Protein 7XPF (pdb70)

InterPro domains:
  IPR029053 Viral coat protein subunit [G3DSA:2.60.120.20] (124-435)

B-factor: mean 99.33, std 25.4, range [74.81, 210.38]

Organism: NCBI:txid1041831

Radius of gyration: 32.72 Å; Cα contacts (8 Å, |Δi|>4): 3517; chains: 3; bounding box: 92×85×99 Å

Foldseek 3Di:
DDFDPLLLLLLCCLQFVPFPVNDDDGDDFALPQFWKFKDKDKDKDKDAQADQVQEFFFDCVCVPPHTDTAPPPCVLVVVLLVFFWKKKWKAAQFPWLRIKIKIFSAFDLFQAFALDATGDAAADNHKYWQACVRHTDDHPGHTGMIMHTHGDVVSVVQLVFFQWKAWSWKKKWKQKFDDPVQQFWKKKKDWDAFFWDWAWFKDWDAFDFDAQPDPPTGPGRRGGRGDIDTHDIFTETADARSQQGRVSRPVPAVLMDMAGVNLTKMFTWHFQDLDIDIDRWDKGFYKYWAFFDDQQVVDDDDPVSNRNHGGTRIRTHRDIGDGNGRIIMMMMMIGRHNNRMIIIMIMMIMMMGRGDPPDPSVVRIDDDSHHGPLSSVLSNQCVRQHRRIDGSPPHPDPCPRQHSSVQSSCPPPNPDDDPHRADFARWDCDNHVLAGADRRRHHDHDPD/DDFDPLLLLLLCCLQFVPFPVNDDDGDDFALPQFWKFKDKDKDKDKDAQADQVQEFFFDCVCVPPHTDTAPPPCVLVVVLLVFFWKKKWKAAQFPWLRIKIKIFSAFDLFQAFALDATGDAAADNHKYWQACVRHTDDHPGHTGMIMHTHGDVVSVVQLVFFQWKAWSWKKKWKQKFDDPVQQFWKKKKDWDAFFWDWAWFKDWDAFDFDAQPDPPTGPGRRGGRGDIDTHDIFTETADARSQQGRVSRPVPAVLMDMAGVNLTKMFTWHFQDLDIDIDRWDKGFYKYWAFFDDQQVVDDDDPVSNRNHGGTRIRTHRDIGDGNGRIIMMMMMIGRHNNRMIIIMIMMIMMMGRGDPPDPSVVRIDDDSHHGPLSSVLSNQCVRQHRRIDGSPPHPDPCPRQHSSVQSSCPPPNPDDDPHRADFARWDCDNHVLAGADRRRHHDHDPD/DDFDPLLLLLLCCLQFVPFPVNDDDGDDFALPQFWKFKDKDKDKDKDAQADQVQEFFFDCVCVPPHTDTAPPPCVLVVVLLVFFWKKKWKAAQFPWLRIKIKIFSAFDLFQAFALDATGDAAADNHKYWQACVRHTDDHPGHTGMIMHTHGDVVSVVQLVFFQWKAWSWKKKWKQKFDDPVQQFWKKKKDWDAFFWDWAWFKDWDAFDFDAQPDPPTGPGPRGGRGDIDTHDIFTETADARSQQGRVSRPVPAVLMDMAGVNLTKMFTWHFQDLDIDIDRWDKGFYKYWAFFDDQQVVDDDDPVSNRNHGGTRIRTHRDIGDGNGRIIMMMMMIGRHNNRMIIIMIMMIMMMGRGDPPDPSVVRIDDDSHHGPLSSVLSNVCVRQHRRIDGSPPHPDPCPRQHSSVQSSCPPPNPDDDPHRADFARWDCDNHVLAGADRRRHHDHDPD

Structure (mmCIF, N/CA/C/O backbone):
data_7XPF
#
_entry.id   7XPF
#
_cell.length_a   1.00
_cell.length_b   1.00
_cell.length_c   1.00
_cell.angle_alpha   90.00
_cell.angle_beta   90.00
_cell.angle_gamma   90.00
#
_symmetry.space_group_name_H-M   'P 1'
#
loop_
_atom_site.group_PDB
_atom_site.id
_atom_site.type_symbol
_atom_site.label_atom_id
_atom_site.label_alt_id
_atom_site.label_comp_id
_atom_site.label_asym_id
_atom_site.label_entity_id
_atom_site.label_seq_id
_atom_site.pdbx_PDB_ins_code
_atom_site.Cartn_x
_atom_site.Cartn_y
_atom_site.Cartn_z
_atom_site.occupancy
_atom_site.B_iso_or_equiv
_atom_site.auth_seq_id
_atom_site.auth_comp_id
_atom_site.auth_asym_id
_atom_site.auth_atom_id
_atom_site.pdbx_PDB_model_num
ATOM 1 N N . ALA A 1 66 ? -9.149 31.991 130.546 1.00 124.14 66 ALA A N 1
ATOM 2 C CA . ALA A 1 66 ? -8.074 32.311 129.616 1.00 124.14 66 ALA A CA 1
ATOM 3 C C . ALA A 1 66 ? -8.084 33.793 129.260 1.00 124.14 66 ALA A C 1
ATOM 4 O O . ALA A 1 66 ? -7.135 34.306 128.667 1.00 124.14 66 ALA A O 1
ATOM 6 N N . VAL A 1 67 ? -9.166 34.476 129.622 1.00 115.22 67 VAL A N 1
ATOM 7 C CA . VAL A 1 67 ? -9.320 35.903 129.368 1.00 115.22 67 VAL A CA 1
ATOM 8 C C . VAL A 1 67 ? -9.986 36.536 130.582 1.00 115.22 67 VAL A C 1
ATOM 9 O O . VAL A 1 67 ? -10.846 35.924 131.222 1.00 115.22 67 VAL A O 1
ATOM 13 N N . VAL A 1 68 ? -9.568 37.758 130.912 1.00 110.52 68 VAL A N 1
ATOM 14 C CA . VAL A 1 68 ? -10.117 38.453 132.070 1.00 110.52 68 VAL A CA 1
ATOM 15 C C . VAL A 1 68 ? -11.579 38.792 131.815 1.00 110.52 68 VAL A C 1
ATOM 16 O O . VAL A 1 68 ? -11.940 39.307 130.750 1.00 110.52 68 VAL A O 1
ATOM 20 N N . THR A 1 69 ? -12.431 38.493 132.793 1.00 107.16 69 THR A N 1
ATOM 21 C CA . THR A 1 69 ? -13.853 38.762 132.673 1.00 107.16 69 THR A CA 1
ATOM 22 C C . THR A 1 69 ? -14.136 40.242 132.920 1.00 107.16 69 THR A C 1
ATOM 23 O O . THR A 1 69 ? -13.246 41.027 133.255 1.00 107.16 69 THR A O 1
ATOM 27 N N . ALA A 1 70 ? -15.399 40.629 132.748 1.00 103.62 70 ALA A N 1
ATOM 28 C CA . ALA A 1 70 ? -15.786 42.012 133.004 1.00 103.62 70 ALA A CA 1
ATOM 29 C C . ALA A 1 70 ? -15.766 42.325 134.493 1.00 103.62 70 ALA A C 1
ATOM 30 O O . ALA A 1 70 ? -15.332 43.410 134.899 1.00 103.62 70 ALA A O 1
ATOM 32 N N . ALA A 1 71 ? -16.240 41.392 135.322 1.00 100.81 71 ALA A N 1
ATOM 33 C CA . ALA A 1 71 ? -16.247 41.616 136.763 1.00 100.81 71 ALA A CA 1
ATOM 34 C C . ALA A 1 71 ? -14.832 41.741 137.308 1.00 100.81 71 ALA A C 1
ATOM 35 O O . ALA A 1 71 ? -14.564 42.581 138.174 1.00 100.81 71 ALA A O 1
ATOM 37 N N . GLY A 1 72 ? -13.913 40.906 136.819 1.00 100.53 72 GLY A N 1
ATOM 38 C CA . GLY A 1 72 ? -12.530 41.022 137.243 1.00 100.53 72 GLY A CA 1
ATOM 39 C C . GLY A 1 72 ? -11.923 42.360 136.873 1.00 100.53 72 GLY A C 1
ATOM 40 O O . GLY A 1 72 ? -11.214 42.973 137.674 1.00 100.53 72 GLY A O 1
ATOM 41 N N . LEU A 1 73 ? -12.197 42.834 135.658 1.00 100.09 73 LEU A N 1
ATOM 42 C CA . LEU A 1 73 ? -11.697 44.139 135.246 1.00 100.09 73 LEU A CA 1
ATOM 43 C C . LEU A 1 73 ? -12.282 45.250 136.104 1.00 100.09 73 LEU A C 1
ATOM 44 O O . LEU A 1 73 ? -11.574 46.186 136.487 1.00 100.09 73 LEU A O 1
ATOM 49 N N . ALA A 1 74 ? -13.579 45.171 136.408 1.00 96.94 74 ALA A N 1
ATOM 50 C CA . ALA A 1 74 ? -14.198 46.191 137.247 1.00 96.94 74 ALA A CA 1
ATOM 51 C C . ALA A 1 74 ? -13.584 46.201 138.639 1.00 96.94 74 ALA A C 1
ATOM 52 O O . ALA A 1 74 ? -13.302 47.271 139.196 1.00 96.94 74 ALA A O 1
ATOM 54 N N . TRP A 1 75 ? -13.364 45.018 139.217 1.00 93.52 75 TRP A N 1
ATOM 55 C CA . TRP A 1 75 ? -12.735 44.956 140.529 1.00 93.52 75 TRP A CA 1
ATOM 56 C C . TRP A 1 75 ? -11.326 45.520 140.484 1.00 93.52 75 TRP A C 1
ATOM 57 O O . TRP A 1 75 ? -10.912 46.240 141.395 1.00 93.52 75 TRP A O 1
ATOM 68 N N . LEU A 1 76 ? -10.570 45.193 139.438 1.00 96.59 76 LEU A N 1
ATOM 69 C CA . LEU A 1 76 ? -9.209 45.700 139.328 1.00 96.59 76 LEU A CA 1
ATOM 70 C C . LEU A 1 76 ? -9.197 47.217 139.216 1.00 96.59 76 LEU A C 1
ATOM 71 O O . LEU A 1 76 ? -8.371 47.889 139.845 1.00 96.59 76 LEU A O 1
ATOM 76 N N . ARG A 1 77 ? -10.114 47.776 138.425 1.00 100.95 77 ARG A N 1
ATOM 77 C CA . ARG A 1 77 ? -10.178 49.224 138.276 1.00 100.95 77 ARG A CA 1
ATOM 78 C C . ARG A 1 77 ? -10.558 49.901 139.584 1.00 100.95 77 ARG A C 1
ATOM 79 O O . ARG A 1 77 ? -9.994 50.943 139.934 1.00 100.95 77 ARG A O 1
ATOM 87 N N . GLN A 1 78 ? -11.516 49.335 140.321 1.00 92.80 78 GLN A N 1
ATOM 88 C CA . GLN A 1 78 ? -11.894 49.950 141.588 1.00 92.80 78 GLN A CA 1
ATOM 89 C C . GLN A 1 78 ? -10.842 49.735 142.667 1.00 92.80 78 GLN A C 1
ATOM 90 O O . GLN A 1 78 ? -10.781 50.517 143.620 1.00 92.80 78 GLN A O 1
ATOM 96 N N . TYR A 1 79 ? -10.021 48.695 142.542 1.00 89.79 79 TYR A N 1
ATOM 97 C CA . TYR A 1 79 ? -8.959 48.447 143.506 1.00 89.79 79 TYR A CA 1
ATOM 98 C C . TYR A 1 79 ? -7.767 49.362 143.272 1.00 89.79 79 TYR A C 1
ATOM 99 O O . TYR A 1 79 ? -7.157 49.846 144.230 1.00 89.79 79 TYR A O 1
ATOM 108 N N . LEU A 1 80 ? -7.423 49.613 142.012 1.00 92.06 80 LEU A N 1
ATOM 109 C CA . LEU A 1 80 ? -6.286 50.467 141.704 1.00 92.06 80 LEU A CA 1
ATOM 110 C C . LEU A 1 80 ? -6.648 51.942 141.647 1.00 92.06 80 LEU A C 1
ATOM 111 O O . LEU A 1 80 ? -5.789 52.790 141.910 1.00 92.06 80 LEU A O 1
ATOM 116 N N . ASN A 1 81 ? -7.891 52.271 141.312 1.00 94.66 81 ASN A N 1
ATOM 117 C CA . ASN A 1 81 ? -8.347 53.656 141.210 1.00 94.66 81 ASN A CA 1
ATOM 118 C C . ASN A 1 81 ? -9.671 53.804 141.946 1.00 94.66 81 ASN A C 1
ATOM 119 O O . ASN A 1 81 ? -10.728 53.954 141.324 1.00 94.66 81 ASN A O 1
ATOM 124 N N . PRO A 1 82 ? -9.649 53.756 143.280 1.00 88.91 82 PRO A N 1
ATOM 125 C CA . PRO A 1 82 ? -10.912 53.823 144.031 1.00 88.91 82 PRO A CA 1
ATOM 126 C C . PRO A 1 82 ? -11.709 55.088 143.781 1.00 88.91 82 PRO A C 1
ATOM 127 O O . PRO A 1 82 ? -12.942 55.030 143.719 1.00 88.91 82 PRO A O 1
ATOM 131 N N . MET A 1 83 ? -11.046 56.231 143.628 1.00 89.85 83 MET A N 1
ATOM 132 C CA . MET A 1 83 ? -11.737 57.506 143.493 1.00 89.85 83 MET A CA 1
ATOM 133 C C . MET A 1 83 ? -11.737 58.020 142.061 1.00 89.85 83 MET A C 1
ATOM 134 O O . MET A 1 83 ? -11.896 59.223 141.837 1.00 89.85 83 MET A O 1
ATOM 139 N N . GLY A 1 84 ? -11.559 57.134 141.085 1.00 101.48 84 GLY A N 1
ATOM 140 C CA . GLY A 1 84 ? -11.693 57.503 139.698 1.00 101.48 84 GLY A CA 1
ATOM 141 C C . GLY A 1 84 ? -13.125 57.856 139.366 1.00 101.48 84 GLY A C 1
ATOM 142 O O . GLY A 1 84 ? -14.071 57.317 139.948 1.00 101.48 84 GLY A O 1
ATOM 143 N N . PRO A 1 85 ? -13.316 58.783 138.425 1.00 109.01 85 PRO A N 1
ATOM 144 C CA . PRO A 1 85 ? -14.685 59.202 138.084 1.00 109.01 85 PRO A CA 1
ATOM 145 C C . PRO A 1 85 ? -15.538 58.087 137.509 1.00 109.01 85 PRO A C 1
ATOM 146 O O . PRO A 1 85 ? -16.755 58.074 137.731 1.00 109.01 85 PRO A O 1
ATOM 150 N N . ASP A 1 86 ? -14.939 57.150 136.777 1.00 113.32 86 ASP A N 1
ATOM 151 C CA . ASP A 1 86 ? -15.694 56.071 136.156 1.00 113.32 86 ASP A CA 1
ATOM 152 C C . ASP A 1 86 ? -16.150 55.012 137.149 1.00 113.32 86 ASP A C 1
ATOM 153 O O . ASP A 1 86 ? -17.066 54.244 136.830 1.00 113.32 86 ASP A O 1
ATOM 158 N N . THR A 1 87 ? -15.546 54.949 138.335 1.00 110.32 87 THR A N 1
ATOM 159 C CA . THR A 1 87 ? -15.889 53.930 139.326 1.00 110.32 87 THR A CA 1
ATOM 160 C C . THR A 1 87 ? -17.217 54.308 139.975 1.00 110.32 87 THR A C 1
ATOM 161 O O . THR A 1 87 ? -17.282 54.889 141.061 1.00 110.32 87 THR A O 1
ATOM 165 N N . THR A 1 88 ? -18.301 53.965 139.282 1.00 112.97 88 THR A N 1
ATOM 166 C CA . THR A 1 88 ? -19.652 54.157 139.789 1.00 112.97 88 THR A CA 1
ATOM 167 C C . THR A 1 88 ? -20.234 52.873 140.365 1.00 112.97 88 THR A C 1
ATOM 168 O O . THR A 1 88 ? -20.676 52.851 141.516 1.00 112.97 88 THR A O 1
ATOM 172 N N . SER A 1 89 ? -20.243 51.800 139.580 1.00 108.21 89 SER A N 1
ATOM 173 C CA . SER A 1 89 ? -20.681 50.509 140.082 1.00 108.21 89 SER A CA 1
ATOM 174 C C . SER A 1 89 ? -19.668 49.958 141.075 1.00 108.21 89 SER A C 1
ATOM 175 O O . SER A 1 89 ? -18.482 50.293 141.041 1.00 108.21 89 SER A O 1
ATOM 178 N N . VAL A 1 90 ? -20.148 49.101 141.970 1.00 99.12 90 VAL A N 1
ATOM 179 C CA . VAL A 1 90 ? -19.331 48.506 143.018 1.00 99.12 90 VAL A CA 1
ATOM 180 C C . VAL A 1 90 ? -19.346 46.998 142.833 1.00 99.12 90 VAL A C 1
ATOM 181 O O . VAL A 1 90 ? -20.417 46.397 142.686 1.00 99.12 90 VAL A O 1
ATOM 185 N N . THR A 1 91 ? -18.164 46.389 142.841 1.00 94.99 91 THR A N 1
ATOM 186 C CA . THR A 1 91 ? -18.017 44.968 142.571 1.00 94.99 91 THR A CA 1
ATOM 187 C C . THR A 1 91 ? -17.164 44.315 143.646 1.00 94.99 91 THR A C 1
ATOM 188 O O . THR A 1 91 ? -16.293 44.951 144.243 1.00 94.99 91 THR A O 1
ATOM 192 N N . GLY A 1 92 ? -17.423 43.029 143.882 1.00 90.14 92 GLY A N 1
ATOM 193 C CA . GLY A 1 92 ? -16.772 42.301 144.948 1.00 90.14 92 GLY A CA 1
ATOM 194 C C . GLY A 1 92 ? -15.464 41.661 144.528 1.00 90.14 92 GLY A C 1
ATOM 195 O O . GLY A 1 92 ? -15.022 41.752 143.386 1.00 90.14 92 GLY A O 1
ATOM 196 N N . TYR A 1 93 ? -14.840 41.001 145.491 1.00 90.97 93 TYR A N 1
ATOM 197 C CA . TYR A 1 93 ? -13.576 40.324 145.246 1.00 90.97 93 TYR A CA 1
ATOM 198 C C . TYR A 1 93 ? -13.799 39.125 144.333 1.00 90.97 93 TYR A C 1
ATOM 199 O O . TYR A 1 93 ? -14.690 38.311 144.596 1.00 90.97 93 TYR A O 1
ATOM 208 N N . PRO A 1 94 ? -13.026 38.978 143.266 1.00 95.63 94 PRO A N 1
ATOM 209 C CA . PRO A 1 94 ? -13.250 37.874 142.313 1.00 95.63 94 PRO A CA 1
ATOM 210 C C . PRO A 1 94 ? -12.634 36.563 142.785 1.00 95.63 94 PRO A C 1
ATOM 211 O O . PRO A 1 94 ? -11.617 36.085 142.276 1.00 95.63 94 PRO A O 1
ATOM 215 N N . ASP A 1 95 ? -13.259 35.950 143.787 1.00 96.53 95 ASP A N 1
ATOM 216 C CA . ASP A 1 95 ? -12.821 34.650 144.266 1.00 96.53 95 ASP A CA 1
ATOM 217 C C . ASP A 1 95 ? -13.929 33.606 144.274 1.00 96.53 95 ASP A C 1
ATOM 218 O O . ASP A 1 95 ? -13.663 32.455 144.634 1.00 96.53 95 ASP A O 1
ATOM 223 N N . GLY A 1 96 ? -15.147 33.966 143.880 1.00 98.60 96 GLY A N 1
ATOM 224 C CA . GLY A 1 96 ? -16.238 33.014 143.826 1.00 98.60 96 GLY A CA 1
ATOM 225 C C . GLY A 1 96 ? -16.557 32.400 145.171 1.00 98.60 96 GLY A C 1
ATOM 226 O O . GLY A 1 96 ? -16.705 31.180 145.282 1.00 98.60 96 GLY A O 1
ATOM 227 N N . SER A 1 97 ? -16.669 33.240 146.201 1.00 93.78 97 SER A N 1
ATOM 228 C CA . SER A 1 97 ? -16.817 32.741 147.564 1.00 93.78 97 SER A CA 1
ATOM 229 C C . SER A 1 97 ? -18.104 31.954 147.768 1.00 93.78 97 SER A C 1
ATOM 230 O O . SER A 1 97 ? -18.177 31.154 148.705 1.00 93.78 97 SER A O 1
ATOM 233 N N . ALA A 1 98 ? -19.107 32.154 146.914 1.00 90.71 98 ALA A N 1
ATOM 234 C CA . ALA A 1 98 ? -20.390 31.459 147.027 1.00 90.71 98 ALA A CA 1
ATOM 235 C C . ALA A 1 98 ? -21.048 31.722 148.378 1.00 90.71 98 ALA A C 1
ATOM 236 O O . ALA A 1 98 ? -21.618 30.825 148.998 1.00 90.71 98 ALA A O 1
ATOM 238 N N . VAL A 1 99 ? -20.962 32.967 148.837 1.00 89.20 99 VAL A N 1
ATOM 239 C CA . VAL A 1 99 ? -21.597 33.401 150.073 1.00 89.20 99 VAL A CA 1
ATOM 240 C C . VAL A 1 99 ? -22.457 34.612 149.759 1.00 89.20 99 VAL A C 1
ATOM 241 O O . VAL A 1 99 ? -22.184 35.366 148.821 1.00 89.20 99 VAL A O 1
ATOM 245 N N . THR A 1 100 ? -23.508 34.796 150.551 1.00 90.67 100 THR A N 1
ATOM 246 C CA . THR A 1 100 ? -24.332 35.990 150.434 1.00 90.67 100 THR A CA 1
ATOM 247 C C . THR A 1 100 ? -23.560 37.185 150.975 1.00 90.67 100 THR A C 1
ATOM 248 O O . THR A 1 100 ? -23.186 37.206 152.151 1.00 90.67 100 THR A O 1
ATOM 252 N N . THR A 1 101 ? -23.315 38.175 150.124 1.00 90.51 101 THR A N 1
ATOM 253 C CA . THR A 1 101 ? -22.471 39.305 150.478 1.00 90.51 101 THR A CA 1
ATOM 254 C C . THR A 1 101 ? -23.195 40.613 150.205 1.00 90.51 101 THR A C 1
ATOM 255 O O . THR A 1 101 ? -24.079 40.689 149.351 1.00 90.51 101 THR A O 1
ATOM 259 N N . CYS A 1 102 ? -22.802 41.645 150.947 1.00 89.96 102 CYS A N 1
ATOM 260 C CA . CYS A 1 102 ? -23.301 42.999 150.755 1.00 89.96 102 CYS A CA 1
ATOM 261 C C . CYS A 1 102 ? -22.106 43.936 150.744 1.00 89.96 102 CYS A C 1
ATOM 262 O O . CYS A 1 102 ? -21.338 43.969 151.707 1.00 89.96 102 CYS A O 1
ATOM 265 N N . ILE A 1 103 ? -21.934 44.680 149.660 1.00 82.67 103 ILE A N 1
ATOM 266 C CA . ILE A 1 103 ? -20.774 45.545 149.493 1.00 82.67 103 ILE A CA 1
ATOM 267 C C . ILE A 1 103 ? -21.170 46.967 149.849 1.00 82.67 103 ILE A C 1
ATOM 268 O O . ILE A 1 103 ? -22.129 47.511 149.292 1.00 82.67 103 ILE A O 1
ATOM 273 N N . ALA A 1 104 ? -20.432 47.571 150.775 1.00 80.40 104 ALA A N 1
ATOM 274 C CA . ALA A 1 104 ? -20.723 48.908 151.262 1.00 80.40 104 ALA A CA 1
ATOM 275 C C . ALA A 1 104 ? -19.618 49.856 150.826 1.00 80.40 104 ALA A C 1
ATOM 276 O O . ALA A 1 104 ? -18.429 49.534 150.948 1.00 80.40 104 ALA A O 1
ATOM 278 N N . ASP A 1 105 ? -20.017 51.020 150.325 1.00 83.79 105 ASP A N 1
ATOM 279 C CA . ASP A 1 105 ? -19.105 52.063 149.884 1.00 83.79 105 ASP A CA 1
ATOM 280 C C . ASP A 1 105 ? -19.324 53.286 150.758 1.00 83.79 105 ASP A C 1
ATOM 281 O O . ASP A 1 105 ? -20.429 53.833 150.797 1.00 83.79 105 ASP A O 1
ATOM 286 N N . TYR A 1 106 ? -18.277 53.711 151.458 1.00 79.12 106 TYR A N 1
ATOM 287 C CA . TYR A 1 106 ? -18.330 54.864 152.345 1.00 79.12 106 TYR A CA 1
ATOM 288 C C . TYR A 1 106 ? -17.483 55.969 151.735 1.00 79.12 106 TYR A C 1
ATOM 289 O O . TYR A 1 106 ? -16.265 55.822 151.609 1.00 79.12 106 TYR A O 1
ATOM 298 N N . SER A 1 107 ? -18.127 57.066 151.357 1.00 80.83 107 SER A N 1
ATOM 299 C CA . SER A 1 107 ? -17.446 58.247 150.853 1.00 80.83 107 SER A CA 1
ATOM 300 C C . SER A 1 107 ? -17.627 59.362 151.868 1.00 80.83 107 SER A C 1
ATOM 301 O O . SER A 1 107 ? -18.760 59.709 152.216 1.00 80.83 107 SER A O 1
ATOM 304 N N . ASN A 1 108 ? -16.520 59.919 152.341 1.00 82.10 108 ASN A N 1
ATOM 305 C CA . ASN A 1 108 ? -16.556 60.928 153.385 1.00 82.10 108 ASN A CA 1
ATOM 306 C C . ASN A 1 108 ? -15.664 62.098 153.006 1.00 82.10 108 ASN A C 1
ATOM 307 O O . ASN A 1 108 ? -14.632 61.927 152.355 1.00 82.10 108 ASN A O 1
ATOM 312 N N . THR A 1 109 ? -16.076 63.289 153.428 1.00 80.73 109 THR A N 1
ATOM 313 C CA . THR A 1 109 ? -15.357 64.521 153.147 1.00 80.73 109 THR A CA 1
ATOM 314 C C . THR A 1 109 ? -15.188 65.313 154.432 1.00 80.73 109 THR A C 1
ATOM 315 O O . THR A 1 109 ? -16.133 65.456 155.211 1.00 80.73 109 THR A O 1
ATOM 319 N N . PHE A 1 110 ? -13.980 65.821 154.649 1.00 79.83 110 PHE A N 1
ATOM 320 C CA . PHE A 1 110 ? -13.657 66.589 155.840 1.00 79.83 110 PHE A CA 1
ATOM 321 C C . PHE A 1 110 ? -12.836 67.803 155.444 1.00 79.83 110 PHE A C 1
ATOM 322 O O . PHE A 1 110 ? -11.957 67.712 154.587 1.00 79.83 110 PHE A O 1
ATOM 330 N N . ASN A 1 111 ? -13.125 68.938 156.063 1.00 79.71 111 ASN A N 1
ATOM 331 C CA . ASN A 1 111 ? -12.394 70.173 155.811 1.00 79.71 111 ASN A CA 1
ATOM 332 C C . ASN A 1 111 ? -11.526 70.457 157.025 1.00 79.71 111 ASN A C 1
ATOM 333 O O . ASN A 1 111 ? -12.022 70.934 158.050 1.00 79.71 111 ASN A O 1
ATOM 338 N N . VAL A 1 112 ? -10.232 70.169 156.913 1.00 79.02 112 VAL A N 1
ATOM 339 C CA . VAL A 1 112 ? -9.293 70.335 158.012 1.00 79.02 112 VAL A CA 1
ATOM 340 C C . VAL A 1 112 ? -8.497 71.610 157.781 1.00 79.02 112 VAL A C 1
ATOM 341 O O . VAL A 1 112 ? -7.933 71.818 156.700 1.00 79.02 112 VAL A O 1
ATOM 345 N N . SER A 1 113 ? -8.472 72.467 158.794 1.00 82.91 113 SER A N 1
ATOM 346 C CA . SER A 1 113 ? -7.662 73.672 158.796 1.00 82.91 113 SER A CA 1
ATOM 347 C C . SER A 1 113 ? -7.061 73.807 160.186 1.00 82.91 113 SER A C 1
ATOM 348 O O . SER A 1 113 ? -7.086 72.868 160.986 1.00 82.91 113 SER A O 1
ATOM 351 N N . PHE A 1 114 ? -6.519 74.972 160.483 1.00 83.58 114 PHE A N 1
ATOM 352 C CA . PHE A 1 114 ? -5.941 75.186 161.799 1.00 83.58 114 PHE A CA 1
ATOM 353 C C . PHE A 1 114 ? -7.056 75.236 162.833 1.00 83.58 114 PHE A C 1
ATOM 354 O O . PHE A 1 114 ? -7.940 76.097 162.737 1.00 83.58 114 PHE A O 1
ATOM 362 N N . PRO A 1 115 ? -7.062 74.347 163.826 1.00 85.38 115 PRO A N 1
ATOM 363 C CA . PRO A 1 115 ? -8.204 74.276 164.731 1.00 85.38 115 PRO A CA 1
ATOM 364 C C . PRO A 1 115 ? -8.278 75.504 165.619 1.00 85.38 115 PRO A C 1
ATOM 365 O O . PRO A 1 115 ? -7.245 76.110 165.952 1.00 85.38 115 PRO A O 1
ATOM 369 N N . PRO A 1 116 ? -9.475 75.909 166.023 1.00 89.74 116 PRO A N 1
ATOM 370 C CA . PRO A 1 116 ? -9.605 76.954 167.038 1.00 89.74 116 PRO A CA 1
ATOM 371 C C . PRO A 1 116 ? -9.434 76.369 168.434 1.00 89.74 116 PRO A C 1
ATOM 372 O O . PRO A 1 116 ? -9.334 75.159 168.625 1.00 89.74 116 PRO A O 1
ATOM 376 N N . ARG A 1 117 ? -9.401 77.266 169.420 1.00 93.93 117 ARG A N 1
ATOM 377 C CA . ARG A 1 117 ? -9.147 76.839 170.792 1.00 93.93 117 ARG A CA 1
ATOM 378 C C . ARG A 1 117 ? -10.269 75.964 171.331 1.00 93.93 117 ARG A C 1
ATOM 379 O O . ARG A 1 117 ? -10.033 75.128 172.210 1.00 93.93 117 ARG A O 1
ATOM 387 N N . GLU A 1 118 ? -11.487 76.128 170.815 1.00 95.77 118 GLU A N 1
ATOM 388 C CA . GLU A 1 118 ? -12.632 75.420 171.377 1.00 95.77 118 GLU A CA 1
ATOM 389 C C . GLU A 1 118 ? -12.554 73.920 171.127 1.00 95.77 118 GLU A C 1
ATOM 390 O O . GLU A 1 118 ? -13.144 73.139 171.882 1.00 95.77 118 GLU A O 1
ATOM 396 N N . ALA A 1 119 ? -11.841 73.499 170.088 1.00 88.82 119 ALA A N 1
ATOM 397 C CA . ALA A 1 119 ? -11.762 72.099 169.692 1.00 88.82 119 ALA A CA 1
ATOM 398 C C . ALA A 1 119 ? -10.393 71.501 169.994 1.00 88.82 119 ALA A C 1
ATOM 399 O O . ALA A 1 119 ? -9.876 70.684 169.233 1.00 88.82 119 ALA A O 1
ATOM 401 N N . LEU A 1 120 ? -9.793 71.897 171.113 1.00 87.92 120 LEU A N 1
ATOM 402 C CA . LEU A 1 120 ? -8.436 71.481 171.452 1.00 87.92 120 LEU A CA 1
ATOM 403 C C . LEU A 1 120 ? -8.439 70.997 172.894 1.00 87.92 120 LEU A C 1
ATOM 404 O O . LEU A 1 120 ? -8.764 71.764 173.802 1.00 87.92 120 LEU A O 1
ATOM 409 N N . TYR A 1 121 ? -8.077 69.737 173.107 1.00 89.36 121 TYR A N 1
ATOM 410 C CA . TYR A 1 121 ? -8.121 69.122 174.424 1.00 89.36 121 TYR A CA 1
ATOM 411 C C . TYR A 1 121 ? -6.741 68.623 174.832 1.00 89.36 121 TYR A C 1
ATOM 412 O O . TYR A 1 121 ? -5.828 68.501 174.014 1.00 89.36 121 TYR A O 1
ATOM 421 N N . CYS A 1 122 ? -6.598 68.333 176.121 1.00 94.18 122 CYS A N 1
ATOM 422 C CA . CYS A 1 122 ? -5.334 67.901 176.699 1.00 94.18 122 CYS A CA 1
ATOM 423 C C . CYS A 1 122 ? -5.361 66.404 176.974 1.00 94.18 122 CYS A C 1
ATOM 424 O O . CYS A 1 122 ? -6.363 65.869 177.453 1.00 94.18 122 CYS A O 1
ATOM 427 N N . THR A 1 123 ? -4.252 65.737 176.666 1.00 92.14 123 THR A N 1
ATOM 428 C CA . THR A 1 123 ? -4.115 64.300 176.853 1.00 92.14 123 THR A CA 1
ATOM 429 C C . THR A 1 123 ? -3.417 63.923 178.149 1.00 92.14 123 THR A C 1
ATOM 430 O O . THR A 1 123 ? -3.323 62.732 178.459 1.00 92.14 123 THR A O 1
ATOM 434 N N . GLY A 1 124 ? -2.930 64.893 178.910 1.00 95.20 124 GLY A N 1
ATOM 435 C CA . GLY A 1 124 ? -2.129 64.592 180.073 1.00 95.20 124 GLY A CA 1
ATOM 436 C C . GLY A 1 124 ? -2.955 64.011 181.204 1.00 95.20 124 GLY A C 1
ATOM 437 O O . GLY A 1 124 ? -4.143 63.711 181.078 1.00 95.20 124 GLY A O 1
ATOM 438 N N . SER A 1 125 ? -2.289 63.853 182.348 1.00 98.94 125 SER A N 1
ATOM 439 C CA . SER A 1 125 ? -2.953 63.337 183.537 1.00 98.94 125 SER A CA 1
ATOM 440 C C . SER A 1 125 ? -3.996 64.295 184.087 1.00 98.94 125 SER A C 1
ATOM 441 O O . SER A 1 125 ? -4.771 63.901 184.964 1.00 98.94 125 SER A O 1
ATOM 444 N N . SER A 1 126 ? -4.025 65.540 183.607 1.00 102.33 126 SER A N 1
ATOM 445 C CA . SER A 1 126 ? -5.067 66.467 184.031 1.00 102.33 126 SER A CA 1
ATOM 446 C C . SER A 1 126 ? -6.446 65.945 183.657 1.00 102.33 126 SER A C 1
ATOM 447 O O . SER A 1 126 ? -7.379 65.998 184.465 1.00 102.33 126 SER A O 1
ATOM 450 N N . SER A 1 127 ? -6.595 65.439 182.437 1.00 103.55 127 SER A N 1
ATOM 451 C CA . SER A 1 127 ? -7.853 64.837 181.997 1.00 103.55 127 SER A CA 1
ATOM 452 C C . SER A 1 127 ? -7.864 63.330 182.232 1.00 103.55 127 SER A C 1
ATOM 453 O O . SER A 1 127 ? -8.195 62.550 181.344 1.00 103.55 127 SER A O 1
ATOM 456 N N . SER A 1 128 ? -7.517 62.907 183.448 1.00 107.34 128 SER A N 1
ATOM 457 C CA . SER A 1 128 ? -7.443 61.479 183.738 1.00 107.34 128 SER A CA 1
ATOM 458 C C . SER A 1 128 ? -8.808 60.911 184.105 1.00 107.34 128 SER A C 1
ATOM 459 O O . SER A 1 128 ? -9.352 60.064 183.391 1.00 107.34 128 SER A O 1
ATOM 462 N N . GLU A 1 129 ? -9.381 61.373 185.212 1.00 113.80 129 GLU A N 1
ATOM 463 C CA . GLU A 1 129 ? -10.717 60.942 185.603 1.00 113.80 129 GLU A CA 1
ATOM 464 C C . GLU A 1 129 ? -11.777 61.878 185.041 1.00 113.80 129 GLU A C 1
ATOM 465 O O . GLU A 1 129 ? -12.742 61.429 184.416 1.00 113.80 129 GLU A O 1
ATOM 471 N N . LYS A 1 130 ? -11.602 63.173 185.256 1.00 110.84 130 LYS A N 1
ATOM 472 C CA . LYS A 1 130 ? -12.460 64.151 184.614 1.00 110.84 130 LYS A CA 1
ATOM 473 C C . LYS A 1 130 ? -12.347 63.999 183.100 1.00 110.84 130 LYS A C 1
ATOM 474 O O . LYS A 1 130 ? -11.262 63.704 182.585 1.00 110.84 130 LYS A O 1
ATOM 480 N N . PRO A 1 131 ? -13.437 64.171 182.361 1.00 105.37 131 PRO A N 1
ATOM 481 C CA . PRO A 1 131 ? -13.365 64.027 180.903 1.00 105.37 131 PRO A CA 1
ATOM 482 C C . PRO A 1 131 ? -12.500 65.088 180.247 1.00 105.37 131 PRO A C 1
ATOM 483 O O . PRO A 1 131 ? -11.862 65.898 180.926 1.00 105.37 131 PRO A O 1
ATOM 487 N N . THR A 1 132 ? -12.463 65.052 178.918 1.00 98.61 132 THR A N 1
ATOM 488 C CA . THR A 1 132 ? -11.651 65.949 178.107 1.00 98.61 132 THR A CA 1
ATOM 489 C C . THR A 1 132 ? -11.701 67.384 178.615 1.00 98.61 132 THR A C 1
ATOM 490 O O . THR A 1 132 ? -12.775 67.923 178.889 1.00 98.61 132 THR A O 1
ATOM 494 N N . LEU A 1 133 ? -10.526 67.998 178.739 1.00 96.81 133 LEU A N 1
ATOM 495 C CA . LEU A 1 133 ? -10.392 69.380 179.179 1.00 96.81 133 LEU A CA 1
ATOM 496 C C . LEU A 1 133 ? -9.828 70.224 178.049 1.00 96.81 133 LEU A C 1
ATOM 497 O O . LEU A 1 133 ? -8.785 69.886 177.482 1.00 96.81 133 LEU A O 1
ATOM 502 N N . VAL A 1 134 ? -10.509 71.325 177.733 1.00 94.24 134 VAL A N 1
ATOM 503 C CA . VAL A 1 134 ? -9.973 72.254 176.751 1.00 94.24 134 VAL A CA 1
ATOM 504 C C . VAL A 1 134 ? -8.709 72.910 177.297 1.00 94.24 134 VAL A C 1
ATOM 505 O O . VAL A 1 134 ? -8.412 72.866 178.496 1.00 94.24 134 VAL A O 1
ATOM 509 N N . ASP A 1 135 ? -7.948 73.521 176.394 1.00 96.11 135 ASP A N 1
ATOM 510 C CA . ASP A 1 135 ? -6.728 74.208 176.794 1.00 96.11 135 ASP A CA 1
ATOM 511 C C . ASP A 1 135 ? -7.066 75.453 177.598 1.00 96.11 135 ASP A C 1
ATOM 512 O O . ASP A 1 135 ? -7.894 76.268 177.182 1.00 96.11 135 ASP A O 1
ATOM 517 N N . ALA A 1 136 ? -6.415 75.611 178.751 1.00 99.25 136 ALA A N 1
ATOM 518 C CA . ALA A 1 136 ? -6.658 76.757 179.624 1.00 99.25 136 ALA A CA 1
ATOM 519 C C . ALA A 1 136 ? -5.952 77.997 179.076 1.00 99.25 136 ALA A C 1
ATOM 520 O O . ALA A 1 136 ? -5.105 78.615 179.722 1.00 99.25 136 ALA A O 1
ATOM 522 N N . ASP A 1 137 ? -6.334 78.352 177.851 1.00 99.11 137 ASP A N 1
ATOM 523 C CA . ASP A 1 137 ? -5.759 79.484 177.129 1.00 99.11 137 ASP A CA 1
ATOM 524 C C . ASP A 1 137 ? -4.235 79.407 177.079 1.00 99.11 137 ASP A C 1
ATOM 525 O O . ASP A 1 137 ? -3.531 80.409 177.225 1.00 99.11 137 ASP A O 1
ATOM 530 N N . ASN A 1 138 ? -3.720 78.197 176.882 1.00 95.37 138 ASN A N 1
ATOM 531 C CA . ASN A 1 138 ? -2.378 78.018 176.350 1.00 95.37 138 ASN A CA 1
ATOM 532 C C . ASN A 1 138 ? -2.365 78.152 174.839 1.00 95.37 138 ASN A C 1
ATOM 533 O O . ASN A 1 138 ? -1.344 77.882 174.201 1.00 95.37 138 ASN A O 1
ATOM 538 N N . TYR A 1 139 ? -3.497 78.574 174.273 1.00 92.89 139 TYR A N 1
ATOM 539 C CA . TYR A 1 139 ? -3.654 78.718 172.836 1.00 92.89 139 TYR A CA 1
ATOM 540 C C . TYR A 1 139 ? -2.760 79.806 172.261 1.00 92.89 139 TYR A C 1
ATOM 541 O O . TYR A 1 139 ? -2.621 79.893 171.038 1.00 92.89 139 TYR A O 1
ATOM 550 N N . ALA A 1 140 ? -2.168 80.650 173.110 1.00 94.28 140 ALA A N 1
ATOM 551 C CA . ALA A 1 140 ? -1.241 81.661 172.613 1.00 94.28 140 ALA A CA 1
ATOM 552 C C . ALA A 1 140 ? -0.019 81.026 171.965 1.00 94.28 140 ALA A C 1
ATOM 553 O O . ALA A 1 140 ? 0.473 81.519 170.945 1.00 94.28 140 ALA A O 1
ATOM 555 N N . LYS A 1 141 ? 0.483 79.934 172.539 1.00 94.08 141 LYS A N 1
ATOM 556 C CA . LYS A 1 141 ? 1.611 79.229 171.942 1.00 94.08 141 LYS A CA 1
ATOM 557 C C . LYS A 1 141 ? 1.247 78.631 170.587 1.00 94.08 141 LYS A C 1
ATOM 558 O O . LYS A 1 141 ? 2.053 78.657 169.650 1.00 94.08 141 LYS A O 1
ATOM 564 N N . ILE A 1 142 ? 0.034 78.095 170.456 1.00 91.04 142 ILE A N 1
ATOM 565 C CA . ILE A 1 142 ? -0.387 77.555 169.169 1.00 91.04 142 ILE A CA 1
ATOM 566 C C . ILE A 1 142 ? -0.625 78.675 168.160 1.00 91.04 142 ILE A C 1
ATOM 567 O O . ILE A 1 142 ? -0.403 78.502 166.956 1.00 91.04 142 ILE A O 1
ATOM 572 N N . ASP A 1 143 ? -1.050 79.848 168.625 1.00 93.58 143 ASP A N 1
ATOM 573 C CA . ASP A 1 143 ? -1.079 81.006 167.737 1.00 93.58 143 ASP A CA 1
ATOM 574 C C . ASP A 1 143 ? 0.326 81.365 167.268 1.00 93.58 143 ASP A C 1
ATOM 575 O O . ASP A 1 143 ? 0.538 81.711 166.098 1.00 93.58 143 ASP A O 1
ATOM 580 N N . LYS A 1 144 ? 1.300 81.295 168.176 1.00 93.62 144 LYS A N 1
ATOM 581 C CA . LYS A 1 144 ? 2.691 81.494 167.785 1.00 93.62 144 LYS A CA 1
ATOM 582 C C . LYS A 1 144 ? 3.109 80.482 166.728 1.00 93.62 144 LYS A C 1
ATOM 583 O O . LYS A 1 144 ? 3.879 80.806 165.818 1.00 93.62 144 LYS A O 1
ATOM 589 N N . TRP A 1 145 ? 2.625 79.244 166.843 1.00 88.77 145 TRP A N 1
ATOM 590 C CA . TRP A 1 145 ? 2.778 78.291 165.745 1.00 88.77 145 TRP A CA 1
ATOM 591 C C . TRP A 1 145 ? 2.213 78.870 164.460 1.00 88.77 145 TRP A C 1
ATOM 592 O O . TRP A 1 145 ? 2.850 78.827 163.403 1.00 88.77 145 TRP A O 1
ATOM 603 N N . SER A 1 146 ? 1.003 79.418 164.543 1.00 91.53 146 SER A N 1
ATOM 604 C CA . SER A 1 146 ? 0.332 79.978 163.376 1.00 91.53 146 SER A CA 1
ATOM 605 C C . SER A 1 146 ? 1.054 81.191 162.812 1.00 91.53 146 SER A C 1
ATOM 606 O O . SER A 1 146 ? 0.701 81.645 161.721 1.00 91.53 146 SER A O 1
ATOM 609 N N . ASN A 1 147 ? 2.021 81.752 163.538 1.00 94.16 147 ASN A N 1
ATOM 610 C CA . ASN A 1 147 ? 2.809 82.846 162.978 1.00 94.16 147 ASN A CA 1
ATOM 611 C C . ASN A 1 147 ? 3.604 82.397 161.755 1.00 94.16 147 ASN A C 1
ATOM 612 O O . ASN A 1 147 ? 3.655 83.111 160.747 1.00 94.16 147 ASN A O 1
ATOM 617 N N . TYR A 1 148 ? 4.228 81.224 161.818 1.00 94.17 148 TYR A N 1
ATOM 618 C CA . TYR A 1 148 ? 5.101 80.736 160.759 1.00 94.17 148 TYR A CA 1
ATOM 619 C C . TYR A 1 148 ? 4.475 79.535 160.058 1.00 94.17 148 TYR A C 1
ATOM 620 O O . TYR A 1 148 ? 3.344 79.133 160.339 1.00 94.17 148 TYR A O 1
ATOM 629 N N . ASP A 1 149 ? 5.239 78.956 159.134 1.00 90.79 149 ASP A N 1
ATOM 630 C CA . ASP A 1 149 ? 4.791 77.786 158.398 1.00 90.79 149 ASP A CA 1
ATOM 631 C C . ASP A 1 149 ? 4.778 76.557 159.301 1.00 90.79 149 ASP A C 1
ATOM 632 O O . ASP A 1 149 ? 5.522 76.462 160.279 1.00 90.79 149 ASP A O 1
ATOM 637 N N . ILE A 1 150 ? 3.916 75.604 158.957 1.00 84.18 150 ILE A N 1
ATOM 638 C CA . ILE A 1 150 ? 3.657 74.437 159.780 1.00 84.18 150 ILE A CA 1
ATOM 639 C C . ILE A 1 150 ? 3.837 73.181 158.934 1.00 84.18 150 ILE A C 1
ATOM 640 O O . ILE A 1 150 ? 4.143 73.244 157.747 1.00 84.18 150 ILE A O 1
ATOM 645 N N . THR A 1 151 ? 3.641 72.031 159.571 1.00 81.46 151 THR A N 1
ATOM 646 C CA . THR A 1 151 ? 3.721 70.736 158.914 1.00 81.46 151 THR A CA 1
ATOM 647 C C . THR A 1 151 ? 2.483 69.933 159.269 1.00 81.46 151 THR A C 1
ATOM 648 O O . THR A 1 151 ? 1.997 69.999 160.398 1.00 81.46 151 THR A O 1
ATOM 652 N N . LEU A 1 152 ? 1.962 69.184 158.302 1.00 79.36 152 LEU A N 1
ATOM 653 C CA . LEU A 1 152 ? 0.748 68.401 158.497 1.00 79.36 152 LEU A CA 1
ATOM 654 C C . LEU A 1 152 ? 0.993 66.978 158.023 1.00 79.36 152 LEU A C 1
ATOM 655 O O . LEU A 1 152 ? 1.205 66.746 156.832 1.00 79.36 152 LEU A O 1
ATOM 660 N N . CYS A 1 153 ? 0.956 66.029 158.945 1.00 79.30 153 CYS A N 1
ATOM 661 C CA . CYS A 1 153 ? 1.108 64.622 158.612 1.00 79.30 153 CYS A CA 1
ATOM 662 C C . CYS A 1 153 ? -0.246 63.933 158.652 1.00 79.30 153 CYS A C 1
ATOM 663 O O . CYS A 1 153 ? -1.061 64.194 159.538 1.00 79.30 153 CYS A O 1
ATOM 666 N N . VAL A 1 154 ? -0.492 63.062 157.680 1.00 77.27 154 VAL A N 1
ATOM 667 C CA . VAL A 1 154 ? -1.641 62.169 157.715 1.00 77.27 154 VAL A CA 1
ATOM 668 C C . VAL A 1 154 ? -1.115 60.744 157.633 1.00 77.27 154 VAL A C 1
ATOM 669 O O . VAL A 1 154 ? -0.207 60.451 156.846 1.00 77.27 154 VAL A O 1
ATOM 673 N N . LEU A 1 155 ? -1.632 59.884 158.502 1.00 77.57 155 LEU A N 1
ATOM 674 C CA . LEU A 1 155 ? -1.171 58.506 158.621 1.00 77.57 155 LEU A CA 1
ATOM 675 C C . LEU A 1 155 ? -2.377 57.593 158.479 1.00 77.57 155 LEU A C 1
ATOM 676 O O . LEU A 1 155 ? -3.266 57.601 159.333 1.00 77.57 155 LEU A O 1
ATOM 681 N N . ALA A 1 156 ? -2.417 56.822 157.400 1.00 78.25 156 ALA A N 1
ATOM 682 C CA . ALA A 1 156 ? -3.529 55.923 157.119 1.00 78.25 156 ALA A CA 1
ATOM 683 C C . ALA A 1 156 ? -3.085 54.510 157.474 1.00 78.25 156 ALA A C 1
ATOM 684 O O . ALA A 1 156 ? -2.444 53.823 156.680 1.00 78.25 156 ALA A O 1
ATOM 686 N N . LEU A 1 157 ? -3.397 54.101 158.695 1.00 80.95 157 LEU A N 1
ATOM 687 C CA . LEU A 1 157 ? -3.253 52.719 159.105 1.00 80.95 157 LEU A CA 1
ATOM 688 C C . LEU A 1 157 ? -4.411 51.897 158.551 1.00 80.95 157 LEU A C 1
ATOM 689 O O . LEU A 1 157 ? -5.452 52.446 158.186 1.00 80.95 157 LEU A O 1
ATOM 694 N N . PRO A 1 158 ? -4.263 50.577 158.477 1.00 82.29 158 PRO A N 1
ATOM 695 C CA . PRO A 1 158 ? -5.313 49.759 157.856 1.00 82.29 158 PRO A CA 1
ATOM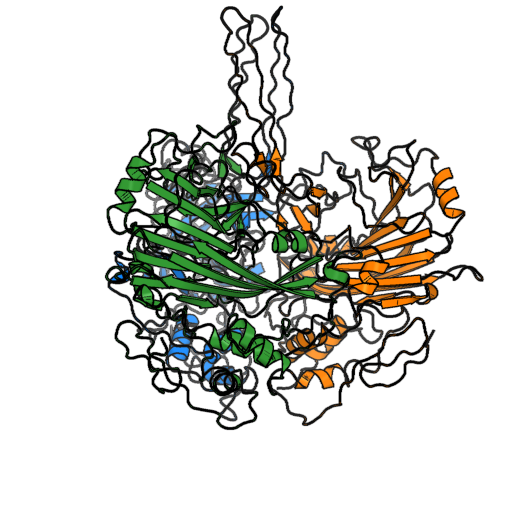 696 C C . PRO A 1 158 ? -6.547 49.569 158.726 1.00 82.29 158 PRO A C 1
ATOM 697 O O . PRO A 1 158 ? -7.365 48.687 158.447 1.00 82.29 158 PRO A O 1
ATOM 701 N N . MET A 1 159 ? -6.691 50.365 159.781 1.00 83.07 159 MET A N 1
ATOM 702 C CA . MET A 1 159 ? -7.896 50.305 160.598 1.00 83.07 159 MET A CA 1
ATOM 703 C C . MET A 1 159 ? -9.118 50.692 159.774 1.00 83.07 159 MET A C 1
ATOM 704 O O . MET A 1 159 ? -9.070 51.617 158.961 1.00 83.07 159 MET A O 1
ATOM 709 N N . LEU A 1 160 ? -10.224 49.977 159.990 1.00 82.57 160 LEU A N 1
ATOM 710 C CA . LEU A 1 160 ? -11.409 50.185 159.163 1.00 82.57 160 LEU A CA 1
ATOM 711 C C . LEU A 1 160 ? -12.089 51.506 159.498 1.00 82.57 160 LEU A C 1
ATOM 712 O O . LEU A 1 160 ? -12.169 52.406 158.658 1.00 82.57 160 LEU A O 1
ATOM 717 N N . ARG A 1 161 ? -12.586 51.641 160.722 1.00 81.35 161 ARG A N 1
ATOM 718 C CA . ARG A 1 161 ? -12.914 52.965 161.220 1.00 81.35 161 ARG A CA 1
ATOM 719 C C . ARG A 1 161 ? -11.611 53.660 161.600 1.00 81.35 161 ARG A C 1
ATOM 720 O O . ARG A 1 161 ? -10.529 53.074 161.519 1.00 81.35 161 ARG A O 1
ATOM 728 N N . ASN A 1 162 ? -11.691 54.924 161.998 1.00 79.55 162 ASN A N 1
ATOM 729 C CA . ASN A 1 162 ? -10.494 55.738 162.195 1.00 79.55 162 ASN A CA 1
ATOM 730 C C . ASN A 1 162 ? -9.601 55.651 160.961 1.00 79.55 162 ASN A C 1
ATOM 731 O O . ASN A 1 162 ? -8.470 55.168 161.007 1.00 79.55 162 ASN A O 1
ATOM 736 N N . VAL A 1 163 ? -10.151 56.111 159.836 1.00 79.95 163 VAL A N 1
ATOM 737 C CA . VAL A 1 163 ? -9.524 55.859 158.542 1.00 79.95 163 VAL A CA 1
ATOM 738 C C . VAL A 1 163 ? -8.129 56.471 158.484 1.00 79.95 163 VAL A C 1
ATOM 739 O O . VAL A 1 163 ? -7.179 55.832 158.017 1.00 79.95 163 VAL A O 1
ATOM 743 N N . VAL A 1 164 ? -7.975 57.708 158.957 1.00 78.01 164 VAL A N 1
ATOM 744 C CA . VAL A 1 164 ? -6.674 58.361 158.984 1.00 78.01 164 VAL A CA 1
ATOM 745 C C . VAL A 1 164 ? -6.458 59.027 160.335 1.00 78.01 164 VAL A C 1
ATOM 746 O O . VAL A 1 164 ? -7.392 59.263 161.103 1.00 78.01 164 VAL A O 1
ATOM 750 N N . MET A 1 165 ? -5.192 59.314 160.615 1.00 80.47 165 MET A N 1
ATOM 751 C CA . MET A 1 165 ? -4.772 60.087 161.773 1.00 80.47 165 MET A CA 1
ATOM 752 C C . MET A 1 165 ? -4.128 61.367 161.272 1.00 80.47 165 MET A C 1
ATOM 753 O O . MET A 1 165 ? -3.139 61.316 160.535 1.00 80.47 165 MET A O 1
ATOM 758 N N . LEU A 1 166 ? -4.689 62.503 161.660 1.00 77.75 166 LEU A N 1
ATOM 759 C CA . LEU A 1 166 ? -4.129 63.795 161.312 1.00 77.75 166 LEU A CA 1
ATOM 760 C C . LEU A 1 166 ? -3.245 64.296 162.441 1.00 77.75 166 LEU A C 1
ATOM 761 O O . LEU A 1 166 ? -3.521 64.063 163.620 1.00 77.75 166 LEU A O 1
ATOM 766 N N . ARG A 1 167 ? -2.181 64.997 162.068 1.00 77.56 167 ARG A N 1
ATOM 767 C CA . ARG A 1 167 ? -1.226 65.499 163.040 1.00 77.56 167 ARG A CA 1
ATOM 768 C C . ARG A 1 167 ? -0.662 66.813 162.528 1.00 77.56 167 ARG A C 1
ATOM 769 O O . ARG A 1 167 ? -0.341 66.938 161.347 1.00 77.56 167 ARG A O 1
ATOM 777 N N . LEU A 1 168 ? -0.556 67.788 163.421 1.00 78.81 168 LEU A N 1
ATOM 778 C CA . LEU A 1 168 ? -0.091 69.127 163.089 1.00 78.81 168 LEU A CA 1
ATOM 779 C C . LEU A 1 168 ? 1.135 69.450 163.924 1.00 78.81 168 LEU A C 1
ATOM 780 O O . LEU A 1 168 ? 1.097 69.332 165.152 1.00 78.81 168 LEU A O 1
ATOM 785 N N . TYR A 1 169 ? 2.206 69.880 163.258 1.00 79.82 169 TYR A N 1
ATOM 786 C CA . TYR A 1 169 ? 3.491 70.192 163.845 1.00 79.82 169 TYR A CA 1
ATOM 787 C C . TYR A 1 169 ? 3.861 71.642 163.569 1.00 79.82 169 TYR A C 1
ATOM 788 O O . TYR A 1 169 ? 3.549 72.164 162.493 1.00 79.82 169 TYR A O 1
ATOM 797 N N . PRO A 1 170 ? 4.531 72.314 164.507 1.00 83.20 170 PRO A N 1
ATOM 798 C CA . PRO A 1 170 ? 5.084 73.638 164.192 1.00 83.20 170 PRO A CA 1
ATOM 799 C C . PRO A 1 170 ? 6.135 73.588 163.106 1.00 83.20 170 PRO A C 1
ATOM 800 O O . PRO A 1 170 ? 6.265 74.541 162.329 1.00 83.20 170 PRO A O 1
ATOM 804 N N . HIS A 1 171 ? 6.896 72.501 163.034 1.00 85.47 171 HIS A N 1
ATOM 805 C CA . HIS A 1 171 ? 7.911 72.315 162.010 1.00 85.47 171 HIS A CA 1
ATOM 806 C C . HIS A 1 171 ? 8.150 70.823 161.855 1.00 85.47 171 HIS A C 1
ATOM 807 O O . HIS A 1 171 ? 7.768 70.026 162.714 1.00 85.47 171 HIS A O 1
ATOM 814 N N . THR A 1 172 ? 8.788 70.458 160.751 1.00 84.91 172 THR A N 1
ATOM 815 C CA . THR A 1 172 ? 8.918 69.053 160.398 1.00 84.91 172 THR A CA 1
ATOM 816 C C . THR A 1 172 ? 9.703 68.308 161.473 1.00 84.91 172 THR A C 1
ATOM 817 O O . THR A 1 172 ? 10.818 68.720 161.818 1.00 84.91 172 THR A O 1
ATOM 821 N N . PRO A 1 173 ? 9.166 67.226 162.023 1.00 84.06 173 PRO A N 1
ATOM 822 C CA . PRO A 1 173 ? 9.900 66.463 163.030 1.00 84.06 173 PRO A CA 1
ATOM 823 C C . PRO A 1 173 ? 10.898 65.511 162.393 1.00 84.06 173 PRO A C 1
ATOM 824 O O . PRO A 1 173 ? 10.832 65.191 161.205 1.00 84.06 173 PRO A O 1
ATOM 828 N N . THR A 1 174 ? 11.839 65.055 163.217 1.00 89.64 174 THR A N 1
ATOM 829 C CA . THR A 1 174 ? 12.826 64.089 162.760 1.00 89.64 174 THR A CA 1
ATOM 830 C C . THR A 1 174 ? 12.270 62.675 162.697 1.00 89.64 174 THR A C 1
ATOM 831 O O . THR A 1 174 ? 12.851 61.826 162.013 1.00 89.64 174 THR A O 1
ATOM 835 N N . ALA A 1 175 ? 11.166 62.405 163.385 1.00 89.16 175 ALA A N 1
ATOM 836 C CA . ALA A 1 175 ? 10.578 61.075 163.393 1.00 89.16 175 ALA A CA 1
ATOM 837 C C . ALA A 1 175 ? 9.119 61.186 163.797 1.00 89.16 175 ALA A C 1
ATOM 838 O O . ALA A 1 175 ? 8.685 62.195 164.357 1.00 89.16 175 ALA A O 1
ATOM 840 N N . PHE A 1 176 ? 8.364 60.129 163.507 1.00 86.53 176 PHE A N 1
ATOM 841 C CA . PHE A 1 176 ? 6.962 60.044 163.911 1.00 86.53 176 PHE A CA 1
ATOM 842 C C . PHE A 1 176 ? 6.911 59.511 165.338 1.00 86.53 176 PHE A C 1
ATOM 843 O O . PHE A 1 176 ? 6.701 58.323 165.594 1.00 86.53 176 PHE A O 1
ATOM 851 N N . ALA A 1 177 ? 7.112 60.418 166.287 1.00 85.31 177 ALA A N 1
ATOM 852 C CA . ALA A 1 177 ? 7.150 60.035 167.686 1.00 85.31 177 ALA A CA 1
ATOM 853 C C . ALA A 1 177 ? 5.762 59.643 168.178 1.00 85.31 177 ALA A C 1
ATOM 854 O O . ALA A 1 177 ? 4.738 59.977 167.577 1.00 85.31 177 ALA A O 1
ATOM 856 N N . LEU A 1 178 ? 5.742 58.923 169.294 1.00 88.36 178 LEU A N 1
ATOM 857 C CA . LEU A 1 178 ? 4.501 58.469 169.899 1.00 88.36 178 LEU A CA 1
ATOM 858 C C . LEU A 1 178 ? 4.694 58.448 171.405 1.00 88.36 178 LEU A C 1
ATOM 859 O O . LEU A 1 178 ? 5.746 58.031 171.895 1.00 88.36 178 LEU A O 1
ATOM 864 N N . THR A 1 179 ? 3.682 58.907 172.134 1.00 91.68 179 THR A N 1
ATOM 865 C CA . THR A 1 179 ? 3.811 59.052 173.577 1.00 91.68 179 THR A CA 1
ATOM 866 C C . THR A 1 179 ? 3.920 57.692 174.251 1.00 91.68 179 THR A C 1
ATOM 867 O O . THR A 1 179 ? 3.233 56.737 173.882 1.00 91.68 179 THR A O 1
ATOM 871 N N . GLU A 1 180 ? 4.800 57.608 175.249 1.00 95.73 180 GLU A N 1
ATOM 872 C CA . GLU A 1 180 ? 5.004 56.351 175.958 1.00 95.73 180 GLU A CA 1
ATOM 873 C C . GLU A 1 180 ? 3.846 56.030 176.890 1.00 95.73 180 GLU A C 1
ATOM 874 O O . GLU A 1 180 ? 3.506 54.856 177.067 1.00 95.73 180 GLU A O 1
ATOM 880 N N . GLN A 1 181 ? 3.236 57.045 177.489 1.00 94.50 181 GLN A N 1
ATOM 881 C CA . GLN A 1 181 ? 2.058 56.859 178.321 1.00 94.50 181 GLN A CA 1
ATOM 882 C C . GLN A 1 181 ? 0.801 56.927 177.468 1.00 94.50 181 GLN A C 1
ATOM 883 O O . GLN A 1 181 ? 0.736 57.663 176.481 1.00 94.50 181 GLN A O 1
ATOM 889 N N . THR A 1 182 ? -0.198 56.148 177.854 1.00 92.27 182 THR A N 1
ATOM 890 C CA . THR A 1 182 ? -1.439 56.102 177.094 1.00 92.27 182 THR A CA 1
ATOM 891 C C . THR A 1 182 ? -2.138 57.454 177.155 1.00 92.27 182 THR A C 1
ATOM 892 O O . THR A 1 182 ? -2.341 57.991 178.248 1.00 92.27 182 THR A O 1
ATOM 896 N N . PRO A 1 183 ? -2.506 58.038 176.021 1.00 91.60 183 PRO A N 1
ATOM 897 C CA . PRO A 1 183 ? -3.208 59.322 176.048 1.00 91.60 183 PRO A CA 1
ATOM 898 C C . PRO A 1 183 ? -4.608 59.177 176.618 1.00 91.60 183 PRO A C 1
ATOM 899 O O . PRO A 1 183 ? -5.216 58.107 176.597 1.00 91.60 183 PRO A O 1
ATOM 903 N N . ASN A 1 184 ? -5.117 60.288 177.136 1.00 94.51 184 ASN A N 1
ATOM 904 C CA . ASN A 1 184 ? -6.448 60.345 177.721 1.00 94.51 184 ASN A CA 1
ATOM 905 C C . ASN A 1 184 ? -7.406 60.967 176.715 1.00 94.51 184 ASN A C 1
ATOM 906 O O . ASN A 1 184 ? -7.185 62.093 176.259 1.00 94.51 184 ASN A O 1
ATOM 911 N N . PHE A 1 185 ? -8.463 60.236 176.382 1.00 93.38 185 PHE A N 1
ATOM 912 C CA . PHE A 1 185 ? -9.516 60.694 175.484 1.00 93.38 185 PHE A CA 1
ATOM 913 C C . PHE A 1 185 ? -8.971 61.180 174.147 1.00 93.38 185 PHE A C 1
ATOM 914 O O . PHE A 1 185 ? -8.968 62.389 173.887 1.00 93.38 185 PHE A O 1
ATOM 922 N N . PRO A 1 186 ? -8.491 60.287 173.283 1.00 89.76 186 PRO A N 1
ATOM 923 C CA . PRO A 1 186 ? -8.176 60.698 171.913 1.00 89.76 186 PRO A CA 1
ATOM 924 C C . PRO A 1 186 ? -9.426 61.208 171.216 1.00 89.76 186 PRO A C 1
ATOM 925 O O . PRO A 1 186 ? -10.524 60.687 171.415 1.00 89.76 186 PRO A O 1
ATOM 929 N N . GLN A 1 187 ? -9.256 62.233 170.391 1.00 84.52 187 GLN A N 1
ATOM 930 C CA . GLN A 1 187 ? -10.376 62.996 169.863 1.00 84.52 187 GLN A CA 1
ATOM 931 C C . GLN A 1 187 ? -10.615 62.673 168.396 1.00 84.52 187 GLN A C 1
ATOM 932 O O . GLN A 1 187 ? -9.667 62.518 167.623 1.00 84.52 187 GLN A O 1
ATOM 938 N N . ARG A 1 188 ? -11.888 62.571 168.021 1.00 82.72 188 ARG A N 1
ATOM 939 C CA . ARG A 1 188 ? -12.247 62.453 166.621 1.00 82.72 188 ARG A CA 1
ATOM 940 C C . ARG A 1 188 ? -12.030 63.791 165.922 1.00 82.72 188 ARG A C 1
ATOM 941 O O . ARG A 1 188 ? -11.896 64.833 166.561 1.00 82.72 188 ARG A O 1
ATOM 949 N N . PHE A 1 189 ? -12.044 63.757 164.589 1.00 82.14 189 PHE A N 1
ATOM 950 C CA . PHE A 1 189 ? -11.394 64.799 163.792 1.00 82.14 189 PHE A CA 1
ATOM 951 C C . PHE A 1 189 ? -11.757 66.227 164.175 1.00 82.14 189 PHE A C 1
ATOM 952 O O . PHE A 1 189 ? -10.834 67.038 164.344 1.00 82.14 189 PHE A O 1
ATOM 960 N N . PRO A 1 190 ? -13.030 66.615 164.313 1.00 80.95 190 PRO A N 1
ATOM 961 C CA . PRO A 1 190 ? -13.309 68.038 164.564 1.00 80.95 190 PRO A CA 1
ATOM 962 C C . PRO A 1 190 ? -12.614 68.567 165.801 1.00 80.95 190 PRO A C 1
ATOM 963 O O . PRO A 1 190 ? -12.250 69.747 165.839 1.00 80.95 190 PRO A O 1
ATOM 967 N N . ASN A 1 191 ? -12.394 67.724 166.800 1.00 82.73 191 ASN A N 1
ATOM 968 C CA . ASN A 1 191 ? -11.586 68.065 167.957 1.00 82.73 191 ASN A CA 1
ATOM 969 C C . ASN A 1 191 ? -10.175 67.518 167.791 1.00 82.73 191 ASN A C 1
ATOM 970 O O . ASN A 1 191 ? -9.935 66.563 167.054 1.00 82.73 191 ASN A O 1
ATOM 975 N N . TRP A 1 192 ? -9.234 68.146 168.485 1.00 80.58 192 TRP A N 1
ATOM 976 C CA . TRP A 1 192 ? -7.849 67.710 168.476 1.00 80.58 192 TRP A CA 1
ATOM 977 C C . TRP A 1 192 ? -7.373 67.525 169.906 1.00 80.58 192 TRP A C 1
ATOM 978 O O . TRP A 1 192 ? -7.984 68.015 170.856 1.00 80.58 192 TRP A O 1
ATOM 989 N N . SER A 1 193 ? -6.265 66.811 170.046 1.00 81.44 193 SER A N 1
ATOM 990 C CA . SER A 1 193 ? -5.639 66.587 171.336 1.00 81.44 193 SER A CA 1
ATOM 991 C C . SER A 1 193 ? -4.182 67.008 171.250 1.00 81.44 193 SER A C 1
ATOM 992 O O . SER A 1 193 ? -3.506 66.725 170.258 1.00 81.44 193 SER A O 1
ATOM 995 N N . VAL A 1 194 ? -3.702 67.684 172.285 1.00 84.53 194 VAL A N 1
ATOM 996 C CA . VAL A 1 194 ? -2.374 68.281 172.282 1.00 84.53 194 VAL A CA 1
ATOM 997 C C . VAL A 1 194 ? -1.388 67.323 172.929 1.00 84.53 194 VAL A C 1
ATOM 998 O O . VAL A 1 194 ? -1.721 66.627 173.895 1.00 84.53 194 VAL A O 1
ATOM 1002 N N . TYR A 1 195 ? -0.172 67.287 172.392 1.00 84.46 195 TYR A N 1
ATOM 1003 C CA . TYR A 1 195 ? 0.931 66.535 172.969 1.00 84.46 195 TYR A CA 1
ATOM 1004 C C . TYR A 1 195 ? 2.120 67.466 173.128 1.00 84.46 195 TYR A C 1
ATOM 1005 O O . TYR A 1 195 ? 2.355 68.331 172.280 1.00 84.46 195 TYR A O 1
ATOM 1014 N N . SER A 1 196 ? 2.876 67.266 174.205 1.00 92.24 196 SER A N 1
ATOM 1015 C CA . SER A 1 196 ? 3.939 68.181 174.582 1.00 92.24 196 SER A CA 1
ATOM 1016 C C . SER A 1 196 ? 5.121 68.078 173.621 1.00 92.24 196 SER A C 1
ATOM 1017 O O . SER A 1 196 ? 5.226 67.158 172.807 1.00 92.24 196 SER A O 1
ATOM 1020 N N . ALA A 1 197 ? 6.025 69.054 173.731 1.00 95.75 197 ALA A N 1
ATOM 1021 C CA . ALA A 1 197 ? 7.191 69.102 172.860 1.00 95.75 197 ALA A CA 1
ATOM 1022 C C . ALA A 1 197 ? 8.243 68.069 173.229 1.00 95.75 197 ALA A C 1
ATOM 1023 O O . ALA A 1 197 ? 9.071 67.720 172.383 1.00 95.75 197 ALA A O 1
ATOM 1025 N N . ASP A 1 198 ? 8.235 67.573 174.465 1.00 98.33 198 ASP A N 1
ATOM 1026 C CA . ASP A 1 198 ? 9.210 66.589 174.911 1.00 98.33 198 ASP A CA 1
ATOM 1027 C C . ASP A 1 198 ? 8.740 65.156 174.698 1.00 98.33 198 ASP A C 1
ATOM 1028 O O . ASP A 1 198 ? 9.234 64.245 175.370 1.00 98.33 198 ASP A O 1
ATOM 1033 N N . GLY A 1 199 ? 7.802 64.939 173.783 1.00 96.65 199 GLY A N 1
ATOM 1034 C CA . GLY A 1 199 ? 7.296 63.603 173.527 1.00 96.65 199 GLY A CA 1
ATOM 1035 C C . GLY A 1 199 ? 6.521 63.001 174.678 1.00 96.65 199 GLY A C 1
ATOM 1036 O O . GLY A 1 199 ? 6.617 61.792 174.921 1.00 96.65 199 GLY A O 1
ATOM 1037 N N . THR A 1 200 ? 5.755 63.817 175.396 1.00 94.18 200 THR A N 1
ATOM 1038 C CA . THR A 1 200 ? 4.913 63.353 176.486 1.00 94.18 200 THR A CA 1
ATOM 1039 C C . THR A 1 200 ? 3.522 63.943 176.323 1.00 94.18 200 THR A C 1
ATOM 1040 O O . THR A 1 200 ? 3.294 64.844 175.513 1.00 94.18 200 THR A O 1
ATOM 1044 N N . ARG A 1 201 ? 2.584 63.419 177.105 1.00 92.10 201 ARG A N 1
ATOM 1045 C CA . ARG A 1 201 ? 1.233 63.947 177.084 1.00 92.10 201 ARG A CA 1
ATOM 1046 C C . ARG A 1 201 ? 1.211 65.366 177.639 1.00 92.10 201 ARG A C 1
ATOM 1047 O O . ARG A 1 201 ? 2.064 65.767 178.434 1.00 92.10 201 ARG A O 1
ATOM 1055 N N . PHE A 1 202 ? 0.218 66.132 177.207 1.00 92.13 202 PHE A N 1
ATOM 1056 C CA . PHE A 1 202 ? 0.158 67.558 177.482 1.00 92.13 202 PHE A CA 1
ATOM 1057 C C . PHE A 1 202 ? -0.891 67.843 178.546 1.00 92.13 202 PHE A C 1
ATOM 1058 O O . PHE A 1 202 ? -2.059 67.474 178.389 1.00 92.13 202 PHE A O 1
ATOM 1066 N N . ASN A 1 203 ? -0.469 68.496 179.622 1.00 95.85 203 ASN A N 1
ATOM 1067 C CA . ASN A 1 203 ? -1.366 69.139 180.564 1.00 95.85 203 ASN A CA 1
ATOM 1068 C C . ASN A 1 203 ? -1.265 70.646 180.379 1.00 95.85 203 ASN A C 1
ATOM 1069 O O . ASN A 1 203 ? -0.340 71.151 179.742 1.00 95.85 203 ASN A O 1
ATOM 1074 N N . ASN A 1 204 ? -2.236 71.363 180.935 1.00 96.93 204 ASN A N 1
ATOM 1075 C CA . ASN A 1 204 ? -2.219 72.814 180.832 1.00 96.93 204 ASN A CA 1
ATOM 1076 C C . ASN A 1 204 ? -0.998 73.376 181.548 1.00 96.93 204 ASN A C 1
ATOM 1077 O O . ASN A 1 204 ? -0.674 72.967 182.666 1.00 96.93 204 ASN A O 1
ATOM 1082 N N . GLY A 1 205 ? -0.319 74.316 180.896 1.00 97.19 205 GLY A N 1
ATOM 1083 C CA . GLY A 1 205 ? 0.909 74.875 181.414 1.00 97.19 205 GLY A CA 1
ATOM 1084 C C . GLY A 1 205 ? 2.178 74.249 180.882 1.00 97.19 205 GLY A C 1
ATOM 1085 O O . GLY A 1 205 ? 3.269 74.702 181.246 1.00 97.19 205 GLY A O 1
ATOM 1086 N N . ASP A 1 206 ? 2.076 73.228 180.038 1.00 96.81 206 ASP A N 1
ATOM 1087 C CA . ASP A 1 206 ? 3.243 72.608 179.431 1.00 96.81 206 ASP A CA 1
ATOM 1088 C C . ASP A 1 206 ? 3.590 73.338 178.136 1.00 96.81 206 ASP A C 1
ATOM 1089 O O . ASP A 1 206 ? 3.030 74.392 177.819 1.00 96.81 206 ASP A O 1
ATOM 1094 N N . GLU A 1 207 ? 4.524 72.782 177.370 1.00 96.86 207 GLU A N 1
ATOM 1095 C CA . GLU A 1 207 ? 4.862 73.326 176.066 1.00 96.86 207 GLU A CA 1
ATOM 1096 C C . GLU A 1 207 ? 4.256 72.439 174.993 1.00 96.86 207 GLU A C 1
ATOM 1097 O O . GLU A 1 207 ? 4.685 71.286 174.847 1.00 96.86 207 GLU A O 1
ATOM 1103 N N . PRO A 1 208 ? 3.270 72.911 174.234 1.00 90.95 208 PRO A N 1
ATOM 1104 C CA . PRO A 1 208 ? 2.654 72.056 173.216 1.00 90.95 208 PRO A CA 1
ATOM 1105 C C . PRO A 1 208 ? 3.654 71.671 172.139 1.00 90.95 208 PRO A C 1
ATOM 1106 O O . PRO A 1 208 ? 4.428 72.499 171.658 1.00 90.95 208 PRO A O 1
ATOM 1110 N N . GLY A 1 209 ? 3.635 70.395 171.768 1.00 86.44 209 GLY A N 1
ATOM 1111 C CA . GLY A 1 209 ? 4.525 69.904 170.738 1.00 86.44 209 GLY A CA 1
ATOM 1112 C C . GLY A 1 209 ? 3.837 69.675 169.413 1.00 86.44 209 GLY A C 1
ATOM 1113 O O . GLY A 1 209 ? 4.368 70.038 168.361 1.00 86.44 209 GLY A O 1
ATOM 1114 N N . TYR A 1 210 ? 2.654 69.073 169.450 1.00 80.71 210 TYR A N 1
ATOM 1115 C CA . TYR A 1 210 ? 1.894 68.850 168.227 1.00 80.71 210 TYR A CA 1
ATOM 1116 C C . TYR A 1 210 ? 0.441 68.573 168.578 1.00 80.71 210 TYR A C 1
ATOM 1117 O O . TYR A 1 210 ? 0.078 68.409 169.743 1.00 80.71 210 TYR A O 1
ATOM 1126 N N . LEU A 1 211 ? -0.393 68.550 167.545 1.00 79.11 211 LEU A N 1
ATOM 1127 C CA . LEU A 1 211 ? -1.809 68.245 167.677 1.00 79.11 211 LEU A CA 1
ATOM 1128 C C . LEU A 1 211 ? -2.117 66.961 166.926 1.00 79.11 211 LEU A C 1
ATOM 1129 O O . LEU A 1 211 ? -1.520 66.682 165.887 1.00 79.11 211 LEU A O 1
ATOM 1134 N N . GLN A 1 212 ? -3.059 66.184 167.448 1.00 78.11 212 GLN A N 1
ATOM 1135 C CA . GLN A 1 212 ? -3.393 64.902 166.849 1.00 78.11 212 GLN A CA 1
ATOM 1136 C C . GLN A 1 212 ? -4.896 64.690 166.879 1.00 78.11 212 GLN A C 1
ATOM 1137 O O . GLN A 1 212 ? -5.568 65.093 167.830 1.00 78.11 212 GLN A O 1
ATOM 1143 N N . SER A 1 213 ? -5.417 64.053 165.836 1.00 78.22 213 SER A N 1
ATOM 1144 C CA . SER A 1 213 ? -6.833 63.729 165.785 1.00 78.22 213 SER A CA 1
ATOM 1145 C C . SER A 1 213 ? -7.032 62.502 164.910 1.00 78.22 213 SER A C 1
ATOM 1146 O O . SER A 1 213 ? -6.182 62.161 164.088 1.00 78.22 213 SER A O 1
ATOM 1149 N N . TYR A 1 214 ? -8.164 61.839 165.103 1.00 78.54 214 TYR A N 1
ATOM 1150 C CA . TYR A 1 214 ? -8.535 60.666 164.326 1.00 78.54 214 TYR A CA 1
ATOM 1151 C C . TYR A 1 214 ? -9.760 60.994 163.493 1.00 78.54 214 TYR A C 1
ATOM 1152 O O . TYR A 1 214 ? -10.710 61.596 163.997 1.00 78.54 214 TYR A O 1
ATOM 1161 N N . VAL A 1 215 ? -9.745 60.605 162.224 1.00 77.90 215 VAL A N 1
ATOM 1162 C CA . VAL A 1 215 ? -10.893 60.802 161.352 1.00 77.90 215 VAL A CA 1
ATOM 1163 C C . VAL A 1 215 ? -11.732 59.532 161.413 1.00 77.90 215 VAL A C 1
ATOM 1164 O O . VAL A 1 215 ? -11.299 58.470 160.964 1.00 77.90 215 VAL A O 1
ATOM 1168 N N . TYR A 1 216 ? -12.940 59.647 161.954 1.00 79.83 216 TYR A N 1
ATOM 1169 C CA . TYR A 1 216 ? -13.747 58.501 162.345 1.00 79.83 216 TYR A CA 1
ATOM 1170 C C . TYR A 1 216 ? -14.949 58.343 161.423 1.00 79.83 216 TYR A C 1
ATOM 1171 O O . TYR A 1 216 ? -15.595 59.327 161.055 1.00 79.83 216 TYR A O 1
ATOM 1180 N N . LEU A 1 217 ? -15.241 57.097 161.056 1.00 79.59 217 LEU A N 1
ATOM 1181 C CA . LEU A 1 217 ? -16.404 56.770 160.238 1.00 79.59 217 LEU A CA 1
ATOM 1182 C C . LEU A 1 217 ? -17.416 56.006 161.080 1.00 79.59 217 LEU A C 1
ATOM 1183 O O . LEU A 1 217 ? -17.173 54.837 161.413 1.00 79.59 217 LEU A O 1
ATOM 1188 N N . PRO A 1 218 ? -18.550 56.601 161.440 1.00 80.18 218 PRO A N 1
ATOM 1189 C CA . PRO A 1 218 ? -19.493 55.914 162.336 1.00 80.18 218 PRO A CA 1
ATOM 1190 C C . PRO A 1 218 ? -20.304 54.826 161.648 1.00 80.18 218 PRO A C 1
ATOM 1191 O O . PRO A 1 218 ? -20.604 53.786 162.249 1.00 80.18 218 PRO A O 1
ATOM 1195 N N . ASN A 1 219 ? -20.670 55.058 160.385 1.00 79.96 219 ASN A N 1
ATOM 1196 C CA . ASN A 1 219 ? -21.439 54.061 159.655 1.00 79.96 219 ASN A CA 1
ATOM 1197 C C . ASN A 1 219 ? -20.661 52.766 159.496 1.00 79.96 219 ASN A C 1
ATOM 1198 O O . ASN A 1 219 ? -21.252 51.681 159.494 1.00 79.96 219 ASN A O 1
ATOM 1203 N N . VAL A 1 220 ? -19.338 52.858 159.369 1.00 79.59 220 VAL A N 1
ATOM 1204 C CA . VAL A 1 220 ? -18.517 51.655 159.315 1.00 79.59 220 VAL A CA 1
ATOM 1205 C C . VAL A 1 220 ? -18.665 50.859 160.601 1.00 79.59 220 VAL A C 1
ATOM 1206 O O . VAL A 1 220 ? -18.781 49.632 160.575 1.00 79.59 220 VAL A O 1
ATOM 1210 N N . ASP A 1 221 ? -18.674 51.543 161.745 1.00 82.41 221 ASP A N 1
ATOM 1211 C CA . ASP A 1 221 ? -18.876 50.856 163.016 1.00 82.41 221 ASP A CA 1
ATOM 1212 C C . ASP A 1 221 ? -20.247 50.194 163.068 1.00 82.41 221 ASP A C 1
ATOM 1213 O O . ASP A 1 221 ? -20.373 49.020 163.447 1.00 82.41 221 ASP A O 1
ATOM 1218 N N . LYS A 1 222 ? -21.288 50.933 162.677 1.00 81.69 222 LYS A N 1
ATOM 1219 C CA . LYS A 1 222 ? -22.640 50.381 162.728 1.00 81.69 222 LYS A CA 1
ATOM 1220 C C . LYS A 1 222 ? -22.758 49.134 161.866 1.00 81.69 222 LYS A C 1
ATOM 1221 O O . LYS A 1 222 ? -23.354 48.136 162.283 1.00 81.69 222 LYS A O 1
ATOM 1227 N N . HIS A 1 223 ? -22.193 49.170 160.661 1.00 79.56 223 HIS A N 1
ATOM 1228 C CA . HIS A 1 223 ? -22.296 48.026 159.766 1.00 79.56 223 HIS A CA 1
ATOM 1229 C C . HIS A 1 223 ? -21.382 46.884 160.185 1.00 79.56 223 HIS A C 1
ATOM 1230 O O . HIS A 1 223 ? -21.708 45.719 159.941 1.00 79.56 223 HIS A O 1
ATOM 1237 N N . LEU A 1 224 ? -20.243 47.186 160.807 1.00 80.70 224 LEU A N 1
ATOM 1238 C CA . LEU A 1 224 ? -19.363 46.127 161.276 1.00 80.70 224 LEU A CA 1
ATOM 1239 C C . LEU A 1 224 ? -19.957 45.399 162.467 1.00 80.70 224 LEU A C 1
ATOM 1240 O O . LEU A 1 224 ? -19.648 44.222 162.686 1.00 80.70 224 LEU A O 1
ATOM 1245 N N . SER A 1 225 ? -20.797 46.074 163.251 1.00 83.22 225 SER A N 1
ATOM 1246 C CA . SER A 1 225 ? -21.465 45.388 164.350 1.00 83.22 225 SER A CA 1
ATOM 1247 C C . SER A 1 225 ? -22.348 44.257 163.838 1.00 83.22 225 SER A C 1
ATOM 1248 O O . SER A 1 225 ? -22.365 43.163 164.412 1.00 83.22 225 SER A O 1
ATOM 1251 N N . ALA A 1 226 ? -23.091 44.501 162.764 1.00 83.04 226 ALA A N 1
ATOM 1252 C CA . ALA A 1 226 ? -24.033 43.524 162.220 1.00 83.04 226 ALA A CA 1
ATOM 1253 C C . ALA A 1 226 ? -23.451 42.802 161.006 1.00 83.04 226 ALA A C 1
ATOM 1254 O O . ALA A 1 226 ? -23.942 42.931 159.889 1.00 83.04 226 ALA A O 1
ATOM 1256 N N . ALA A 1 227 ? -22.398 42.019 161.227 1.00 82.74 227 ALA A N 1
ATOM 1257 C CA . ALA A 1 227 ? -21.789 41.275 160.133 1.00 82.74 227 ALA A CA 1
ATOM 1258 C C . ALA A 1 227 ? -21.082 40.039 160.666 1.00 82.74 227 ALA A C 1
ATOM 1259 O O . ALA A 1 227 ? -20.370 40.109 161.670 1.00 82.74 227 ALA A O 1
ATOM 1261 N N . ARG A 1 228 ? -21.290 38.906 159.989 1.00 87.06 228 ARG A N 1
ATOM 1262 C CA . ARG A 1 228 ? -20.533 37.702 160.309 1.00 87.06 228 ARG A CA 1
ATOM 1263 C C . ARG A 1 228 ? -19.067 37.863 159.938 1.00 87.06 228 ARG A C 1
ATOM 1264 O O . ARG A 1 228 ? -18.180 37.461 160.699 1.00 87.06 228 ARG A O 1
ATOM 1272 N N . GLY A 1 229 ? -18.794 38.441 158.771 1.00 81.37 229 GLY A N 1
ATOM 1273 C CA . GLY A 1 229 ? -17.435 38.597 158.299 1.00 81.37 229 GLY A CA 1
ATOM 1274 C C . GLY A 1 229 ? -17.320 39.816 157.413 1.00 81.37 229 GLY A C 1
ATOM 1275 O O . GLY A 1 229 ? -18.316 40.401 156.987 1.00 81.37 229 GLY A O 1
ATOM 1276 N N . TYR A 1 230 ? -16.075 40.194 157.138 1.00 81.05 230 TYR A N 1
ATOM 1277 C CA . TYR A 1 230 ? -15.798 41.376 156.343 1.00 81.05 230 TYR A CA 1
ATOM 1278 C C . TYR A 1 230 ? -14.483 41.190 155.609 1.00 81.05 230 TYR A C 1
ATOM 1279 O O . TYR A 1 230 ? -13.680 40.315 155.942 1.00 81.05 230 TYR A O 1
ATOM 1288 N N . ARG A 1 231 ? -14.274 42.029 154.602 1.00 80.95 231 ARG A N 1
ATOM 1289 C CA . ARG A 1 231 ? -12.964 42.177 153.988 1.00 80.95 231 ARG A CA 1
ATOM 1290 C C . ARG A 1 231 ? -12.925 43.507 153.259 1.00 80.95 231 ARG A C 1
ATOM 1291 O O . ARG A 1 231 ? -13.913 43.912 152.643 1.00 80.95 231 ARG A O 1
ATOM 1299 N N . LEU A 1 232 ? -11.788 44.185 153.343 1.00 79.66 232 LEU A N 1
ATOM 1300 C CA . LEU A 1 232 ? -11.624 45.475 152.693 1.00 79.66 232 LEU A CA 1
ATOM 1301 C C . LEU A 1 232 ? -11.369 45.258 151.210 1.00 79.66 232 LEU A C 1
ATOM 1302 O O . LEU A 1 232 ? -10.444 44.532 150.834 1.00 79.66 232 LEU A O 1
ATOM 1307 N N . LEU A 1 233 ? -12.186 45.882 150.366 1.00 81.76 233 LEU A N 1
ATOM 1308 C CA . LEU A 1 233 ? -12.016 45.733 148.928 1.00 81.76 233 LEU A CA 1
ATOM 1309 C C . LEU A 1 233 ? -11.067 46.780 148.363 1.00 81.76 233 LEU A C 1
ATOM 1310 O O . LEU A 1 233 ? -10.130 46.439 147.638 1.00 81.76 233 LEU A O 1
ATOM 1315 N N . SER A 1 234 ? -11.289 48.054 148.684 1.00 83.70 234 SER A N 1
ATOM 1316 C CA . SER A 1 234 ? -10.333 49.078 148.291 1.00 83.70 234 SER A CA 1
ATOM 1317 C C . SER A 1 234 ? -10.517 50.300 149.174 1.00 83.70 234 SER A C 1
ATOM 1318 O O . SER A 1 234 ? -11.561 50.487 149.803 1.00 83.70 234 SER A O 1
ATOM 1321 N N . ARG A 1 235 ? -9.481 51.134 149.206 1.00 82.32 235 ARG A N 1
ATOM 1322 C CA . ARG A 1 235 ? -9.500 52.348 150.007 1.00 82.32 235 ARG A CA 1
ATOM 1323 C C . ARG A 1 235 ? -8.619 53.393 149.342 1.00 82.32 235 ARG A C 1
ATOM 1324 O O . ARG A 1 235 ? -7.476 53.107 148.976 1.00 82.32 235 ARG A O 1
ATOM 1332 N N . GLY A 1 236 ? -9.161 54.591 149.185 1.00 81.70 236 GLY A N 1
ATOM 1333 C CA . GLY A 1 236 ? -8.415 55.690 148.607 1.00 81.70 236 GLY A CA 1
ATOM 1334 C C . GLY A 1 236 ? -8.634 56.953 149.409 1.00 81.70 236 GLY A C 1
ATOM 1335 O O . GLY A 1 236 ? -9.708 57.181 149.966 1.00 81.70 236 GLY A O 1
ATOM 1336 N N . ILE A 1 237 ? -7.591 57.776 149.465 1.00 80.10 237 ILE A N 1
ATOM 1337 C CA . ILE A 1 237 ? -7.614 59.017 150.234 1.00 80.10 237 ILE A CA 1
ATOM 1338 C C . ILE A 1 237 ? -7.134 60.149 149.340 1.00 80.10 237 ILE A C 1
ATOM 1339 O O . ILE A 1 237 ? -6.034 60.079 148.786 1.00 80.10 237 ILE A O 1
ATOM 1344 N N . THR A 1 238 ? -7.937 61.200 149.223 1.00 79.65 238 THR A N 1
ATOM 1345 C CA . THR A 1 238 ? -7.624 62.348 148.387 1.00 79.65 238 THR A CA 1
ATOM 1346 C C . THR A 1 238 ? -7.444 63.578 149.262 1.00 79.65 238 THR A C 1
ATOM 1347 O O . THR A 1 238 ? -8.164 63.760 150.246 1.00 79.65 238 THR A O 1
ATOM 1351 N N . GLY A 1 239 ? -6.497 64.426 148.881 1.00 79.27 239 GLY A N 1
ATOM 1352 C CA . GLY A 1 239 ? -6.000 65.483 149.736 1.00 79.27 239 GLY A CA 1
ATOM 1353 C C . GLY A 1 239 ? -6.078 66.887 149.180 1.00 79.27 239 GLY A C 1
ATOM 1354 O O . GLY A 1 239 ? -5.079 67.609 149.241 1.00 79.27 239 GLY A O 1
ATOM 1355 N N . ILE A 1 240 ? -7.214 67.279 148.602 1.00 79.73 240 ILE A N 1
ATOM 1356 C CA . ILE A 1 240 ? -7.308 68.545 147.877 1.00 79.73 240 ILE A CA 1
ATOM 1357 C C . ILE A 1 240 ? -6.792 69.687 148.742 1.00 79.73 240 ILE A C 1
ATOM 1358 O O . ILE A 1 240 ? -7.358 69.985 149.794 1.00 79.73 240 ILE A O 1
ATOM 1363 N N . PHE A 1 241 ? -5.726 70.345 148.306 1.00 82.19 241 PHE A N 1
ATOM 1364 C CA . PHE A 1 241 ? -5.063 71.361 149.109 1.00 82.19 241 PHE A CA 1
ATOM 1365 C C . PHE A 1 241 ? -5.370 72.746 148.563 1.00 82.19 241 PHE A C 1
ATOM 1366 O O . PHE A 1 241 ? -5.404 72.947 147.346 1.00 82.19 241 PHE A O 1
ATOM 1374 N N . SER A 1 242 ? -5.587 73.700 149.464 1.00 85.06 242 SER A N 1
ATOM 1375 C CA . SER A 1 242 ? -5.798 75.077 149.055 1.00 85.06 242 SER A CA 1
ATOM 1376 C C . SER A 1 242 ? -5.214 75.998 150.112 1.00 85.06 242 SER A C 1
ATOM 1377 O O . SER A 1 242 ? -5.075 75.631 151.280 1.00 85.06 242 SER A O 1
ATOM 1380 N N . ALA A 1 243 ? -4.878 77.208 149.683 1.00 89.29 243 ALA A N 1
ATOM 1381 C CA . ALA A 1 243 ? -4.274 78.202 150.554 1.00 89.29 243 ALA A CA 1
ATOM 1382 C C . ALA A 1 243 ? -4.546 79.574 149.965 1.00 89.29 243 ALA A C 1
ATOM 1383 O O . ALA A 1 243 ? -4.855 79.687 148.773 1.00 89.29 243 ALA A O 1
ATOM 1385 N N . PRO A 1 244 ? -4.454 80.632 150.767 1.00 94.78 244 PRO A N 1
ATOM 1386 C CA . PRO A 1 244 ? -4.644 81.978 150.219 1.00 94.78 244 PRO A CA 1
ATOM 1387 C C . PRO A 1 244 ? -3.605 82.282 149.155 1.00 94.78 244 PRO A C 1
ATOM 1388 O O . PRO A 1 244 ? -2.517 81.703 149.134 1.00 94.78 244 PRO A O 1
ATOM 1392 N N . ALA A 1 245 ? -3.963 83.187 148.249 1.00 97.60 245 ALA A N 1
ATOM 1393 C CA . ALA A 1 245 ? -3.038 83.595 147.204 1.00 97.60 245 ALA A CA 1
ATOM 1394 C C . ALA A 1 245 ? -1.775 84.177 147.822 1.00 97.60 245 ALA A C 1
ATOM 1395 O O . ALA A 1 245 ? -1.817 84.811 148.879 1.00 97.60 245 ALA A O 1
ATOM 1397 N N . LEU A 1 246 ? -0.643 83.941 147.160 1.00 98.80 246 LEU A N 1
ATOM 1398 C CA . LEU A 1 246 ? 0.697 84.276 147.635 1.00 98.80 246 LEU A CA 1
ATOM 1399 C C . LEU A 1 246 ? 1.077 83.516 148.898 1.00 98.80 246 LEU A C 1
ATOM 1400 O O . LEU A 1 246 ? 1.997 83.934 149.610 1.00 98.80 246 LEU A O 1
ATOM 1405 N N . GLU A 1 247 ? 0.395 82.415 149.202 1.00 95.53 247 GLU A N 1
ATOM 1406 C CA . GLU A 1 247 ? 0.732 81.568 150.340 1.00 95.53 247 GLU A CA 1
ATOM 1407 C C . GLU A 1 247 ? 0.636 80.103 149.954 1.00 95.53 247 GLU A C 1
ATOM 1408 O O . GLU A 1 247 ? 0.252 79.252 150.762 1.00 95.53 247 GLU A O 1
ATOM 1414 N N . THR A 1 248 ? 0.987 79.787 148.713 1.00 95.04 248 THR A N 1
ATOM 1415 C CA . THR A 1 248 ? 0.861 78.438 148.182 1.00 95.04 248 THR A CA 1
ATOM 1416 C C . THR A 1 248 ? 2.135 77.617 148.330 1.00 95.04 248 THR A C 1
ATOM 1417 O O . THR A 1 248 ? 2.197 76.495 147.821 1.00 95.04 248 THR A O 1
ATOM 1421 N N . GLN A 1 249 ? 3.147 78.147 149.009 1.00 89.65 249 GLN A N 1
ATOM 1422 C CA . GLN A 1 249 ? 4.408 77.438 149.151 1.00 89.65 249 GLN A CA 1
ATOM 1423 C C . GLN A 1 249 ? 4.264 76.221 150.058 1.00 89.65 249 GLN A C 1
ATOM 1424 O O . GLN A 1 249 ? 3.395 76.164 150.931 1.00 89.65 249 GLN A O 1
ATOM 1430 N N . GLY A 1 250 ? 5.110 75.223 149.812 1.00 85.70 250 GLY A N 1
ATOM 1431 C CA . GLY A 1 250 ? 5.067 73.976 150.549 1.00 85.70 250 GLY A CA 1
ATOM 1432 C C . GLY A 1 250 ? 5.316 72.772 149.667 1.00 85.70 250 GLY A C 1
ATOM 1433 O O . GLY A 1 250 ? 5.299 72.889 148.439 1.00 85.70 250 GLY A O 1
ATOM 1434 N N . PHE A 1 251 ? 5.548 71.610 150.271 1.00 86.03 251 PHE A N 1
ATOM 1435 C CA . PHE A 1 251 ? 5.794 70.383 149.531 1.00 86.03 251 PHE A CA 1
ATOM 1436 C C . PHE A 1 251 ? 4.947 69.261 150.103 1.00 86.03 251 PHE A C 1
ATOM 1437 O O . PHE A 1 251 ? 4.588 69.275 151.280 1.00 86.03 251 PHE A O 1
ATOM 1445 N N . VAL A 1 252 ? 4.631 68.280 149.262 1.00 83.87 252 VAL A N 1
ATOM 1446 C CA . VAL A 1 252 ? 3.839 67.129 149.669 1.00 83.87 252 VAL A CA 1
ATOM 1447 C C . VAL A 1 252 ? 4.600 65.864 149.305 1.00 83.87 252 VAL A C 1
ATOM 1448 O O . VAL A 1 252 ? 5.161 65.758 148.207 1.00 83.87 252 VAL A O 1
ATOM 1452 N N . THR A 1 253 ? 4.639 64.923 150.243 1.00 83.06 253 THR A N 1
ATOM 1453 C CA . THR A 1 253 ? 5.273 63.626 150.074 1.00 83.06 253 THR A CA 1
ATOM 1454 C C . THR A 1 253 ? 4.291 62.555 150.513 1.00 83.06 253 THR A C 1
ATOM 1455 O O . THR A 1 253 ? 3.526 62.765 151.452 1.00 83.06 253 THR A O 1
ATOM 1459 N N . ALA A 1 254 ? 4.294 61.419 149.830 1.00 80.52 254 ALA A N 1
ATOM 1460 C CA . ALA A 1 254 ? 3.398 60.328 150.176 1.00 80.52 254 ALA A CA 1
ATOM 1461 C C . ALA A 1 254 ? 4.091 59.001 149.926 1.00 80.52 254 ALA A C 1
ATOM 1462 O O . ALA A 1 254 ? 4.848 58.861 148.963 1.00 80.52 254 ALA A O 1
ATOM 1464 N N . CYS A 1 255 ? 3.832 58.031 150.798 1.00 83.39 255 CYS A N 1
ATOM 1465 C CA . CYS A 1 255 ? 4.468 56.730 150.674 1.00 83.39 255 CYS A CA 1
ATOM 1466 C C . CYS A 1 255 ? 3.593 55.658 151.303 1.00 83.39 255 CYS A C 1
ATOM 1467 O O . CYS A 1 255 ? 2.996 55.872 152.360 1.00 83.39 255 CYS A O 1
ATOM 1470 N N . GLN A 1 256 ? 3.536 54.501 150.653 1.00 81.22 256 GLN A N 1
ATOM 1471 C CA . GLN A 1 256 ? 2.862 53.324 151.180 1.00 81.22 256 GLN A CA 1
ATOM 1472 C C . GLN A 1 256 ? 3.893 52.257 151.503 1.00 81.22 256 GLN A C 1
ATOM 1473 O O . GLN A 1 256 ? 4.860 52.076 150.759 1.00 81.22 256 GLN A O 1
ATOM 1479 N N . TYR A 1 257 ? 3.680 51.541 152.601 1.00 81.89 257 TYR A N 1
ATOM 1480 C CA . TYR A 1 257 ? 4.514 50.382 152.878 1.00 81.89 257 TYR A CA 1
ATOM 1481 C C . TYR A 1 257 ? 3.773 49.456 153.822 1.00 81.89 257 TYR A C 1
ATOM 1482 O O . TYR A 1 257 ? 2.972 49.900 154.644 1.00 81.89 257 TYR A O 1
ATOM 1491 N N . LEU A 1 258 ? 4.065 48.166 153.706 1.00 83.80 258 LEU A N 1
ATOM 1492 C CA . LEU A 1 258 ? 3.373 47.161 154.500 1.00 83.80 258 LEU A CA 1
ATOM 1493 C C . LEU A 1 258 ? 3.914 47.162 155.922 1.00 83.80 258 LEU A C 1
ATOM 1494 O O . LEU A 1 258 ? 5.112 46.954 156.140 1.00 83.80 258 LEU A O 1
ATOM 1499 N N . ALA A 1 259 ? 3.033 47.401 156.886 1.00 87.56 259 ALA A N 1
ATOM 1500 C CA . ALA A 1 259 ? 3.339 47.284 158.307 1.00 87.56 259 ALA A CA 1
ATOM 1501 C C . ALA A 1 259 ? 2.451 46.164 158.833 1.00 87.56 259 ALA A C 1
ATOM 1502 O O . ALA A 1 259 ? 1.341 46.406 159.308 1.00 87.56 259 ALA A O 1
ATOM 1504 N N . GLU A 1 260 ? 2.945 44.934 158.743 1.00 91.95 260 GLU A N 1
ATOM 1505 C CA . GLU A 1 260 ? 2.142 43.752 159.036 1.00 91.95 260 GLU A CA 1
ATOM 1506 C C . GLU A 1 260 ? 1.987 43.631 160.545 1.00 91.95 260 GLU A C 1
ATOM 1507 O O . GLU A 1 260 ? 2.879 43.138 161.238 1.00 91.95 260 GLU A O 1
ATOM 1513 N N . GLY A 1 261 ? 0.852 44.090 161.060 1.00 85.66 261 GLY A N 1
ATOM 1514 C CA . GLY A 1 261 ? 0.589 43.995 162.477 1.00 85.66 261 GLY A CA 1
ATOM 1515 C C . GLY A 1 261 ? 0.167 42.606 162.893 1.00 85.66 261 GLY A C 1
ATOM 1516 O O . GLY A 1 261 ? -0.134 41.740 162.075 1.00 85.66 261 GLY A O 1
ATOM 1517 N N . SER A 1 262 ? 0.145 42.391 164.205 1.00 84.61 262 SER A N 1
ATOM 1518 C CA . SER A 1 262 ? -0.242 41.094 164.739 1.00 84.61 262 SER A CA 1
ATOM 1519 C C . SER A 1 262 ? -0.690 41.270 166.179 1.00 84.61 262 SER A C 1
ATOM 1520 O O . SER A 1 262 ? -0.411 42.287 166.811 1.00 84.61 262 SER A O 1
ATOM 1523 N N . ILE A 1 263 ? -1.387 40.261 166.691 1.00 84.05 263 ILE A N 1
ATOM 1524 C CA . ILE A 1 263 ? -1.861 40.291 168.069 1.00 84.05 263 ILE A CA 1
ATOM 1525 C C . ILE A 1 263 ? -0.699 39.898 168.973 1.00 84.05 263 ILE A C 1
ATOM 1526 O O . ILE A 1 263 ? -0.272 38.742 168.986 1.00 84.05 263 ILE A O 1
ATOM 1531 N N . GLN A 1 264 ? -0.186 40.861 169.732 1.00 89.33 264 GLN A N 1
ATOM 1532 C CA . GLN A 1 264 ? 0.950 40.653 170.611 1.00 89.33 264 GLN A CA 1
ATOM 1533 C C . GLN A 1 264 ? 0.650 41.257 171.973 1.00 89.33 264 GLN A C 1
ATOM 1534 O O . GLN A 1 264 ? -0.181 42.155 172.107 1.00 89.33 264 GLN A O 1
ATOM 1540 N N . SER A 1 265 ? 1.341 40.751 172.988 1.00 94.47 265 SER A N 1
ATOM 1541 C CA . SER A 1 265 ? 1.240 41.266 174.345 1.00 94.47 265 SER A CA 1
ATOM 1542 C C . SER A 1 265 ? 2.629 41.632 174.836 1.00 94.47 265 SER A C 1
ATOM 1543 O O . SER A 1 265 ? 3.565 40.837 174.704 1.00 94.47 265 SER A O 1
ATOM 1546 N N . GLN A 1 266 ? 2.767 42.830 175.391 1.00 99.00 266 GLN A N 1
ATOM 1547 C CA . GLN A 1 266 ? 4.066 43.264 175.875 1.00 99.00 266 GLN A CA 1
ATOM 1548 C C . GLN A 1 266 ? 4.388 42.608 177.211 1.00 99.00 266 GLN A C 1
ATOM 1549 O O . GLN A 1 266 ? 3.511 42.111 177.921 1.00 99.00 266 GLN A O 1
ATOM 1555 N N . SER A 1 267 ? 5.672 42.616 177.546 1.00 103.66 267 SER A N 1
ATOM 1556 C CA . SER A 1 267 ? 6.164 42.019 178.779 1.00 103.66 267 SER A CA 1
ATOM 1557 C C . SER A 1 267 ? 6.128 43.055 179.894 1.00 103.66 267 SER A C 1
ATOM 1558 O O . SER A 1 267 ? 6.792 44.093 179.805 1.00 103.66 267 SER A O 1
ATOM 1561 N N . ILE A 1 268 ? 5.356 42.775 180.942 1.00 107.13 268 ILE A N 1
ATOM 1562 C CA . ILE A 1 268 ? 5.263 43.674 182.086 1.00 107.13 268 ILE A CA 1
ATOM 1563 C C . ILE A 1 268 ? 5.675 42.916 183.338 1.00 107.13 268 ILE A C 1
ATOM 1564 O O . ILE A 1 268 ? 5.991 41.724 183.279 1.00 107.13 268 ILE A O 1
ATOM 1569 N N . LYS A 1 269 ? 5.670 43.597 184.479 1.00 118.04 269 LYS A N 1
ATOM 1570 C CA . LYS A 1 269 ? 6.110 43.015 185.736 1.00 118.04 269 LYS A CA 1
ATOM 1571 C C . LYS A 1 269 ? 5.012 43.131 186.781 1.00 118.04 269 LYS A C 1
ATOM 1572 O O . LYS A 1 269 ? 4.247 44.100 186.798 1.00 118.04 269 LYS A O 1
ATOM 1578 N N . SER A 1 270 ? 4.941 42.133 187.654 1.00 134.51 270 SER A N 1
ATOM 1579 C CA . SER A 1 270 ? 4.016 42.162 188.773 1.00 134.51 270 SER A CA 1
ATOM 1580 C C . SER A 1 270 ? 4.692 42.802 189.984 1.00 134.51 270 SER A C 1
ATOM 1581 O O . SER A 1 270 ? 5.868 43.172 189.950 1.00 134.51 270 SER A O 1
ATOM 1584 N N . ASP A 1 271 ? 3.941 42.936 191.072 1.00 151.61 271 ASP A N 1
ATOM 1585 C CA . ASP A 1 271 ? 4.424 43.591 192.279 1.00 151.61 271 ASP A CA 1
ATOM 1586 C C . ASP A 1 271 ? 4.565 42.566 193.393 1.00 151.61 271 ASP A C 1
ATOM 1587 O O . ASP A 1 271 ? 3.604 41.864 193.725 1.00 151.61 271 ASP A O 1
ATOM 1592 N N . ALA A 1 272 ? 5.760 42.494 193.968 1.00 161.50 272 ALA A N 1
ATOM 1593 C CA . ALA A 1 272 ? 6.038 41.564 195.054 1.00 161.50 272 ALA A CA 1
ATOM 1594 C C . ALA A 1 272 ? 5.482 42.104 196.364 1.00 161.50 272 ALA A C 1
ATOM 1595 O O . ALA A 1 272 ? 5.670 43.281 196.690 1.00 161.50 272 ALA A O 1
ATOM 1597 N N . VAL A 1 273 ? 4.800 41.246 197.112 1.00 169.44 273 VAL A N 1
ATOM 1598 C CA . VAL A 1 273 ? 4.237 41.643 198.397 1.00 169.44 273 VAL A CA 1
ATOM 1599 C C . VAL A 1 273 ? 5.321 41.580 199.465 1.00 169.44 273 VAL A C 1
ATOM 1600 O O . VAL A 1 273 ? 6.180 40.690 199.456 1.00 169.44 273 VAL A O 1
ATOM 1604 N N . ARG A 1 274 ? 5.299 42.552 200.380 1.00 175.28 274 ARG A N 1
ATOM 1605 C CA . ARG A 1 274 ? 6.297 42.669 201.449 1.00 175.28 274 ARG A CA 1
ATOM 1606 C C . ARG A 1 274 ? 5.549 42.957 202.751 1.00 175.28 274 ARG A C 1
ATOM 1607 O O . ARG A 1 274 ? 5.225 44.108 203.052 1.00 175.28 274 ARG A O 1
ATOM 1615 N N . SER A 1 275 ? 5.278 41.905 203.518 1.00 185.62 275 SER A N 1
ATOM 1616 C CA . SER A 1 275 ? 4.569 42.016 204.785 1.00 185.62 275 SER A CA 1
ATOM 1617 C C . SER A 1 275 ? 5.517 41.646 205.915 1.00 185.62 275 SER A C 1
ATOM 1618 O O . SER A 1 275 ? 6.159 40.591 205.872 1.00 185.62 275 SER A O 1
ATOM 1621 N N . VAL A 1 276 ? 5.604 42.513 206.919 1.00 194.31 276 VAL A N 1
ATOM 1622 C CA . VAL A 1 276 ? 6.439 42.292 208.094 1.00 194.31 276 VAL A CA 1
ATOM 1623 C C . VAL A 1 276 ? 5.505 42.241 209.296 1.00 194.31 276 VAL A C 1
ATOM 1624 O O . VAL A 1 276 ? 5.068 43.280 209.804 1.00 194.31 276 VAL A O 1
ATOM 1628 N N . THR A 1 277 ? 5.195 41.033 209.757 1.00 199.54 277 THR A N 1
ATOM 1629 C CA . THR A 1 277 ? 4.357 40.846 210.934 1.00 199.54 277 THR A CA 1
ATOM 1630 C C . THR A 1 277 ? 5.246 40.826 212.170 1.00 199.54 277 THR A C 1
ATOM 1631 O O . THR A 1 277 ? 6.063 39.915 212.342 1.00 199.54 277 THR A O 1
ATOM 1635 N N . VAL A 1 278 ? 5.085 41.833 213.026 1.00 205.91 278 VAL A N 1
ATOM 1636 C CA . VAL A 1 278 ? 5.923 42.018 214.202 1.00 205.91 278 VAL A CA 1
ATOM 1637 C C . VAL A 1 278 ? 5.185 41.652 215.484 1.00 205.91 278 VAL A C 1
ATOM 1638 O O . VAL A 1 278 ? 5.727 41.822 216.582 1.00 205.91 278 VAL A O 1
ATOM 1642 N N . ASN A 1 279 ? 3.965 41.133 215.374 1.00 209.16 279 ASN A N 1
ATOM 1643 C CA . ASN A 1 279 ? 3.202 40.765 216.556 1.00 209.16 279 ASN A CA 1
ATOM 1644 C C . ASN A 1 279 ? 3.871 39.600 217.284 1.00 209.16 279 ASN A C 1
ATOM 1645 O O . ASN A 1 279 ? 4.638 38.826 216.704 1.00 209.16 279 ASN A O 1
ATOM 1650 N N . SER A 1 280 ? 3.578 39.494 218.582 1.00 210.38 280 SER A N 1
ATOM 1651 C CA . SER A 1 280 ? 4.200 38.462 219.406 1.00 210.38 280 SER A CA 1
ATOM 1652 C C . SER A 1 280 ? 3.868 37.069 218.887 1.00 210.38 280 SER A C 1
ATOM 1653 O O . SER A 1 280 ? 4.754 36.218 218.740 1.00 210.38 280 SER A O 1
ATOM 1656 N N . ASP A 1 281 ? 2.592 36.816 218.597 1.00 208.87 281 ASP A N 1
ATOM 1657 C CA . ASP A 1 281 ? 2.186 35.578 217.950 1.00 208.87 281 ASP A CA 1
ATOM 1658 C C . ASP A 1 281 ? 2.098 35.703 216.436 1.00 208.87 281 ASP A C 1
ATOM 1659 O O . ASP A 1 281 ? 2.220 34.691 215.739 1.00 208.87 281 ASP A O 1
ATOM 1664 N N . GLY A 1 282 ? 1.889 36.910 215.917 1.00 205.62 282 GLY A N 1
ATOM 1665 C CA . GLY A 1 282 ? 1.909 37.128 214.486 1.00 205.62 282 GLY A CA 1
ATOM 1666 C C . GLY A 1 282 ? 3.281 37.525 213.986 1.00 205.62 282 GLY A C 1
ATOM 1667 O O . GLY A 1 282 ? 3.662 38.698 214.055 1.00 205.62 282 GLY A O 1
ATOM 1668 N N . THR A 1 283 ? 4.031 36.554 213.474 1.00 200.60 283 THR A N 1
ATOM 1669 C CA . THR A 1 283 ? 5.373 36.776 212.949 1.00 200.60 283 THR A CA 1
ATOM 1670 C C . THR A 1 283 ? 5.545 36.041 211.629 1.00 200.60 283 THR A C 1
ATOM 1671 O O . THR A 1 283 ? 6.563 35.383 211.387 1.00 200.60 283 THR A O 1
ATOM 1675 N N . VAL A 1 284 ? 4.541 36.145 210.754 1.00 194.18 284 VAL A N 1
ATOM 1676 C CA . VAL A 1 284 ? 4.552 35.398 209.499 1.00 194.18 284 VAL A CA 1
ATOM 1677 C C . VAL A 1 284 ? 5.702 35.858 208.612 1.00 194.18 284 VAL A C 1
ATOM 1678 O O . VAL A 1 284 ? 6.484 35.042 208.109 1.00 194.18 284 VAL A O 1
ATOM 1682 N N . LYS A 1 285 ? 5.825 37.171 208.415 1.00 189.55 285 LYS A N 1
ATOM 1683 C CA . LYS A 1 285 ? 6.857 37.756 207.559 1.00 189.55 285 LYS A CA 1
ATOM 1684 C C . LYS A 1 285 ? 6.824 37.128 206.163 1.00 189.55 285 LYS A C 1
ATOM 1685 O O . LYS A 1 285 ? 7.739 36.422 205.736 1.00 189.55 285 LYS A O 1
ATOM 1691 N N . ASN A 1 286 ? 5.717 37.367 205.464 1.00 181.06 286 ASN A N 1
ATOM 1692 C CA . ASN A 1 286 ? 5.572 36.898 204.087 1.00 181.06 286 ASN A CA 1
ATOM 1693 C C . ASN A 1 286 ? 6.330 37.855 203.178 1.00 181.06 286 ASN A C 1
ATOM 1694 O O . ASN A 1 286 ? 5.818 38.908 202.791 1.00 181.06 286 ASN A O 1
ATOM 1699 N N . VAL A 1 287 ? 7.561 37.487 202.839 1.00 176.90 287 VAL A N 1
ATOM 1700 C CA . VAL A 1 287 ? 8.422 38.303 201.999 1.00 176.90 287 VAL A CA 1
ATOM 1701 C C . VAL A 1 287 ? 8.434 37.792 200.555 1.00 176.90 287 VAL A C 1
ATOM 1702 O O . VAL A 1 287 ? 9.330 38.131 199.781 1.00 176.90 287 VAL A O 1
ATOM 1706 N N . GLU A 1 288 ? 7.424 37.011 200.172 1.00 169.38 288 GLU A N 1
ATOM 1707 C CA . GLU A 1 288 ? 7.421 36.349 198.873 1.00 169.38 288 GLU A CA 1
ATOM 1708 C C . GLU A 1 288 ? 7.516 37.366 197.741 1.00 169.38 288 GLU A C 1
ATOM 1709 O O . GLU A 1 288 ? 6.972 38.471 197.822 1.00 169.38 288 GLU A O 1
ATOM 1715 N N . SER A 1 289 ? 8.245 36.994 196.693 1.00 161.96 289 SER A N 1
ATOM 1716 C CA . SER A 1 289 ? 8.523 37.884 195.570 1.00 161.96 289 SER A CA 1
ATOM 1717 C C . SER A 1 289 ? 7.552 37.561 194.441 1.00 161.96 289 SER A C 1
ATOM 1718 O O . SER A 1 289 ? 7.774 36.632 193.661 1.00 161.96 289 SER A O 1
ATOM 1721 N N . SER A 1 290 ? 6.472 38.332 194.359 1.00 153.01 290 SER A N 1
ATOM 1722 C CA . SER A 1 290 ? 5.554 38.249 193.233 1.00 153.01 290 SER A CA 1
ATOM 1723 C C . SER A 1 290 ? 6.025 39.068 192.041 1.00 153.01 290 SER A C 1
ATOM 1724 O O . SER A 1 290 ? 5.363 39.053 190.999 1.00 153.01 290 SER A O 1
ATOM 1727 N N . SER A 1 291 ? 7.150 39.772 192.167 1.00 142.62 291 SER A N 1
ATOM 1728 C CA . SER A 1 291 ? 7.644 40.626 191.096 1.00 142.62 291 SER A CA 1
ATOM 1729 C C . SER A 1 291 ? 8.257 39.799 189.975 1.00 142.62 291 SER A C 1
ATOM 1730 O O . SER A 1 291 ? 9.468 39.861 189.738 1.00 142.62 291 SER A O 1
ATOM 1733 N N . GLN A 1 292 ? 7.431 39.026 189.282 1.00 125.18 292 GLN A N 1
ATOM 1734 C CA . GLN A 1 292 ? 7.862 38.251 188.133 1.00 125.18 292 GLN A CA 1
ATOM 1735 C C . GLN A 1 292 ? 7.422 38.938 186.846 1.00 125.18 292 GLN A C 1
ATOM 1736 O O . GLN A 1 292 ? 6.663 39.907 186.853 1.00 125.18 292 GLN A O 1
ATOM 1742 N N . THR A 1 293 ? 7.914 38.416 185.730 1.00 112.52 293 THR A N 1
ATOM 1743 C CA . THR A 1 293 ? 7.618 38.963 184.415 1.00 112.52 293 THR A CA 1
ATOM 1744 C C . THR A 1 293 ? 6.472 38.181 183.790 1.00 112.52 293 THR A C 1
ATOM 1745 O O . THR A 1 293 ? 6.547 36.955 183.663 1.00 112.52 293 THR A O 1
ATOM 1749 N N . VAL A 1 294 ? 5.414 38.891 183.406 1.00 104.39 294 VAL A N 1
ATOM 1750 C CA . VAL A 1 294 ? 4.225 38.297 182.823 1.00 104.39 294 VAL A CA 1
ATOM 1751 C C . VAL A 1 294 ? 3.892 39.036 181.532 1.00 104.39 294 VAL A C 1
ATOM 1752 O O . VAL A 1 294 ? 4.573 39.982 181.140 1.00 104.39 294 VAL A O 1
ATOM 1756 N N . SER A 1 295 ? 2.829 38.588 180.873 1.00 101.31 295 SER A N 1
ATOM 1757 C CA . SER A 1 295 ? 2.367 39.185 179.631 1.00 101.31 295 SER A CA 1
ATOM 1758 C C . SER A 1 295 ? 1.179 40.094 179.902 1.00 101.31 295 SER A C 1
ATOM 1759 O O . SER A 1 295 ? 0.310 39.774 180.715 1.00 101.31 295 SER A O 1
ATOM 1762 N N . SER A 1 296 ? 1.146 41.228 179.213 1.00 98.89 296 SER A N 1
ATOM 1763 C CA . SER A 1 296 ? 0.088 42.209 179.397 1.00 98.89 296 SER A CA 1
ATOM 1764 C C . SER A 1 296 ? -1.132 41.812 178.569 1.00 98.89 296 SER A C 1
ATOM 1765 O O . SER A 1 296 ? -1.214 40.710 178.022 1.00 98.89 296 SER A O 1
ATOM 1768 N N . MET A 1 297 ? -2.099 42.715 178.478 1.00 97.24 297 MET A N 1
ATOM 1769 C CA . MET A 1 297 ? -3.282 42.458 177.677 1.00 97.24 297 MET A CA 1
ATOM 1770 C C . MET A 1 297 ? -2.904 42.363 176.201 1.00 97.24 297 MET A C 1
ATOM 1771 O O . MET A 1 297 ? -2.096 43.159 175.715 1.00 97.24 297 MET A O 1
ATOM 1776 N N . PRO A 1 298 ? -3.455 41.399 175.468 1.00 91.91 298 PRO A N 1
ATOM 1777 C CA . PRO A 1 298 ? -3.170 41.317 174.032 1.00 91.91 298 PRO A CA 1
ATOM 1778 C C . PRO A 1 298 ? -3.726 42.517 173.286 1.00 91.91 298 PRO A C 1
ATOM 1779 O O . PRO A 1 298 ? -4.849 42.960 173.529 1.00 91.91 298 PRO A O 1
ATOM 1783 N N . ARG A 1 299 ? -2.923 43.036 172.363 1.00 86.53 299 ARG A N 1
ATOM 1784 C CA . ARG A 1 299 ? -3.292 44.184 171.554 1.00 86.53 299 ARG A CA 1
ATOM 1785 C C . ARG A 1 299 ? -2.823 43.943 170.131 1.00 86.53 299 ARG A C 1
ATOM 1786 O O . ARG A 1 299 ? -1.865 43.205 169.901 1.00 86.53 299 ARG A O 1
ATOM 1794 N N . TYR A 1 300 ? -3.488 44.580 169.174 1.00 82.51 300 TYR A N 1
ATOM 1795 C CA . TYR A 1 300 ? -3.030 44.510 167.793 1.00 82.51 300 TYR A CA 1
ATOM 1796 C C . TYR A 1 300 ? -1.929 45.544 167.604 1.00 82.51 300 TYR A C 1
ATOM 1797 O O . TYR A 1 300 ? -2.188 46.748 167.639 1.00 82.51 300 TYR A O 1
ATOM 1806 N N . VAL A 1 301 ? -0.701 45.079 167.404 1.00 82.76 301 VAL A N 1
ATOM 1807 C CA . VAL A 1 301 ? 0.469 45.940 167.330 1.00 82.76 301 VAL A CA 1
ATOM 1808 C C . VAL A 1 301 ? 0.922 46.037 165.884 1.00 82.76 301 VAL A C 1
ATOM 1809 O O . VAL A 1 301 ? 1.028 45.023 165.181 1.00 82.76 301 VAL A O 1
ATOM 1813 N N . PHE A 1 302 ? 1.173 47.260 165.442 1.00 84.03 302 PHE A N 1
ATOM 1814 C CA . PHE A 1 302 ? 1.642 47.626 164.116 1.00 84.03 302 PHE A CA 1
ATOM 1815 C C . PHE A 1 302 ? 3.132 47.898 164.154 1.00 84.03 302 PHE A C 1
ATOM 1816 O O . PHE A 1 302 ? 3.585 48.704 164.978 1.00 84.03 302 PHE A O 1
ATOM 1824 N N . PRO A 1 303 ? 3.926 47.256 163.306 1.00 86.59 303 PRO A N 1
ATOM 1825 C CA . PRO A 1 303 ? 5.368 47.517 163.254 1.00 86.59 303 PRO A CA 1
ATOM 1826 C C . PRO A 1 303 ? 5.729 48.678 162.335 1.00 86.59 303 PRO A C 1
ATOM 1827 O O . PRO A 1 303 ? 6.609 48.566 161.476 1.00 86.59 303 PRO A O 1
ATOM 1831 N N . LEU A 1 304 ? 5.046 49.805 162.499 1.00 88.09 304 LEU A N 1
ATOM 1832 C CA . LEU A 1 304 ? 5.375 50.985 161.716 1.00 88.09 304 LEU A CA 1
ATOM 1833 C C . LEU A 1 304 ? 6.627 51.630 162.292 1.00 88.09 304 LEU A C 1
ATOM 1834 O O . LEU A 1 304 ? 6.739 51.817 163.507 1.00 88.09 304 LEU A O 1
ATOM 1839 N N . ASP A 1 305 ? 7.585 51.931 161.423 1.00 94.54 305 ASP A N 1
ATOM 1840 C CA . ASP A 1 305 ? 8.865 52.482 161.857 1.00 94.54 305 ASP A CA 1
ATOM 1841 C C . ASP A 1 305 ? 8.692 53.978 162.061 1.00 94.54 305 ASP A C 1
ATOM 1842 O O . ASP A 1 305 ? 8.887 54.781 161.150 1.00 94.54 305 ASP A O 1
ATOM 1847 N N . GLY A 1 306 ? 8.311 54.356 163.281 1.00 92.22 306 GLY A N 1
ATOM 1848 C CA . GLY A 1 306 ? 8.147 55.767 163.584 1.00 92.22 306 GLY A CA 1
ATOM 1849 C C . GLY A 1 306 ? 9.440 56.544 163.445 1.00 92.22 306 GLY A C 1
ATOM 1850 O O . GLY A 1 306 ? 9.441 57.694 163.003 1.00 92.22 306 GLY A O 1
ATOM 1851 N N . ASP A 1 307 ? 10.560 55.924 163.817 1.00 94.82 307 ASP A N 1
ATOM 1852 C CA . ASP A 1 307 ? 11.848 56.593 163.721 1.00 94.82 307 ASP A CA 1
ATOM 1853 C C . ASP A 1 307 ? 12.279 56.816 162.279 1.00 94.82 307 ASP A C 1
ATOM 1854 O O . ASP A 1 307 ? 13.118 57.685 162.024 1.00 94.82 307 ASP A O 1
ATOM 1859 N N . ASN A 1 308 ? 11.728 56.055 161.335 1.00 92.83 308 ASN A N 1
ATOM 1860 C CA . ASN A 1 308 ? 12.082 56.171 159.928 1.00 92.83 308 ASN A CA 1
ATOM 1861 C C . ASN A 1 308 ? 10.928 56.690 159.082 1.00 92.83 308 ASN A C 1
ATOM 1862 O O . ASN A 1 308 ? 10.898 56.458 157.871 1.00 92.83 308 ASN A O 1
ATOM 1867 N N . CYS A 1 309 ? 9.977 57.386 159.694 1.00 92.16 309 CYS A N 1
ATOM 1868 C CA . CYS A 1 309 ? 8.824 57.919 158.986 1.00 92.16 309 CYS A CA 1
ATOM 1869 C C . CYS A 1 309 ? 9.003 59.374 158.581 1.00 92.16 309 CYS A C 1
ATOM 1870 O O . CYS A 1 309 ? 8.047 59.993 158.105 1.00 92.16 309 CYS A O 1
ATOM 1873 N N . ALA A 1 310 ? 10.195 59.934 158.764 1.00 89.18 310 ALA A N 1
ATOM 1874 C CA . ALA A 1 310 ? 10.449 61.292 158.321 1.00 89.18 310 ALA A CA 1
ATOM 1875 C C . ALA A 1 310 ? 10.325 61.368 156.800 1.00 89.18 310 ALA A C 1
ATOM 1876 O O . ALA A 1 310 ? 10.576 60.382 156.102 1.00 89.18 310 ALA A O 1
ATOM 1878 N N . PRO A 1 311 ? 9.918 62.520 156.262 1.00 86.41 311 PRO A N 1
ATOM 1879 C CA . PRO A 1 311 ? 9.684 62.595 154.807 1.00 86.41 311 PRO A CA 1
ATOM 1880 C C . PRO A 1 311 ? 10.904 62.256 153.967 1.00 86.41 311 PRO A C 1
ATOM 1881 O O . PRO A 1 311 ? 10.788 61.510 152.989 1.00 86.41 311 PRO A O 1
ATOM 1885 N N . SER A 1 312 ? 12.078 62.777 154.330 1.00 88.74 312 SER A N 1
ATOM 1886 C CA . SER A 1 312 ? 13.268 62.566 153.511 1.00 88.74 312 SER A CA 1
ATOM 1887 C C . SER A 1 312 ? 13.649 61.093 153.451 1.00 88.74 312 SER A C 1
ATOM 1888 O O . SER A 1 312 ? 14.016 60.580 152.386 1.00 88.74 312 SER A O 1
ATOM 1891 N N . SER A 1 313 ? 13.578 60.399 154.587 1.00 89.44 313 SER A N 1
ATOM 1892 C CA . SER A 1 313 ? 13.900 58.978 154.604 1.00 89.44 313 SER A CA 1
ATOM 1893 C C . SER A 1 313 ? 12.938 58.190 153.729 1.00 89.44 313 SER A C 1
ATOM 18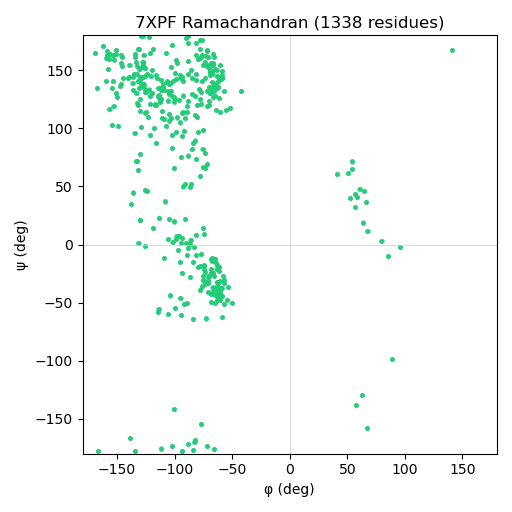94 O O . SER A 1 313 ? 13.352 57.283 152.996 1.00 89.44 313 SER A O 1
ATOM 1897 N N . LEU A 1 314 ? 11.648 58.522 153.788 1.00 88.05 314 LEU A N 1
ATOM 1898 C CA . LEU A 1 314 ? 10.675 57.837 152.946 1.00 88.05 314 LEU A CA 1
ATOM 1899 C C . LEU A 1 314 ? 10.945 58.093 151.471 1.00 88.05 314 LEU A C 1
ATOM 1900 O O . LEU A 1 314 ? 10.831 57.180 150.647 1.00 88.05 314 LEU A O 1
ATOM 1905 N N . THR A 1 315 ? 11.297 59.331 151.115 1.00 88.84 315 THR A N 1
ATOM 1906 C CA . THR A 1 315 ? 11.604 59.629 149.718 1.00 88.84 315 THR A CA 1
ATOM 1907 C C . THR A 1 315 ? 12.817 58.848 149.238 1.00 88.84 315 THR A C 1
ATOM 1908 O O . THR A 1 315 ? 12.812 58.298 148.132 1.00 88.84 315 THR A O 1
ATOM 1912 N N . GLU A 1 316 ? 13.868 58.788 150.053 1.00 90.74 316 GLU A N 1
ATOM 1913 C CA . GLU A 1 316 ? 15.086 58.123 149.611 1.00 90.74 316 GLU A CA 1
ATOM 1914 C C . GLU A 1 316 ? 15.031 56.612 149.765 1.00 90.74 316 GLU A C 1
ATOM 1915 O O . GLU A 1 316 ? 15.932 55.926 149.273 1.00 90.74 316 GLU A O 1
ATOM 1921 N N . THR A 1 317 ? 14.008 56.075 150.424 1.00 88.11 317 THR A N 1
ATOM 1922 C CA . THR A 1 317 ? 13.917 54.634 150.618 1.00 88.11 317 THR A CA 1
ATOM 1923 C C . THR A 1 317 ? 13.061 53.959 149.551 1.00 88.11 317 THR A C 1
ATOM 1924 O O . THR A 1 317 ? 13.457 52.930 148.997 1.00 88.11 317 THR A O 1
ATOM 1928 N N . TYR A 1 318 ? 11.898 54.522 149.247 1.00 87.02 318 TYR A N 1
ATOM 1929 C CA . TYR A 1 318 ? 10.938 53.907 148.342 1.00 87.02 318 TYR A CA 1
ATOM 1930 C C . TYR A 1 318 ? 10.959 54.623 147.001 1.00 87.02 318 TYR A C 1
ATOM 1931 O O . TYR A 1 318 ? 10.862 55.853 146.947 1.00 87.02 318 TYR A O 1
ATOM 1940 N N . HIS A 1 319 ? 11.087 53.850 145.922 1.00 89.76 319 HIS A N 1
ATOM 1941 C CA . HIS A 1 319 ? 11.170 54.442 144.593 1.00 89.76 319 HIS A CA 1
ATOM 1942 C C . HIS A 1 319 ? 9.821 54.956 144.115 1.00 89.76 319 HIS A C 1
ATOM 1943 O O . HIS A 1 319 ? 9.765 55.936 143.366 1.00 89.76 319 HIS A O 1
ATOM 1950 N N . GLN A 1 320 ? 8.733 54.321 144.533 1.00 90.65 320 GLN A N 1
ATOM 1951 C CA . GLN A 1 320 ? 7.401 54.717 144.105 1.00 90.65 320 GLN A CA 1
ATOM 1952 C C . GLN A 1 320 ? 6.805 55.817 144.967 1.00 90.65 320 GLN A C 1
ATOM 1953 O O . GLN A 1 320 ? 5.648 56.190 144.754 1.00 90.65 320 GLN A O 1
ATOM 1959 N N . ALA A 1 321 ? 7.556 56.337 145.933 1.00 87.41 321 ALA A N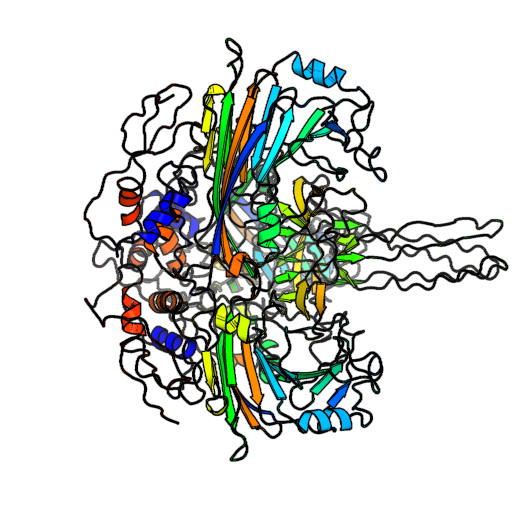 1
ATOM 1960 C CA . ALA A 1 321 ? 7.062 57.433 146.751 1.00 87.41 321 ALA A CA 1
ATOM 1961 C C . ALA A 1 321 ? 6.770 58.647 145.880 1.00 87.41 321 ALA A C 1
ATOM 1962 O O . ALA A 1 321 ? 7.470 58.913 144.901 1.00 87.41 321 ALA A O 1
ATOM 1964 N N . TYR A 1 322 ? 5.725 59.379 146.240 1.00 87.12 322 TYR A N 1
ATOM 1965 C CA . TYR A 1 322 ? 5.241 60.501 145.451 1.00 87.12 322 TYR A CA 1
ATOM 1966 C C . TYR A 1 322 ? 5.681 61.807 146.095 1.00 87.12 322 TYR A C 1
ATOM 1967 O O . TYR A 1 322 ? 5.533 61.984 147.305 1.00 87.12 322 TYR A O 1
ATOM 1976 N N . GLN A 1 323 ? 6.230 62.709 145.290 1.00 92.30 323 GLN A N 1
ATOM 1977 C CA . GLN A 1 323 ? 6.651 64.022 145.751 1.00 92.30 323 GLN A CA 1
ATOM 1978 C C . GLN A 1 323 ? 6.122 65.073 144.792 1.00 92.30 323 GLN A C 1
ATOM 1979 O O . GLN A 1 323 ? 6.128 64.864 143.577 1.00 92.30 323 GLN A O 1
ATOM 1985 N N . SER A 1 324 ? 5.683 66.202 145.331 1.00 91.57 324 SER A N 1
ATOM 1986 C CA . SER A 1 324 ? 5.204 67.285 144.478 1.00 91.57 324 SER A CA 1
ATOM 1987 C C . SER A 1 324 ? 5.085 68.551 145.313 1.00 91.57 324 SER A C 1
ATOM 1988 O O . SER A 1 324 ? 5.419 68.574 146.499 1.00 91.57 324 SER A O 1
ATOM 1991 N N . LYS A 1 325 ? 4.609 69.613 144.672 1.00 90.73 325 LYS A N 1
ATOM 1992 C CA . LYS A 1 325 ? 4.296 70.835 145.390 1.00 90.73 325 LYS A CA 1
ATOM 1993 C C . LYS A 1 325 ? 3.021 70.651 146.202 1.00 90.73 325 LYS A C 1
ATOM 1994 O O . LYS A 1 325 ? 2.180 69.802 145.902 1.00 90.73 325 LYS A O 1
ATOM 2000 N N . ALA A 1 326 ? 2.878 71.477 147.238 1.00 87.15 326 ALA A N 1
ATOM 2001 C CA . ALA A 1 326 ? 1.740 71.340 148.139 1.00 87.15 326 ALA A CA 1
ATOM 2002 C C . ALA A 1 326 ? 0.422 71.529 147.404 1.00 87.15 326 ALA A C 1
ATOM 2003 O O . ALA A 1 326 ? -0.549 70.810 147.664 1.00 87.15 326 ALA A O 1
ATOM 2005 N N . THR A 1 327 ? 0.369 72.486 146.478 1.00 88.21 327 THR A N 1
ATOM 2006 C CA . THR A 1 327 ? -0.877 72.786 145.784 1.00 88.21 327 THR A CA 1
ATOM 2007 C C . THR A 1 327 ? -1.378 71.616 144.952 1.00 88.21 327 THR A C 1
ATOM 2008 O O . THR A 1 327 ? -2.554 71.599 144.577 1.00 88.21 327 THR A O 1
ATOM 2012 N N . ASP A 1 328 ? -0.521 70.641 144.650 1.00 91.72 328 ASP A N 1
ATOM 2013 C CA . ASP A 1 328 ? -0.964 69.488 143.880 1.00 91.72 328 ASP A CA 1
ATOM 2014 C C . ASP A 1 328 ? -1.812 68.532 144.703 1.00 91.72 328 ASP A C 1
ATOM 2015 O O . ASP A 1 328 ? -2.517 67.699 144.125 1.00 91.72 328 ASP A O 1
ATOM 2020 N N . GLY A 1 329 ? -1.765 68.630 146.027 1.00 85.97 329 GLY A N 1
ATOM 2021 C CA . GLY A 1 329 ? -2.503 67.691 146.838 1.00 85.97 329 GLY A CA 1
ATOM 2022 C C . GLY A 1 329 ? -1.921 66.296 146.701 1.00 85.97 329 GLY A C 1
ATOM 2023 O O . GLY A 1 329 ? -0.765 66.103 146.324 1.00 85.97 329 GLY A O 1
ATOM 2024 N N . PHE A 1 330 ? -2.752 65.307 147.011 1.00 80.34 330 PHE A N 1
ATOM 2025 C CA . PHE A 1 330 ? -2.346 63.922 146.850 1.00 80.34 330 PHE A CA 1
ATOM 2026 C C . PHE A 1 330 ? -3.577 63.060 146.636 1.00 80.34 330 PHE A C 1
ATOM 2027 O O . PHE A 1 330 ? -4.704 63.465 146.921 1.00 80.34 330 PHE A O 1
ATOM 2035 N N . TYR A 1 331 ? -3.339 61.858 146.123 1.00 83.90 331 TYR A N 1
ATOM 2036 C CA . TYR A 1 331 ? -4.402 60.878 145.925 1.00 83.90 331 TYR A CA 1
ATOM 2037 C C . TYR A 1 331 ? -3.753 59.508 146.084 1.00 83.90 331 TYR A C 1
ATOM 2038 O O . TYR A 1 331 ? -3.075 59.030 145.172 1.00 83.90 331 TYR A O 1
ATOM 2047 N N . MET A 1 332 ? -3.956 58.895 147.246 1.00 82.50 332 MET A N 1
ATOM 2048 C CA . MET A 1 332 ? -3.317 57.637 147.583 1.00 82.50 332 MET A CA 1
ATOM 2049 C C . MET A 1 332 ? -4.328 56.511 147.485 1.00 82.50 332 MET A C 1
ATOM 2050 O O . MET A 1 332 ? -5.240 56.435 148.324 1.00 82.50 332 MET A O 1
ATOM 2055 N N . PRO A 1 333 ? -4.253 55.669 146.469 1.00 80.92 333 PRO A N 1
ATOM 2056 C CA . PRO A 1 333 ? -5.040 54.433 146.444 1.00 80.92 333 PRO A CA 1
ATOM 2057 C C . PRO A 1 333 ? -4.358 53.308 147.200 1.00 80.92 333 PRO A C 1
ATOM 2058 O O . PRO A 1 333 ? -3.593 52.562 146.584 1.00 80.92 333 PRO A O 1
ATOM 2062 N N . VAL A 1 334 ? -4.576 53.182 148.513 1.00 80.37 334 VAL A N 1
ATOM 2063 C CA . VAL A 1 334 ? -3.807 52.207 149.279 1.00 80.37 334 VAL A CA 1
ATOM 2064 C C . VAL A 1 334 ? -4.052 50.809 148.725 1.00 80.37 334 VAL A C 1
ATOM 2065 O O . VAL A 1 334 ? -5.159 50.472 148.290 1.00 80.37 334 VAL A O 1
ATOM 2069 N N . LEU A 1 335 ? -2.998 50.000 148.705 1.00 84.16 335 LEU A N 1
ATOM 2070 C CA . LEU A 1 335 ? -3.014 48.712 148.033 1.00 84.16 335 LEU A CA 1
ATOM 2071 C C . LEU A 1 335 ? -2.738 47.587 149.018 1.00 84.16 335 LEU A C 1
ATOM 2072 O O . LEU A 1 335 ? -2.038 47.769 150.016 1.00 84.16 335 LEU A O 1
ATOM 2077 N N . SER A 1 336 ? -3.298 46.419 148.724 1.00 88.29 336 SER A N 1
ATOM 2078 C CA . SER A 1 336 ? -3.022 45.228 149.506 1.00 88.29 336 SER A CA 1
ATOM 2079 C C . SER A 1 336 ? -1.641 44.686 149.172 1.00 88.29 336 SER A C 1
ATOM 2080 O O . SER A 1 336 ? -1.109 44.910 148.084 1.00 88.29 336 SER A O 1
ATOM 2083 N N . SER A 1 337 ? -1.060 43.966 150.125 1.00 91.11 337 SER A N 1
ATOM 2084 C CA . SER A 1 337 ? 0.261 43.378 149.959 1.00 91.11 337 SER A CA 1
ATOM 2085 C C . SER A 1 337 ? 0.214 41.892 149.645 1.00 91.11 337 SER A C 1
ATOM 2086 O O . SER A 1 337 ? 1.270 41.267 149.523 1.00 91.11 337 SER A O 1
ATOM 2089 N N . SER A 1 338 ? -0.974 41.311 149.517 1.00 97.93 338 SER A N 1
ATOM 2090 C CA . SER A 1 338 ? -1.126 39.892 149.240 1.00 97.93 338 SER A CA 1
ATOM 2091 C C . SER A 1 338 ? -2.099 39.698 148.089 1.00 97.93 338 SER A C 1
ATOM 2092 O O . SER A 1 338 ? -2.800 40.623 147.673 1.00 97.93 338 SER A O 1
ATOM 2095 N N . ARG A 1 339 ? -2.138 38.471 147.572 1.00 103.63 339 ARG A N 1
ATOM 2096 C CA . ARG A 1 339 ? -3.041 38.128 146.485 1.00 103.63 339 ARG A CA 1
ATOM 2097 C C . ARG A 1 339 ? -4.342 37.501 146.959 1.00 103.63 339 ARG A C 1
ATOM 2098 O O . ARG A 1 339 ? -5.293 37.425 146.174 1.00 103.63 339 ARG A O 1
ATOM 2106 N N . ASP A 1 340 ? -4.413 37.055 148.209 1.00 98.08 340 ASP A N 1
ATOM 2107 C CA . ASP A 1 340 ? -5.621 36.468 148.765 1.00 98.08 340 ASP A CA 1
ATOM 2108 C C . ASP A 1 340 ? -6.214 37.409 149.802 1.00 98.08 340 ASP A C 1
ATOM 2109 O O . ASP A 1 340 ? -5.493 37.966 150.635 1.00 98.08 340 ASP A O 1
ATOM 2114 N N . ASN A 1 341 ? -7.531 37.583 149.745 1.00 87.64 341 ASN A N 1
ATOM 2115 C CA . ASN A 1 341 ? -8.254 38.503 150.621 1.00 87.64 341 ASN A CA 1
ATOM 2116 C C . ASN A 1 341 ? -9.430 37.752 151.224 1.00 87.64 341 ASN A C 1
ATOM 2117 O O . ASN A 1 341 ? -10.574 37.901 150.777 1.00 87.64 341 ASN A O 1
ATOM 2122 N N . PRO A 1 342 ? -9.186 36.925 152.234 1.00 83.58 342 PRO A N 1
ATOM 2123 C CA . PRO A 1 342 ? -10.265 36.130 152.820 1.00 83.58 342 PRO A CA 1
ATOM 2124 C C . PRO A 1 342 ? -11.109 36.941 153.793 1.00 83.58 342 PRO A C 1
ATOM 2125 O O . PRO A 1 342 ? -10.693 37.974 154.318 1.00 83.58 342 PRO A O 1
ATOM 2129 N N . PHE A 1 343 ? -12.319 36.444 154.023 1.00 80.09 343 PHE A N 1
ATOM 2130 C CA . PHE A 1 343 ? -13.206 37.051 155.001 1.00 80.09 343 PHE A CA 1
ATOM 2131 C C . PHE A 1 343 ? -12.674 36.833 156.411 1.00 80.09 343 PHE A C 1
ATOM 2132 O O . PHE A 1 343 ? -12.034 35.823 156.708 1.00 80.09 343 PHE A O 1
ATOM 2140 N N . HIS A 1 344 ? -12.946 37.797 157.286 1.00 82.46 344 HIS A N 1
ATOM 2141 C CA . HIS A 1 344 ? -12.548 37.704 158.675 1.00 82.46 344 HIS A CA 1
ATOM 2142 C C . HIS A 1 344 ? -13.708 38.155 159.549 1.00 82.46 344 HIS A C 1
ATOM 2143 O O . HIS A 1 344 ? -14.452 39.067 159.166 1.00 82.46 344 HIS A O 1
ATOM 2150 N N . PRO A 1 345 ? -13.891 37.541 160.711 1.00 81.81 345 PRO A N 1
ATOM 2151 C CA . PRO A 1 345 ? -14.926 37.997 161.630 1.00 81.81 345 PRO A CA 1
ATOM 2152 C C . PRO A 1 345 ? -14.513 39.294 162.298 1.00 81.81 345 PRO A C 1
ATOM 2153 O O . PRO A 1 345 ? -13.329 39.491 162.606 1.00 81.81 345 PRO A O 1
ATOM 2157 N N . PRO A 1 346 ? -15.453 40.209 162.526 1.00 81.99 346 PRO A N 1
ATOM 2158 C CA . PRO A 1 346 ? -15.111 41.462 163.212 1.00 81.99 346 PRO A CA 1
ATOM 2159 C C . PRO A 1 346 ? -14.648 41.195 164.635 1.00 81.99 346 PRO A C 1
ATOM 2160 O O . PRO A 1 346 ? -15.405 40.708 165.475 1.00 81.99 346 PRO A O 1
ATOM 2164 N N . GLN A 1 347 ? -13.386 41.520 164.899 1.00 85.96 347 GLN A N 1
ATOM 2165 C CA . GLN A 1 347 ? -12.748 41.278 166.191 1.00 85.96 347 GLN A CA 1
ATOM 2166 C C . GLN A 1 347 ? -12.001 42.533 166.617 1.00 85.96 347 GLN A C 1
ATOM 2167 O O . GLN A 1 347 ? -10.766 42.577 166.580 1.00 85.96 347 GLN A O 1
ATOM 2173 N N . PRO A 1 348 ? -12.719 43.581 167.014 1.00 82.53 348 PRO A N 1
ATOM 2174 C CA . PRO A 1 348 ? -12.041 44.816 167.423 1.00 82.53 348 PRO A CA 1
ATOM 2175 C C . PRO A 1 348 ? -11.135 44.585 168.621 1.00 82.53 348 PRO A C 1
ATOM 2176 O O . PRO A 1 348 ? -11.465 43.833 169.539 1.00 82.53 348 PRO A O 1
ATOM 2180 N N . ARG A 1 349 ? -9.980 45.244 168.602 1.00 85.76 349 ARG A N 1
ATOM 2181 C CA . ARG A 1 349 ? -8.985 45.133 169.656 1.00 85.76 349 ARG A CA 1
ATOM 2182 C C . ARG A 1 349 ? -8.300 46.476 169.824 1.00 85.76 349 ARG A C 1
ATOM 2183 O O . ARG A 1 349 ? -8.351 47.332 168.943 1.00 85.76 349 ARG A O 1
ATOM 2191 N N . ALA A 1 350 ? -7.659 46.658 170.973 1.00 83.66 350 ALA A N 1
ATOM 2192 C CA . ALA A 1 350 ? -6.887 47.869 171.203 1.00 83.66 350 ALA A CA 1
ATOM 2193 C C . ALA A 1 350 ? -5.675 47.890 170.285 1.00 83.66 350 ALA A C 1
ATOM 2194 O O . ALA A 1 350 ? -4.947 46.898 170.180 1.00 83.66 350 ALA A O 1
ATOM 2196 N N . ILE A 1 351 ? -5.449 49.021 169.630 1.00 82.47 351 ILE A N 1
ATOM 2197 C CA . ILE A 1 351 ? -4.361 49.172 168.675 1.00 82.47 351 ILE A CA 1
ATOM 2198 C C . ILE A 1 351 ? -3.148 49.741 169.391 1.00 82.47 351 ILE A C 1
ATOM 2199 O O . ILE A 1 351 ? -3.273 50.571 170.296 1.00 82.47 351 ILE A O 1
ATOM 2204 N N . ALA A 1 352 ? -1.966 49.288 168.985 1.00 82.24 352 ALA A N 1
ATOM 2205 C CA . ALA A 1 352 ? -0.713 49.760 169.545 1.00 82.24 352 ALA A CA 1
ATOM 2206 C C . ALA A 1 352 ? 0.338 49.759 168.447 1.00 82.24 352 ALA A C 1
ATOM 2207 O O . ALA A 1 352 ? 0.169 49.128 167.403 1.00 82.24 352 ALA A O 1
ATOM 2209 N N . VAL A 1 353 ? 1.427 50.479 168.685 1.00 84.26 353 VAL A N 1
ATOM 2210 C CA . VAL A 1 353 ? 2.494 50.626 167.704 1.00 84.26 353 VAL A CA 1
ATOM 2211 C C . VAL A 1 353 ? 3.805 50.202 168.343 1.00 84.26 353 VAL A C 1
ATOM 2212 O O . VAL A 1 353 ? 4.115 50.612 169.465 1.00 84.26 353 VAL A O 1
ATOM 2216 N N . TYR A 1 354 ? 4.571 49.379 167.632 1.00 88.06 354 TYR A N 1
ATOM 2217 C CA . TYR A 1 354 ? 5.860 48.934 168.139 1.00 88.06 354 TYR A CA 1
ATOM 2218 C C . TYR A 1 354 ? 6.854 50.085 168.151 1.00 88.06 354 TYR A C 1
ATOM 2219 O O . TYR A 1 354 ? 6.947 50.851 167.190 1.00 88.06 354 TYR A O 1
ATOM 2228 N N . GLY A 1 355 ? 7.594 50.203 169.241 1.00 93.03 355 GLY A N 1
ATOM 2229 C CA . GLY A 1 355 ? 8.689 51.135 169.358 1.00 93.03 355 GLY A CA 1
ATOM 2230 C C . GLY A 1 355 ? 10.023 50.456 169.149 1.00 93.03 355 GLY A C 1
ATOM 2231 O O . GLY A 1 355 ? 10.173 49.572 168.297 1.00 93.03 355 GLY A O 1
ATOM 2232 N N . SER A 1 356 ? 11.009 50.871 169.932 1.00 96.57 356 SER A N 1
ATOM 2233 C CA . SER A 1 356 ? 12.325 50.257 169.931 1.00 96.57 356 SER A CA 1
ATOM 2234 C C . SER A 1 356 ? 12.713 49.889 171.357 1.00 96.57 356 SER A C 1
ATOM 2235 O O . SER A 1 356 ? 12.203 50.450 172.328 1.00 96.57 356 SER A O 1
ATOM 2238 N N . PHE A 1 357 ? 13.625 48.933 171.475 1.00 96.38 357 PHE A N 1
ATOM 2239 C CA . PHE A 1 357 ? 14.090 48.464 172.770 1.00 96.38 357 PHE A CA 1
ATOM 2240 C C . PHE A 1 357 ? 15.261 49.311 173.247 1.00 96.38 357 PHE A C 1
ATOM 2241 O O . PHE A 1 357 ? 15.953 49.952 172.452 1.00 96.38 357 PHE A O 1
ATOM 2249 N N . LEU A 1 358 ? 15.477 49.309 174.560 1.00 99.57 358 LEU A N 1
ATOM 2250 C CA . LEU A 1 358 ? 16.557 50.074 175.169 1.00 99.57 358 LEU A CA 1
ATOM 2251 C C . LEU A 1 358 ? 17.612 49.169 175.794 1.00 99.57 358 LEU A C 1
ATOM 2252 O O . LEU A 1 358 ? 18.794 49.274 175.459 1.00 99.57 358 LEU A O 1
ATOM 2257 N N . ALA A 1 359 ? 17.214 48.276 176.695 1.00 99.99 359 ALA A N 1
ATOM 2258 C CA . ALA A 1 359 ? 18.146 47.363 177.339 1.00 99.99 359 ALA A CA 1
ATOM 2259 C C . ALA A 1 359 ? 18.408 46.175 176.426 1.00 99.99 359 ALA A C 1
ATOM 2260 O O . ALA A 1 359 ? 17.466 45.532 175.950 1.00 99.99 359 ALA A O 1
ATOM 2262 N N . ARG A 1 360 ? 19.687 45.887 176.183 1.00 95.50 360 ARG A N 1
ATOM 2263 C CA . ARG A 1 360 ? 20.032 44.787 175.290 1.00 95.50 360 ARG A CA 1
ATOM 2264 C C . ARG A 1 360 ? 19.634 43.444 175.887 1.00 95.50 360 ARG A C 1
ATOM 2265 O O . ARG A 1 360 ? 19.190 42.547 175.164 1.00 95.50 360 ARG A O 1
ATOM 2273 N N . GLY A 1 361 ? 19.776 43.291 177.199 1.00 96.51 361 GLY A N 1
ATOM 2274 C CA . GLY A 1 361 ? 19.354 42.059 177.842 1.00 96.51 361 GLY A CA 1
ATOM 2275 C C . GLY A 1 361 ? 20.145 40.869 177.346 1.00 96.51 361 GLY A C 1
ATOM 2276 O O . GLY A 1 361 ? 21.379 40.887 177.305 1.00 96.51 361 GLY A O 1
ATOM 2277 N N . CYS A 1 362 ? 19.432 39.818 176.950 1.00 96.78 362 CYS A N 1
ATOM 2278 C CA . CYS A 1 362 ? 20.064 38.588 176.494 1.00 96.78 362 CYS A CA 1
ATOM 2279 C C . CYS A 1 362 ? 20.660 38.703 175.097 1.00 96.78 362 CYS A C 1
ATOM 2280 O O . CYS A 1 362 ? 21.073 37.684 174.535 1.00 96.78 362 CYS A O 1
ATOM 2283 N N . LEU A 1 363 ? 20.718 39.905 174.523 1.00 94.10 363 LEU A N 1
ATOM 2284 C CA . LEU A 1 363 ? 21.497 40.107 173.309 1.00 94.10 363 LEU A CA 1
ATOM 2285 C C . LEU A 1 363 ? 22.991 39.989 173.563 1.00 94.10 363 LEU A C 1
ATOM 2286 O O . LEU A 1 363 ? 23.764 39.911 172.605 1.00 94.10 363 LEU A O 1
ATOM 2291 N N . ASP A 1 364 ? 23.402 39.979 174.822 1.00 97.91 364 ASP A N 1
ATOM 2292 C CA . ASP A 1 364 ? 24.767 39.749 175.262 1.00 97.91 364 ASP A CA 1
ATOM 2293 C C . ASP A 1 364 ? 24.741 38.635 176.294 1.00 97.91 364 ASP A C 1
ATOM 2294 O O . ASP A 1 364 ? 23.704 38.383 176.915 1.00 97.91 364 ASP A O 1
ATOM 2299 N N . PRO A 1 365 ? 25.857 37.932 176.489 1.00 93.96 365 PRO A N 1
ATOM 2300 C CA . PRO A 1 365 ? 25.882 36.876 177.510 1.00 93.96 365 PRO A CA 1
ATOM 2301 C C . PRO A 1 365 ? 25.600 37.418 178.901 1.00 93.96 365 PRO A C 1
ATOM 2302 O O . PRO A 1 365 ? 26.388 38.198 179.443 1.00 93.96 365 PRO A O 1
ATOM 2306 N N . VAL A 1 366 ? 24.472 37.017 179.484 1.00 94.74 366 VAL A N 1
ATOM 2307 C CA . VAL A 1 366 ? 24.029 37.495 180.783 1.00 94.74 366 VAL A CA 1
ATOM 2308 C C . VAL A 1 366 ? 23.573 36.301 181.615 1.00 94.74 366 VAL A C 1
ATOM 2309 O O . VAL A 1 366 ? 23.652 35.152 181.187 1.00 94.74 366 VAL A O 1
ATOM 2313 N N . SER A 1 367 ? 23.087 36.592 182.818 1.00 97.48 367 SER A N 1
ATOM 2314 C CA . SER A 1 367 ? 22.652 35.567 183.751 1.00 97.48 367 SER A CA 1
ATOM 2315 C C . SER A 1 367 ? 21.151 35.317 183.612 1.00 97.48 367 SER A C 1
ATOM 2316 O O . SER A 1 367 ? 20.473 35.900 182.765 1.00 97.48 367 SER A O 1
ATOM 2319 N N . GLU A 1 368 ? 20.625 34.427 184.458 1.00 99.27 368 GLU A N 1
ATOM 2320 C CA . GLU A 1 368 ? 19.191 34.157 184.451 1.00 99.27 368 GLU A CA 1
ATOM 2321 C C . GLU A 1 368 ? 18.389 35.401 184.798 1.00 99.27 368 GLU A C 1
ATOM 2322 O O . GLU A 1 368 ? 17.377 35.697 184.153 1.00 99.27 368 GLU A O 1
ATOM 2328 N N . ALA A 1 369 ? 18.820 36.137 185.824 1.00 101.53 369 ALA A N 1
ATOM 2329 C CA . ALA A 1 369 ? 18.059 37.288 186.288 1.00 101.53 369 ALA A CA 1
ATOM 2330 C C . ALA A 1 369 ? 17.918 38.358 185.219 1.00 101.53 369 ALA A C 1
ATOM 2331 O O . ALA A 1 369 ? 16.988 39.167 185.284 1.00 101.53 369 ALA A O 1
ATOM 2333 N N . HIS A 1 370 ? 18.812 38.378 184.234 1.00 104.21 370 HIS A N 1
ATOM 2334 C CA . HIS A 1 370 ? 18.757 39.353 183.158 1.00 104.21 370 HIS A CA 1
ATOM 2335 C C . HIS A 1 370 ? 18.106 38.800 181.899 1.00 104.21 370 HIS A C 1
ATOM 2336 O O . HIS A 1 370 ? 18.130 39.460 180.858 1.00 104.21 370 HIS A O 1
ATOM 2343 N N . GLU A 1 371 ? 17.537 37.597 181.968 1.00 103.91 371 GLU A N 1
ATOM 2344 C CA . GLU A 1 371 ? 16.698 37.114 180.878 1.00 103.91 371 GLU A CA 1
ATOM 2345 C C . GLU A 1 371 ? 15.454 37.977 180.718 1.00 103.91 371 GLU A C 1
ATOM 2346 O O . GLU A 1 371 ? 15.048 38.294 179.595 1.00 103.91 371 GLU A O 1
ATOM 2352 N N . ALA A 1 372 ? 14.838 38.367 181.836 1.00 106.07 372 ALA A N 1
ATOM 2353 C CA . ALA A 1 372 ? 13.563 39.073 181.783 1.00 106.07 372 ALA A CA 1
ATOM 2354 C C . ALA A 1 372 ? 13.696 40.416 181.078 1.00 106.07 372 ALA A C 1
ATOM 2355 O O . ALA A 1 372 ? 12.894 40.751 180.201 1.00 106.07 372 ALA A O 1
ATOM 2357 N N . ASP A 1 373 ? 14.706 41.202 181.447 1.00 106.38 373 ASP A N 1
ATOM 2358 C CA . ASP A 1 373 ? 14.875 42.509 180.828 1.00 106.38 373 ASP A CA 1
ATOM 2359 C C . ASP A 1 373 ? 15.674 42.391 179.539 1.00 106.38 373 ASP A C 1
ATOM 2360 O O . ASP A 1 373 ? 16.654 43.114 179.337 1.00 106.38 373 ASP A O 1
ATOM 2365 N N . GLY A 1 374 ? 15.251 41.494 178.654 1.00 101.76 374 GLY A N 1
ATOM 2366 C CA . GLY A 1 374 ? 15.898 41.315 177.380 1.00 101.76 374 GLY A CA 1
ATOM 2367 C C . GLY A 1 374 ? 15.517 42.414 176.415 1.00 101.76 374 GLY A C 1
ATOM 2368 O O . GLY A 1 374 ? 15.153 43.523 176.814 1.00 101.76 374 GLY A O 1
ATOM 2369 N N . PRO A 1 375 ? 15.594 42.131 175.125 1.00 96.78 375 PRO A N 1
ATOM 2370 C CA . PRO A 1 375 ? 15.160 43.123 174.137 1.00 96.78 375 PRO A CA 1
ATOM 2371 C C . PRO A 1 375 ? 13.648 43.233 174.100 1.00 96.78 375 PRO A C 1
ATOM 2372 O O . PRO A 1 375 ? 13.000 42.674 173.210 1.00 96.78 375 PRO A O 1
ATOM 2376 N N . THR A 1 376 ? 13.073 43.940 175.068 1.00 97.25 376 THR A N 1
ATOM 2377 C CA . THR A 1 376 ? 11.634 44.158 175.117 1.00 97.25 376 THR A CA 1
ATOM 2378 C C . THR A 1 376 ? 11.330 45.474 174.415 1.00 97.25 376 THR A C 1
ATOM 2379 O O . THR A 1 376 ? 11.714 46.544 174.896 1.00 97.25 376 THR A O 1
ATOM 2383 N N . HIS A 1 377 ? 10.645 45.396 173.281 1.00 95.05 377 HIS A N 1
ATOM 2384 C CA . HIS A 1 377 ? 10.344 46.583 172.502 1.00 95.05 377 HIS A CA 1
ATOM 2385 C C . HIS A 1 377 ? 9.219 47.373 173.151 1.00 95.05 377 HIS A C 1
ATOM 2386 O O . HIS A 1 377 ? 8.257 46.800 173.668 1.00 95.05 377 HIS A O 1
ATOM 2393 N N . ASP A 1 378 ? 9.351 48.694 173.129 1.00 94.84 378 ASP A N 1
ATOM 2394 C CA . ASP A 1 378 ? 8.303 49.550 173.658 1.00 94.84 378 ASP A CA 1
ATOM 2395 C C . ASP A 1 378 ? 7.048 49.426 172.808 1.00 94.84 378 ASP A C 1
ATOM 2396 O O . ASP A 1 378 ? 7.113 49.380 171.578 1.00 94.84 378 ASP A O 1
ATOM 2401 N N . ILE A 1 379 ? 5.902 49.369 173.473 1.00 89.80 379 ILE A N 1
ATOM 2402 C CA . ILE A 1 379 ? 4.608 49.307 172.810 1.00 89.80 379 ILE A CA 1
ATOM 2403 C C . ILE A 1 379 ? 3.844 50.565 173.187 1.00 89.80 379 ILE A C 1
ATOM 2404 O O . ILE A 1 379 ? 3.622 50.830 174.374 1.00 89.80 379 ILE A O 1
ATOM 2409 N N . TYR A 1 380 ? 3.464 51.346 172.183 1.00 88.49 380 TYR A N 1
ATOM 2410 C CA . TYR A 1 380 ? 2.776 52.613 172.390 1.00 88.49 380 TYR A CA 1
ATOM 2411 C C . TYR A 1 380 ? 1.282 52.388 172.207 1.00 88.49 380 TYR A C 1
ATOM 2412 O O . TYR A 1 380 ? 0.817 52.163 171.087 1.00 88.49 380 TYR A O 1
ATOM 2421 N N . ARG A 1 381 ? 0.534 52.449 173.302 1.00 89.51 381 ARG A N 1
ATOM 2422 C CA . ARG A 1 381 ? -0.911 52.302 173.218 1.00 89.51 381 ARG A CA 1
ATOM 2423 C C . ARG A 1 381 ? -1.522 53.541 172.582 1.00 89.51 381 ARG A C 1
ATOM 2424 O O . ARG A 1 381 ? -1.202 54.670 172.963 1.00 89.51 381 ARG A O 1
ATOM 2432 N N . LEU A 1 382 ? -2.398 53.330 171.606 1.00 84.99 382 LEU A N 1
ATOM 2433 C CA . LEU A 1 382 ? -3.101 54.427 170.961 1.00 84.99 382 LEU A CA 1
ATOM 2434 C C . LEU A 1 382 ? -4.401 54.787 171.660 1.00 84.99 382 LEU A C 1
ATOM 2435 O O . LEU A 1 382 ? -5.008 55.803 171.311 1.00 84.99 382 LEU A O 1
ATOM 2440 N N . ASN A 1 383 ? -4.837 53.982 172.631 1.00 89.50 383 ASN A N 1
ATOM 2441 C CA . ASN A 1 383 ? -6.116 54.174 173.311 1.00 89.50 383 ASN A CA 1
ATOM 2442 C C . ASN A 1 383 ? -7.274 54.197 172.321 1.00 89.50 383 ASN A C 1
ATOM 2443 O O . ASN A 1 383 ? -8.270 54.893 172.526 1.00 89.50 383 ASN A O 1
ATOM 2448 N N . VAL A 1 384 ? -7.147 53.440 171.236 1.00 85.49 384 VAL A N 1
ATOM 2449 C CA . VAL A 1 384 ? -8.169 53.353 170.203 1.00 85.49 384 VAL A CA 1
ATOM 2450 C C . VAL A 1 384 ? -8.380 51.885 169.874 1.00 85.49 384 VAL A C 1
ATOM 2451 O O . VAL A 1 384 ? -7.413 51.154 169.639 1.00 85.49 384 VAL A O 1
ATOM 2455 N N . ALA A 1 385 ? -9.635 51.455 169.857 1.00 85.56 385 ALA A N 1
ATOM 2456 C CA . ALA A 1 385 ? -9.985 50.080 169.543 1.00 85.56 385 ALA A CA 1
ATOM 2457 C C . ALA A 1 385 ? -10.547 50.004 168.135 1.00 85.56 385 ALA A C 1
ATOM 2458 O O . ALA A 1 385 ? -11.332 50.861 167.720 1.00 85.56 385 ALA A O 1
ATOM 2460 N N . ASP A 1 386 ? -10.147 48.968 167.408 1.00 84.02 386 ASP A N 1
ATOM 2461 C CA . ASP A 1 386 ? -10.566 48.804 166.028 1.00 84.02 386 ASP A CA 1
ATOM 2462 C C . ASP A 1 386 ? -10.181 47.414 165.554 1.00 84.02 386 ASP A C 1
ATOM 2463 O O . ASP A 1 386 ? -9.378 46.724 166.186 1.00 84.02 386 ASP A O 1
ATOM 2468 N N . ASP A 1 387 ? -10.765 47.015 164.431 1.00 83.64 387 ASP A N 1
ATOM 2469 C CA . ASP A 1 387 ? -10.336 45.836 163.699 1.00 83.64 387 ASP A CA 1
ATOM 2470 C C . ASP A 1 387 ? -9.725 46.284 162.382 1.00 83.64 387 ASP A C 1
ATOM 2471 O O . ASP A 1 387 ? -10.292 47.125 161.679 1.00 83.64 387 ASP A O 1
ATOM 2476 N N . VAL A 1 388 ? -8.570 45.728 162.059 1.00 82.81 388 VAL A N 1
ATOM 2477 C CA . VAL A 1 388 ? -7.766 46.211 160.959 1.00 82.81 388 VAL A CA 1
ATOM 2478 C C . VAL A 1 388 ? -8.001 45.337 159.738 1.00 82.81 388 VAL A C 1
ATOM 2479 O O . VAL A 1 388 ? -8.459 44.197 159.828 1.00 82.81 388 VAL A O 1
ATOM 2483 N N . ALA A 1 389 ? -7.691 45.889 158.575 1.00 84.40 389 ALA A N 1
ATOM 2484 C CA . ALA A 1 389 ? -7.690 45.103 157.354 1.00 84.40 389 ALA A CA 1
ATOM 2485 C C . ALA A 1 389 ? -6.294 44.535 157.161 1.00 84.40 389 ALA A C 1
ATOM 2486 O O . ALA A 1 389 ? -5.358 45.280 156.851 1.00 84.40 389 ALA A O 1
ATOM 2488 N N . PRO A 1 390 ? -6.111 43.232 157.342 1.00 87.78 390 PRO A N 1
ATOM 2489 C CA . PRO A 1 390 ? -4.767 42.662 157.243 1.00 87.78 390 PRO A CA 1
ATOM 2490 C C . PRO A 1 390 ? -4.246 42.711 155.818 1.00 87.78 390 PRO A C 1
ATOM 2491 O O . PRO A 1 390 ? -5.012 42.747 154.851 1.00 87.78 390 PRO A O 1
ATOM 2495 N N . LEU A 1 391 ? -2.921 42.732 155.701 1.00 87.54 391 LEU A N 1
ATOM 2496 C CA . LEU A 1 391 ? -2.194 42.682 154.438 1.00 87.54 391 LEU A CA 1
ATOM 2497 C C . LEU A 1 391 ? -2.386 43.929 153.588 1.00 87.54 391 LEU A C 1
ATOM 2498 O O . LEU A 1 391 ? -2.010 43.929 152.412 1.00 87.54 391 LEU A O 1
ATOM 2503 N N . PHE A 1 392 ? -2.955 44.992 154.143 1.00 82.42 392 PHE A N 1
ATOM 2504 C CA . PHE A 1 392 ? -3.103 46.252 153.433 1.00 82.42 392 PHE A CA 1
ATOM 2505 C C . PHE A 1 392 ? -1.998 47.212 153.846 1.00 82.42 392 PHE A C 1
ATOM 2506 O O . PHE A 1 392 ? -1.593 47.245 155.010 1.00 82.42 392 PHE A O 1
ATOM 2514 N N . ASN A 1 393 ? -1.511 47.984 152.882 1.00 80.95 393 ASN A N 1
ATOM 2515 C CA . ASN A 1 393 ? -0.401 48.884 153.137 1.00 80.95 393 ASN A CA 1
ATOM 2516 C C . ASN A 1 393 ? -0.809 50.003 154.084 1.00 80.95 393 ASN A C 1
ATOM 2517 O O . ASN A 1 393 ? -1.965 50.429 154.125 1.00 80.95 393 ASN A O 1
ATOM 2522 N N . THR A 1 394 ? 0.163 50.472 154.853 1.00 80.19 394 THR A N 1
ATOM 2523 C CA . THR A 1 394 ? 0.021 51.682 155.644 1.00 80.19 394 THR A CA 1
ATOM 2524 C C . THR A 1 394 ? 0.539 52.854 154.829 1.00 80.19 394 THR A C 1
ATOM 2525 O O . THR A 1 394 ? 1.653 52.803 154.298 1.00 80.19 394 THR A O 1
ATOM 2529 N N . GLY A 1 395 ? -0.273 53.895 154.713 1.00 77.57 395 GLY A N 1
ATOM 2530 C CA . GLY A 1 395 ? 0.098 55.083 153.974 1.00 77.57 395 GLY A CA 1
ATOM 2531 C C . GLY A 1 395 ? 0.496 56.210 154.904 1.00 77.57 395 GLY A C 1
ATOM 2532 O O . GLY A 1 395 ? 0.039 56.286 156.037 1.00 77.57 395 GLY A O 1
ATOM 2533 N N . VAL A 1 396 ? 1.355 57.093 154.413 1.00 76.55 396 VAL A N 1
ATOM 2534 C CA . VAL A 1 396 ? 1.778 58.249 155.195 1.00 76.55 396 VAL A CA 1
ATOM 2535 C C . VAL A 1 396 ? 2.095 59.384 154.237 1.00 76.55 396 VAL A C 1
ATOM 2536 O O . VAL A 1 396 ? 2.872 59.211 153.294 1.00 76.55 396 VAL A O 1
ATOM 2540 N N . VAL A 1 397 ? 1.480 60.539 154.468 1.00 77.09 397 VAL A N 1
ATOM 2541 C CA . VAL A 1 397 ? 1.742 61.721 153.662 1.00 77.09 397 VAL A CA 1
ATOM 2542 C C . VAL A 1 397 ? 2.136 62.864 154.583 1.00 77.09 397 VAL A C 1
ATOM 2543 O O . VAL A 1 397 ? 1.658 62.981 155.716 1.00 77.09 397 VAL A O 1
ATOM 2547 N N . TRP A 1 398 ? 3.049 63.692 154.089 1.00 78.73 398 TRP A N 1
ATOM 2548 C CA . TRP A 1 398 ? 3.574 64.843 154.804 1.00 78.73 398 TRP A CA 1
ATOM 2549 C C . TRP A 1 398 ? 3.393 66.083 153.946 1.00 78.73 398 TRP A C 1
ATOM 2550 O O . TRP A 1 398 ? 3.743 66.079 152.762 1.00 78.73 398 TRP A O 1
ATOM 2561 N N . PHE A 1 399 ? 2.849 67.133 154.544 1.00 81.40 399 PHE A N 1
ATOM 2562 C CA . PHE A 1 399 ? 2.791 68.462 153.956 1.00 81.40 399 PHE A CA 1
ATOM 2563 C C . PHE A 1 399 ? 3.769 69.321 154.743 1.00 81.40 399 PHE A C 1
ATOM 2564 O O . PHE A 1 399 ? 3.505 69.659 155.899 1.00 81.40 399 PHE A O 1
ATOM 2572 N N . GLU A 1 400 ? 4.891 69.664 154.128 1.00 85.92 400 GLU A N 1
ATOM 2573 C CA . GLU A 1 400 ? 5.952 70.392 154.806 1.00 85.92 400 GLU A CA 1
ATOM 2574 C C . GLU A 1 400 ? 5.997 71.833 154.324 1.00 85.92 400 GLU A C 1
ATOM 2575 O O . GLU A 1 400 ? 5.834 72.106 153.131 1.00 85.92 400 GLU A O 1
ATOM 2581 N N . GLY A 1 401 ? 6.230 72.750 155.257 1.00 84.39 401 GLY A N 1
ATOM 2582 C CA . GLY A 1 401 ? 6.299 74.159 154.932 1.00 84.39 401 GLY A CA 1
ATOM 2583 C C . GLY A 1 401 ? 4.983 74.706 154.428 1.00 84.39 401 GLY A C 1
ATOM 2584 O O . GLY A 1 401 ? 4.943 75.414 153.423 1.00 84.39 401 GLY A O 1
ATOM 2585 N N . ILE A 1 402 ? 3.907 74.373 155.109 1.00 85.18 402 ILE A N 1
ATOM 2586 C CA . ILE A 1 402 ? 2.562 74.765 154.706 1.00 85.18 402 ILE A CA 1
ATOM 2587 C C . ILE A 1 402 ? 2.192 76.064 155.400 1.00 85.18 402 ILE A C 1
ATOM 2588 O O . ILE A 1 402 ? 2.518 76.269 156.574 1.00 85.18 402 ILE A O 1
ATOM 2593 N N . SER A 1 403 ? 1.521 76.951 154.676 1.00 87.01 403 SER A N 1
ATOM 2594 C CA . SER A 1 403 ? 1.029 78.174 155.288 1.00 87.01 403 SER A CA 1
ATOM 2595 C C . SER A 1 403 ? 0.025 77.822 156.379 1.00 87.01 403 SER A C 1
ATOM 2596 O O . SER A 1 403 ? -0.834 76.958 156.166 1.00 87.01 403 SER A O 1
ATOM 2599 N N . PRO A 1 404 ? 0.102 78.452 157.550 1.00 87.16 404 PRO A N 1
ATOM 2600 C CA . PRO A 1 404 ? -0.780 78.053 158.656 1.00 87.16 404 PRO A CA 1
ATOM 2601 C C . PRO A 1 404 ? -2.257 78.203 158.349 1.00 87.16 404 PRO A C 1
ATOM 2602 O O . PRO A 1 404 ? -3.068 77.430 158.873 1.00 87.16 404 PRO A O 1
ATOM 2606 N N . LYS A 1 405 ? -2.637 79.170 157.522 1.00 88.40 405 LYS A N 1
ATOM 2607 C CA . LYS A 1 405 ? -4.041 79.345 157.152 1.00 88.40 405 LYS A CA 1
ATOM 2608 C C . LYS A 1 405 ? -4.385 78.552 155.897 1.00 88.40 405 LYS A C 1
ATOM 2609 O O . LYS A 1 405 ? -4.940 79.069 154.932 1.00 88.40 405 LYS A O 1
ATOM 2615 N N . PHE A 1 406 ? -4.057 77.266 155.920 1.00 83.61 406 PHE A N 1
ATOM 2616 C CA . PHE A 1 406 ? -4.308 76.372 154.804 1.00 83.61 406 PHE A CA 1
ATOM 2617 C C . PHE A 1 406 ? -5.734 75.839 154.868 1.00 83.61 406 PHE A C 1
ATOM 2618 O O . PHE A 1 406 ? -6.524 76.198 155.743 1.00 83.61 406 PHE A O 1
ATOM 2626 N N . SER A 1 407 ? -6.065 74.956 153.930 1.00 82.19 407 SER A N 1
ATOM 2627 C CA . SER A 1 407 ? -7.355 74.276 153.947 1.00 82.19 407 SER A CA 1
ATOM 2628 C C . SER A 1 407 ? -7.214 72.984 153.164 1.00 82.19 407 SER A C 1
ATOM 2629 O O . SER A 1 407 ? -6.942 73.018 151.960 1.00 82.19 407 SER A O 1
ATOM 2632 N N . LEU A 1 408 ? -7.394 71.852 153.833 1.00 78.96 408 LEU A N 1
ATOM 2633 C CA . LEU A 1 408 ? -7.276 70.550 153.199 1.00 78.96 408 LEU A CA 1
ATOM 2634 C C . LEU A 1 408 ? -8.647 69.894 153.170 1.00 78.96 408 LEU A C 1
ATOM 2635 O O . LEU A 1 408 ? -9.282 69.726 154.214 1.00 78.96 408 LEU A O 1
ATOM 2640 N N . LYS A 1 409 ? -9.103 69.540 151.981 1.00 78.69 409 LYS A N 1
ATOM 2641 C CA . LYS A 1 409 ? -10.309 68.750 151.802 1.00 78.69 409 LYS A CA 1
ATOM 2642 C C . LYS A 1 409 ? -9.878 67.296 151.678 1.00 78.69 409 LYS A C 1
ATOM 2643 O O . LYS A 1 409 ? -9.318 66.892 150.653 1.00 78.69 409 LYS A O 1
ATOM 2649 N N . LEU A 1 410 ? -10.097 66.534 152.743 1.00 79.05 410 LEU A N 1
ATOM 2650 C CA . LEU A 1 410 ? -9.829 65.107 152.763 1.00 79.05 410 LEU A CA 1
ATOM 2651 C C . LEU A 1 410 ? -11.061 64.369 152.270 1.00 79.05 410 LEU A C 1
ATOM 2652 O O . LEU A 1 410 ? -12.148 64.524 152.832 1.00 79.05 410 LEU A O 1
ATOM 2657 N N . LYS A 1 411 ? -10.892 63.566 151.228 1.00 80.03 411 LYS A N 1
ATOM 2658 C CA . LYS A 1 411 ? -11.987 62.784 150.665 1.00 80.03 411 LYS A CA 1
ATOM 2659 C C . LYS A 1 411 ? -11.575 61.322 150.685 1.00 80.03 411 LYS A C 1
ATOM 2660 O O . LYS A 1 411 ? -10.689 60.915 149.931 1.00 80.03 411 LYS A O 1
ATOM 2666 N N . THR A 1 412 ? -12.208 60.537 151.542 1.00 81.10 412 THR A N 1
ATOM 2667 C CA . THR A 1 412 ? -11.867 59.132 151.696 1.00 81.10 412 THR A CA 1
ATOM 2668 C C . THR A 1 412 ? -12.978 58.273 151.118 1.00 81.10 412 THR A C 1
ATOM 2669 O O . THR A 1 412 ? -14.158 58.507 151.397 1.00 81.10 412 THR A O 1
ATOM 2673 N N . ARG A 1 413 ? -12.602 57.283 150.318 1.00 82.72 413 ARG A N 1
ATOM 2674 C CA . ARG A 1 413 ? -13.539 56.289 149.816 1.00 82.72 413 ARG A CA 1
ATOM 2675 C C . ARG A 1 413 ? -13.069 54.919 150.266 1.00 82.72 413 ARG A C 1
ATOM 2676 O O . ARG A 1 413 ? -11.958 54.498 149.933 1.00 82.72 413 ARG A O 1
ATOM 2684 N N . THR A 1 414 ? -13.915 54.227 151.017 1.00 81.75 414 THR A N 1
ATOM 2685 C CA . THR A 1 414 ? -13.620 52.900 151.541 1.00 81.75 414 THR A CA 1
ATOM 2686 C C . THR A 1 414 ? -14.733 51.966 151.096 1.00 81.75 414 THR A C 1
ATOM 2687 O O . THR A 1 414 ? -15.882 52.128 151.513 1.00 81.75 414 THR A O 1
ATOM 2691 N N . VAL A 1 415 ? -14.409 50.999 150.248 1.00 80.89 415 VAL A N 1
ATOM 2692 C CA . VAL A 1 415 ? -15.377 50.011 149.796 1.00 80.89 415 VAL A CA 1
ATOM 2693 C C . VAL A 1 415 ? -14.971 48.659 150.356 1.00 80.89 415 VAL A C 1
ATOM 2694 O O . VAL A 1 415 ? -13.828 48.221 150.177 1.00 80.89 415 VAL A O 1
ATOM 2698 N N . LEU A 1 416 ? -15.899 48.013 151.056 1.00 81.27 416 LEU A N 1
ATOM 2699 C CA . LEU A 1 416 ? -15.602 46.740 151.688 1.00 81.27 416 LEU A CA 1
ATOM 2700 C C . LEU A 1 416 ? -16.826 45.837 151.673 1.00 81.27 416 LEU A C 1
ATOM 2701 O O . LEU A 1 416 ? -17.966 46.304 151.635 1.00 81.27 416 LEU A O 1
ATOM 2706 N N . GLN A 1 417 ? -16.568 44.536 151.701 1.00 82.26 417 GLN A N 1
ATOM 2707 C CA . GLN A 1 417 ? -17.591 43.514 151.570 1.00 82.26 417 GLN A CA 1
ATOM 2708 C C . GLN A 1 417 ? -17.974 42.967 152.937 1.00 82.26 417 GLN A C 1
ATOM 2709 O O . GLN A 1 417 ? -17.148 42.887 153.847 1.00 82.26 417 GLN A O 1
ATOM 2715 N N . TYR A 1 418 ? -19.238 42.580 153.070 1.00 81.87 418 TYR A N 1
ATOM 2716 C CA . TYR A 1 418 ? -19.761 42.018 154.300 1.00 81.87 418 TYR A CA 1
ATOM 2717 C C . TYR A 1 418 ? -20.460 40.703 154.010 1.00 81.87 418 TYR A C 1
ATOM 2718 O O . TYR A 1 418 ? -20.980 40.482 152.914 1.00 81.87 418 TYR A O 1
ATOM 2727 N N . ILE A 1 419 ? -20.479 39.839 155.019 1.00 82.48 419 ILE A N 1
ATOM 2728 C CA . ILE A 1 419 ? -21.418 38.726 155.087 1.00 82.48 419 ILE A CA 1
ATOM 2729 C C . ILE A 1 419 ? -22.503 39.124 156.084 1.00 82.48 419 ILE A C 1
ATOM 2730 O O . ILE A 1 419 ? -22.211 39.238 157.283 1.00 82.48 419 ILE A O 1
ATOM 2735 N N . PRO A 1 420 ? -23.722 39.402 155.642 1.00 85.63 420 PRO A N 1
ATOM 2736 C CA . PRO A 1 420 ? -24.734 39.913 156.567 1.00 85.63 420 PRO A CA 1
ATOM 2737 C C . PRO A 1 420 ? -25.141 38.879 157.602 1.00 85.63 420 PRO A C 1
ATOM 2738 O O . PRO A 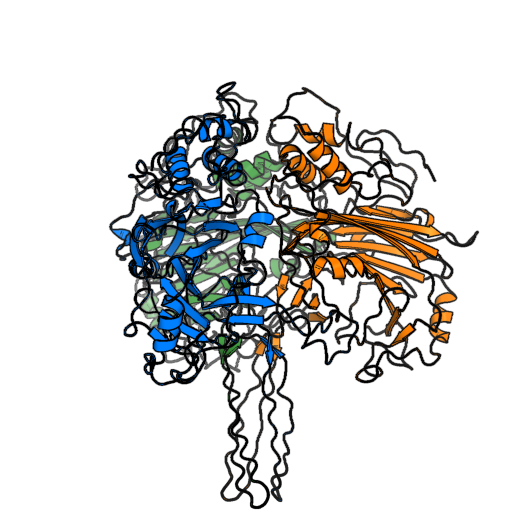1 420 ? -25.165 37.675 157.341 1.00 85.63 420 PRO A O 1
ATOM 2742 N N . THR A 1 421 ? -25.455 39.373 158.793 1.00 90.96 421 THR A N 1
ATOM 2743 C CA . THR A 1 421 ? -26.044 38.548 159.836 1.00 90.96 421 THR A CA 1
ATOM 2744 C C . THR A 1 421 ? -27.553 38.495 159.641 1.00 90.96 421 THR A C 1
ATOM 2745 O O . THR A 1 421 ? -28.170 39.478 159.223 1.00 90.96 421 THR A O 1
ATOM 2749 N N . SER A 1 422 ? -28.144 37.334 159.917 1.00 96.16 422 SER A N 1
ATOM 2750 C CA . SER A 1 422 ? -29.584 37.174 159.760 1.00 96.16 422 SER A CA 1
ATOM 2751 C C . SER A 1 422 ? -30.332 38.202 160.597 1.00 96.16 422 SER A C 1
ATOM 2752 O O . SER A 1 422 ? -30.039 38.393 161.780 1.00 96.16 422 SER A O 1
ATOM 2755 N N . GLY A 1 423 ? -31.306 38.864 159.977 1.00 96.55 423 GLY A N 1
ATOM 2756 C CA . GLY A 1 423 ? -32.085 39.879 160.646 1.00 96.55 423 GLY A CA 1
ATOM 2757 C C . GLY A 1 423 ? -31.420 41.232 160.761 1.00 96.55 423 GLY A C 1
ATOM 2758 O O . GLY A 1 423 ? -31.998 42.135 161.378 1.00 96.55 423 GLY A O 1
ATOM 2759 N N . SER A 1 424 ? -30.232 41.405 160.194 1.00 96.89 424 SER A N 1
ATOM 2760 C CA . SER A 1 424 ? -29.540 42.679 160.267 1.00 96.89 424 SER A CA 1
ATOM 2761 C C . SER A 1 424 ? -29.956 43.581 159.110 1.00 96.89 424 SER A C 1
ATOM 2762 O O . SER A 1 424 ? -30.680 43.180 158.196 1.00 96.89 424 SER A O 1
ATOM 2765 N N . VAL A 1 425 ? -29.481 44.826 159.164 1.00 95.08 425 VAL A N 1
ATOM 2766 C CA . VAL A 1 425 ? -29.788 45.787 158.109 1.00 95.08 425 VAL A CA 1
ATOM 2767 C C . VAL A 1 425 ? -29.167 45.353 156.787 1.00 95.08 425 VAL A C 1
ATOM 2768 O O . VAL A 1 425 ? -29.808 45.428 155.732 1.00 95.08 425 VAL A O 1
ATOM 2772 N N . LEU A 1 426 ? -27.920 44.880 156.825 1.00 90.91 426 LEU A N 1
ATOM 2773 C CA . LEU A 1 426 ? -27.223 44.508 155.599 1.00 90.91 426 LEU A CA 1
ATOM 2774 C C . LEU A 1 426 ? -27.979 43.446 154.815 1.00 90.91 426 LEU A C 1
ATOM 2775 O O . LEU A 1 426 ? -27.856 43.376 153.587 1.00 90.91 426 LEU A O 1
ATOM 2780 N N . ALA A 1 427 ? -28.779 42.628 155.499 1.00 95.36 427 ALA A N 1
ATOM 2781 C CA . ALA A 1 427 ? -29.524 41.576 154.820 1.00 95.36 427 ALA A CA 1
ATOM 2782 C C . ALA A 1 427 ? -30.503 42.128 153.796 1.00 95.36 427 ALA A C 1
ATOM 2783 O O . ALA A 1 427 ? -30.931 41.388 152.906 1.00 95.36 427 ALA A O 1
ATOM 2785 N N . ASN A 1 428 ? -30.865 43.404 153.892 1.00 92.94 428 ASN A N 1
ATOM 2786 C CA . ASN A 1 428 ? -31.779 44.007 152.933 1.00 92.94 428 ASN A CA 1
ATOM 2787 C C . ASN A 1 428 ? -31.074 44.556 151.702 1.00 92.94 428 ASN A C 1
ATOM 2788 O O . ASN A 1 428 ? -31.743 45.095 150.816 1.00 92.94 428 ASN A O 1
ATOM 2793 N N . PHE A 1 429 ? -29.747 44.435 151.618 1.00 94.14 429 PHE A N 1
ATOM 2794 C CA . PHE A 1 429 ? -29.002 44.976 150.488 1.00 94.14 429 PHE A CA 1
ATOM 2795 C C . PHE A 1 429 ? -28.048 43.953 149.885 1.00 94.14 429 PHE A C 1
ATOM 2796 O O . PHE A 1 429 ? -27.089 44.336 149.211 1.00 94.14 429 PHE A O 1
ATOM 2804 N N . THR A 1 430 ? -28.290 42.666 150.112 1.00 98.75 430 THR A N 1
ATOM 2805 C CA . THR A 1 430 ? -27.392 41.639 149.613 1.00 98.75 430 THR A CA 1
ATOM 2806 C C . THR A 1 430 ? -27.410 41.599 148.088 1.00 98.75 430 THR A C 1
ATOM 2807 O O . THR A 1 430 ? -28.327 42.097 147.434 1.00 98.75 430 THR A O 1
ATOM 2811 N N . ARG A 1 431 ? -26.370 40.993 147.526 1.00 101.73 431 ARG A N 1
ATOM 2812 C CA . ARG A 1 431 ? -26.208 40.935 146.079 1.00 101.73 431 ARG A CA 1
ATOM 2813 C C . ARG A 1 431 ? -25.395 39.698 145.740 1.00 101.73 431 ARG A C 1
ATOM 2814 O O . ARG A 1 431 ? -24.247 39.572 146.172 1.00 101.73 431 ARG A O 1
ATOM 2822 N N . HIS A 1 432 ? -25.989 38.795 144.964 1.00 110.36 432 HIS A N 1
ATOM 2823 C CA . HIS A 1 432 ? -25.409 37.483 144.680 1.00 110.36 432 HIS A CA 1
ATOM 2824 C C . HIS A 1 432 ? -24.620 37.568 143.378 1.00 110.36 432 HIS A C 1
ATOM 2825 O O . HIS A 1 432 ? -25.164 37.400 142.286 1.00 110.36 432 HIS A O 1
ATOM 2832 N N . GLU A 1 433 ? -23.320 37.825 143.495 1.00 109.53 433 GLU A N 1
ATOM 2833 C CA . GLU A 1 433 ? -22.415 37.844 142.345 1.00 109.53 433 GLU A CA 1
ATOM 2834 C C . GLU A 1 433 ? -21.167 37.015 142.632 1.00 109.53 433 GLU A C 1
ATOM 2835 O O . GLU A 1 433 ? -20.050 37.539 142.672 1.00 109.53 433 GLU A O 1
ATOM 2841 N N . PRO A 1 434 ? -21.315 35.705 142.820 1.00 109.44 434 PRO A N 1
ATOM 2842 C CA . PRO A 1 434 ? -20.129 34.876 143.063 1.00 109.44 434 PRO A CA 1
ATOM 2843 C C . PRO A 1 434 ? -19.313 34.670 141.797 1.00 109.44 434 PRO A C 1
ATOM 2844 O O . PRO A 1 434 ? -19.214 33.548 141.294 1.00 109.44 434 PRO A O 1
ATOM 2848 N N . THR A 1 435 ? -18.731 35.744 141.275 1.00 107.61 435 THR A N 1
ATOM 2849 C CA . THR A 1 435 ? -17.887 35.648 140.094 1.00 107.61 435 THR A CA 1
ATOM 2850 C C . THR A 1 435 ? -16.464 35.297 140.500 1.00 107.61 435 THR A C 1
ATOM 2851 O O . THR A 1 435 ? -16.006 35.645 141.591 1.00 107.61 435 THR A O 1
ATOM 2855 N N . TYR A 1 436 ? -15.763 34.597 139.615 1.00 104.75 436 TYR A N 1
ATOM 2856 C CA . TYR A 1 436 ? -14.392 34.182 139.867 1.00 104.75 436 TYR A CA 1
ATOM 2857 C C . TYR A 1 436 ? -13.507 34.581 138.696 1.00 104.75 436 TYR A C 1
ATOM 2858 O O . TYR A 1 436 ? -13.900 34.437 137.534 1.00 104.75 436 TYR A O 1
ATOM 2867 N N . ASP A 1 437 ? -12.309 35.086 139.004 1.00 107.06 437 ASP A N 1
ATOM 2868 C CA . ASP A 1 437 ? -11.384 35.516 137.957 1.00 107.06 437 ASP A CA 1
ATOM 2869 C C . ASP A 1 437 ? -9.962 35.422 138.510 1.00 107.06 437 ASP A C 1
ATOM 2870 O O . ASP A 1 437 ? -9.541 36.287 139.280 1.00 107.06 437 ASP A O 1
ATOM 2875 N N . GLN A 1 438 ? -9.239 34.377 138.107 1.00 107.93 438 GLN A N 1
ATOM 2876 C CA . GLN A 1 438 ? -7.844 34.241 138.510 1.00 107.93 438 GLN A CA 1
ATOM 2877 C C . GLN A 1 438 ? -6.955 35.262 137.819 1.00 107.93 438 GLN A C 1
ATOM 2878 O O . GLN A 1 438 ? -5.959 35.713 138.401 1.00 107.93 438 GLN A O 1
ATOM 2884 N N . ILE A 1 439 ? -7.288 35.624 136.581 1.00 107.72 439 ILE A N 1
ATOM 2885 C CA . ILE A 1 439 ? -6.447 36.542 135.822 1.00 107.72 439 ILE A CA 1
ATOM 2886 C C . ILE A 1 439 ? -6.401 37.905 136.494 1.00 107.72 439 ILE A C 1
ATOM 2887 O O . ILE A 1 439 ? -5.347 38.543 136.554 1.00 107.72 439 ILE A O 1
ATOM 2892 N N . ALA A 1 440 ? -7.540 38.377 137.004 1.00 105.15 440 ALA A N 1
ATOM 2893 C CA . ALA A 1 440 ? -7.563 39.680 137.662 1.00 105.15 440 ALA A CA 1
ATOM 2894 C C . ALA A 1 440 ? -6.694 39.689 138.913 1.00 105.15 440 ALA A C 1
ATOM 2895 O O . ALA A 1 440 ? -5.948 40.646 139.155 1.00 105.15 440 ALA A O 1
ATOM 2897 N N . LEU A 1 441 ? -6.778 38.632 139.724 1.00 104.23 441 LEU A N 1
ATOM 2898 C CA . LEU A 1 441 ? -5.959 38.563 140.930 1.00 104.23 441 LEU A CA 1
ATOM 2899 C C . LEU A 1 441 ? -4.478 38.493 140.586 1.00 104.23 441 LEU A C 1
ATOM 2900 O O . LEU A 1 441 ? -3.650 39.168 141.213 1.00 104.23 441 LEU A O 1
ATOM 2905 N N . ASP A 1 442 ? -4.126 37.680 139.589 1.00 109.59 442 ASP A N 1
ATOM 2906 C CA . ASP A 1 442 ? -2.731 37.599 139.173 1.00 109.59 442 ASP A CA 1
ATOM 2907 C C . ASP A 1 442 ? -2.245 38.930 138.619 1.00 109.59 442 ASP A C 1
ATOM 2908 O O . ASP A 1 442 ? -1.092 39.312 138.831 1.00 109.59 442 ASP A O 1
ATOM 2913 N N . ALA A 1 443 ? -3.113 39.653 137.911 1.00 108.62 443 ALA A N 1
ATOM 2914 C CA . ALA A 1 443 ? -2.748 40.968 137.399 1.00 108.62 443 ALA A CA 1
ATOM 2915 C C . ALA A 1 443 ? -2.523 41.960 138.529 1.00 108.62 443 ALA A C 1
ATOM 2916 O O . ALA A 1 443 ? -1.629 42.805 138.451 1.00 108.62 443 ALA A O 1
ATOM 2918 N N . ALA A 1 444 ? -3.345 41.895 139.577 1.00 106.61 444 ALA A N 1
ATOM 2919 C CA . ALA A 1 444 ? -3.124 42.759 140.732 1.00 106.61 444 ALA A CA 1
ATOM 2920 C C . ALA A 1 444 ? -1.792 42.447 141.401 1.00 106.61 444 ALA A C 1
ATOM 2921 O O . ALA A 1 444 ? -1.050 43.359 141.792 1.00 106.61 444 ALA A O 1
ATOM 2923 N N . ASP A 1 445 ? -1.478 41.156 141.549 1.00 109.02 445 ASP A N 1
ATOM 2924 C CA . ASP A 1 445 ? -0.193 40.762 142.120 1.00 109.02 445 ASP A CA 1
ATOM 2925 C C . ASP A 1 445 ? 0.960 41.236 141.239 1.00 109.02 445 ASP A C 1
ATOM 2926 O O . ASP A 1 445 ? 2.017 41.632 141.740 1.00 109.02 445 ASP A O 1
ATOM 2931 N N . ARG A 1 446 ? 0.767 41.182 139.921 1.00 112.00 446 ARG A N 1
ATOM 2932 C CA . ARG A 1 446 ? 1.696 41.776 138.963 1.00 112.00 446 ARG A CA 1
ATOM 2933 C C . ARG A 1 446 ? 1.902 43.264 139.219 1.00 112.00 446 ARG A C 1
ATOM 2934 O O . ARG A 1 446 ? 3.037 43.739 139.325 1.00 112.00 446 ARG A O 1
ATOM 2942 N N . LEU A 1 447 ? 0.808 44.015 139.324 1.00 108.22 447 LEU A N 1
ATOM 2943 C CA . LEU A 1 447 ? 0.863 45.469 139.308 1.00 108.22 447 LEU A CA 1
ATOM 2944 C C . LEU A 1 447 ? 1.264 46.078 140.642 1.00 108.22 447 LEU A C 1
ATOM 2945 O O . LEU A 1 447 ? 1.695 47.232 140.664 1.00 108.22 447 LEU A O 1
ATOM 2950 N N . ARG A 1 448 ? 1.140 45.337 141.747 1.00 103.55 448 ARG A N 1
ATOM 2951 C CA . ARG A 1 448 ? 1.361 45.935 143.064 1.00 103.55 448 ARG A CA 1
ATOM 2952 C C . ARG A 1 448 ? 2.712 46.636 143.163 1.00 103.55 448 ARG A C 1
ATOM 2953 O O . ARG A 1 448 ? 2.829 47.690 143.798 1.00 103.55 448 ARG A O 1
ATOM 2961 N N . ASN A 1 449 ? 3.736 46.082 142.526 1.00 102.10 449 ASN A N 1
ATOM 2962 C CA . ASN A 1 449 ? 5.099 46.545 142.738 1.00 102.10 449 ASN A CA 1
ATOM 2963 C C . ASN A 1 449 ? 5.529 47.655 141.788 1.00 102.10 449 ASN A C 1
ATOM 2964 O O . ASN A 1 449 ? 6.675 48.104 141.876 1.00 102.10 449 ASN A O 1
ATOM 2969 N N . LEU A 1 450 ? 4.661 48.116 140.888 1.00 103.53 450 LEU A N 1
ATOM 2970 C CA . LEU A 1 450 ? 5.061 49.158 139.954 1.00 103.53 450 LEU A CA 1
ATOM 2971 C C . LEU A 1 450 ? 4.080 50.319 139.852 1.00 103.53 450 LEU A C 1
ATOM 2972 O O . LEU A 1 450 ? 4.322 51.238 139.065 1.00 103.53 450 LEU A O 1
ATOM 2977 N N . MET A 1 451 ? 2.992 50.311 140.610 1.00 101.71 451 MET A N 1
ATOM 2978 C CA . MET A 1 451 ? 2.167 51.506 140.620 1.00 101.71 451 MET A CA 1
ATOM 2979 C C . MET A 1 451 ? 2.747 52.543 141.576 1.00 101.71 451 MET A C 1
ATOM 2980 O O . MET A 1 451 ? 3.340 52.191 142.598 1.00 101.71 451 MET A O 1
ATOM 2985 N N . PRO A 1 452 ? 2.594 53.826 141.263 1.00 94.66 452 PRO A N 1
ATOM 2986 C CA . PRO A 1 452 ? 3.055 54.863 142.188 1.00 94.66 452 PRO A CA 1
ATOM 2987 C C . PRO A 1 452 ? 2.267 54.820 143.486 1.00 94.66 452 PRO A C 1
ATOM 2988 O O . PRO A 1 452 ? 1.106 54.411 143.520 1.00 94.66 452 PRO A O 1
ATOM 2992 N N . HIS A 1 453 ? 2.919 55.245 144.566 1.00 85.31 453 HIS A N 1
ATOM 2993 C CA . HIS A 1 453 ? 2.258 55.232 145.864 1.00 85.31 453 HIS A CA 1
ATOM 2994 C C . HIS A 1 453 ? 1.162 56.284 145.945 1.00 85.31 453 HIS A C 1
ATOM 2995 O O . HIS A 1 453 ? 0.204 56.116 146.706 1.00 85.31 453 HIS A O 1
ATOM 3002 N N . ALA A 1 454 ? 1.280 57.362 145.178 1.00 87.07 454 ALA A N 1
ATOM 3003 C CA . ALA A 1 454 ? 0.265 58.405 145.176 1.00 87.07 454 ALA A CA 1
ATOM 3004 C C . ALA A 1 454 ? 0.380 59.198 143.885 1.00 87.07 454 ALA A C 1
ATOM 3005 O O . ALA A 1 454 ? 1.365 59.097 143.151 1.00 87.07 454 ALA A O 1
ATOM 3007 N N . TYR A 1 455 ? -0.646 59.991 143.620 1.00 91.97 455 TYR A N 1
ATOM 3008 C CA . TYR A 1 455 ? -0.753 60.844 142.452 1.00 91.97 455 TYR A CA 1
ATOM 3009 C C . TYR A 1 455 ? -1.224 62.215 142.901 1.00 91.97 455 TYR A C 1
ATOM 3010 O O . TYR A 1 455 ? -1.708 62.370 144.027 1.00 91.97 455 TYR A O 1
ATOM 3019 N N . PRO A 1 456 ? -1.081 63.235 142.059 1.00 94.39 456 PRO A N 1
ATOM 3020 C CA . PRO A 1 456 ? -1.675 64.532 142.389 1.00 94.39 456 PRO A CA 1
ATOM 3021 C C . PRO A 1 456 ? -3.179 64.402 142.563 1.00 94.39 456 PRO A C 1
ATOM 3022 O O . PRO A 1 456 ? -3.824 63.551 141.950 1.00 94.39 456 PRO A O 1
ATOM 3026 N N . ALA A 1 457 ? -3.727 65.253 143.431 1.00 92.09 457 ALA A N 1
ATOM 3027 C CA . ALA A 1 457 ? -5.124 65.115 143.831 1.00 92.09 457 ALA A CA 1
ATOM 3028 C C . ALA A 1 457 ? -6.068 65.150 142.640 1.00 92.09 457 ALA A C 1
ATOM 3029 O O . ALA A 1 457 ? -7.106 64.481 142.654 1.00 92.09 457 ALA A O 1
ATOM 3031 N N . ALA A 1 458 ? -5.733 65.911 141.605 1.00 101.15 458 ALA A N 1
ATOM 3032 C CA . ALA A 1 458 ? -6.583 66.036 140.433 1.00 101.15 458 ALA A CA 1
ATOM 3033 C C . ALA A 1 458 ? -6.314 64.973 139.377 1.00 101.15 458 ALA A C 1
ATOM 3034 O O . ALA A 1 458 ? -7.010 64.947 138.359 1.00 101.15 458 ALA A O 1
ATOM 3036 N N . TYR A 1 459 ? -5.331 64.100 139.586 1.00 108.83 459 TYR A N 1
ATOM 3037 C CA . TYR A 1 459 ? -4.958 63.115 138.572 1.00 108.83 459 TYR A CA 1
ATOM 3038 C C . TYR A 1 459 ? -5.795 61.858 138.755 1.00 108.83 459 TYR A C 1
ATOM 3039 O O . TYR A 1 459 ? -5.328 60.841 139.264 1.00 108.83 459 TYR A O 1
ATOM 3048 N N . ASN A 1 460 ? -7.046 61.929 138.323 1.00 109.44 460 ASN A N 1
ATOM 3049 C CA . ASN A 1 460 ? -7.917 60.774 138.206 1.00 109.44 460 ASN A CA 1
ATOM 3050 C C . ASN A 1 460 ? -7.996 60.364 136.739 1.00 109.44 460 ASN A C 1
ATOM 3051 O O . ASN A 1 460 ? -7.286 60.910 135.886 1.00 109.44 460 ASN A O 1
ATOM 3056 N N . ASP A 1 461 ? -8.873 59.406 136.451 1.00 114.48 461 ASP A N 1
ATOM 3057 C CA . ASP A 1 461 ? -9.173 58.930 135.097 1.00 114.48 461 ASP A CA 1
ATOM 3058 C C . ASP A 1 461 ? -7.911 58.804 134.247 1.00 114.48 461 ASP A C 1
ATOM 3059 O O . ASP A 1 461 ? -7.752 59.442 133.207 1.00 114.48 461 ASP A O 1
ATOM 3064 N N . TRP A 1 462 ? -7.001 57.959 134.717 1.00 111.11 462 TRP A N 1
ATOM 3065 C CA . TRP A 1 462 ? -5.765 57.719 133.988 1.00 111.11 462 TRP A CA 1
ATOM 3066 C C . TRP A 1 462 ? -6.075 57.023 132.671 1.00 111.11 462 TRP A C 1
ATOM 3067 O O . TRP A 1 462 ? -6.755 55.992 132.650 1.00 111.11 462 TRP A O 1
ATOM 3078 N N . GLY A 1 463 ? -5.578 57.589 131.570 1.00 122.02 463 GLY A N 1
ATOM 3079 C CA . GLY A 1 463 ? -5.814 56.980 130.274 1.00 122.02 463 GLY A CA 1
ATOM 3080 C C . GLY A 1 463 ? -5.142 55.630 130.132 1.00 122.02 463 GLY A C 1
ATOM 3081 O O . GLY A 1 463 ? -5.719 54.696 129.569 1.00 122.02 463 GLY A O 1
ATOM 3082 N N . TRP A 1 464 ? -3.919 55.503 130.650 1.00 125.65 464 TRP A N 1
ATOM 3083 C CA . TRP A 1 464 ? -3.154 54.273 130.499 1.00 125.65 464 TRP A CA 1
ATOM 3084 C C . TRP A 1 464 ? -3.774 53.095 131.239 1.00 125.65 464 TRP A C 1
ATOM 3085 O O . TRP A 1 464 ? -3.527 51.946 130.862 1.00 125.65 464 TRP A O 1
ATOM 3096 N N . LEU A 1 465 ? -4.564 53.350 132.274 1.00 125.07 465 LEU A N 1
ATOM 3097 C CA . LEU A 1 465 ? -5.132 52.269 133.062 1.00 125.07 465 LEU A CA 1
ATOM 3098 C C . LEU A 1 465 ? -6.177 51.499 132.263 1.00 125.07 465 LEU A C 1
ATOM 3099 O O . LEU A 1 465 ? -6.903 52.061 131.439 1.00 125.07 465 LEU A O 1
ATOM 3104 N N . GLY A 1 466 ? -6.240 50.193 132.509 1.00 133.36 466 GLY A N 1
ATOM 3105 C CA . GLY A 1 466 ? -7.309 49.377 131.971 1.00 133.36 466 GLY A CA 1
ATOM 3106 C C . GLY A 1 466 ? -7.033 48.788 130.607 1.00 133.36 466 GLY A C 1
ATOM 3107 O O . GLY A 1 466 ? -6.360 47.760 130.486 1.00 133.36 466 GLY A O 1
ATOM 3108 N N . ASP A 1 467 ? -7.561 49.433 129.568 1.00 139.29 467 ASP A N 1
ATOM 3109 C CA . ASP A 1 467 ? -7.443 48.895 128.218 1.00 139.29 467 ASP A CA 1
ATOM 3110 C C . ASP A 1 467 ? -6.000 48.821 127.737 1.00 139.29 467 ASP A C 1
ATOM 3111 O O . ASP A 1 467 ? -5.727 48.118 126.758 1.00 139.29 467 ASP A O 1
ATOM 3116 N N . LEU A 1 468 ? -5.068 49.518 128.390 1.00 137.77 468 LEU A N 1
ATOM 3117 C CA . LEU A 1 468 ? -3.655 49.369 128.068 1.00 137.77 468 LEU A CA 1
ATOM 3118 C C . LEU A 1 468 ? -2.857 48.753 129.210 1.00 137.77 468 LEU A C 1
ATOM 3119 O O . LEU A 1 468 ? -2.244 47.701 129.023 1.00 137.77 468 LEU A O 1
ATOM 3124 N N . LEU A 1 469 ? -2.859 49.362 130.400 1.00 135.83 469 LEU A N 1
ATOM 3125 C CA . LEU A 1 469 ? -1.985 48.866 131.460 1.00 135.83 469 LEU A CA 1
ATOM 3126 C C . LEU A 1 469 ? -2.429 47.497 131.958 1.00 135.83 469 LEU A C 1
ATOM 3127 O O . LEU A 1 469 ? -1.613 46.575 132.064 1.00 135.83 469 LEU A O 1
ATOM 3132 N N . ASP A 1 470 ? -3.716 47.346 132.271 1.00 134.61 470 ASP A N 1
ATOM 3133 C CA . ASP A 1 470 ? -4.213 46.042 132.690 1.00 134.61 470 ASP A CA 1
ATOM 3134 C C . ASP A 1 470 ? -4.068 45.023 131.570 1.00 134.61 470 ASP A C 1
ATOM 3135 O O . ASP A 1 470 ? -3.667 43.880 131.809 1.00 134.61 470 ASP A O 1
ATOM 3140 N N . SER A 1 471 ? -4.376 45.425 130.335 1.00 137.23 471 SER A N 1
ATOM 3141 C CA . SER A 1 471 ? -4.211 44.520 129.203 1.00 137.23 471 SER A CA 1
ATOM 3142 C C . SER A 1 471 ? -2.747 44.153 129.000 1.00 137.23 471 SER A C 1
ATOM 3143 O O . SER A 1 471 ? -2.423 42.987 128.747 1.00 137.23 471 SER A O 1
ATOM 3146 N N . ALA A 1 472 ? -1.847 45.134 129.110 1.00 139.38 472 ALA A N 1
ATOM 3147 C CA . ALA A 1 472 ? -0.427 44.851 128.934 1.00 139.38 472 ALA A CA 1
ATOM 3148 C C . ALA A 1 472 ? 0.086 43.910 130.013 1.00 139.38 472 ALA A C 1
ATOM 3149 O O . ALA A 1 472 ? 0.933 43.054 129.746 1.00 139.38 472 ALA A O 1
ATOM 3151 N N . ILE A 1 473 ? -0.404 44.061 131.244 1.00 135.67 473 ILE A N 1
ATOM 3152 C CA . ILE A 1 473 ? 0.074 43.219 132.339 1.00 135.67 473 ILE A CA 1
ATOM 3153 C C . ILE A 1 473 ? -0.632 41.877 132.417 1.00 135.67 473 ILE A C 1
ATOM 3154 O O . ILE A 1 473 ? -0.138 40.972 133.100 1.00 135.67 473 ILE A O 1
ATOM 3159 N N . SER A 1 474 ? -1.764 41.715 131.733 1.00 140.63 474 SER A N 1
ATOM 3160 C CA . SER A 1 474 ? -2.555 40.500 131.863 1.00 140.63 474 SER A CA 1
ATOM 3161 C C . SER A 1 474 ? -1.990 39.307 131.105 1.00 140.63 474 SER A C 1
ATOM 3162 O O . SER A 1 474 ? -2.509 38.199 131.275 1.00 140.63 474 SER A O 1
ATOM 3165 N N . MET A 1 475 ? -0.959 39.480 130.277 1.00 149.38 475 MET A N 1
ATOM 3166 C CA . MET A 1 475 ? -0.470 38.350 129.496 1.00 149.38 475 MET A CA 1
ATOM 3167 C C . MET A 1 475 ? 0.894 37.847 129.958 1.00 149.38 475 MET A C 1
ATOM 3168 O O . MET A 1 475 ? 1.319 36.773 129.520 1.00 149.38 475 MET A O 1
ATOM 3173 N N . LEU A 1 476 ? 1.586 38.594 130.819 1.00 146.75 476 LEU A N 1
ATOM 3174 C CA . LEU A 1 476 ? 2.705 38.019 131.562 1.00 146.75 476 LEU A CA 1
ATOM 3175 C C . LEU A 1 476 ? 2.329 36.834 132.450 1.00 146.75 476 LEU A C 1
ATOM 3176 O O . LEU A 1 476 ? 3.095 35.855 132.460 1.00 146.75 476 LEU A O 1
ATOM 3181 N N . PRO A 1 477 ? 1.235 36.851 133.221 1.00 149.72 477 PRO A N 1
ATOM 3182 C CA . PRO A 1 477 ? 0.995 35.755 134.179 1.00 149.72 477 PRO A CA 1
ATOM 3183 C C . PRO A 1 477 ? 0.988 34.393 133.504 1.00 149.72 477 PRO A C 1
ATOM 3184 O O . PRO A 1 477 ? 0.127 34.091 132.676 1.00 149.72 477 PRO A O 1
ATOM 3188 N N . GLY A 1 478 ? 1.960 33.564 133.881 1.00 154.66 478 GLY A N 1
ATOM 3189 C CA . GLY A 1 478 ? 2.125 32.274 133.235 1.00 154.66 478 GLY A CA 1
ATOM 3190 C C . GLY A 1 478 ? 2.329 32.459 131.746 1.00 154.66 478 GLY A C 1
ATOM 3191 O O . GLY A 1 478 ? 3.063 33.347 131.301 1.00 154.66 478 GLY A O 1
ATOM 3192 N N . VAL A 1 479 ? 1.682 31.606 130.959 1.00 162.65 479 VAL A N 1
ATOM 3193 C CA . VAL A 1 479 ? 1.622 31.801 129.516 1.00 162.65 479 VAL A CA 1
ATOM 3194 C C . VAL A 1 479 ? 0.167 31.673 129.075 1.00 162.65 479 VAL A C 1
ATOM 3195 O O . VAL A 1 479 ? -0.130 31.472 127.892 1.00 162.65 479 VAL A O 1
ATOM 3199 N N . GLY A 1 480 ? -0.752 31.858 130.021 1.00 162.52 480 GLY A N 1
ATOM 3200 C CA . GLY A 1 480 ? -2.169 31.813 129.719 1.00 162.52 480 GLY A CA 1
ATOM 3201 C C . GLY A 1 480 ? -2.590 33.033 128.930 1.00 162.52 480 GLY A C 1
ATOM 3202 O O . GLY A 1 480 ? -3.315 33.900 129.428 1.00 162.52 480 GLY A O 1
ATOM 3203 N N . THR A 1 481 ? -2.126 33.103 127.684 1.00 166.52 481 THR A N 1
ATOM 3204 C CA . THR A 1 481 ? -2.254 34.284 126.845 1.00 166.52 481 THR A CA 1
ATOM 3205 C C . THR A 1 481 ? -2.869 33.895 125.511 1.00 166.52 481 THR A C 1
ATOM 3206 O O . THR A 1 481 ? -2.492 32.876 124.923 1.00 166.52 481 THR A O 1
ATOM 3210 N N . VAL A 1 482 ? -3.815 34.703 125.037 1.00 173.22 482 VAL A N 1
ATOM 3211 C CA . VAL A 1 482 ? -4.460 34.500 123.741 1.00 173.22 482 VAL A CA 1
ATOM 3212 C C . VAL A 1 482 ? -3.966 35.517 122.716 1.00 173.22 482 VAL A C 1
ATOM 3213 O O . VAL A 1 482 ? -3.420 35.148 121.675 1.00 173.22 482 VAL A O 1
ATOM 3217 N N . TYR A 1 483 ? -4.154 36.806 122.993 1.00 178.95 483 TYR A N 1
ATOM 3218 C CA . TYR A 1 483 ? -3.646 37.848 122.110 1.00 178.95 483 TYR A CA 1
ATOM 3219 C C . TYR A 1 483 ? -2.123 37.835 122.105 1.00 178.95 483 TYR A C 1
ATOM 3220 O O . TYR A 1 483 ? -1.490 37.804 123.163 1.00 178.95 483 TYR A O 1
ATOM 3229 N N . ASN A 1 484 ? -1.535 37.868 120.907 1.00 179.33 484 ASN A N 1
ATOM 3230 C CA . ASN A 1 484 ? -0.087 37.729 120.779 1.00 179.33 484 ASN A CA 1
ATOM 3231 C C . ASN A 1 484 ? 0.646 38.821 121.551 1.00 179.33 484 ASN A C 1
ATOM 3232 O O . ASN A 1 484 ? 1.394 38.540 122.495 1.00 179.33 484 ASN A O 1
ATOM 3237 N N . ILE A 1 485 ? 0.442 40.077 121.164 1.00 176.89 485 ILE A N 1
ATOM 3238 C CA . ILE A 1 485 ? 1.054 41.213 121.843 1.00 176.89 485 ILE A CA 1
ATOM 3239 C C . ILE A 1 485 ? 0.001 42.298 122.014 1.00 176.89 485 ILE A C 1
ATOM 3240 O O . ILE A 1 485 ? -0.733 42.614 121.071 1.00 176.89 485 ILE A O 1
ATOM 3245 N N . ALA A 1 486 ? -0.089 42.855 123.221 1.00 170.14 486 ALA A N 1
ATOM 3246 C CA . ALA A 1 486 ? -1.037 43.929 123.495 1.00 170.14 486 ALA A CA 1
ATOM 3247 C C . ALA A 1 486 ? -0.387 45.301 123.328 1.00 170.14 486 ALA A C 1
ATOM 3248 O O . ALA A 1 486 ? -0.811 46.097 122.485 1.00 170.14 486 ALA A O 1
ATOM 3250 N N . LYS A 1 487 ? 0.648 45.580 124.121 1.00 163.00 487 LYS A N 1
ATOM 3251 C CA . LYS A 1 487 ? 1.378 46.839 124.048 1.00 163.00 487 LYS A CA 1
ATOM 3252 C C . LYS A 1 487 ? 2.668 46.735 124.852 1.00 163.00 487 LYS A C 1
ATOM 3253 O O . LYS A 1 487 ? 2.655 46.218 125.977 1.00 163.00 487 LYS A O 1
ATOM 3259 N N . PRO A 1 488 ? 3.797 47.196 124.314 1.00 160.99 488 PRO A N 1
ATOM 3260 C CA . PRO A 1 488 ? 5.041 47.178 125.094 1.00 160.99 488 PRO A CA 1
ATOM 3261 C C . PRO A 1 488 ? 4.934 48.068 126.322 1.00 160.99 488 PRO A C 1
ATOM 3262 O O . PRO A 1 488 ? 4.295 49.122 126.296 1.00 160.99 488 PRO A O 1
ATOM 3266 N N . LEU A 1 489 ? 5.571 47.635 127.404 1.00 154.81 489 LEU A N 1
ATOM 3267 C CA . LEU A 1 489 ? 5.531 48.331 128.682 1.00 154.81 489 LEU A CA 1
ATOM 3268 C C . LEU A 1 489 ? 6.917 48.866 129.012 1.00 154.81 489 LEU A C 1
ATOM 3269 O O . LEU A 1 489 ? 7.894 48.109 129.015 1.00 154.81 489 LEU A O 1
ATOM 3274 N N . ILE A 1 490 ? 7.001 50.165 129.293 1.00 149.80 490 ILE A N 1
ATOM 3275 C CA . ILE A 1 490 ? 8.261 50.816 129.614 1.00 149.80 490 ILE A CA 1
ATOM 3276 C C . ILE A 1 490 ? 8.174 51.389 131.024 1.00 149.80 490 ILE A C 1
ATOM 3277 O O . ILE A 1 490 ? 7.103 51.468 131.625 1.00 149.80 490 ILE A O 1
ATOM 3282 N N . LYS A 1 491 ? 9.327 51.790 131.547 1.00 149.07 491 LYS A N 1
ATOM 3283 C CA . LYS A 1 491 ? 9.403 52.290 132.914 1.00 149.07 491 LYS A CA 1
ATOM 3284 C C . LYS A 1 491 ? 8.956 53.745 132.964 1.00 149.07 491 LYS A C 1
ATOM 3285 O O . LYS A 1 491 ? 9.569 54.592 132.306 1.00 149.07 491 LYS A O 1
ATOM 3291 N N . PRO A 1 492 ? 7.912 54.075 133.717 1.00 144.23 492 PRO A N 1
ATOM 3292 C CA . PRO A 1 492 ? 7.464 55.468 133.789 1.00 144.23 492 PRO A CA 1
ATOM 3293 C C . PRO A 1 492 ? 8.379 56.310 134.664 1.00 144.23 492 PRO A C 1
ATOM 3294 O O . PRO A 1 492 ? 9.176 55.804 135.455 1.00 144.23 492 PRO A O 1
ATOM 3298 N N . ALA A 1 493 ? 8.248 57.625 134.505 1.00 138.90 493 ALA A N 1
ATOM 3299 C CA . ALA A 1 493 ? 9.006 58.600 135.287 1.00 138.90 493 ALA A CA 1
ATOM 3300 C C . ALA A 1 493 ? 8.016 59.608 135.860 1.00 138.90 493 ALA A C 1
ATOM 3301 O O . ALA A 1 493 ? 7.564 60.513 135.154 1.00 138.90 493 ALA A O 1
ATOM 3303 N N . TRP A 1 494 ? 7.682 59.451 137.140 1.00 132.39 494 TRP A N 1
ATOM 3304 C CA . TRP A 1 494 ? 6.694 60.310 137.795 1.00 132.39 494 TRP A CA 1
ATOM 3305 C C . TRP A 1 494 ? 7.405 61.461 138.507 1.00 132.39 494 TRP A C 1
ATOM 3306 O O . TRP A 1 494 ? 7.546 61.500 139.729 1.00 132.39 494 TRP A O 1
ATOM 3317 N N . ASN A 1 495 ? 7.857 62.420 137.701 1.00 130.71 495 ASN A N 1
ATOM 3318 C CA . ASN A 1 495 ? 8.538 63.607 138.213 1.00 130.71 495 ASN A CA 1
ATOM 3319 C C . ASN A 1 495 ? 7.549 64.769 138.195 1.00 130.71 495 ASN A C 1
ATOM 3320 O O . ASN A 1 495 ? 7.516 65.586 137.276 1.00 130.71 495 ASN A O 1
ATOM 3325 N N . TRP A 1 496 ? 6.728 64.835 139.245 1.00 121.52 496 TRP A N 1
ATOM 3326 C CA . TRP A 1 496 ? 5.719 65.884 139.325 1.00 121.52 496 TRP A CA 1
ATOM 3327 C C . TRP A 1 496 ? 6.332 67.231 139.681 1.00 121.52 496 TRP A C 1
ATOM 3328 O O . TRP A 1 496 ? 5.772 68.276 139.328 1.00 121.52 496 TRP A O 1
ATOM 3339 N N . LEU A 1 497 ? 7.467 67.232 140.380 1.00 121.48 497 LEU A N 1
ATOM 3340 C CA . LEU A 1 497 ? 8.093 68.490 140.770 1.00 121.48 497 LEU A CA 1
ATOM 3341 C C . LEU A 1 497 ? 8.609 69.257 139.557 1.00 121.48 497 LEU A C 1
ATOM 3342 O O . LEU A 1 497 ? 8.492 70.486 139.499 1.00 121.48 497 LEU A O 1
ATOM 3347 N N . GLY A 1 498 ? 9.184 68.554 138.586 1.00 131.43 498 GLY A N 1
ATOM 3348 C CA . GLY A 1 498 ? 9.763 69.171 137.412 1.00 131.43 498 GLY A CA 1
ATOM 3349 C C . GLY A 1 498 ? 8.901 69.172 136.169 1.00 131.43 498 GLY A C 1
ATOM 3350 O O . GLY A 1 498 ? 9.374 69.611 135.114 1.00 131.43 498 GLY A O 1
ATOM 3351 N N . ASN A 1 499 ? 7.655 68.700 136.254 1.00 135.78 499 ASN A N 1
ATOM 3352 C CA . ASN A 1 499 ? 6.737 68.668 135.113 1.00 135.78 499 ASN A CA 1
ATOM 3353 C C . ASN A 1 499 ? 7.323 67.886 133.939 1.00 135.78 499 ASN A C 1
ATOM 3354 O O . ASN A 1 499 ? 7.233 68.305 132.783 1.00 135.78 499 ASN A O 1
ATOM 3359 N N . LYS A 1 500 ? 7.928 66.741 134.237 1.00 137.00 500 LYS A N 1
ATOM 3360 C CA . LYS A 1 500 ? 8.476 65.834 133.232 1.00 137.00 500 LYS A CA 1
ATOM 3361 C C . LYS A 1 500 ? 7.901 64.438 133.422 1.00 137.00 500 LYS A C 1
ATOM 3362 O O . LYS A 1 500 ? 8.614 63.433 133.425 1.00 137.00 500 LYS A O 1
ATOM 3368 N N . VAL A 1 501 ? 6.585 64.368 133.585 1.00 137.39 501 VAL A N 1
ATOM 3369 C CA . VAL A 1 501 ? 5.914 63.115 133.911 1.00 137.39 501 VAL A CA 1
ATOM 3370 C C . VAL A 1 501 ? 5.633 62.340 132.631 1.00 137.39 501 VAL A C 1
ATOM 3371 O O . VAL A 1 501 ? 5.071 62.880 131.673 1.00 137.39 501 VAL A O 1
ATOM 3375 N N . SER A 1 502 ? 6.027 61.071 132.615 1.00 143.15 502 SER A N 1
ATOM 3376 C CA . SER A 1 502 ? 5.697 60.149 131.542 1.00 143.15 502 SER A CA 1
ATOM 3377 C C . SER A 1 502 ? 5.069 58.895 132.136 1.00 143.15 502 SER A C 1
ATOM 3378 O O . SER A 1 502 ? 5.530 58.377 133.156 1.00 143.15 502 SER A O 1
ATOM 3381 N N . ASP A 1 503 ? 4.016 58.408 131.489 1.00 145.72 503 ASP A N 1
ATOM 3382 C CA . ASP A 1 503 ? 3.263 57.277 132.002 1.00 145.72 503 ASP A CA 1
ATOM 3383 C C . ASP A 1 503 ? 3.956 55.968 131.630 1.00 145.72 503 ASP A C 1
ATOM 3384 O O . ASP A 1 503 ? 5.103 55.946 131.174 1.00 145.72 503 ASP A O 1
ATOM 3389 N N . PHE A 1 504 ? 3.247 54.856 131.829 1.00 142.04 504 PHE A N 1
ATOM 3390 C CA . PHE A 1 504 ? 3.838 53.537 131.644 1.00 142.04 504 PHE A CA 1
ATOM 3391 C C . PHE A 1 504 ? 4.180 53.242 130.191 1.00 142.04 504 PHE A C 1
ATOM 3392 O O . PHE A 1 504 ? 4.913 52.284 129.923 1.00 142.04 504 PHE A O 1
ATOM 3400 N N . PHE A 1 505 ? 3.668 54.032 129.247 1.00 148.04 505 PHE A N 1
ATOM 3401 C CA . PHE A 1 505 ? 3.894 53.790 127.828 1.00 148.04 505 PHE A CA 1
ATOM 3402 C C . PHE A 1 505 ? 4.627 54.946 127.159 1.00 148.04 505 PHE A C 1
ATOM 3403 O O . PHE A 1 505 ? 4.665 55.028 125.929 1.00 148.04 505 PHE A O 1
ATOM 3411 N N . GLY A 1 506 ? 5.212 55.845 127.948 1.00 148.39 506 GLY A N 1
ATOM 3412 C CA . GLY A 1 506 ? 5.995 56.939 127.421 1.00 148.39 506 GLY A CA 1
ATOM 3413 C C . GLY A 1 506 ? 5.212 58.169 127.027 1.00 148.39 506 GLY A C 1
ATOM 3414 O O . GLY A 1 506 ? 5.825 59.203 126.738 1.00 148.39 506 GLY A O 1
ATOM 3415 N N . ASN A 1 507 ? 3.890 58.097 127.001 1.00 149.62 507 ASN A N 1
ATOM 3416 C CA . ASN A 1 507 ? 3.093 59.263 126.649 1.00 149.62 507 ASN A CA 1
ATOM 3417 C C . ASN A 1 507 ? 3.236 60.326 127.733 1.00 149.62 507 ASN A C 1
ATOM 3418 O O . ASN A 1 507 ? 3.181 60.001 128.924 1.00 149.62 507 ASN A O 1
ATOM 3423 N N . PRO A 1 508 ? 3.424 61.591 127.370 1.00 149.00 508 PRO A N 1
ATOM 3424 C CA . PRO A 1 508 ? 3.575 62.631 128.390 1.00 149.00 508 PRO A CA 1
ATOM 3425 C C . PRO A 1 508 ? 2.249 62.939 129.067 1.00 149.00 508 PRO A C 1
ATOM 3426 O O . PRO A 1 508 ? 1.169 62.615 128.570 1.00 149.00 508 PRO A O 1
ATOM 3430 N N . VAL A 1 509 ? 2.349 63.575 130.230 1.00 144.52 509 VAL A N 1
ATOM 3431 C CA . VAL A 1 509 ? 1.192 63.930 131.042 1.00 144.52 509 VAL A CA 1
ATOM 3432 C C . VAL A 1 509 ? 1.220 65.440 131.227 1.00 144.52 509 VAL A C 1
ATOM 3433 O O . VAL A 1 509 ? 1.887 65.953 132.133 1.00 144.52 509 VAL A O 1
ATOM 3437 N N . ALA A 1 510 ? 0.503 66.160 130.368 1.00 146.95 510 ALA A N 1
ATOM 3438 C CA . ALA A 1 510 ? 0.350 67.595 130.547 1.00 146.95 510 ALA A CA 1
ATOM 3439 C C . ALA A 1 510 ? -0.498 67.879 131.780 1.00 146.95 510 ALA A C 1
ATOM 3440 O O . ALA A 1 510 ? -1.398 67.112 132.131 1.00 146.95 510 ALA A O 1
ATOM 3442 N N . ARG A 1 511 ? -0.204 68.995 132.440 1.00 145.30 511 ARG A N 1
ATOM 3443 C CA . ARG A 1 511 ? -0.865 69.309 133.700 1.00 145.30 511 ARG A CA 1
ATOM 3444 C C . ARG A 1 511 ? -2.326 69.669 133.453 1.00 145.30 511 ARG A C 1
ATOM 3445 O O . ARG A 1 511 ? -2.628 70.588 132.685 1.00 145.30 511 ARG A O 1
ATOM 3453 N N . ASP A 1 512 ? -3.229 68.940 134.108 1.00 150.61 512 ASP A N 1
ATOM 3454 C CA . ASP A 1 512 ? -4.664 69.146 133.973 1.00 150.61 512 ASP A CA 1
ATOM 3455 C C . ASP A 1 512 ? -5.240 70.053 135.052 1.00 150.61 512 ASP A C 1
ATOM 3456 O O . ASP A 1 512 ? -6.452 70.286 135.064 1.00 150.61 512 ASP A O 1
ATOM 3461 N N . GLY A 1 513 ? -4.410 70.563 135.956 1.00 152.81 513 GLY A N 1
ATOM 3462 C CA . GLY A 1 513 ? -4.881 71.429 137.020 1.00 152.81 513 GLY A CA 1
ATOM 3463 C C . GLY A 1 513 ? -3.933 72.570 137.330 1.00 152.81 513 GLY A C 1
ATOM 3464 O O . GLY A 1 513 ? -3.555 73.335 136.444 1.00 152.81 513 GLY A O 1
ATOM 3465 N N . ALA B 1 66 ? 8.768 34.557 130.148 1.00 117.55 66 ALA B N 1
ATOM 3466 C CA . ALA B 1 66 ? 8.670 33.256 129.498 1.00 117.55 66 ALA B CA 1
ATOM 3467 C C . ALA B 1 66 ? 10.005 32.521 129.546 1.00 117.55 66 ALA B C 1
ATOM 3468 O O . ALA B 1 66 ? 10.079 31.329 129.251 1.00 117.55 66 ALA B O 1
ATOM 3470 N N . VAL B 1 67 ? 11.059 33.242 129.916 1.00 111.91 67 VAL B N 1
ATOM 3471 C CA . VAL B 1 67 ? 12.399 32.680 130.025 1.00 111.91 67 VAL B CA 1
ATOM 3472 C C . VAL B 1 67 ? 13.070 33.277 131.255 1.00 111.91 67 VAL B C 1
ATOM 3473 O O . VAL B 1 67 ? 12.859 34.449 131.583 1.00 111.91 67 VAL B O 1
ATOM 3477 N N . VAL B 1 68 ? 13.860 32.460 131.951 1.00 107.05 68 VAL B N 1
ATOM 3478 C CA . VAL B 1 68 ? 14.535 32.915 133.159 1.00 107.05 68 VAL B CA 1
ATOM 3479 C C . VAL B 1 68 ? 15.579 33.961 132.798 1.00 107.05 68 VAL B C 1
ATOM 3480 O O . VAL B 1 68 ? 16.371 33.778 131.864 1.00 107.05 68 VAL B O 1
ATOM 3484 N N . THR B 1 69 ? 15.580 35.071 133.531 1.00 104.03 69 THR B N 1
ATOM 3485 C CA . THR B 1 69 ? 16.524 36.147 133.284 1.00 104.03 69 THR B CA 1
ATOM 3486 C C . THR B 1 69 ? 17.890 35.799 133.868 1.00 104.03 69 THR B C 1
ATOM 3487 O O . THR B 1 69 ? 18.076 34.769 134.519 1.00 104.03 69 THR B O 1
ATOM 3491 N N . ALA B 1 70 ? 18.867 36.673 133.624 1.00 101.31 70 ALA B N 1
ATOM 3492 C CA . ALA B 1 70 ? 20.200 36.458 134.176 1.00 101.31 70 ALA B CA 1
ATOM 3493 C C . ALA B 1 70 ? 20.216 36.676 135.682 1.00 101.31 70 ALA B C 1
ATOM 3494 O O . ALA B 1 70 ? 20.867 35.925 136.416 1.00 101.31 70 ALA B O 1
ATOM 3496 N N . ALA B 1 71 ? 19.512 37.704 136.160 1.00 98.39 71 ALA B N 1
ATOM 3497 C CA . ALA B 1 71 ? 19.472 37.972 137.594 1.00 98.39 71 ALA B CA 1
ATOM 3498 C C . ALA B 1 71 ? 18.801 36.833 138.348 1.00 98.39 71 ALA B C 1
ATOM 3499 O O . ALA B 1 71 ? 19.249 36.449 139.435 1.00 98.39 71 ALA B O 1
ATOM 3501 N N . GLY B 1 72 ? 17.717 36.290 137.795 1.00 98.01 72 GLY B N 1
ATOM 3502 C CA . GLY B 1 72 ? 17.073 35.152 138.427 1.00 98.01 72 GLY B CA 1
ATOM 3503 C C . GLY B 1 72 ? 17.985 33.945 138.511 1.00 98.01 72 GLY B C 1
ATOM 3504 O O . GLY B 1 72 ? 18.034 33.263 139.537 1.00 98.01 72 GLY B O 1
ATOM 3505 N N . LEU B 1 73 ? 18.724 33.668 137.436 1.00 97.96 73 LEU B N 1
ATOM 3506 C CA . LEU B 1 73 ? 19.666 32.557 137.458 1.00 97.96 73 LEU B CA 1
ATOM 3507 C C . LEU B 1 73 ? 20.765 32.786 138.483 1.00 97.96 73 LEU B C 1
ATOM 3508 O O . LEU B 1 73 ? 21.160 31.856 139.195 1.00 97.96 73 LEU B O 1
ATOM 3513 N N . ALA B 1 74 ? 21.280 34.013 138.567 1.00 95.07 74 ALA B N 1
ATOM 3514 C CA . ALA B 1 74 ? 22.319 34.305 139.548 1.00 95.07 74 ALA B CA 1
ATOM 3515 C C . ALA B 1 74 ? 21.801 34.120 140.967 1.00 95.07 74 ALA B C 1
ATOM 3516 O O . ALA B 1 74 ? 22.492 33.544 141.818 1.00 95.07 74 ALA B O 1
ATOM 3518 N N . TRP B 1 75 ? 20.586 34.598 141.238 1.00 92.37 75 TRP B N 1
ATOM 3519 C CA . TRP B 1 75 ? 20.012 34.412 142.565 1.00 92.37 75 TRP B CA 1
ATOM 3520 C C . TRP B 1 75 ? 19.817 32.938 142.870 1.00 92.37 75 TRP B C 1
ATOM 3521 O O . TRP B 1 75 ? 20.084 32.490 143.988 1.00 92.37 75 TRP B O 1
ATOM 3532 N N . LEU B 1 76 ? 19.337 32.169 141.894 1.00 94.47 76 LEU B N 1
ATOM 3533 C CA . LEU B 1 76 ? 19.127 30.745 142.116 1.00 94.47 76 LEU B CA 1
ATOM 3534 C C . LEU B 1 76 ? 20.441 30.036 142.409 1.00 94.47 76 LEU B C 1
ATOM 3535 O O . LEU B 1 76 ? 20.513 29.185 143.303 1.00 94.47 76 LEU B O 1
ATOM 3540 N N . ARG B 1 77 ? 21.496 30.382 141.671 1.00 97.32 77 ARG B N 1
ATOM 3541 C CA . ARG B 1 77 ? 22.794 29.758 141.899 1.00 97.32 77 ARG B CA 1
ATOM 3542 C C . ARG B 1 77 ? 23.347 30.115 143.271 1.00 97.32 77 ARG B C 1
ATOM 3543 O O . ARG B 1 77 ? 23.908 29.255 143.958 1.00 97.32 77 ARG B O 1
ATOM 3551 N N . GLN B 1 78 ? 23.208 31.375 143.689 1.00 91.31 78 GLN B N 1
ATOM 3552 C CA . GLN B 1 78 ? 23.714 31.745 145.006 1.00 91.31 78 GLN B CA 1
ATOM 3553 C C . GLN B 1 78 ? 22.841 31.204 146.130 1.00 91.31 78 GLN B C 1
ATOM 3554 O O . GLN B 1 78 ? 23.326 31.044 147.253 1.00 91.31 78 GLN B O 1
ATOM 3560 N N . TYR B 1 79 ? 21.569 30.925 145.854 1.00 88.35 79 TYR B N 1
ATOM 3561 C CA . TYR B 1 79 ? 20.681 30.361 146.860 1.00 88.35 79 TYR B CA 1
ATOM 3562 C C . TYR B 1 79 ? 20.923 28.872 147.047 1.00 88.35 79 TYR B C 1
ATOM 3563 O O . TYR B 1 79 ? 20.885 28.371 148.175 1.00 88.35 79 TYR B O 1
ATOM 3572 N N . LEU B 1 80 ? 21.176 28.149 145.959 1.00 90.11 80 LEU B N 1
ATOM 3573 C CA . LEU B 1 80 ? 21.405 26.714 146.050 1.00 90.11 80 LEU B CA 1
ATOM 3574 C C . LEU B 1 80 ? 22.855 26.360 146.332 1.00 90.11 80 LEU B C 1
ATOM 3575 O O . LEU B 1 80 ? 23.121 25.312 146.928 1.00 90.11 80 LEU B O 1
ATOM 3580 N N . ASN B 1 81 ? 23.797 27.201 145.922 1.00 90.36 81 ASN B N 1
ATOM 3581 C CA . ASN B 1 81 ? 25.225 26.957 146.122 1.00 90.36 81 ASN B CA 1
ATOM 3582 C C . ASN B 1 81 ? 25.878 28.216 146.675 1.00 90.36 81 ASN B C 1
ATOM 3583 O O . ASN B 1 81 ? 26.623 28.904 145.970 1.00 90.36 81 ASN B O 1
ATOM 3588 N N . PRO B 1 82 ? 25.609 28.551 147.938 1.00 85.85 82 PRO B N 1
ATOM 3589 C CA . PRO B 1 82 ? 26.159 29.798 148.493 1.00 85.85 82 PRO B CA 1
ATOM 3590 C C . PRO B 1 82 ? 27.674 29.864 148.473 1.00 85.85 82 PRO B C 1
ATOM 3591 O O . PRO B 1 82 ? 28.235 30.936 148.222 1.00 85.85 82 PRO B O 1
ATOM 3595 N N . MET B 1 83 ? 28.357 28.749 148.720 1.00 87.31 83 MET B N 1
ATOM 3596 C CA . MET B 1 83 ? 29.808 28.747 148.828 1.00 87.31 83 MET B CA 1
ATOM 3597 C C . MET B 1 83 ? 30.482 28.161 147.594 1.00 87.31 83 MET B C 1
ATOM 3598 O O . MET B 1 83 ? 31.628 27.711 147.674 1.00 87.31 83 MET B O 1
ATOM 3603 N N . GLY B 1 84 ? 29.795 28.156 146.457 1.00 98.02 84 GLY B N 1
ATOM 3604 C CA . GLY B 1 84 ? 30.402 27.760 145.211 1.00 98.02 84 GLY B CA 1
ATOM 3605 C C . GLY B 1 84 ? 31.458 28.755 144.782 1.00 98.02 84 GLY B C 1
ATOM 3606 O O . GLY B 1 84 ? 31.361 29.953 145.062 1.00 98.02 84 GLY B O 1
ATOM 3607 N N . PRO B 1 85 ? 32.499 28.275 144.100 1.00 106.00 85 PRO B N 1
ATOM 3608 C CA . PRO B 1 85 ? 33.582 29.182 143.689 1.00 106.00 85 PRO B CA 1
ATOM 3609 C C . PRO B 1 85 ? 33.134 30.267 142.726 1.00 106.00 85 PRO B C 1
ATOM 3610 O O . PRO B 1 85 ? 33.680 31.376 142.761 1.00 106.00 85 PRO B O 1
ATOM 3614 N N . ASP B 1 86 ? 32.158 29.982 141.868 1.00 109.89 86 ASP B N 1
ATOM 3615 C CA . ASP B 1 86 ? 31.702 30.954 140.885 1.00 109.89 86 ASP B CA 1
ATOM 3616 C C . ASP B 1 86 ? 30.854 32.064 141.489 1.00 109.89 86 ASP B C 1
ATOM 3617 O O . ASP B 1 86 ? 30.693 33.111 140.853 1.00 109.89 86 ASP B O 1
ATOM 3622 N N . THR B 1 87 ? 30.311 31.868 142.690 1.00 106.74 87 THR B N 1
ATOM 3623 C CA . THR B 1 87 ? 29.444 32.862 143.320 1.00 106.74 87 THR B CA 1
ATOM 3624 C C . THR B 1 87 ? 30.309 34.001 143.850 1.00 106.74 87 THR B C 1
ATOM 3625 O O . THR B 1 87 ? 30.662 34.072 145.029 1.00 106.74 87 THR B O 1
ATOM 3629 N N . THR B 1 88 ? 30.657 34.912 142.944 1.00 110.74 88 THR B N 1
ATOM 3630 C CA . THR B 1 88 ? 31.398 36.118 143.285 1.00 110.74 88 THR B CA 1
ATOM 3631 C C . THR B 1 88 ? 30.486 37.332 143.415 1.00 110.74 88 THR B C 1
ATOM 3632 O O . THR B 1 88 ? 30.494 38.009 144.446 1.00 110.74 88 THR B O 1
ATOM 3636 N N . SER B 1 89 ? 29.698 37.617 142.383 1.00 106.30 89 SER B N 1
ATOM 3637 C CA . SER B 1 89 ? 28.722 38.691 142.462 1.00 106.30 89 SER B CA 1
ATOM 3638 C C . SER B 1 89 ? 27.593 38.310 143.410 1.00 106.30 89 SER B C 1
ATOM 3639 O O . SER B 1 89 ? 27.307 37.132 143.633 1.00 106.30 89 SER B O 1
ATOM 3642 N N . VAL B 1 90 ? 26.947 39.327 143.970 1.00 99.92 90 VAL B N 1
ATOM 3643 C CA . VAL B 1 90 ? 25.868 39.147 144.931 1.00 99.92 90 VAL B CA 1
ATOM 3644 C C . VAL B 1 90 ? 24.611 39.781 144.357 1.00 99.92 90 VAL B C 1
ATOM 3645 O O . VAL B 1 90 ? 24.641 40.931 143.906 1.00 99.92 90 VAL B O 1
ATOM 3649 N N . THR B 1 91 ? 23.512 39.034 144.373 1.00 95.44 91 THR B N 1
ATOM 3650 C CA . THR B 1 91 ? 22.265 39.467 143.763 1.00 95.44 91 THR B CA 1
ATOM 3651 C C . THR B 1 91 ? 21.113 39.290 144.741 1.00 95.44 91 THR B C 1
ATOM 3652 O O . THR B 1 91 ? 21.137 38.408 145.602 1.00 95.44 91 THR B O 1
ATOM 3656 N N . GLY B 1 92 ? 20.098 40.141 144.592 1.00 90.46 92 GLY B N 1
ATOM 3657 C CA . GLY B 1 92 ? 18.983 40.169 145.511 1.00 90.46 92 GLY B CA 1
ATOM 3658 C C . GLY B 1 92 ? 17.864 39.220 145.129 1.00 90.46 92 GLY B C 1
ATOM 3659 O O . GLY B 1 92 ? 17.914 38.512 144.125 1.00 90.46 92 GLY B O 1
ATOM 3660 N N . TYR B 1 93 ? 16.838 39.216 145.964 1.00 90.86 93 TYR B N 1
ATOM 3661 C CA . TYR B 1 93 ? 15.681 38.364 145.732 1.00 90.86 93 TYR B CA 1
ATOM 3662 C C . TYR B 1 93 ? 14.910 38.858 144.514 1.00 90.86 93 TYR B C 1
ATOM 3663 O O . TYR B 1 93 ? 14.602 40.051 144.425 1.00 90.86 93 TYR B O 1
ATOM 3672 N N . PRO B 1 94 ? 14.580 37.989 143.568 1.00 94.96 94 PRO B N 1
ATOM 3673 C CA . PRO B 1 94 ? 13.898 38.432 142.337 1.00 94.96 94 PRO B CA 1
ATOM 3674 C C . PRO B 1 94 ? 12.396 38.598 142.532 1.00 94.96 94 PRO B C 1
ATOM 3675 O O . PRO B 1 94 ? 11.573 37.808 142.066 1.00 94.96 94 PRO B O 1
ATOM 3679 N N . ASP B 1 95 ? 12.012 39.660 143.238 1.00 96.50 95 ASP B N 1
ATOM 3680 C CA . ASP B 1 95 ? 10.604 39.977 143.416 1.00 96.50 95 ASP B CA 1
ATOM 3681 C C . ASP B 1 95 ? 10.248 41.394 142.992 1.00 96.50 95 ASP B C 1
ATOM 3682 O O . ASP B 1 95 ? 9.073 41.764 143.072 1.00 96.50 95 ASP B O 1
ATOM 3687 N N . GLY B 1 96 ? 11.214 42.187 142.537 1.00 99.09 96 GLY B N 1
ATOM 3688 C CA . GLY B 1 96 ? 10.938 43.533 142.080 1.00 99.09 96 GLY B CA 1
ATOM 3689 C C . GLY B 1 96 ? 10.348 44.415 143.158 1.00 99.09 96 GLY B C 1
ATOM 3690 O O . GLY B 1 96 ? 9.356 45.109 142.923 1.00 99.09 96 GLY B O 1
ATOM 3691 N N . SER B 1 97 ? 10.955 44.398 144.346 1.00 94.94 97 SER B N 1
ATOM 3692 C CA . SER B 1 97 ? 10.378 45.087 145.494 1.00 94.94 97 SER B CA 1
ATOM 3693 C C . SER B 1 97 ? 10.297 46.595 145.299 1.00 94.94 97 SER B C 1
ATOM 3694 O O . SER B 1 97 ? 9.493 47.247 145.973 1.00 94.94 97 SER B O 1
ATOM 3697 N N . ALA B 1 98 ? 11.097 47.158 144.394 1.00 92.41 98 ALA B N 1
ATOM 3698 C CA . ALA B 1 98 ? 11.107 48.598 144.136 1.00 92.41 98 ALA B CA 1
ATOM 3699 C C . ALA B 1 98 ? 11.434 49.385 145.400 1.00 92.41 98 ALA B C 1
ATOM 3700 O O . ALA B 1 98 ? 10.842 50.429 145.675 1.00 92.41 98 ALA B O 1
ATOM 3702 N N . VAL B 1 99 ? 12.385 48.876 146.177 1.00 88.71 99 VAL B N 1
ATOM 3703 C CA . VAL B 1 99 ? 12.865 49.540 147.379 1.00 88.71 99 VAL B CA 1
ATOM 3704 C C . VAL B 1 99 ? 14.376 49.668 147.276 1.00 88.71 99 VAL B C 1
ATOM 3705 O O . VAL B 1 99 ? 15.042 48.865 146.617 1.00 88.71 99 VAL B O 1
ATOM 3709 N N . THR B 1 100 ? 14.917 50.690 147.929 1.00 89.66 100 THR B N 1
ATOM 3710 C CA . THR B 1 100 ? 16.361 50.843 148.013 1.00 89.66 100 THR B CA 1
ATOM 3711 C C . THR B 1 100 ? 16.921 49.785 148.953 1.00 89.66 100 THR B C 1
ATOM 3712 O O . THR B 1 100 ? 16.565 49.747 150.135 1.00 89.66 100 THR B O 1
ATOM 3716 N N . THR B 1 101 ? 17.790 48.923 148.435 1.00 87.25 101 THR B N 1
ATOM 3717 C CA . THR B 1 101 ? 18.291 47.786 149.190 1.00 87.25 101 THR B CA 1
ATOM 3718 C C . THR B 1 101 ? 19.810 47.762 149.170 1.00 87.25 101 THR B C 1
ATOM 3719 O O . THR B 1 101 ? 20.445 48.277 148.248 1.00 87.25 101 THR B O 1
ATOM 3723 N N . CYS B 1 102 ? 20.382 47.154 150.204 1.00 84.68 102 CYS B N 1
ATOM 3724 C CA . CYS B 1 102 ? 21.819 46.937 150.305 1.00 84.68 102 CYS B CA 1
ATOM 3725 C C . CYS B 1 102 ? 22.041 45.490 150.710 1.00 84.68 102 CYS B C 1
ATOM 3726 O O . CYS B 1 102 ? 21.538 45.055 151.748 1.00 84.68 102 CYS B O 1
ATOM 3729 N N . ILE B 1 103 ? 22.773 44.743 149.896 1.00 81.81 103 ILE B N 1
ATOM 3730 C CA . ILE B 1 103 ? 22.976 43.319 150.128 1.00 81.81 103 ILE B CA 1
ATOM 3731 C C . ILE B 1 103 ? 24.331 43.121 150.786 1.00 81.81 103 ILE B C 1
ATOM 3732 O O . ILE B 1 103 ? 25.356 43.568 150.259 1.00 81.81 103 ILE B O 1
ATOM 3737 N N . ALA B 1 104 ? 24.338 42.451 151.932 1.00 80.58 104 ALA B N 1
ATOM 3738 C CA . ALA B 1 104 ? 25.548 42.231 152.706 1.00 80.58 104 ALA B CA 1
ATOM 3739 C C . ALA B 1 104 ? 25.893 40.751 152.696 1.00 80.58 104 ALA B C 1
ATOM 3740 O O . ALA B 1 104 ? 25.018 39.899 152.897 1.00 80.58 104 ALA B O 1
ATOM 3742 N N . ASP B 1 105 ? 27.168 40.456 152.466 1.00 82.41 105 ASP B N 1
ATOM 3743 C CA . ASP B 1 105 ? 27.689 39.098 152.449 1.00 82.41 105 ASP B CA 1
ATOM 3744 C C . ASP B 1 105 ? 28.703 38.964 153.573 1.00 82.41 105 ASP B C 1
ATOM 3745 O O . ASP B 1 105 ? 29.705 39.685 153.595 1.00 82.41 105 ASP B O 1
ATOM 3750 N N . TYR B 1 106 ? 28.444 38.051 154.501 1.00 78.21 106 TYR B N 1
ATOM 3751 C CA . TYR B 1 106 ? 29.313 37.808 155.643 1.00 78.21 106 TYR B CA 1
ATOM 3752 C C . TYR B 1 106 ? 29.949 36.438 155.471 1.00 78.21 106 TYR B C 1
ATOM 3753 O O . TYR B 1 106 ? 29.249 35.421 155.486 1.00 78.21 106 TYR B O 1
ATOM 3762 N N . SER B 1 107 ? 31.265 36.413 155.306 1.00 79.61 107 SER B N 1
ATOM 3763 C CA . SER B 1 107 ? 32.028 35.177 155.232 1.00 79.61 107 SER B CA 1
ATOM 3764 C C . SER B 1 107 ? 32.908 35.094 156.467 1.00 79.61 107 SER B C 1
ATOM 3765 O O . SER B 1 107 ? 33.701 36.004 156.729 1.00 79.61 107 SER B O 1
ATOM 3768 N N . ASN B 1 108 ? 32.769 34.012 157.223 1.00 81.31 108 ASN B N 1
ATOM 3769 C CA . ASN B 1 108 ? 33.482 33.859 158.478 1.00 81.31 108 ASN B CA 1
ATOM 3770 C C . ASN B 1 108 ? 34.113 32.479 158.550 1.00 81.31 108 ASN B C 1
ATOM 3771 O O . ASN B 1 108 ? 33.568 31.502 158.033 1.00 81.31 108 ASN B O 1
ATOM 3776 N N . THR B 1 109 ? 35.266 32.413 159.208 1.00 79.81 109 THR B N 1
ATOM 3777 C CA . THR B 1 109 ? 36.018 31.178 159.364 1.00 79.81 109 THR B CA 1
ATOM 3778 C C . THR B 1 109 ? 36.406 31.004 160.823 1.00 79.81 109 THR B C 1
ATOM 3779 O O . THR B 1 109 ? 36.863 31.950 161.469 1.00 79.81 109 THR B O 1
ATOM 3783 N N . PHE B 1 110 ? 36.218 29.794 161.335 1.00 78.57 110 PHE B N 1
ATOM 3784 C CA . PHE B 1 110 ? 36.526 29.474 162.720 1.00 78.57 110 PHE B CA 1
ATOM 3785 C C . PHE B 1 110 ? 37.231 28.131 162.777 1.00 78.57 110 PHE B C 1
ATOM 3786 O O . PHE B 1 110 ? 36.863 27.200 162.060 1.00 78.57 110 PHE B O 1
ATOM 3794 N N . ASN B 1 111 ? 38.244 28.033 163.624 1.00 78.39 111 ASN B N 1
ATOM 3795 C CA . ASN B 1 111 ? 38.989 26.795 163.811 1.00 78.39 111 ASN B CA 1
ATOM 3796 C C . ASN B 1 111 ? 38.612 26.225 165.170 1.00 78.39 111 ASN B C 1
ATOM 3797 O O . ASN B 1 111 ? 39.095 26.698 166.202 1.00 78.39 111 ASN B O 1
ATOM 3802 N N . VAL B 1 112 ? 37.752 25.210 165.171 1.00 78.84 112 VAL B N 1
ATOM 3803 C CA . VAL B 1 112 ? 37.257 24.603 166.398 1.00 78.84 112 VAL B CA 1
ATOM 3804 C C . VAL B 1 112 ? 38.001 23.296 166.625 1.00 78.84 112 VAL B C 1
ATOM 3805 O O . VAL B 1 112 ? 38.080 22.447 165.728 1.00 78.84 112 VAL B O 1
ATOM 3809 N N . SER B 1 113 ? 38.559 23.149 167.820 1.00 83.03 113 SER B N 1
ATOM 3810 C CA . SER B 1 113 ? 39.197 21.919 168.253 1.00 83.03 113 SER B CA 1
ATOM 3811 C C . SER B 1 113 ? 38.794 21.689 169.701 1.00 83.03 113 SER B C 1
ATOM 3812 O O . SER B 1 113 ? 37.869 22.326 170.215 1.00 83.03 113 SER B O 1
ATOM 3815 N N . PHE B 1 114 ? 39.480 20.781 170.367 1.00 85.69 114 PHE B N 1
ATOM 3816 C CA . PHE B 1 114 ? 39.168 20.518 171.762 1.00 85.69 114 PHE B CA 1
ATOM 3817 C C . PHE B 1 114 ? 39.586 21.716 172.603 1.00 85.69 114 PHE B C 1
ATOM 3818 O O . PHE B 1 114 ? 40.771 22.072 172.610 1.00 85.69 114 PHE B O 1
ATOM 3826 N N . PRO B 1 115 ? 38.664 22.363 173.317 1.00 86.35 115 PRO B N 1
ATOM 3827 C CA . PRO B 1 115 ? 39.012 23.603 173.998 1.00 86.35 115 PRO B CA 1
ATOM 3828 C C . PRO B 1 115 ? 39.957 23.346 175.158 1.00 86.35 115 PRO B C 1
ATOM 3829 O O . PRO B 1 115 ? 39.920 22.272 175.782 1.00 86.35 115 PRO B O 1
ATOM 3833 N N . PRO B 1 116 ? 40.823 24.299 175.479 1.00 89.76 116 PRO B N 1
ATOM 3834 C CA . PRO B 1 116 ? 41.617 24.204 176.703 1.00 89.76 116 PRO B CA 1
ATOM 3835 C C . PRO B 1 116 ? 40.805 24.664 177.907 1.00 89.76 116 PRO B C 1
ATOM 3836 O O . PRO B 1 116 ? 39.686 25.160 177.785 1.00 89.76 116 PRO B O 1
ATOM 3840 N N . ARG B 1 117 ? 41.397 24.486 179.088 1.00 94.01 117 ARG B N 1
ATOM 3841 C CA . ARG B 1 117 ? 40.684 24.799 180.321 1.00 94.01 117 ARG B CA 1
ATOM 3842 C C . ARG B 1 117 ? 40.392 26.287 180.446 1.00 94.01 117 ARG B C 1
ATOM 3843 O O . ARG B 1 117 ? 39.417 26.673 181.099 1.00 94.01 117 ARG B O 1
ATOM 3851 N N . GLU B 1 118 ? 41.211 27.135 179.822 1.00 95.87 118 GLU B N 1
ATOM 3852 C CA . GLU B 1 118 ? 41.070 28.574 180.010 1.00 95.87 118 GLU B CA 1
ATOM 3853 C C . GLU B 1 118 ? 39.786 29.108 179.390 1.00 95.87 118 GLU B C 1
ATOM 3854 O O . GLU B 1 118 ? 39.281 30.149 179.821 1.00 95.87 118 GLU B O 1
ATOM 3860 N N . ALA B 1 119 ? 39.247 28.420 178.389 1.00 88.67 119 ALA B N 1
ATOM 3861 C CA . ALA B 1 119 ? 38.072 28.872 177.655 1.00 88.67 119 ALA B CA 1
ATOM 3862 C C . ALA B 1 119 ? 36.842 28.032 177.982 1.00 88.67 119 ALA B C 1
ATOM 3863 O O . ALA B 1 119 ? 36.013 27.757 177.116 1.00 88.67 119 ALA B O 1
ATOM 3865 N N . LEU B 1 120 ? 36.707 27.620 179.239 1.00 89.02 120 LEU B N 1
ATOM 3866 C CA . LEU B 1 120 ? 35.633 26.720 179.647 1.00 89.02 120 LEU B CA 1
ATOM 3867 C C . LEU B 1 120 ? 34.985 27.297 180.896 1.00 89.02 120 LEU B C 1
ATOM 3868 O O . LEU B 1 120 ? 35.654 27.465 181.918 1.00 89.02 120 LEU B O 1
ATOM 3873 N N . TYR B 1 121 ? 33.693 27.595 180.821 1.00 89.37 121 TYR B N 1
ATOM 3874 C CA . TYR B 1 121 ? 32.972 28.234 181.911 1.00 89.37 121 TYR B CA 1
ATOM 3875 C C . TYR B 1 121 ? 31.805 27.368 182.365 1.00 89.37 121 TYR B C 1
ATOM 3876 O O . TYR B 1 121 ? 31.388 26.432 181.683 1.00 89.37 121 TYR B O 1
ATOM 3885 N N . CYS B 1 122 ? 31.276 27.696 183.540 1.00 94.82 122 CYS B N 1
ATOM 3886 C CA . CYS B 1 122 ? 30.195 26.942 184.158 1.00 94.82 122 CYS B CA 1
ATOM 3887 C C . CYS B 1 122 ? 28.880 27.696 184.025 1.00 94.82 122 CYS B C 1
ATOM 3888 O O . CYS B 1 122 ? 28.832 28.917 184.199 1.00 94.82 122 CYS B O 1
ATOM 3891 N N . THR B 1 123 ? 27.818 26.959 183.714 1.00 92.09 123 THR B N 1
ATOM 3892 C CA . THR B 1 123 ? 26.487 27.523 183.535 1.00 92.09 123 THR B CA 1
ATOM 3893 C C . THR B 1 123 ? 25.612 27.412 184.772 1.00 92.09 123 THR B C 1
ATOM 3894 O O . THR B 1 123 ? 24.496 27.935 184.769 1.00 92.09 123 THR B O 1
ATOM 3898 N N . GLY B 1 124 ? 26.083 26.754 185.824 1.00 95.44 124 GLY B N 1
ATOM 3899 C CA . GLY B 1 124 ? 25.246 26.488 186.968 1.00 95.44 124 GLY B CA 1
ATOM 3900 C C . GLY B 1 124 ? 24.966 27.740 187.777 1.00 95.44 124 GLY B C 1
ATOM 3901 O O . GLY B 1 124 ? 25.308 28.864 187.409 1.00 95.44 124 GLY B O 1
ATOM 3902 N N . SER B 1 125 ? 24.319 27.523 188.923 1.00 98.85 125 SER B N 1
ATOM 3903 C CA . SER B 1 125 ? 24.006 28.619 189.827 1.00 98.85 125 SER B CA 1
ATOM 3904 C C . SER B 1 125 ? 25.247 29.232 190.454 1.00 98.85 125 SER B C 1
ATOM 3905 O O . SER B 1 125 ? 25.144 30.292 191.078 1.00 98.85 125 SER B O 1
ATOM 3908 N N . SER B 1 126 ? 26.407 28.588 190.319 1.00 102.10 126 SER B N 1
ATOM 3909 C CA . SER B 1 126 ? 27.642 29.180 190.818 1.00 102.10 126 SER B CA 1
ATOM 3910 C C . SER B 1 126 ? 27.927 30.505 190.127 1.00 102.10 126 SER B C 1
ATOM 3911 O O . SER B 1 126 ? 28.297 31.489 190.780 1.00 102.10 126 SER B O 1
ATOM 3914 N N . SER B 1 127 ? 27.765 30.553 188.809 1.00 102.80 127 SER B N 1
ATOM 3915 C CA . SER B 1 127 ? 27.932 31.792 188.052 1.00 102.80 127 SER B CA 1
ATOM 3916 C C . SER B 1 127 ? 26.608 32.527 187.880 1.00 102.80 127 SER B C 1
ATOM 3917 O O . SER B 1 127 ? 26.243 32.934 186.780 1.00 102.80 127 SER B O 1
ATOM 3920 N N . SER B 1 128 ? 25.876 32.718 188.978 1.00 106.08 128 SER B N 1
ATOM 3921 C CA . SER B 1 128 ? 24.569 33.358 188.890 1.00 106.08 128 SER B CA 1
ATOM 3922 C C . SER B 1 128 ? 24.687 34.877 188.898 1.00 106.08 128 SER B C 1
ATOM 3923 O O . SER B 1 128 ? 24.342 35.543 187.918 1.00 106.08 128 SER B O 1
ATOM 3926 N N . GLU B 1 129 ? 25.183 35.443 189.995 1.00 111.69 129 GLU B N 1
ATOM 3927 C CA . GLU B 1 129 ? 25.400 36.883 190.065 1.00 111.69 129 GLU B CA 1
ATOM 3928 C C . GLU B 1 129 ? 26.811 37.241 189.622 1.00 111.69 129 GLU B C 1
ATOM 3929 O O . GLU B 1 129 ? 26.999 38.115 188.770 1.00 111.69 129 GLU B O 1
ATOM 3935 N N . LYS B 1 130 ? 27.802 36.573 190.192 1.00 110.00 130 LYS B N 1
ATOM 3936 C CA . LYS B 1 130 ? 29.163 36.718 189.714 1.00 110.00 130 LYS B CA 1
ATOM 3937 C C . LYS B 1 130 ? 29.224 36.309 188.245 1.00 110.00 130 LYS B C 1
ATOM 3938 O O . LYS B 1 130 ? 28.526 35.376 187.831 1.00 110.00 130 LYS B O 1
ATOM 3944 N N . PRO B 1 131 ? 30.024 36.988 187.429 1.00 105.18 131 PRO B N 1
ATOM 3945 C CA . PRO B 1 131 ? 30.103 36.625 186.010 1.00 105.18 131 PRO B CA 1
ATOM 3946 C C . PRO B 1 131 ? 30.699 35.247 185.786 1.00 105.18 131 PRO B C 1
ATOM 3947 O O . PRO B 1 131 ? 30.971 34.508 186.736 1.00 105.18 131 PRO B O 1
ATOM 3951 N N . THR B 1 132 ? 30.866 34.897 184.513 1.00 99.27 132 THR B N 1
ATOM 3952 C CA . THR B 1 132 ? 31.372 33.599 184.089 1.00 99.27 132 THR B CA 1
ATOM 3953 C C . THR B 1 132 ? 32.544 33.135 184.944 1.00 99.27 132 THR B C 1
ATOM 3954 O O . THR B 1 132 ? 33.485 33.890 185.193 1.00 99.27 132 THR B O 1
ATOM 3958 N N . LEU B 1 133 ? 32.478 31.883 185.391 1.00 97.44 133 LEU B N 1
ATOM 3959 C CA . LEU B 1 133 ? 33.526 31.265 186.192 1.00 97.44 133 LEU B CA 1
ATOM 3960 C C . LEU B 1 133 ? 34.158 30.125 185.415 1.00 97.44 133 LEU B C 1
ATOM 3961 O O . LEU B 1 133 ? 33.453 29.233 184.935 1.00 97.44 133 LEU B O 1
ATOM 3966 N N . VAL B 1 134 ? 35.487 30.146 185.305 1.00 94.31 134 VAL B N 1
ATOM 3967 C CA . VAL B 1 134 ? 36.183 29.028 184.688 1.00 94.31 134 VAL B CA 1
ATOM 3968 C C . VAL B 1 134 ? 36.041 27.786 185.562 1.00 94.31 134 VAL B C 1
ATOM 3969 O O . VAL B 1 134 ? 35.663 27.849 186.737 1.00 94.31 134 VAL B O 1
ATOM 3973 N N . ASP B 1 135 ? 36.340 26.634 184.969 1.00 96.86 135 ASP B N 1
ATOM 3974 C CA . ASP B 1 135 ? 36.270 25.379 185.704 1.00 96.86 135 ASP B CA 1
ATOM 3975 C C . ASP B 1 135 ? 37.372 25.322 186.751 1.00 96.86 135 ASP B C 1
ATOM 3976 O O . ASP B 1 135 ? 38.543 25.571 186.448 1.00 96.86 135 ASP B O 1
ATOM 3981 N N . ALA B 1 136 ? 37.002 24.979 187.984 1.00 100.08 136 ALA B N 1
ATOM 3982 C CA . ALA B 1 136 ? 37.962 24.900 189.084 1.00 100.08 136 ALA B CA 1
ATOM 3983 C C . ALA B 1 136 ? 38.770 23.606 188.986 1.00 100.08 136 ALA B C 1
ATOM 3984 O O . ALA B 1 136 ? 38.783 22.766 189.885 1.00 100.08 136 ALA B O 1
ATOM 3986 N N . ASP B 1 137 ? 39.461 23.472 187.855 1.00 99.37 137 ASP B N 1
ATOM 3987 C CA . ASP B 1 137 ? 40.269 22.296 187.546 1.00 99.37 137 ASP B CA 1
ATOM 3988 C C . ASP B 1 137 ? 39.468 21.004 187.695 1.00 99.37 137 ASP B C 1
ATOM 3989 O O . ASP B 1 137 ? 39.962 19.992 188.197 1.00 99.37 137 ASP B O 1
ATOM 3994 N N . ASN B 1 138 ? 38.211 21.047 187.263 1.00 97.12 138 ASN B N 1
ATOM 3995 C CA . ASN B 1 138 ? 37.490 19.837 186.899 1.00 97.12 138 ASN B CA 1
ATOM 3996 C C . ASN B 1 138 ? 37.845 19.389 185.494 1.00 97.12 138 ASN B C 1
ATOM 3997 O O . ASN B 1 138 ? 37.220 18.468 184.960 1.00 97.12 138 ASN B O 1
ATOM 4002 N N . TYR B 1 139 ? 38.851 20.035 184.904 1.00 93.97 139 TYR B N 1
ATOM 4003 C CA . TYR B 1 139 ? 39.285 19.747 183.547 1.00 93.97 139 TYR B CA 1
ATOM 4004 C C . TYR B 1 139 ? 39.876 18.353 183.412 1.00 93.97 139 TYR B C 1
ATOM 4005 O O . TYR B 1 139 ? 40.082 17.888 182.287 1.00 93.97 139 TYR B O 1
ATOM 4014 N N . ALA B 1 140 ? 40.174 17.682 184.527 1.00 94.06 140 ALA B N 1
ATOM 4015 C CA . ALA B 1 140 ? 40.669 16.312 184.451 1.00 94.06 140 ALA B CA 1
ATOM 4016 C C . ALA B 1 140 ? 39.634 15.379 183.840 1.00 94.06 140 ALA B C 1
ATOM 4017 O O . ALA B 1 140 ? 39.985 14.482 183.067 1.00 94.06 140 ALA B O 1
ATOM 4019 N N . LYS B 1 141 ? 38.360 15.572 184.172 1.00 94.08 141 LYS B N 1
ATOM 4020 C CA . LYS B 1 141 ? 37.303 14.762 183.579 1.00 94.08 141 LYS B CA 1
ATOM 4021 C C . LYS B 1 141 ? 37.188 15.002 182.077 1.00 94.08 141 LYS B C 1
ATOM 4022 O O . LYS B 1 141 ? 36.970 14.062 181.305 1.00 94.08 141 LYS B O 1
ATOM 4028 N N . ILE B 1 142 ? 37.342 16.251 181.639 1.00 92.47 142 ILE B N 1
ATOM 4029 C CA . ILE B 1 142 ? 37.292 16.530 180.208 1.00 92.47 142 ILE B CA 1
ATOM 4030 C C . ILE B 1 142 ? 38.534 15.988 179.506 1.00 92.47 142 ILE B C 1
ATOM 4031 O O . ILE B 1 142 ? 38.472 15.572 178.342 1.00 92.47 142 ILE B O 1
ATOM 4036 N N . ASP B 1 143 ? 39.671 15.950 180.196 1.00 94.53 143 ASP B N 1
ATOM 4037 C CA . ASP B 1 143 ? 40.822 15.242 179.649 1.00 94.53 143 ASP B CA 1
ATOM 4038 C C . ASP B 1 143 ? 40.523 13.756 179.496 1.00 94.53 143 ASP B C 1
ATOM 4039 O O . ASP B 1 143 ? 40.906 13.128 178.499 1.00 94.53 143 ASP B O 1
ATOM 4044 N N . LYS B 1 144 ? 39.840 13.175 180.482 1.00 93.94 144 LYS B N 1
ATOM 4045 C CA . LYS B 1 144 ? 39.396 11.792 180.360 1.00 93.94 144 LYS B CA 1
ATOM 4046 C C . LYS B 1 144 ? 38.496 11.615 179.146 1.00 93.94 144 LYS B C 1
ATOM 4047 O O . LYS B 1 144 ? 38.548 10.580 178.472 1.00 93.94 144 LYS B O 1
ATOM 4053 N N . TRP B 1 145 ? 37.651 12.607 178.861 1.00 88.64 145 TRP B N 1
ATOM 4054 C CA . TRP B 1 145 ? 36.938 12.622 177.585 1.00 88.64 145 TRP B CA 1
ATOM 4055 C C . TRP B 1 145 ? 37.920 12.532 176.431 1.00 88.64 145 TRP B C 1
ATOM 4056 O O . TRP B 1 145 ? 37.744 11.738 175.501 1.00 88.64 145 TRP B O 1
ATOM 4067 N N . SE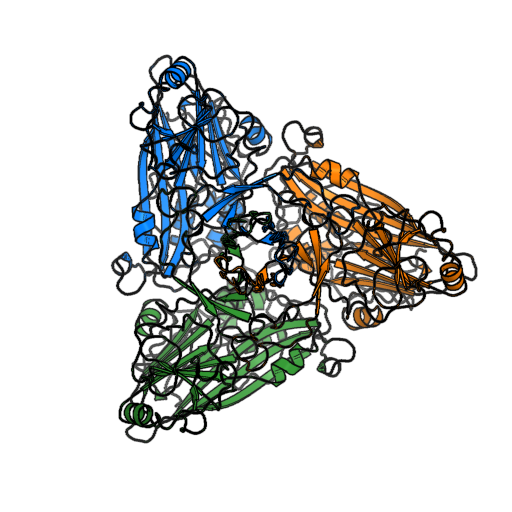R B 1 146 ? 38.966 13.352 176.480 1.00 92.40 146 SER B N 1
ATOM 4068 C CA . SER B 1 146 ? 39.963 13.390 175.418 1.00 92.40 146 SER B CA 1
ATOM 4069 C C . SER B 1 146 ? 40.744 12.091 175.300 1.00 92.40 146 SER B C 1
ATOM 4070 O O . SER B 1 146 ? 41.484 11.921 174.328 1.00 92.40 146 SER B O 1
ATOM 4073 N N . ASN B 1 147 ? 40.636 11.193 176.280 1.00 95.64 147 ASN B N 1
ATOM 4074 C CA . ASN B 1 147 ? 41.280 9.889 176.143 1.00 95.64 147 ASN B CA 1
ATOM 4075 C C . ASN B 1 147 ? 40.708 9.098 174.971 1.00 95.64 147 ASN B C 1
ATOM 4076 O O . ASN B 1 147 ? 41.459 8.485 174.205 1.00 95.64 147 ASN B O 1
ATOM 4081 N N . TYR B 1 148 ? 39.387 9.094 174.813 1.00 94.48 148 TYR B N 1
ATOM 4082 C CA . TYR B 1 148 ? 38.715 8.293 173.799 1.00 94.48 148 TYR B CA 1
ATOM 4083 C C . TYR B 1 148 ? 38.104 9.188 172.726 1.00 94.48 148 TYR B C 1
ATOM 4084 O O . TYR B 1 148 ? 38.266 10.409 172.728 1.00 94.48 148 TYR B O 1
ATOM 4093 N N . ASP B 1 149 ? 37.386 8.555 171.801 1.00 89.92 149 ASP B N 1
ATOM 4094 C CA . ASP B 1 149 ? 36.720 9.273 170.728 1.00 89.92 149 ASP B CA 1
ATOM 4095 C C . ASP B 1 149 ? 35.526 10.054 171.266 1.00 89.92 149 ASP B C 1
ATOM 4096 O O . ASP B 1 149 ? 34.922 9.699 172.280 1.00 89.92 149 ASP B O 1
ATOM 4101 N N . ILE B 1 150 ? 35.184 11.131 170.565 1.00 82.79 150 ILE B N 1
ATOM 4102 C CA . ILE B 1 150 ? 34.175 12.076 171.007 1.00 82.79 150 ILE B CA 1
ATOM 4103 C C . ILE B 1 150 ? 33.148 12.265 169.896 1.00 82.79 150 ILE B C 1
ATOM 4104 O O . ILE B 1 150 ? 33.246 11.675 168.822 1.00 82.79 150 ILE B O 1
ATOM 4109 N N . THR B 1 151 ? 32.153 13.101 170.174 1.00 80.12 151 THR B N 1
ATOM 4110 C CA . THR B 1 151 ? 31.111 13.439 169.219 1.00 80.12 151 THR B CA 1
ATOM 4111 C C . THR B 1 151 ? 30.967 14.951 169.170 1.00 80.12 151 THR B C 1
ATOM 4112 O O . THR B 1 151 ? 31.077 15.623 170.196 1.00 80.12 151 THR B O 1
ATOM 4116 N N . LEU B 1 152 ? 30.736 15.488 167.978 1.00 77.26 152 LEU B N 1
ATOM 4117 C CA . LEU B 1 152 ? 30.624 16.928 167.785 1.00 77.26 152 LEU B CA 1
ATOM 4118 C C . LEU B 1 152 ? 29.361 17.229 166.994 1.00 77.26 152 LEU B C 1
ATOM 4119 O O . LEU B 1 152 ? 29.254 16.850 165.827 1.00 77.26 152 LEU B O 1
ATOM 4124 N N . CYS B 1 153 ? 28.415 17.911 167.619 1.00 77.98 153 CYS B N 1
ATOM 4125 C CA . CYS B 1 153 ? 27.189 18.318 166.955 1.00 77.98 153 CYS B CA 1
ATOM 4126 C C . CYS B 1 153 ? 27.251 19.799 166.619 1.00 77.98 153 CYS B C 1
ATOM 4127 O O . CYS B 1 153 ? 27.727 20.607 167.418 1.00 77.98 153 CYS B O 1
ATOM 4130 N N . VAL B 1 154 ? 26.782 20.153 165.429 1.00 75.34 154 VAL B N 1
ATOM 4131 C CA . VAL B 1 154 ? 26.571 21.546 165.063 1.00 75.34 154 VAL B CA 1
ATOM 4132 C C . VAL B 1 154 ? 25.106 21.702 164.687 1.00 75.34 154 VAL B C 1
ATOM 4133 O O . VAL B 1 154 ? 24.540 20.853 163.988 1.00 75.34 154 VAL B O 1
ATOM 4137 N N . LEU B 1 155 ? 24.478 22.746 165.217 1.00 75.83 155 LEU B N 1
ATOM 4138 C CA . LEU B 1 155 ? 23.051 22.987 165.035 1.00 75.83 155 LEU B CA 1
ATOM 4139 C C . LEU B 1 155 ? 22.880 24.393 164.487 1.00 75.83 155 LEU B C 1
ATOM 4140 O O . LEU B 1 155 ? 23.179 25.370 165.178 1.00 75.83 155 LEU B O 1
ATOM 4145 N N . ALA B 1 156 ? 22.414 24.500 163.250 1.00 75.78 156 ALA B N 1
ATOM 4146 C CA . ALA B 1 156 ? 22.230 25.784 162.587 1.00 75.78 156 ALA B CA 1
ATOM 4147 C C . ALA B 1 156 ? 20.744 26.114 162.619 1.00 75.78 156 ALA B C 1
ATOM 4148 O O . ALA B 1 156 ? 19.971 25.668 161.772 1.00 75.78 156 ALA B O 1
ATOM 4150 N N . LEU B 1 157 ? 20.346 26.871 163.632 1.00 79.76 157 LEU B N 1
ATOM 4151 C CA . LEU B 1 157 ? 19.023 27.460 163.682 1.00 79.76 157 LEU B CA 1
ATOM 4152 C C . LEU B 1 157 ? 18.974 28.683 162.772 1.00 79.76 157 LEU B C 1
ATOM 4153 O O . LEU B 1 157 ? 20.011 29.244 162.420 1.00 79.76 157 LEU B O 1
ATOM 4158 N N . PRO B 1 158 ? 17.781 29.119 162.377 1.00 81.78 158 PRO B N 1
ATOM 4159 C CA . PRO B 1 158 ? 17.692 30.231 161.420 1.00 81.78 158 PRO B CA 1
ATOM 4160 C C . PRO B 1 158 ? 17.989 31.595 162.024 1.00 81.78 158 PRO B C 1
ATOM 4161 O O . PRO B 1 158 ? 17.676 32.619 161.411 1.00 81.78 158 PRO B O 1
ATOM 4165 N N . MET B 1 159 ? 18.570 31.631 163.220 1.00 83.38 159 MET B N 1
ATOM 4166 C CA . MET B 1 159 ? 18.973 32.900 163.812 1.00 83.38 159 MET B CA 1
ATOM 4167 C C . MET B 1 159 ? 20.035 33.575 162.952 1.00 83.38 159 MET B C 1
ATOM 4168 O O . MET B 1 159 ? 20.938 32.921 162.426 1.00 83.38 159 MET B O 1
ATOM 4173 N N . LEU B 1 160 ? 19.926 34.898 162.813 1.00 82.99 160 LEU B N 1
ATOM 4174 C CA . LEU B 1 160 ? 20.817 35.620 161.910 1.00 82.99 160 LEU B CA 1
ATOM 4175 C C . LEU B 1 160 ? 22.226 35.705 162.480 1.00 82.99 160 LEU B C 1
ATOM 4176 O O . LEU B 1 160 ? 23.175 35.166 161.902 1.00 82.99 160 LEU B O 1
ATOM 4181 N N . ARG B 1 161 ? 22.386 36.381 163.612 1.00 83.29 161 ARG B N 1
ATOM 4182 C CA . ARG B 1 161 ? 23.600 36.203 164.387 1.00 83.29 161 ARG B CA 1
ATOM 4183 C C . ARG B 1 161 ? 23.499 34.868 165.118 1.00 83.29 161 ARG B C 1
ATOM 4184 O O . ARG B 1 161 ? 22.482 34.174 165.042 1.00 83.29 161 ARG B O 1
ATOM 4192 N N . ASN B 1 162 ? 24.557 34.478 165.819 1.00 81.19 162 ASN B N 1
ATOM 4193 C CA . ASN B 1 162 ? 24.640 33.136 166.391 1.00 81.19 162 ASN B CA 1
ATOM 4194 C C . ASN B 1 162 ? 24.331 32.097 165.317 1.00 81.19 162 ASN B C 1
ATOM 4195 O O . ASN B 1 162 ? 23.358 31.347 165.396 1.00 81.19 162 ASN B O 1
ATOM 4200 N N . VAL B 1 163 ? 25.176 32.085 164.285 1.00 78.99 163 VAL B N 1
ATOM 4201 C CA . VAL B 1 163 ? 24.866 31.333 163.074 1.00 78.99 163 VAL B CA 1
ATOM 4202 C C . VAL B 1 163 ? 24.720 29.846 163.378 1.00 78.99 163 VAL B C 1
ATOM 4203 O O . VAL B 1 163 ? 23.785 29.193 162.900 1.00 78.99 163 VAL B O 1
ATOM 4207 N N . VAL B 1 164 ? 25.629 29.285 164.175 1.00 77.20 164 VAL B N 1
ATOM 4208 C CA . VAL B 1 164 ? 25.550 27.882 164.558 1.00 77.20 164 VAL B CA 1
ATOM 4209 C C . VAL B 1 164 ? 25.797 27.739 166.052 1.00 77.20 164 VAL B C 1
ATOM 4210 O O . VAL B 1 164 ? 26.329 28.632 166.714 1.00 77.20 164 VAL B O 1
ATOM 4214 N N . MET B 1 165 ? 25.380 26.592 166.577 1.00 78.86 165 MET B N 1
ATOM 4215 C CA . MET B 1 165 ? 25.650 26.178 167.944 1.00 78.86 165 MET B CA 1
ATOM 4216 C C . MET B 1 165 ? 26.516 24.933 167.893 1.00 78.86 165 MET B C 1
ATOM 4217 O O . MET B 1 165 ? 26.110 23.918 167.318 1.00 78.86 165 MET B O 1
ATOM 4222 N N . LEU B 1 166 ? 27.701 25.011 168.481 1.00 76.02 166 LEU B N 1
ATOM 4223 C CA . LEU B 1 166 ? 28.593 23.870 168.568 1.00 76.02 166 LEU B CA 1
ATOM 4224 C C . LEU B 1 166 ? 28.406 23.169 169.903 1.00 76.02 166 LEU B C 1
ATOM 4225 O O . LEU B 1 166 ? 28.150 23.805 170.927 1.00 76.02 166 LEU B O 1
ATOM 4230 N N . ARG B 1 167 ? 28.550 21.850 169.883 1.00 77.03 167 ARG B N 1
ATOM 4231 C CA . ARG B 1 167 ? 28.358 21.050 171.078 1.00 77.03 167 ARG B CA 1
ATOM 4232 C C . ARG B 1 167 ? 29.293 19.855 171.014 1.00 77.03 167 ARG B C 1
ATOM 4233 O O . ARG B 1 167 ? 29.436 19.227 169.965 1.00 77.03 167 ARG B O 1
ATOM 4241 N N . LEU B 1 168 ? 29.932 19.556 172.137 1.00 77.18 168 LEU B N 1
ATOM 4242 C CA . LEU B 1 168 ? 30.907 18.480 172.238 1.00 77.18 168 LEU B CA 1
ATOM 4243 C C . LEU B 1 168 ? 30.451 17.489 173.294 1.00 77.18 168 LEU B C 1
ATOM 4244 O O . LEU B 1 168 ? 30.170 17.881 174.431 1.00 77.18 168 LEU B O 1
ATOM 4249 N N . TYR B 1 169 ? 30.408 16.211 172.924 1.00 78.84 169 TYR B N 1
ATOM 4250 C CA . TYR B 1 169 ? 29.952 15.112 173.750 1.00 78.84 169 TYR B CA 1
ATOM 4251 C C . TYR B 1 169 ? 31.061 14.084 173.919 1.00 78.84 169 TYR B C 1
ATOM 4252 O O . TYR B 1 169 ? 31.836 13.853 172.986 1.00 78.84 169 TYR B O 1
ATOM 4261 N N . PRO B 1 170 ? 31.157 13.445 175.086 1.00 83.19 170 PRO B N 1
ATOM 4262 C CA . PRO B 1 170 ? 32.076 12.305 175.212 1.00 83.19 170 PRO B CA 1
ATOM 4263 C C . PRO B 1 170 ? 31.698 11.148 174.312 1.00 83.19 170 PRO B C 1
ATOM 4264 O O . PRO B 1 170 ? 32.577 10.421 173.838 1.00 83.19 170 PRO B O 1
ATOM 4268 N N . HIS B 1 171 ? 30.405 10.957 174.067 1.00 85.61 171 HIS B N 1
ATOM 4269 C CA . HIS B 1 171 ? 29.918 9.907 173.185 1.00 85.61 171 HIS B CA 1
ATOM 4270 C C . HIS B 1 171 ? 28.547 10.322 172.680 1.00 85.61 171 HIS B C 1
ATOM 4271 O O . HIS B 1 171 ? 27.909 11.218 173.236 1.00 85.61 171 HIS B O 1
ATOM 4278 N N . THR B 1 172 ? 28.103 9.658 171.622 1.00 85.25 172 THR B N 1
ATOM 4279 C CA . THR B 1 172 ? 26.892 10.079 170.936 1.00 85.25 172 THR B CA 1
ATOM 4280 C C . THR B 1 172 ? 25.695 10.001 171.877 1.00 85.25 172 THR B C 1
ATOM 4281 O O . THR B 1 172 ? 25.448 8.945 172.474 1.00 85.25 172 THR B O 1
ATOM 4285 N N . PRO B 1 173 ? 24.940 11.079 172.042 1.00 84.95 173 PRO B N 1
ATOM 4286 C CA . PRO B 1 173 ? 23.762 11.036 172.908 1.00 84.95 173 PRO B CA 1
ATOM 4287 C C . PRO B 1 173 ? 22.562 10.438 172.192 1.00 84.95 173 PRO B C 1
ATOM 4288 O O . PRO B 1 173 ? 22.514 10.339 170.965 1.00 84.95 173 PRO B O 1
ATOM 4292 N N . THR B 1 174 ? 21.580 10.035 172.994 1.00 90.77 174 THR B N 1
ATOM 4293 C CA . THR B 1 174 ? 20.343 9.498 172.444 1.00 90.77 174 THR B CA 1
ATOM 4294 C C . THR B 1 174 ? 19.411 10.586 171.934 1.00 90.77 174 THR B C 1
ATOM 4295 O O . THR B 1 174 ? 18.512 10.289 171.141 1.00 90.77 174 THR B O 1
ATOM 4299 N N . ALA B 1 175 ? 19.606 11.828 172.364 1.00 89.45 175 ALA B N 1
ATOM 4300 C CA . ALA B 1 175 ? 18.751 12.924 171.938 1.00 89.45 175 ALA B CA 1
ATOM 4301 C C . ALA B 1 175 ? 19.492 14.233 172.145 1.00 89.45 175 ALA B C 1
ATOM 4302 O O . ALA B 1 175 ? 20.478 14.301 172.882 1.00 89.45 175 ALA B O 1
ATOM 4304 N N . PHE B 1 176 ? 19.000 15.278 171.483 1.00 86.42 176 PHE B N 1
ATOM 4305 C CA . PHE B 1 176 ? 19.545 16.625 171.646 1.00 86.42 176 PHE B CA 1
ATOM 4306 C C . PHE B 1 176 ? 18.880 17.261 172.861 1.00 86.42 176 PHE B C 1
ATOM 4307 O O . PHE B 1 176 ? 17.922 18.030 172.765 1.00 86.42 176 PHE B O 1
ATOM 4315 N N . ALA B 1 177 ? 19.406 16.925 174.034 1.00 85.70 177 ALA B N 1
ATOM 4316 C CA . ALA B 1 177 ? 18.831 17.411 175.274 1.00 85.70 177 ALA B CA 1
ATOM 4317 C C . ALA B 1 177 ? 19.091 18.903 175.442 1.00 85.70 177 ALA B C 1
ATOM 4318 O O . ALA B 1 177 ? 19.973 19.487 174.811 1.00 85.70 177 ALA B O 1
ATOM 4320 N N . LEU B 1 178 ? 18.301 19.517 176.316 1.00 87.71 178 LEU B N 1
ATOM 4321 C CA . LEU B 1 178 ? 18.418 20.938 176.597 1.00 87.71 178 LEU B CA 1
ATOM 4322 C C . LEU B 1 178 ? 18.060 21.159 178.057 1.00 87.71 178 LEU B C 1
ATOM 4323 O O . LEU B 1 178 ? 17.110 20.560 178.564 1.00 87.71 178 LEU B O 1
ATOM 4328 N N . THR B 1 179 ? 18.830 22.009 178.729 1.00 91.77 179 THR B N 1
ATOM 4329 C CA . THR B 1 179 ? 18.656 22.195 180.162 1.00 91.77 179 THR B CA 1
ATOM 4330 C C . THR B 1 179 ? 17.326 22.870 180.464 1.00 91.77 179 THR B C 1
ATOM 4331 O O . THR B 1 179 ? 16.902 23.793 179.764 1.00 91.77 179 THR B O 1
ATOM 4335 N N . GLU B 1 180 ? 16.662 22.400 181.521 1.00 96.66 180 GLU B N 1
ATOM 4336 C CA . GLU B 1 180 ? 15.369 22.957 181.896 1.00 96.66 180 GLU B CA 1
ATOM 4337 C C . GLU B 1 180 ? 15.507 24.330 182.537 1.00 96.66 180 GLU B C 1
ATOM 4338 O O . GLU B 1 180 ? 14.637 25.187 182.349 1.00 96.66 180 GLU B O 1
ATOM 4344 N N . GLN B 1 181 ? 16.578 24.557 183.288 1.00 95.53 181 GLN B N 1
ATOM 4345 C CA . GLN B 1 181 ? 16.857 25.861 183.865 1.00 95.53 181 GLN B CA 1
ATOM 4346 C C . GLN B 1 181 ? 17.666 26.701 182.889 1.00 95.53 181 GLN B C 1
ATOM 4347 O O . GLN B 1 181 ? 18.490 26.184 182.131 1.00 95.53 181 GLN B O 1
ATOM 4353 N N . THR B 1 182 ? 17.422 28.002 182.912 1.00 93.91 182 THR B N 1
ATOM 4354 C CA . THR B 1 182 ? 18.111 28.901 181.997 1.00 93.91 182 THR B CA 1
ATOM 4355 C C . THR B 1 182 ? 19.603 28.921 182.310 1.00 93.91 182 THR B C 1
ATOM 4356 O O . THR B 1 182 ? 19.984 29.133 183.465 1.00 93.91 182 THR B O 1
ATOM 4360 N N . PRO B 1 183 ? 20.468 28.696 181.328 1.00 92.11 183 PRO B N 1
ATOM 4361 C CA . PRO B 1 183 ? 21.906 28.740 181.591 1.00 92.11 183 PRO B CA 1
ATOM 4362 C C . PRO B 1 183 ? 22.373 30.153 181.897 1.00 92.11 183 PRO B C 1
ATOM 4363 O O . PRO B 1 183 ? 21.754 31.145 181.509 1.00 92.11 183 PRO B O 1
ATOM 4367 N N . ASN B 1 184 ? 23.489 30.230 182.611 1.00 94.05 184 ASN B N 1
ATOM 4368 C CA . ASN B 1 184 ? 24.091 31.499 182.994 1.00 94.05 184 ASN B CA 1
ATOM 4369 C C . ASN B 1 184 ? 25.255 31.797 182.060 1.00 94.05 184 ASN B C 1
ATOM 4370 O O . ASN B 1 184 ? 26.188 30.995 181.951 1.00 94.05 184 ASN B O 1
ATOM 4375 N N . PHE B 1 185 ? 25.198 32.947 181.399 1.00 93.35 185 PHE B N 1
ATOM 4376 C CA . PHE B 1 185 ? 26.250 33.426 180.512 1.00 93.35 185 PHE B CA 1
ATOM 4377 C C . PHE B 1 185 ? 26.619 32.408 179.441 1.00 93.35 185 PHE B C 1
ATOM 4378 O O . PHE B 1 185 ? 27.697 31.806 179.511 1.00 93.35 185 PHE B O 1
ATOM 4386 N N . PRO B 1 186 ? 25.760 32.173 178.452 1.00 89.55 186 PRO B N 1
ATOM 4387 C CA . PRO B 1 186 ? 26.182 31.377 177.296 1.00 89.55 186 PRO B CA 1
ATOM 4388 C C . PRO B 1 186 ? 27.343 32.055 176.587 1.00 89.55 186 PRO B C 1
ATOM 4389 O O . PRO B 1 186 ? 27.397 33.281 176.484 1.00 89.55 186 PRO B O 1
ATOM 4393 N N . GLN B 1 187 ? 28.273 31.248 176.093 1.00 83.23 187 GLN B N 1
ATOM 4394 C CA . GLN B 1 187 ? 29.559 31.744 175.629 1.00 83.23 187 GLN B CA 1
ATOM 4395 C C . GLN B 1 187 ? 29.638 31.726 174.110 1.00 83.23 187 GLN B C 1
ATOM 4396 O O . GLN B 1 187 ? 29.168 30.784 173.466 1.00 83.23 187 GLN B O 1
ATOM 4402 N N . ARG B 1 188 ? 30.231 32.774 173.544 1.00 82.55 188 ARG B N 1
ATOM 4403 C CA . ARG B 1 188 ? 30.533 32.785 172.125 1.00 82.55 188 ARG B CA 1
ATOM 4404 C C . ARG B 1 188 ? 31.690 31.831 171.840 1.00 82.55 188 ARG B C 1
ATOM 4405 O O . ARG B 1 188 ? 32.414 31.415 172.743 1.00 82.55 188 ARG B O 1
ATOM 4413 N N . PHE B 1 189 ? 31.885 31.525 170.556 1.00 80.45 189 PHE B N 1
ATOM 4414 C CA . PHE B 1 189 ? 32.591 30.305 170.161 1.00 80.45 189 PHE B CA 1
ATOM 4415 C C . PHE B 1 189 ? 33.930 30.083 170.851 1.00 80.45 189 PHE B C 1
ATOM 4416 O O . PHE B 1 189 ? 34.148 28.971 171.356 1.00 80.45 189 PHE B O 1
ATOM 4424 N N . PRO B 1 190 ? 34.862 31.043 170.902 1.00 78.62 190 PRO B N 1
ATOM 4425 C CA . PRO B 1 190 ? 36.178 30.716 171.475 1.00 78.62 190 PRO B CA 1
ATOM 4426 C C . PRO B 1 190 ? 36.090 30.192 172.894 1.00 78.62 190 PRO B C 1
ATOM 4427 O O . PRO B 1 190 ? 36.920 29.367 173.293 1.00 78.62 190 PRO B O 1
ATOM 4431 N N . ASN B 1 191 ? 35.098 30.626 173.658 1.00 81.46 191 ASN B N 1
ATOM 4432 C CA . ASN B 1 191 ? 34.809 30.069 174.967 1.00 81.46 191 ASN B CA 1
ATOM 4433 C C . ASN B 1 191 ? 33.678 29.054 174.867 1.00 81.46 191 ASN B C 1
ATOM 4434 O O . ASN B 1 191 ? 32.861 29.085 173.946 1.00 81.46 191 ASN B O 1
ATOM 4439 N N . TRP B 1 192 ? 33.645 28.139 175.827 1.00 79.21 192 TRP B N 1
ATOM 4440 C CA . TRP B 1 192 ? 32.598 27.136 175.902 1.00 79.21 192 TRP B CA 1
ATOM 4441 C C . TRP B 1 192 ? 31.973 27.165 177.286 1.00 79.21 192 TRP B C 1
ATOM 4442 O O . TRP B 1 192 ? 32.537 27.714 178.234 1.00 79.21 192 TRP B O 1
ATOM 4453 N N . SER B 1 193 ? 30.799 26.562 177.391 1.00 80.25 193 SER B N 1
ATOM 4454 C CA . SER B 1 193 ? 30.090 26.445 178.653 1.00 80.25 193 SER B CA 1
ATOM 4455 C C . SER B 1 193 ? 29.755 24.982 178.888 1.00 80.25 193 SER B C 1
ATOM 4456 O O . SER B 1 193 ? 29.345 24.277 177.964 1.00 80.25 193 SER B O 1
ATOM 4459 N N . VAL B 1 194 ? 29.934 24.529 180.121 1.00 84.44 194 VAL B N 1
ATOM 4460 C CA . VAL B 1 194 ? 29.799 23.120 180.465 1.00 84.44 194 VAL B CA 1
ATOM 4461 C C . VAL B 1 194 ? 28.391 22.855 180.972 1.00 84.44 194 VAL B C 1
ATOM 4462 O O . VAL B 1 194 ? 27.798 23.692 181.663 1.00 84.44 194 VAL B O 1
ATOM 4466 N N . TYR B 1 195 ? 27.854 21.690 180.623 1.00 83.61 195 TYR B N 1
ATOM 4467 C CA . TYR B 1 195 ? 26.577 21.217 181.133 1.00 83.61 195 TYR B CA 1
ATOM 4468 C C . TYR B 1 195 ? 26.771 19.821 181.699 1.00 83.61 195 TYR B C 1
ATOM 4469 O O . TYR B 1 195 ? 27.537 19.023 181.150 1.00 83.61 195 TYR B O 1
ATOM 4478 N N . SER B 1 196 ? 26.055 19.527 182.782 1.00 90.57 196 SER B N 1
ATOM 4479 C CA . SER B 1 196 ? 26.261 18.302 183.534 1.00 90.57 196 SER B CA 1
ATOM 4480 C C . SER B 1 196 ? 25.754 17.088 182.758 1.00 90.57 196 SER B C 1
ATOM 4481 O O . SER B 1 196 ? 25.045 17.200 181.755 1.00 90.57 196 SER B O 1
ATOM 4484 N N . ALA B 1 197 ? 26.131 15.907 183.247 1.00 93.15 197 ALA B N 1
ATOM 4485 C CA . ALA B 1 197 ? 25.746 14.662 182.595 1.00 93.15 197 ALA B CA 1
ATOM 4486 C C . ALA B 1 197 ? 24.286 14.305 182.827 1.00 93.15 197 ALA B C 1
ATOM 4487 O O . ALA B 1 197 ? 23.722 13.534 182.046 1.00 93.15 197 ALA B O 1
ATOM 4489 N N . ASP B 1 198 ? 23.663 14.839 183.875 1.00 97.08 198 ASP B N 1
ATOM 4490 C CA . ASP B 1 198 ? 22.272 14.547 184.182 1.00 97.08 198 ASP B CA 1
ATOM 4491 C C . ASP B 1 198 ? 21.307 15.532 183.536 1.00 97.08 198 ASP B C 1
ATOM 4492 O O . ASP B 1 198 ? 20.174 15.677 184.008 1.00 97.08 198 ASP B O 1
ATOM 4497 N N . GLY B 1 199 ? 21.727 16.207 182.472 1.00 96.39 199 GLY B N 1
ATOM 4498 C CA . GLY B 1 199 ? 20.868 17.169 181.805 1.00 96.39 199 GLY B CA 1
ATOM 4499 C C . GLY B 1 199 ? 20.543 18.390 182.635 1.00 96.39 199 GLY B C 1
ATOM 4500 O O . GLY B 1 199 ? 19.420 18.903 182.564 1.00 96.39 199 GLY B O 1
ATOM 4501 N N . THR B 1 200 ? 21.498 18.869 183.426 1.00 94.31 200 THR B N 1
ATOM 4502 C CA . THR B 1 200 ? 21.334 20.073 184.224 1.00 94.31 200 THR B CA 1
ATOM 4503 C C . THR B 1 200 ? 22.545 20.970 184.024 1.00 94.31 200 THR B C 1
ATOM 4504 O O . THR B 1 200 ? 23.561 20.565 183.455 1.00 94.31 200 THR B O 1
ATOM 4508 N N . ARG B 1 201 ? 22.426 22.204 184.500 1.00 91.85 201 ARG B N 1
ATOM 4509 C CA . ARG B 1 201 ? 23.541 23.130 184.426 1.00 91.85 201 ARG B CA 1
ATOM 4510 C C . ARG B 1 201 ? 24.677 22.659 185.324 1.00 91.85 201 ARG B C 1
ATOM 4511 O O . ARG B 1 201 ? 24.476 21.946 186.309 1.00 91.85 201 ARG B O 1
ATOM 4519 N N . PHE B 1 202 ? 25.888 23.069 184.971 1.00 92.43 202 PHE B N 1
ATOM 4520 C CA . PHE B 1 202 ? 27.098 22.560 185.599 1.00 92.43 202 PHE B CA 1
ATOM 4521 C C . PHE B 1 202 ? 27.680 23.603 186.540 1.00 92.43 202 PHE B C 1
ATOM 4522 O O . PHE B 1 202 ? 27.958 24.733 186.128 1.00 92.43 202 PHE B O 1
ATOM 4530 N N . ASN B 1 203 ? 27.858 23.220 187.798 1.00 96.07 203 ASN B N 1
ATOM 4531 C CA . ASN B 1 203 ? 28.695 23.944 188.738 1.00 96.07 203 ASN B CA 1
ATOM 4532 C C . ASN B 1 203 ? 29.968 23.146 188.971 1.00 96.07 203 ASN B C 1
ATOM 4533 O O . ASN B 1 203 ? 30.053 21.964 188.627 1.00 96.07 203 ASN B O 1
ATOM 4538 N N . ASN B 1 204 ? 30.965 23.803 189.550 1.00 97.88 204 ASN B N 1
ATOM 4539 C CA . ASN B 1 204 ? 32.219 23.122 189.836 1.00 97.88 204 ASN B CA 1
ATOM 4540 C C . ASN B 1 204 ? 31.989 22.000 190.840 1.00 97.88 204 ASN B C 1
ATOM 4541 O O . ASN B 1 204 ? 31.297 22.182 191.845 1.00 97.88 204 ASN B O 1
ATOM 4546 N N . GLY B 1 205 ? 32.570 20.837 190.562 1.00 97.55 205 GLY B N 1
ATOM 4547 C CA . GLY B 1 205 ? 32.368 19.662 191.379 1.00 97.55 205 GLY B CA 1
ATOM 4548 C C . GLY B 1 205 ? 31.298 18.712 190.886 1.00 97.55 205 GLY B C 1
ATOM 4549 O O . GLY B 1 205 ? 31.096 17.663 191.508 1.00 97.55 205 GLY B O 1
ATOM 4550 N N . ASP B 1 206 ? 30.610 19.040 189.798 1.00 99.13 206 ASP B N 1
ATOM 4551 C CA . ASP B 1 206 ? 29.608 18.157 189.224 1.00 99.13 206 ASP B CA 1
ATOM 4552 C C . ASP B 1 206 ? 30.276 17.211 188.228 1.00 99.13 206 ASP B C 1
ATOM 4553 O O . ASP B 1 206 ? 31.503 17.148 188.123 1.00 99.13 206 ASP B O 1
ATOM 4558 N N . GLU B 1 207 ? 29.468 16.461 187.485 1.00 97.43 207 GLU B N 1
ATOM 4559 C CA . GLU B 1 207 ? 29.983 15.604 186.431 1.00 97.43 207 GLU B CA 1
ATOM 4560 C C . GLU B 1 207 ? 29.691 16.249 185.088 1.00 97.43 207 GLU B C 1
ATOM 4561 O O . GLU B 1 207 ? 28.517 16.353 184.706 1.00 97.43 207 GLU B O 1
ATOM 4567 N N . PRO B 1 208 ? 30.701 16.700 184.347 1.00 91.59 208 PRO B N 1
ATOM 4568 C CA . PRO B 1 208 ? 30.433 17.354 183.063 1.00 91.59 208 PRO B CA 1
ATOM 4569 C C . PRO B 1 208 ? 29.792 16.394 182.076 1.00 91.59 208 PRO B C 1
ATOM 4570 O O . PRO B 1 208 ? 30.202 15.239 181.945 1.00 91.59 208 PRO B O 1
ATOM 4574 N N . GLY B 1 209 ? 28.766 16.880 181.386 1.00 85.82 209 GLY B N 1
ATOM 4575 C CA . GLY B 1 209 ? 28.079 16.073 180.401 1.00 85.82 209 GLY B CA 1
ATOM 4576 C C . GLY B 1 209 ? 28.434 16.435 178.977 1.00 85.82 209 GLY B C 1
ATOM 4577 O O . GLY B 1 209 ? 28.657 15.554 178.145 1.00 85.82 209 GLY B O 1
ATOM 4578 N N . TYR B 1 210 ? 28.488 17.731 178.686 1.00 79.70 210 TYR B N 1
ATOM 4579 C CA . TYR B 1 210 ? 28.867 18.177 177.353 1.00 79.70 210 TYR B CA 1
ATOM 4580 C C . TYR B 1 210 ? 29.280 19.640 177.407 1.00 79.70 210 TYR B C 1
ATOM 4581 O O . TYR B 1 210 ? 29.127 20.316 178.425 1.00 79.70 210 TYR B O 1
ATOM 4590 N N . LEU B 1 211 ? 29.835 20.109 176.296 1.00 77.72 211 LEU B N 1
ATOM 4591 C CA . LEU B 1 211 ? 30.242 21.496 176.141 1.00 77.72 211 LEU B CA 1
ATOM 4592 C C . LEU B 1 211 ? 29.413 22.142 175.043 1.00 77.72 211 LEU B C 1
ATOM 4593 O O . LEU B 1 211 ? 29.052 21.491 174.064 1.00 77.72 211 LEU B O 1
ATOM 4598 N N . GLN B 1 212 ? 29.121 23.427 175.203 1.00 77.37 212 GLN B N 1
ATOM 4599 C CA . GLN B 1 212 ? 28.282 24.132 174.248 1.00 77.37 212 GLN B CA 1
ATOM 4600 C C . GLN B 1 212 ? 28.827 25.528 174.007 1.00 77.37 212 GLN B C 1
ATOM 4601 O O . GLN B 1 212 ? 29.346 26.167 174.924 1.00 77.37 212 GLN B O 1
ATOM 4607 N N . SER B 1 213 ? 28.705 25.997 172.770 1.00 77.19 213 SER B N 1
ATOM 4608 C CA . SER B 1 213 ? 29.126 27.347 172.434 1.00 77.19 213 SER B CA 1
ATOM 4609 C C . SER B 1 213 ? 28.313 27.842 171.249 1.00 77.19 213 SER B C 1
ATOM 4610 O O . SER B 1 213 ? 27.739 27.056 170.496 1.00 77.19 213 SER B O 1
ATOM 4613 N N . TYR B 1 214 ? 28.263 29.158 171.098 1.00 78.54 214 TYR B N 1
ATOM 4614 C CA . TYR B 1 214 ? 27.565 29.803 169.996 1.00 78.54 214 TYR B CA 1
ATOM 4615 C C . TYR B 1 214 ? 28.580 30.504 169.111 1.00 78.54 214 TYR B C 1
ATOM 4616 O O . TYR B 1 214 ? 29.477 31.184 169.616 1.00 78.54 214 TYR B O 1
ATOM 4625 N N . VAL B 1 215 ? 28.444 30.345 167.801 1.00 78.03 215 VAL B N 1
ATOM 4626 C CA . VAL B 1 215 ? 29.315 31.030 166.856 1.00 78.03 215 VAL B CA 1
ATOM 4627 C C . VAL B 1 215 ? 28.626 32.329 166.462 1.00 78.03 215 VAL B C 1
ATOM 4628 O O . VAL B 1 215 ? 27.577 32.313 165.817 1.00 78.03 215 VAL B O 1
ATOM 4632 N N . TYR B 1 216 ? 29.224 33.454 166.836 1.00 80.41 216 TYR B N 1
ATOM 4633 C CA . TYR B 1 216 ? 28.572 34.754 166.794 1.00 80.41 216 TYR B CA 1
ATOM 4634 C C . TYR B 1 216 ? 29.172 35.629 165.702 1.00 80.41 216 TYR B C 1
ATOM 4635 O O . TYR B 1 216 ? 30.391 35.658 165.516 1.00 80.41 216 TYR B O 1
ATOM 4644 N N . LEU B 1 217 ? 28.305 36.339 164.982 1.00 80.52 217 LEU B N 1
ATOM 4645 C CA . LEU B 1 217 ? 28.725 37.281 163.951 1.00 80.52 217 LEU B CA 1
ATOM 4646 C C . LEU B 1 217 ? 28.426 38.701 164.409 1.00 80.52 217 LEU B C 1
ATOM 4647 O O . LEU B 1 217 ? 27.249 39.092 164.456 1.00 80.52 217 LEU B O 1
ATOM 4652 N N . PRO B 1 218 ? 29.430 39.505 164.748 1.00 80.72 218 PRO B N 1
ATOM 4653 C CA . PRO B 1 218 ? 29.155 40.845 165.287 1.00 80.72 218 PRO B CA 1
ATOM 4654 C C . PRO B 1 218 ? 28.729 41.851 164.230 1.00 80.72 218 PRO B C 1
ATOM 4655 O O . PRO B 1 218 ? 27.886 42.721 164.488 1.00 80.72 218 PRO B O 1
ATOM 4659 N N . ASN B 1 219 ? 29.312 41.750 163.034 1.00 80.69 219 ASN B N 1
ATOM 4660 C CA . ASN B 1 219 ? 28.950 42.671 161.965 1.00 80.69 219 ASN B CA 1
ATOM 4661 C C . ASN B 1 219 ? 27.486 42.531 161.586 1.00 80.69 219 ASN B C 1
ATOM 4662 O O . ASN B 1 219 ? 26.844 43.521 161.215 1.00 80.69 219 ASN B O 1
ATOM 4667 N N . VAL B 1 220 ? 26.941 41.319 161.678 1.00 80.34 220 VAL B N 1
ATOM 4668 C CA . VAL B 1 220 ? 25.517 41.132 161.427 1.00 80.34 220 VAL B CA 1
ATOM 4669 C C . VAL B 1 220 ? 24.697 41.933 162.425 1.00 80.34 220 VAL B C 1
ATOM 4670 O O . VAL B 1 220 ? 23.705 42.568 162.061 1.00 80.34 220 VAL B O 1
ATOM 4674 N N . ASP B 1 221 ? 25.102 41.924 163.695 1.00 83.73 221 ASP B N 1
ATOM 4675 C CA . ASP B 1 221 ? 24.404 42.719 164.699 1.00 83.73 221 ASP B CA 1
ATOM 4676 C C . ASP B 1 221 ? 24.496 44.206 164.380 1.00 83.73 221 ASP B C 1
ATOM 4677 O O . ASP B 1 221 ? 23.489 44.928 164.415 1.00 83.73 221 ASP B O 1
ATOM 4682 N N . LYS B 1 222 ? 25.702 44.679 164.051 1.00 82.39 222 LYS B N 1
ATOM 4683 C CA . LYS B 1 222 ? 25.879 46.099 163.763 1.00 82.39 222 LYS B CA 1
ATOM 4684 C C . LYS B 1 222 ? 25.007 46.536 162.595 1.00 82.39 222 LYS B C 1
ATOM 4685 O O . LYS B 1 222 ? 24.373 47.596 162.647 1.00 82.39 222 LYS B O 1
ATOM 4691 N N . HIS B 1 223 ? 24.959 45.733 161.535 1.00 79.46 223 HIS B N 1
ATOM 4692 C CA . HIS B 1 223 ? 24.173 46.104 160.367 1.00 79.46 223 HIS B CA 1
ATOM 4693 C C . HIS B 1 223 ? 22.680 45.926 160.597 1.00 79.46 223 HIS B C 1
ATOM 4694 O O . HIS B 1 223 ? 21.879 46.661 160.013 1.00 79.46 223 HIS B O 1
ATOM 4701 N N . LEU B 1 224 ? 22.282 44.966 161.433 1.00 80.46 224 LEU B N 1
ATOM 4702 C CA . LEU B 1 224 ? 20.868 44.793 161.728 1.00 80.46 224 LEU B CA 1
ATOM 4703 C C . LEU B 1 224 ? 20.339 45.926 162.588 1.00 8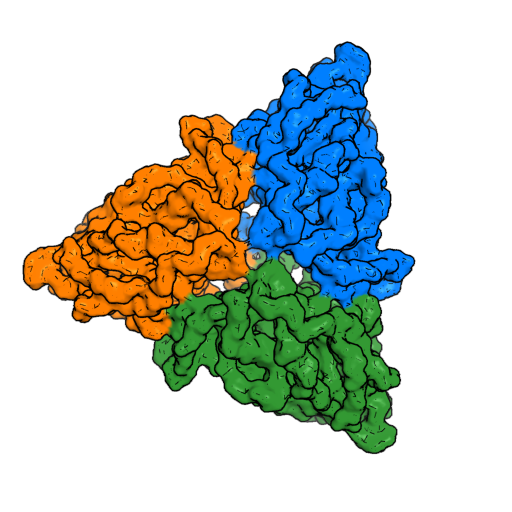0.46 224 LEU B C 1
ATOM 4704 O O . LEU B 1 224 ? 19.145 46.235 162.534 1.00 80.46 224 LEU B O 1
ATOM 4709 N N . SER B 1 225 ? 21.201 46.546 163.395 1.00 84.24 225 SER B N 1
ATOM 4710 C CA . SER B 1 225 ? 20.759 47.700 164.168 1.00 84.24 225 SER B CA 1
ATOM 4711 C C . SER B 1 225 ? 20.303 48.833 163.256 1.00 84.24 225 SER B C 1
ATOM 4712 O O . SER B 1 225 ? 19.279 49.474 163.516 1.00 84.24 225 SER B O 1
ATOM 4715 N N . ALA B 1 226 ? 21.049 49.096 162.191 1.00 82.01 226 ALA B N 1
ATOM 4716 C CA . ALA B 1 226 ? 20.758 50.204 161.282 1.00 82.01 226 ALA B CA 1
ATOM 4717 C C . ALA B 1 226 ? 20.052 49.718 160.016 1.00 82.01 226 ALA B C 1
ATOM 4718 O O . ALA B 1 226 ? 20.585 49.804 158.913 1.00 82.01 226 ALA B O 1
ATOM 4720 N N . ALA B 1 227 ? 18.832 49.211 160.170 1.00 82.52 227 ALA B N 1
ATOM 4721 C CA . ALA B 1 227 ? 18.075 48.742 159.019 1.00 82.52 227 ALA B CA 1
ATOM 4722 C C . ALA B 1 227 ? 16.583 48.813 159.304 1.00 82.52 227 ALA B C 1
ATOM 4723 O O . ALA B 1 227 ? 16.133 48.420 160.381 1.00 82.52 227 ALA B O 1
ATOM 4725 N N . ARG B 1 228 ? 15.823 49.323 158.331 1.00 86.76 228 ARG B N 1
ATOM 4726 C CA . ARG B 1 228 ? 14.370 49.284 158.428 1.00 86.76 228 ARG B CA 1
ATOM 4727 C C . ARG B 1 228 ? 13.853 47.857 158.327 1.00 86.76 228 ARG B C 1
ATOM 4728 O O . ARG B 1 228 ? 12.952 47.462 159.073 1.00 86.76 228 ARG B O 1
ATOM 4736 N N . GLY B 1 229 ? 14.406 47.075 157.403 1.00 81.85 229 GLY B N 1
ATOM 4737 C CA . GLY B 1 229 ? 13.955 45.717 157.187 1.00 81.85 229 GLY B CA 1
ATOM 4738 C C . GLY B 1 229 ? 15.088 44.857 156.678 1.00 81.85 229 GLY B C 1
ATOM 4739 O O . GLY B 1 229 ? 16.145 45.350 156.282 1.00 81.85 229 GLY B O 1
ATOM 4740 N N . TYR B 1 230 ? 14.851 43.550 156.692 1.00 81.46 230 TYR B N 1
ATOM 4741 C CA . TYR B 1 230 ? 15.859 42.588 156.282 1.00 81.46 230 TYR B CA 1
ATOM 4742 C C . TYR B 1 230 ? 15.177 41.355 155.720 1.00 81.46 230 TYR B C 1
ATOM 4743 O O . TYR B 1 230 ? 13.982 41.134 155.924 1.00 81.46 230 TYR B O 1
ATOM 4752 N N . ARG B 1 231 ? 15.960 40.551 155.009 1.00 81.31 231 ARG B N 1
ATOM 4753 C CA . ARG B 1 231 ? 15.547 39.205 154.649 1.00 81.31 231 ARG B CA 1
ATOM 4754 C C . ARG B 1 231 ? 16.789 38.401 154.307 1.00 81.31 231 ARG B C 1
ATOM 4755 O O . ARG B 1 231 ? 17.717 38.918 153.685 1.00 81.31 231 ARG B O 1
ATOM 4763 N N . LEU B 1 232 ? 16.802 37.142 154.728 1.00 79.39 232 LEU B N 1
ATOM 4764 C CA . LEU B 1 232 ? 17.935 36.268 154.470 1.00 79.39 232 LEU B CA 1
ATOM 4765 C C . LEU B 1 232 ? 17.866 35.773 153.033 1.00 79.39 232 LEU B C 1
ATOM 4766 O O . LEU B 1 232 ? 16.853 35.205 152.616 1.00 79.39 232 LEU B O 1
ATOM 4771 N N . LEU B 1 233 ? 18.936 35.992 152.275 1.00 80.65 233 LEU B N 1
ATOM 4772 C CA . LEU B 1 233 ? 18.961 35.551 150.888 1.00 80.65 233 LEU B CA 1
ATOM 4773 C C . LEU B 1 233 ? 19.489 34.128 150.759 1.00 80.65 233 LEU B C 1
ATOM 4774 O O . LEU B 1 233 ? 18.857 33.291 150.110 1.00 80.65 233 LEU B O 1
ATOM 4779 N N . SER B 1 234 ? 20.636 33.837 151.366 1.00 81.15 234 SER B N 1
ATOM 4780 C CA . SER B 1 234 ? 21.112 32.462 151.396 1.00 81.15 234 SER B CA 1
ATOM 4781 C C . SER B 1 234 ? 22.107 32.301 152.533 1.00 81.15 234 SER B C 1
ATOM 4782 O O . SER B 1 234 ? 22.674 33.276 153.034 1.00 81.15 234 SER B O 1
ATOM 4785 N N . ARG B 1 235 ? 22.312 31.049 152.931 1.00 79.66 235 ARG B N 1
ATOM 4786 C CA . ARG B 1 235 ? 23.232 30.729 154.010 1.00 79.66 235 ARG B CA 1
ATOM 4787 C C . ARG B 1 235 ? 23.808 29.343 153.776 1.00 79.66 235 ARG B C 1
ATOM 4788 O O . ARG B 1 235 ? 23.065 28.391 153.514 1.00 79.66 235 ARG B O 1
ATOM 4796 N N . GLY B 1 236 ? 25.124 29.240 153.863 1.00 78.18 236 GLY B N 1
ATOM 4797 C CA . GLY B 1 236 ? 25.799 27.966 153.706 1.00 78.18 236 GLY B CA 1
ATOM 4798 C C . GLY B 1 236 ? 26.858 27.797 154.771 1.00 78.18 236 GLY B C 1
ATOM 4799 O O . GLY B 1 236 ? 27.487 28.762 155.210 1.00 78.18 236 GLY B O 1
ATOM 4800 N N . ILE B 1 237 ? 27.047 26.550 155.189 1.00 77.37 237 ILE B N 1
ATOM 4801 C CA . ILE B 1 237 ? 27.996 26.214 156.245 1.00 77.37 237 ILE B CA 1
ATOM 4802 C C . ILE B 1 237 ? 28.880 25.076 155.757 1.00 77.37 237 ILE B C 1
ATOM 4803 O O . ILE B 1 237 ? 28.374 24.021 155.368 1.00 77.37 237 ILE B O 1
ATOM 4808 N N . THR B 1 238 ? 30.192 25.273 155.807 1.00 78.16 238 THR B N 1
ATOM 4809 C CA . THR B 1 238 ? 31.159 24.287 155.354 1.00 78.16 238 THR B CA 1
ATOM 4810 C C . THR B 1 238 ? 31.984 23.807 156.538 1.00 78.16 238 THR B C 1
ATOM 4811 O O . THR B 1 238 ? 32.332 24.593 157.422 1.00 78.16 238 THR B O 1
ATOM 4815 N N . GLY B 1 239 ? 32.313 22.522 156.532 1.00 78.02 239 GLY B N 1
ATOM 4816 C CA . GLY B 1 239 ? 32.838 21.840 157.696 1.00 78.02 239 GLY B CA 1
ATOM 4817 C C . GLY B 1 239 ? 34.171 21.147 157.523 1.00 78.02 239 GLY B C 1
ATOM 4818 O O . GLY B 1 239 ? 34.293 19.984 157.911 1.00 78.02 239 GLY B O 1
ATOM 4819 N N . ILE B 1 240 ? 35.155 21.809 156.911 1.00 78.04 240 ILE B N 1
ATOM 4820 C CA . ILE B 1 240 ? 36.405 21.148 156.538 1.00 78.04 240 ILE B CA 1
ATOM 4821 C C . ILE B 1 240 ? 36.992 20.415 157.737 1.00 78.04 240 ILE B C 1
ATOM 4822 O O . ILE B 1 240 ? 37.352 21.034 158.738 1.00 78.04 240 ILE B O 1
ATOM 4827 N N . PHE B 1 241 ? 37.108 19.097 157.645 1.00 81.88 241 PHE B N 1
ATOM 4828 C CA . PHE B 1 241 ? 37.526 18.278 158.773 1.00 81.88 241 PHE B CA 1
ATOM 4829 C C . PHE B 1 241 ? 38.951 17.794 158.570 1.00 81.88 241 PHE B C 1
ATOM 4830 O O . PHE B 1 241 ? 39.340 17.429 157.457 1.00 81.88 241 PHE B O 1
ATOM 4838 N N . SER B 1 242 ? 39.729 17.785 159.649 1.00 85.13 242 SER B N 1
ATOM 4839 C CA . SER B 1 242 ? 41.081 17.256 159.590 1.00 85.13 242 SER B CA 1
ATOM 4840 C C . SER B 1 242 ? 41.413 16.609 160.924 1.00 85.13 242 SER B C 1
ATOM 4841 O O . SER B 1 242 ? 40.841 16.944 161.963 1.00 85.13 242 SER B O 1
ATOM 4844 N N . ALA B 1 243 ? 42.357 15.678 160.880 1.00 89.85 243 ALA B N 1
ATOM 4845 C CA . ALA B 1 243 ? 42.773 14.936 162.059 1.00 89.85 243 ALA B CA 1
ATOM 4846 C C . ALA B 1 243 ? 44.179 14.416 161.817 1.00 89.85 243 ALA B C 1
ATOM 4847 O O . ALA B 1 243 ? 44.621 14.334 160.665 1.00 89.85 243 ALA B O 1
ATOM 4849 N N . PRO B 1 244 ? 44.912 14.070 162.873 1.00 94.28 244 PRO B N 1
ATOM 4850 C CA . PRO B 1 244 ? 46.247 13.502 162.676 1.00 94.28 244 PRO B CA 1
ATOM 4851 C C . PRO B 1 244 ? 46.175 12.206 161.888 1.00 94.28 244 PRO B C 1
ATOM 4852 O O . PRO B 1 244 ? 45.152 11.520 161.872 1.00 94.28 244 PRO B O 1
ATOM 4856 N N . ALA B 1 245 ? 47.274 11.889 161.210 1.00 99.17 245 ALA B N 1
ATOM 4857 C CA . ALA B 1 245 ? 47.343 10.649 160.451 1.00 99.17 245 ALA B CA 1
ATOM 4858 C C . ALA B 1 245 ? 47.125 9.459 161.374 1.00 99.17 245 ALA B C 1
ATOM 4859 O O . ALA B 1 245 ? 47.518 9.480 162.543 1.00 99.17 245 ALA B O 1
ATOM 4861 N N . LEU B 1 246 ? 46.479 8.422 160.842 1.00 101.26 246 LEU B N 1
ATOM 4862 C CA . LEU B 1 246 ? 46.036 7.238 161.574 1.00 101.26 246 LEU B CA 1
ATOM 4863 C C . LEU B 1 246 ? 44.993 7.563 162.634 1.00 101.26 246 LEU B C 1
ATOM 4864 O O . LEU B 1 246 ? 44.787 6.764 163.554 1.00 101.26 246 LEU B O 1
ATOM 4869 N N . GLU B 1 247 ? 44.332 8.714 162.538 1.00 94.92 247 GLU B N 1
ATOM 4870 C CA . GLU B 1 247 ? 43.257 9.081 163.450 1.00 94.92 247 GLU B CA 1
ATOM 4871 C C . GLU B 1 247 ? 42.108 9.717 162.684 1.00 94.92 247 GLU B C 1
ATOM 4872 O O . GLU B 1 247 ? 41.434 10.625 163.177 1.00 94.92 247 GLU B O 1
ATOM 4878 N N . THR B 1 248 ? 41.868 9.243 161.467 1.00 93.43 248 THR B N 1
ATOM 4879 C CA . THR B 1 248 ? 40.859 9.814 160.588 1.00 93.43 248 THR B CA 1
ATOM 4880 C C . THR B 1 248 ? 39.510 9.117 160.696 1.00 93.43 248 THR B C 1
ATOM 4881 O O . THR B 1 248 ? 38.600 9.432 159.924 1.00 93.43 248 THR B O 1
ATOM 4885 N N . GLN B 1 249 ? 39.361 8.182 161.627 1.00 89.91 249 GLN B N 1
ATOM 4886 C CA . GLN B 1 249 ? 38.116 7.443 161.757 1.00 89.91 249 GLN B CA 1
ATOM 4887 C C . GLN B 1 249 ? 36.993 8.333 162.283 1.00 89.91 249 GLN B C 1
ATOM 4888 O O . GLN B 1 249 ? 37.226 9.324 162.977 1.00 89.91 249 GLN B O 1
ATOM 4894 N N . GLY B 1 250 ? 35.764 7.983 161.907 1.00 84.02 250 GLY B N 1
ATOM 4895 C CA . GLY B 1 250 ? 34.596 8.757 162.277 1.00 84.02 250 GLY B CA 1
ATOM 4896 C C . GLY B 1 250 ? 33.586 8.853 161.155 1.00 84.02 250 GLY B C 1
ATOM 4897 O O . GLY B 1 250 ? 33.894 8.510 160.011 1.00 84.02 250 GLY B O 1
ATOM 4898 N N . PHE B 1 251 ? 32.377 9.318 161.460 1.00 83.40 251 PHE B N 1
ATOM 4899 C CA . PHE B 1 251 ? 31.324 9.463 160.466 1.00 83.40 251 PHE B CA 1
ATOM 4900 C C . PHE B 1 251 ? 30.682 10.832 160.597 1.00 83.40 251 PHE B C 1
ATOM 4901 O O . PHE B 1 251 ? 30.678 11.429 161.674 1.00 83.40 251 PHE B O 1
ATOM 4909 N N . VAL B 1 252 ? 30.132 11.328 159.493 1.00 80.77 252 VAL B N 1
ATOM 4910 C CA . VAL B 1 252 ? 29.464 12.620 159.466 1.00 80.77 252 VAL B CA 1
ATOM 4911 C C . VAL B 1 252 ? 28.067 12.433 158.896 1.00 80.77 252 VAL B C 1
ATOM 4912 O O . VAL B 1 252 ? 27.881 11.723 157.900 1.00 80.77 252 VAL B O 1
ATOM 4916 N N . THR B 1 253 ? 27.090 13.050 159.550 1.00 81.51 253 THR B N 1
ATOM 4917 C CA . THR B 1 253 ? 25.695 13.034 159.139 1.00 81.51 253 THR B CA 1
ATOM 4918 C C . THR B 1 253 ? 25.183 14.464 159.138 1.00 81.51 253 THR B C 1
ATOM 4919 O O . THR B 1 253 ? 25.582 15.265 159.979 1.00 81.51 253 THR B O 1
ATOM 4923 N N . ALA B 1 254 ? 24.318 14.793 158.187 1.00 78.06 254 ALA B N 1
ATOM 4924 C CA . ALA B 1 254 ? 23.762 16.133 158.104 1.00 78.06 254 ALA B CA 1
ATOM 4925 C C . ALA B 1 254 ? 22.327 16.060 157.617 1.00 78.06 254 ALA B C 1
ATOM 4926 O O . ALA B 1 254 ? 21.995 15.229 156.767 1.00 78.06 254 ALA B O 1
ATOM 4928 N N . CYS B 1 255 ? 21.480 16.931 158.156 1.00 81.96 255 CYS B N 1
ATOM 4929 C CA . CYS B 1 255 ? 20.074 16.927 157.789 1.00 81.96 255 CYS B CA 1
ATOM 4930 C C . CYS B 1 255 ? 19.477 18.312 157.983 1.00 81.96 255 CYS B C 1
ATOM 4931 O O . CYS B 1 255 ? 19.781 18.994 158.962 1.00 81.96 255 CYS B O 1
ATOM 4934 N N . GLN B 1 256 ? 18.620 18.710 157.050 1.00 79.73 256 GLN B N 1
ATOM 4935 C CA . GLN B 1 256 ? 17.853 19.942 157.148 1.00 79.73 256 GLN B CA 1
ATOM 4936 C C . GLN B 1 256 ? 16.382 19.606 157.324 1.00 79.73 256 GLN B C 1
ATOM 4937 O O . GLN B 1 256 ? 15.876 18.667 156.706 1.00 79.73 256 GLN B O 1
ATOM 4943 N N . TYR B 1 257 ? 15.693 20.380 158.154 1.00 83.02 257 TYR B N 1
ATOM 4944 C CA . TYR B 1 257 ? 14.247 20.245 158.233 1.00 83.02 257 TYR B CA 1
ATOM 4945 C C . TYR B 1 257 ? 13.659 21.528 158.786 1.00 83.02 257 TYR B C 1
ATOM 4946 O O . TYR B 1 257 ? 14.297 22.227 159.574 1.00 83.02 257 TYR B O 1
ATOM 4955 N N . LEU B 1 258 ? 12.430 21.818 158.379 1.00 83.48 258 LEU B N 1
ATOM 4956 C CA . LEU B 1 258 ? 11.775 23.056 158.774 1.00 83.48 258 LEU B CA 1
ATOM 4957 C C . LEU B 1 258 ? 11.281 22.945 160.209 1.00 83.48 258 LEU B C 1
ATOM 4958 O O . LEU B 1 258 ? 10.483 22.061 160.532 1.00 83.48 258 LEU B O 1
ATOM 4963 N N . ALA B 1 259 ? 11.759 23.840 161.065 1.00 86.52 259 ALA B N 1
ATOM 4964 C CA . ALA B 1 259 ? 11.278 23.983 162.435 1.00 86.52 259 ALA B CA 1
ATOM 4965 C C . ALA B 1 259 ? 10.664 25.375 162.517 1.00 86.52 259 ALA B C 1
ATOM 4966 O O . ALA B 1 259 ? 11.336 26.344 162.875 1.00 86.52 259 ALA B O 1
ATOM 4968 N N . GLU B 1 260 ? 9.383 25.470 162.178 1.00 90.69 260 GLU B N 1
ATOM 4969 C CA . GLU B 1 260 ? 8.712 26.759 162.033 1.00 90.69 260 GLU B CA 1
ATOM 4970 C C . GLU B 1 260 ? 8.438 27.323 163.421 1.00 90.69 260 GLU B C 1
ATOM 4971 O O . GLU B 1 260 ? 7.469 26.946 164.080 1.00 90.69 260 GLU B O 1
ATOM 4977 N N . GLY B 1 261 ? 9.302 28.227 163.871 1.00 86.14 261 GLY B N 1
ATOM 4978 C CA . GLY B 1 261 ? 9.118 28.850 165.161 1.00 86.14 261 GLY B CA 1
ATOM 4979 C C . GLY B 1 261 ? 8.064 29.932 165.134 1.00 86.14 261 GLY B C 1
ATOM 4980 O O . GLY B 1 261 ? 7.602 30.368 164.082 1.00 86.14 261 GLY B O 1
ATOM 4981 N N . SER B 1 262 ? 7.677 30.373 166.326 1.00 85.19 262 SER B N 1
ATOM 4982 C CA . SER B 1 262 ? 6.666 31.414 166.440 1.00 85.19 262 SER B CA 1
ATOM 4983 C C . SER B 1 262 ? 6.801 32.082 167.796 1.00 85.19 262 SER B C 1
ATOM 4984 O O . SER B 1 262 ? 7.435 31.550 168.707 1.00 85.19 262 SER B O 1
ATOM 4987 N N . ILE B 1 263 ? 6.192 33.256 167.922 1.00 84.71 263 ILE B N 1
ATOM 4988 C CA . ILE B 1 263 ? 6.224 33.995 169.178 1.00 84.71 263 ILE B CA 1
ATOM 4989 C C . ILE B 1 263 ? 5.173 33.395 170.103 1.00 84.71 263 ILE B C 1
ATOM 4990 O O . ILE B 1 263 ? 3.971 33.542 169.872 1.00 84.71 263 ILE B O 1
ATOM 4995 N N . GLN B 1 264 ? 5.625 32.718 171.151 1.00 88.78 264 GLN B N 1
ATOM 4996 C CA . GLN B 1 264 ? 4.749 32.050 172.099 1.00 88.78 264 GLN B CA 1
ATOM 4997 C C . GLN B 1 264 ? 5.193 32.383 173.514 1.00 88.78 264 GLN B C 1
ATOM 4998 O O . GLN B 1 264 ? 6.347 32.736 173.758 1.00 88.78 264 GLN B O 1
ATOM 5004 N N . SER B 1 265 ? 4.257 32.265 174.448 1.00 94.78 265 SER B N 1
ATOM 5005 C CA . SER B 1 265 ? 4.527 32.465 175.864 1.00 94.78 265 SER B CA 1
ATOM 5006 C C . SER B 1 265 ? 4.084 31.228 176.627 1.00 94.78 265 SER B C 1
ATOM 5007 O O . SER B 1 265 ? 2.968 30.741 176.426 1.00 94.78 265 SER B O 1
ATOM 5010 N N . GLN B 1 266 ? 4.955 30.718 177.490 1.00 100.41 266 GLN B N 1
ATOM 5011 C CA . GLN B 1 266 ? 4.614 29.529 178.251 1.00 100.41 266 GLN B CA 1
ATOM 5012 C C . GLN B 1 266 ? 3.677 29.876 179.401 1.00 100.41 266 GLN B C 1
ATOM 5013 O O . GLN B 1 266 ? 3.562 31.029 179.823 1.00 100.41 266 GLN B O 1
ATOM 5019 N N . SER B 1 267 ? 3.003 28.850 179.906 1.00 104.43 267 SER B N 1
ATOM 5020 C CA . SER B 1 267 ? 2.050 28.999 180.995 1.00 104.43 267 SER B CA 1
ATOM 5021 C C . SER B 1 267 ? 2.776 28.851 182.327 1.00 104.43 267 SER B C 1
ATOM 5022 O O . SER B 1 267 ? 3.356 27.798 182.608 1.00 104.43 267 SER B O 1
ATOM 5025 N N . ILE B 1 268 ? 2.740 29.902 183.143 1.00 107.55 268 ILE B N 1
ATOM 5026 C CA . ILE B 1 268 ? 3.370 29.871 184.457 1.00 107.55 268 ILE B CA 1
ATOM 5027 C C . ILE B 1 268 ? 2.316 30.164 185.513 1.00 107.55 268 ILE B C 1
ATOM 5028 O O . ILE B 1 268 ? 1.149 30.404 185.188 1.00 107.55 268 ILE B O 1
ATOM 5033 N N . LYS B 1 269 ? 2.716 30.152 186.779 1.00 118.48 269 LYS B N 1
ATOM 5034 C CA . LYS B 1 269 ? 1.797 30.345 187.889 1.00 118.48 269 LYS B CA 1
ATOM 5035 C C . LYS B 1 269 ? 2.263 31.501 188.760 1.00 118.48 269 LYS B C 1
ATOM 5036 O O . LYS B 1 269 ? 3.463 31.737 188.922 1.00 118.48 269 LYS B O 1
ATOM 5042 N N . SER B 1 270 ? 1.298 32.223 189.322 1.00 134.79 270 SER B N 1
ATOM 5043 C CA . SER B 1 270 ? 1.593 33.286 190.265 1.00 134.79 270 SER B CA 1
ATOM 5044 C C . SER B 1 270 ? 1.616 32.724 191.685 1.00 134.79 270 SER B C 1
ATOM 5045 O O . SER B 1 270 ? 1.364 31.539 191.918 1.00 134.79 270 SER B O 1
ATOM 5048 N N . ASP B 1 271 ? 1.919 33.584 192.652 1.00 151.93 271 ASP B N 1
ATOM 5049 C CA . ASP B 1 271 ? 2.048 33.181 194.044 1.00 151.93 271 ASP B CA 1
ATOM 5050 C C . ASP B 1 271 ? 0.918 33.790 194.859 1.00 151.93 271 ASP B C 1
ATOM 5051 O O . ASP B 1 271 ? 0.730 35.011 194.855 1.00 151.93 271 ASP B O 1
ATOM 5056 N N . ALA B 1 272 ? 0.179 32.936 195.560 1.00 161.96 272 ALA B N 1
ATOM 5057 C CA . ALA B 1 272 ? -0.929 33.380 196.391 1.00 161.96 272 ALA B CA 1
ATOM 5058 C C . ALA B 1 272 ? -0.408 33.948 197.704 1.00 161.96 272 ALA B C 1
ATOM 5059 O O . ALA B 1 272 ? 0.456 33.347 198.351 1.00 161.96 272 ALA B O 1
ATOM 5061 N N . VAL B 1 273 ? -0.933 35.102 198.096 1.00 168.89 273 VAL B N 1
ATOM 5062 C CA . VAL B 1 273 ? -0.528 35.732 199.347 1.00 168.89 273 VAL B CA 1
ATOM 5063 C C . VAL B 1 273 ? -1.285 35.093 200.503 1.00 168.89 273 VAL B C 1
ATOM 5064 O O . VAL B 1 273 ? -2.466 34.745 200.384 1.00 168.89 273 VAL B O 1
ATOM 5068 N N . ARG B 1 274 ? -0.588 34.911 201.629 1.00 174.32 274 ARG B N 1
ATOM 5069 C CA . ARG B 1 274 ? -1.148 34.268 202.823 1.00 174.32 274 ARG B CA 1
ATOM 5070 C C . ARG B 1 274 ? -0.749 35.110 204.033 1.00 174.32 274 ARG B C 1
ATOM 5071 O O . ARG B 1 274 ? 0.347 34.955 204.576 1.00 174.32 274 ARG B O 1
ATOM 5079 N N . SER B 1 275 ? -1.644 36.001 204.451 1.00 183.38 275 SER B N 1
ATOM 5080 C CA . SER B 1 275 ? -1.409 36.880 205.588 1.00 183.38 275 SER B CA 1
ATOM 5081 C C . SER B 1 275 ? -2.373 36.509 206.706 1.00 183.38 275 SER B C 1
ATOM 5082 O O . SER B 1 275 ? -3.585 36.412 206.479 1.00 183.38 275 SER B O 1
ATOM 5085 N N . VAL B 1 276 ? -1.836 36.302 207.903 1.00 193.05 276 VAL B N 1
ATOM 5086 C CA . VAL B 1 276 ? -2.623 35.975 209.085 1.00 193.05 276 VAL B CA 1
ATOM 5087 C C . VAL B 1 276 ? -2.408 37.103 210.086 1.00 193.05 276 VAL B C 1
ATOM 5088 O O . VAL B 1 276 ? -1.387 37.146 210.781 1.00 193.05 276 VAL B O 1
ATOM 5092 N N . THR B 1 277 ? -3.368 38.019 210.164 1.00 197.82 277 THR B N 1
ATOM 5093 C CA . THR B 1 277 ? -3.313 39.117 211.119 1.00 197.82 277 THR B CA 1
ATOM 5094 C C . THR B 1 277 ? -3.964 38.669 212.421 1.00 197.82 277 THR B C 1
ATOM 5095 O O . THR B 1 277 ? -5.171 38.411 212.462 1.00 197.82 277 THR B O 1
ATOM 5099 N N . VAL B 1 278 ? -3.161 38.578 213.479 1.00 205.45 278 VAL B N 1
ATOM 5100 C CA . VAL B 1 278 ? -3.603 38.067 214.769 1.00 205.45 278 VAL B CA 1
ATOM 5101 C C . VAL B 1 278 ? -3.766 39.187 215.792 1.00 205.45 278 VAL B C 1
ATOM 5102 O O . VAL B 1 278 ? -4.063 38.918 216.961 1.00 205.45 278 VAL B O 1
ATOM 5106 N N . ASN B 1 279 ? -3.598 40.439 215.377 1.00 208.66 279 ASN B N 1
ATOM 5107 C CA . ASN B 1 279 ? -3.735 41.554 216.299 1.00 208.66 279 ASN B CA 1
ATOM 5108 C C . ASN B 1 279 ? -5.178 41.676 216.783 1.00 208.66 279 ASN B C 1
ATOM 5109 O O . ASN B 1 279 ? -6.121 41.212 216.137 1.00 208.66 279 ASN B O 1
ATOM 5114 N N . SER B 1 280 ? -5.337 42.299 217.954 1.00 210.20 280 SER B N 1
ATOM 5115 C CA . SER B 1 280 ? -6.661 42.426 218.558 1.00 210.20 280 SER B CA 1
ATOM 5116 C C . SER B 1 280 ? -7.609 43.198 217.649 1.00 210.20 280 SER B C 1
ATOM 5117 O O . SER B 1 280 ? -8.747 42.773 217.413 1.00 210.20 280 SER B O 1
ATOM 5120 N N . ASP B 1 281 ? -7.156 44.336 217.126 1.00 207.85 281 ASP B N 1
ATOM 5121 C CA . ASP B 1 281 ? -7.916 45.071 216.125 1.00 207.85 281 ASP B CA 1
ATOM 5122 C C . ASP B 1 281 ? -7.518 44.713 214.700 1.00 207.85 281 ASP B C 1
ATOM 5123 O O . ASP B 1 281 ? -8.333 44.880 213.786 1.00 207.85 281 ASP B O 1
ATOM 5128 N N . GLY B 1 282 ? -6.296 44.229 214.492 1.00 204.85 282 GLY B N 1
ATOM 5129 C CA . GLY B 1 282 ? -5.887 43.759 213.186 1.00 204.85 282 GLY B CA 1
ATOM 5130 C C . GLY B 1 282 ? -6.133 42.276 213.009 1.00 204.85 282 GLY B C 1
ATOM 5131 O O . GLY B 1 282 ? -5.324 41.447 213.437 1.00 204.85 282 GLY B O 1
ATOM 5132 N N . THR B 1 283 ? -7.249 41.931 212.372 1.00 199.49 283 THR B N 1
ATOM 5133 C CA . THR B 1 283 ? -7.627 40.545 212.120 1.00 199.49 283 THR B CA 1
ATOM 5134 C C . THR B 1 283 ? -8.127 40.391 210.692 1.00 199.49 283 THR B C 1
ATOM 5135 O O . THR B 1 283 ? -9.148 39.745 210.434 1.00 199.49 283 THR B O 1
ATOM 5139 N N . VAL B 1 284 ? -7.405 40.992 209.743 1.00 191.82 284 VAL B N 1
ATOM 5140 C CA . VAL B 1 284 ? -7.847 40.998 208.350 1.00 191.82 284 VAL B CA 1
ATOM 5141 C C . VAL B 1 284 ? -7.868 39.583 207.787 1.00 191.82 284 VAL B C 1
ATOM 5142 O O . VAL B 1 284 ? -8.868 39.143 207.206 1.00 191.82 284 VAL B O 1
ATOM 5146 N N . LYS B 1 285 ? -6.771 38.847 207.960 1.00 187.19 285 LYS B N 1
ATOM 5147 C CA . LYS B 1 285 ? -6.632 37.485 207.445 1.00 187.19 285 LYS B CA 1
ATOM 5148 C C . LYS B 1 285 ? -6.927 37.442 205.943 1.00 187.19 285 LYS B C 1
ATOM 5149 O O . LYS B 1 285 ? -7.909 36.860 205.480 1.00 187.19 285 LYS B O 1
ATOM 5155 N N . ASN B 1 286 ? -6.068 38.115 205.180 1.00 179.75 286 ASN B N 1
ATOM 5156 C CA . ASN B 1 286 ? -6.175 38.103 203.722 1.00 179.75 286 ASN B CA 1
ATOM 5157 C C . ASN B 1 286 ? -5.576 36.800 203.214 1.00 179.75 286 ASN B C 1
ATOM 5158 O O . ASN B 1 286 ? -4.360 36.679 203.048 1.00 179.75 286 ASN B O 1
ATOM 5163 N N . VAL B 1 287 ? -6.437 35.818 202.970 1.00 175.65 287 VAL B N 1
ATOM 5164 C CA . VAL B 1 287 ? -6.020 34.505 202.505 1.00 175.65 287 VAL B CA 1
ATOM 5165 C C . VAL B 1 287 ? -6.229 34.359 200.994 1.00 175.65 287 VAL B C 1
ATOM 5166 O O . VAL B 1 287 ? -6.249 33.244 200.472 1.00 175.65 287 VAL B O 1
ATOM 5170 N N . GLU B 1 288 ? -6.344 35.479 200.279 1.00 168.85 288 GLU B N 1
ATOM 5171 C CA . GLU B 1 288 ? -6.699 35.448 198.866 1.00 168.85 288 GLU B CA 1
ATOM 5172 C C . GLU B 1 288 ? -5.689 34.634 198.066 1.00 168.85 288 GLU B C 1
ATOM 5173 O O . GLU B 1 288 ? -4.489 34.635 198.356 1.00 168.85 288 GLU B O 1
ATOM 5179 N N . SER B 1 289 ? -6.193 33.908 197.072 1.00 161.77 289 SER B N 1
ATOM 5180 C CA . SER B 1 289 ? -5.382 32.995 196.273 1.00 161.77 289 SER B CA 1
ATOM 5181 C C . SER B 1 289 ? -5.002 33.692 194.972 1.00 161.77 289 SER B C 1
ATOM 5182 O O . SER B 1 289 ? -5.780 33.717 194.015 1.00 161.77 289 SER B O 1
ATOM 5185 N N . SER B 1 290 ? -3.800 34.260 194.943 1.00 152.91 290 SER B N 1
ATOM 5186 C CA . SER B 1 290 ? -3.240 34.806 193.716 1.00 152.91 290 SER B CA 1
ATOM 5187 C C . SER B 1 290 ? -2.573 33.741 192.860 1.00 152.91 290 SER B C 1
ATOM 5188 O O . SER B 1 290 ? -2.094 34.057 191.767 1.00 152.91 290 SER B O 1
ATOM 5191 N N . SER B 1 291 ? -2.538 32.492 193.325 1.00 143.02 291 SER B N 1
ATOM 5192 C CA . SER B 1 291 ? -1.872 31.421 192.596 1.00 143.02 291 SER B CA 1
ATOM 5193 C C . SER B 1 291 ? -2.697 30.978 191.398 1.00 143.02 291 SER B C 1
ATOM 5194 O O . SER B 1 291 ? -3.197 29.849 191.361 1.00 143.02 291 SER B O 1
ATOM 5197 N N . GLN B 1 292 ? -2.845 31.858 190.416 1.00 124.70 292 GLN B N 1
ATOM 5198 C CA . GLN B 1 292 ? -3.533 31.541 189.177 1.00 124.70 292 GLN B CA 1
ATOM 5199 C C . GLN B 1 292 ? -2.521 31.295 188.066 1.00 124.70 292 GLN B C 1
ATOM 5200 O O . GLN B 1 292 ? -1.320 31.522 188.219 1.00 124.70 292 GLN B O 1
ATOM 5206 N N . THR B 1 293 ? -3.026 30.823 186.934 1.00 111.81 293 THR B N 1
ATOM 5207 C CA . THR B 1 293 ? -2.198 30.507 185.781 1.00 111.81 293 THR B CA 1
ATOM 5208 C C . THR B 1 293 ? -2.208 31.683 184.816 1.00 111.81 293 THR B C 1
ATOM 5209 O O . THR B 1 293 ? -3.275 32.129 184.384 1.00 111.81 293 THR B O 1
ATOM 5213 N N . VAL B 1 294 ? -1.022 32.185 184.485 1.00 104.37 294 VAL B N 1
ATOM 5214 C CA . VAL B 1 294 ? -0.857 33.326 183.603 1.00 104.37 294 VAL B CA 1
ATOM 5215 C C . VAL B 1 294 ? 0.150 32.963 182.518 1.00 104.37 294 VAL B C 1
ATOM 5216 O O . VAL B 1 294 ? 0.694 31.861 182.489 1.00 104.37 294 VAL B O 1
ATOM 5220 N N . SER B 1 295 ? 0.393 33.911 181.619 1.00 100.61 295 SER B N 1
ATOM 5221 C CA . SER B 1 295 ? 1.331 33.735 180.524 1.00 100.61 295 SER B CA 1
ATOM 5222 C C . SER B 1 295 ? 2.647 34.425 180.852 1.00 100.61 295 SER B C 1
ATOM 5223 O O . SER B 1 295 ? 2.663 35.519 181.420 1.00 100.61 295 SER B O 1
ATOM 5226 N N . SER B 1 296 ? 3.747 33.779 180.487 1.00 99.06 296 SER B N 1
ATOM 5227 C CA . SER B 1 296 ? 5.075 34.303 180.769 1.00 99.06 296 SER B CA 1
ATOM 5228 C C . SER B 1 296 ? 5.463 35.323 179.702 1.00 99.06 296 SER B C 1
ATOM 5229 O O . SER B 1 296 ? 4.647 35.744 178.878 1.00 99.06 296 SER B O 1
ATOM 5232 N N . MET B 1 297 ? 6.725 35.734 179.713 1.00 98.48 297 MET B N 1
ATOM 5233 C CA . MET B 1 297 ? 7.211 36.667 178.711 1.00 98.48 297 MET B CA 1
ATOM 5234 C C . MET B 1 297 ? 7.186 36.012 177.332 1.00 98.48 297 MET B C 1
ATOM 5235 O O . MET B 1 297 ? 7.553 34.844 177.193 1.00 98.48 297 MET B O 1
ATOM 5240 N N . PRO B 1 298 ? 6.747 36.731 176.301 1.00 93.13 298 PRO B N 1
ATOM 5241 C CA . PRO B 1 298 ? 6.771 36.162 174.951 1.00 93.13 298 PRO B CA 1
ATOM 5242 C C . PRO B 1 298 ? 8.193 35.923 174.474 1.00 93.13 298 PRO B C 1
ATOM 5243 O O . PRO B 1 298 ? 9.081 36.756 174.662 1.00 93.13 298 PRO B O 1
ATOM 5247 N N . ARG B 1 299 ? 8.397 34.772 173.844 1.00 89.29 299 ARG B N 1
ATOM 5248 C CA . ARG B 1 299 ? 9.694 34.380 173.320 1.00 89.29 299 ARG B CA 1
ATOM 5249 C C . ARG B 1 299 ? 9.490 33.726 171.965 1.00 89.29 299 ARG B C 1
ATOM 5250 O O . ARG B 1 299 ? 8.427 33.169 171.688 1.00 89.29 299 ARG B O 1
ATOM 5258 N N . TYR B 1 300 ? 10.517 33.778 171.124 1.00 84.25 300 TYR B N 1
ATOM 5259 C CA . TYR B 1 300 ? 10.459 33.069 169.853 1.00 84.25 300 TYR B CA 1
ATOM 5260 C C . TYR B 1 300 ? 10.838 31.617 170.100 1.00 84.25 300 TYR B C 1
ATOM 5261 O O . TYR B 1 300 ? 11.992 31.317 170.414 1.00 84.25 300 TYR B O 1
ATOM 5270 N N . VAL B 1 301 ? 9.874 30.715 169.963 1.00 83.11 301 VAL B N 1
ATOM 5271 C CA . VAL B 1 301 ? 10.054 29.307 170.286 1.00 83.11 301 VAL B CA 1
ATOM 5272 C C . VAL B 1 301 ? 10.152 28.513 168.994 1.00 83.11 301 VAL B C 1
ATOM 5273 O O . VAL B 1 301 ? 9.346 28.693 168.074 1.00 83.11 301 VAL B O 1
ATOM 5277 N N . PHE B 1 302 ? 11.151 27.646 168.930 1.00 84.90 302 PHE B N 1
ATOM 5278 C CA . PHE B 1 302 ? 11.452 26.747 167.826 1.00 84.90 302 PHE B CA 1
ATOM 5279 C C . PHE B 1 302 ? 10.953 25.353 168.147 1.00 84.90 302 PHE B C 1
ATOM 5280 O O . PHE B 1 302 ? 11.290 24.814 169.209 1.00 84.90 302 PHE B O 1
ATOM 5288 N N . PRO B 1 303 ? 10.153 24.741 167.283 1.00 86.81 303 PRO B N 1
ATOM 5289 C CA . PRO B 1 303 ? 9.682 23.370 167.508 1.00 86.81 303 PRO B CA 1
ATOM 5290 C C . PRO B 1 303 ? 10.652 22.316 166.985 1.00 86.81 303 PRO B C 1
ATOM 5291 O O . PRO B 1 303 ? 10.267 21.393 166.261 1.00 86.81 303 PRO B O 1
ATOM 5295 N N . LEU B 1 304 ? 11.926 22.448 167.340 1.00 88.87 304 LEU B N 1
ATOM 5296 C CA . LEU B 1 304 ? 12.906 21.447 166.950 1.00 88.87 304 LEU B CA 1
ATOM 5297 C C . LEU B 1 304 ? 12.754 20.228 167.847 1.00 88.87 304 LEU B C 1
ATOM 5298 O O . LEU B 1 304 ? 12.661 20.352 169.072 1.00 88.87 304 LEU B O 1
ATOM 5303 N N . ASP B 1 305 ? 12.687 19.052 167.234 1.00 96.54 305 ASP B N 1
ATOM 5304 C CA . ASP B 1 305 ? 12.464 17.814 167.974 1.00 96.54 305 ASP B CA 1
ATOM 5305 C C . ASP B 1 305 ? 13.799 17.353 168.537 1.00 96.54 305 ASP B C 1
ATOM 5306 O O . ASP B 1 305 ? 14.542 16.602 167.905 1.00 96.54 305 ASP B O 1
ATOM 5311 N N . GLY B 1 306 ? 14.111 17.819 169.745 1.00 92.84 306 GLY B N 1
ATOM 5312 C CA . GLY B 1 306 ? 15.351 17.413 170.382 1.00 92.84 306 GLY B CA 1
ATOM 5313 C C . GLY B 1 306 ? 15.410 15.921 170.637 1.00 92.84 306 GLY B C 1
ATOM 5314 O O . GLY B 1 306 ? 16.468 15.301 170.518 1.00 92.84 306 GLY B O 1
ATOM 5315 N N . ASP B 1 307 ? 14.272 15.323 170.989 1.00 95.26 307 ASP B N 1
ATOM 5316 C CA . ASP B 1 307 ? 14.233 13.893 171.256 1.00 95.26 307 ASP B CA 1
ATOM 5317 C C . ASP B 1 307 ? 14.449 13.063 170.000 1.00 95.26 307 ASP B C 1
ATOM 5318 O O . ASP B 1 307 ? 14.829 11.893 170.105 1.00 95.26 307 ASP B O 1
ATOM 5323 N N . ASN B 1 308 ? 14.220 13.638 168.822 1.00 92.96 308 ASN B N 1
ATOM 5324 C CA . ASN B 1 308 ? 14.375 12.930 167.560 1.00 92.96 308 ASN B CA 1
ATOM 5325 C C . ASN B 1 308 ? 15.521 13.482 166.724 1.00 92.96 308 ASN B C 1
ATOM 5326 O O . ASN B 1 308 ? 15.534 13.309 165.503 1.00 92.96 308 ASN B O 1
ATOM 5331 N N . CYS B 1 309 ? 16.482 14.148 167.355 1.00 91.12 309 CYS B N 1
ATOM 5332 C CA . CYS B 1 309 ? 17.617 14.728 166.654 1.00 91.12 309 CYS B CA 1
ATOM 5333 C C . CYS B 1 309 ? 18.843 13.830 166.675 1.00 91.12 309 CYS B C 1
ATOM 5334 O O . CYS B 1 309 ? 19.917 14.261 166.246 1.00 91.12 309 CYS B O 1
ATOM 5337 N N . ALA B 1 310 ? 18.712 12.601 167.166 1.00 87.82 310 ALA B N 1
ATOM 5338 C CA . ALA B 1 310 ? 19.826 11.671 167.135 1.00 87.82 310 ALA B CA 1
ATOM 5339 C C . ALA B 1 310 ? 20.200 11.364 165.687 1.00 87.82 310 ALA B C 1
ATOM 5340 O O . ALA B 1 310 ? 19.345 11.409 164.797 1.00 87.82 310 ALA B O 1
ATOM 5342 N N . PRO B 1 311 ? 21.474 11.070 165.417 1.00 86.04 311 PRO B N 1
ATOM 5343 C CA . PRO B 1 311 ? 21.889 10.874 164.015 1.00 86.04 311 PRO B CA 1
ATOM 5344 C C . PRO B 1 311 ? 21.140 9.763 163.299 1.00 86.04 311 PRO B C 1
ATOM 5345 O O . PRO B 1 311 ? 20.715 9.949 162.152 1.00 86.04 311 PRO B O 1
ATOM 5349 N N . SER B 1 312 ? 20.955 8.613 163.948 1.00 88.26 312 SER B N 1
ATOM 5350 C CA . SER B 1 312 ? 20.328 7.476 163.281 1.00 88.26 312 SER B CA 1
ATOM 5351 C C . SER B 1 312 ? 18.889 7.784 162.892 1.00 88.26 312 SER B C 1
ATOM 5352 O O . SER B 1 312 ? 18.442 7.427 161.793 1.00 88.26 312 SER B O 1
ATOM 5355 N N . SER B 1 313 ? 18.143 8.437 163.785 1.00 89.34 313 SER B N 1
ATOM 5356 C CA . SER B 1 313 ? 16.764 8.791 163.474 1.00 89.34 313 SER B CA 1
ATOM 5357 C C . SER B 1 313 ? 16.699 9.750 162.294 1.00 89.34 313 SER B C 1
ATOM 5358 O O . SER B 1 313 ? 15.840 9.610 161.416 1.00 89.34 313 SER B O 1
ATOM 5361 N N . LEU B 1 314 ? 17.603 10.728 162.254 1.00 88.00 314 LEU B N 1
ATOM 5362 C CA . LEU B 1 314 ? 17.627 11.659 161.133 1.00 88.00 314 LEU B CA 1
ATOM 5363 C C . LEU B 1 314 ? 17.956 10.944 159.830 1.00 88.00 314 LEU B C 1
ATOM 5364 O O . LEU B 1 314 ? 17.361 11.240 158.787 1.00 88.00 314 LEU B O 1
ATOM 5369 N N . THR B 1 315 ? 18.905 10.005 159.865 1.00 89.09 315 THR B N 1
ATOM 5370 C CA . THR B 1 315 ? 19.237 9.260 158.653 1.00 89.09 315 THR B CA 1
ATOM 5371 C C . THR B 1 315 ? 18.054 8.440 158.165 1.00 89.09 315 THR B C 1
ATOM 5372 O O . THR B 1 315 ? 17.766 8.409 156.963 1.00 89.09 315 THR B O 1
ATOM 5376 N N . GLU B 1 316 ? 17.358 7.765 159.076 1.00 91.56 316 GLU B N 1
ATOM 5377 C CA . GLU B 1 316 ? 16.267 6.898 158.653 1.00 91.56 316 GLU B CA 1
ATOM 5378 C C . GLU B 1 316 ? 14.971 7.652 158.396 1.00 91.56 316 GLU B C 1
ATOM 5379 O O . GLU B 1 316 ? 14.023 7.056 157.875 1.00 91.56 316 GLU B O 1
ATOM 5385 N N . THR B 1 317 ? 14.902 8.936 158.738 1.00 88.68 317 THR B N 1
ATOM 5386 C CA . THR B 1 317 ? 13.679 9.700 158.532 1.00 88.68 317 THR B CA 1
ATOM 5387 C C . THR B 1 317 ? 13.690 10.469 157.215 1.00 88.68 317 THR B C 1
ATOM 5388 O O . THR B 1 317 ? 12.706 10.444 156.473 1.00 88.68 317 THR B O 1
ATOM 5392 N N . TYR B 1 318 ? 14.790 11.145 156.907 1.00 86.81 318 TYR B N 1
ATOM 5393 C CA . TYR B 1 318 ? 14.877 12.017 155.745 1.00 86.81 318 TYR B CA 1
ATOM 5394 C C . TYR B 1 318 ? 15.700 11.347 154.655 1.00 86.81 318 TYR B C 1
ATOM 5395 O O . TYR B 1 318 ? 16.812 10.874 154.913 1.00 86.81 318 TYR B O 1
ATOM 5404 N N . HIS B 1 319 ? 15.150 11.310 153.441 1.00 90.91 319 HIS B N 1
ATOM 5405 C CA . HIS B 1 319 ? 15.835 10.643 152.340 1.00 90.91 319 HIS B CA 1
ATOM 5406 C C . HIS B 1 319 ? 17.010 11.459 151.827 1.00 90.91 319 HIS B C 1
ATOM 5407 O O . HIS B 1 319 ? 18.000 10.887 151.360 1.00 90.91 319 HIS B O 1
ATOM 5414 N N . GLN B 1 320 ? 16.928 12.782 151.904 1.00 89.34 320 GLN B N 1
ATOM 5415 C CA . GLN B 1 320 ? 17.987 13.646 151.409 1.00 89.34 320 GLN B CA 1
ATOM 5416 C C . GLN B 1 320 ? 19.082 13.889 152.436 1.00 89.34 320 GLN B C 1
ATOM 5417 O O . GLN B 1 320 ? 20.000 14.668 152.164 1.00 89.34 320 GLN B O 1
ATOM 5423 N N . ALA B 1 321 ? 19.004 13.254 153.601 1.00 84.99 321 ALA B N 1
ATOM 5424 C CA . ALA B 1 321 ? 20.052 13.399 154.598 1.00 84.99 321 ALA B CA 1
ATOM 5425 C C . ALA B 1 321 ? 21.377 12.896 154.044 1.00 84.99 321 ALA B C 1
ATOM 5426 O O . ALA B 1 321 ? 21.424 11.931 153.279 1.00 84.99 321 ALA B O 1
ATOM 5428 N N . TYR B 1 322 ? 22.455 13.563 154.431 1.00 83.02 322 TYR B N 1
ATOM 5429 C CA . TYR B 1 322 ? 23.783 13.287 153.903 1.00 83.02 322 TYR B CA 1
ATOM 5430 C C . TYR B 1 322 ? 24.583 12.492 154.922 1.00 83.02 322 TYR B C 1
ATOM 5431 O O . TYR B 1 322 ? 24.609 12.844 156.103 1.00 83.02 322 TYR B O 1
ATOM 5440 N N . GLN B 1 323 ? 25.220 11.420 154.469 1.00 86.77 323 GLN B N 1
ATOM 5441 C CA . GLN B 1 323 ? 26.067 10.591 155.313 1.00 86.77 323 GLN B CA 1
ATOM 5442 C C . GLN B 1 323 ? 27.381 10.342 154.598 1.00 86.77 323 GLN B C 1
ATOM 5443 O O . GLN B 1 323 ? 27.397 10.125 153.384 1.00 86.77 323 GLN B O 1
ATOM 5449 N N . SER B 1 324 ? 28.477 10.357 155.346 1.00 85.62 324 SER B N 1
ATOM 5450 C CA . SER B 1 324 ? 29.779 10.076 154.747 1.00 85.62 324 SER B CA 1
ATOM 5451 C C . SER B 1 324 ? 30.788 9.829 155.859 1.00 85.62 324 SER B C 1
ATOM 5452 O O . SER B 1 324 ? 30.449 9.828 157.045 1.00 85.62 324 SER B O 1
ATOM 5455 N N . LYS B 1 325 ? 32.035 9.609 155.459 1.00 86.10 325 LYS B N 1
ATOM 5456 C CA . LYS B 1 325 ? 33.118 9.518 156.419 1.00 86.10 325 LYS B CA 1
ATOM 5457 C C . LYS B 1 325 ? 33.449 10.901 156.964 1.00 86.10 325 LYS B C 1
ATOM 5458 O O . LYS B 1 325 ? 33.180 11.926 156.336 1.00 86.10 325 LYS B O 1
ATOM 5464 N N . ALA B 1 326 ? 34.058 10.918 158.149 1.00 84.64 326 ALA B N 1
ATOM 5465 C CA . ALA B 1 326 ? 34.349 12.185 158.811 1.00 84.64 326 ALA B CA 1
ATOM 5466 C C . ALA B 1 326 ? 35.274 13.053 157.972 1.00 84.64 326 ALA B C 1
ATOM 5467 O O . ALA B 1 326 ? 35.087 14.271 157.892 1.00 84.64 326 ALA B O 1
ATOM 5469 N N . THR B 1 327 ? 36.272 12.444 157.331 1.00 86.09 327 THR B N 1
ATOM 5470 C CA . THR B 1 327 ? 37.249 13.210 156.570 1.00 86.09 327 THR B CA 1
ATOM 5471 C C . THR B 1 327 ? 36.625 13.951 155.397 1.00 86.09 327 THR B C 1
ATOM 5472 O O . THR B 1 327 ? 37.245 14.879 154.867 1.00 86.09 327 THR B O 1
ATOM 5476 N N . ASP B 1 328 ? 35.421 13.568 154.975 1.00 87.85 328 ASP B N 1
ATOM 5477 C CA . ASP B 1 328 ? 34.772 14.267 153.875 1.00 87.85 328 ASP B CA 1
ATOM 5478 C C . ASP B 1 328 ? 34.231 15.626 154.288 1.00 87.85 328 ASP B C 1
ATOM 5479 O O . ASP B 1 328 ? 33.955 16.456 153.419 1.00 87.85 328 ASP B O 1
ATOM 5484 N N . GLY B 1 329 ? 34.078 15.874 155.585 1.00 83.27 329 GLY B N 1
ATOM 5485 C CA . GLY B 1 329 ? 33.499 17.127 156.008 1.00 83.27 329 GLY B CA 1
ATOM 5486 C C . GLY B 1 329 ? 32.041 17.208 155.594 1.00 83.27 329 GLY B C 1
ATOM 5487 O O . GLY B 1 329 ? 31.373 16.204 155.348 1.00 83.27 329 GLY B O 1
ATOM 5488 N N . PHE B 1 330 ? 31.547 18.438 155.513 1.00 77.53 330 PHE B N 1
ATOM 5489 C CA . PHE B 1 330 ? 30.188 18.660 155.053 1.00 77.53 330 PHE B CA 1
ATOM 5490 C C . PHE B 1 330 ? 30.083 20.048 154.447 1.00 77.53 330 PHE B C 1
ATOM 5491 O O . PHE B 1 330 ? 30.934 20.912 154.664 1.00 77.53 330 PHE B O 1
ATOM 5499 N N . TYR B 1 331 ? 29.019 20.247 153.677 1.00 81.33 331 TYR B N 1
ATOM 5500 C CA . TYR B 1 331 ? 28.729 21.545 153.078 1.00 81.33 331 TYR B CA 1
ATOM 5501 C C . TYR B 1 331 ? 27.211 21.632 152.963 1.00 81.33 331 TYR B C 1
ATOM 5502 O O . TYR B 1 331 ? 26.620 21.031 152.064 1.00 81.33 331 TYR B O 1
ATOM 5511 N N . MET B 1 332 ? 26.595 22.369 153.883 1.00 79.29 332 MET B N 1
ATOM 5512 C CA . MET B 1 332 ? 25.150 22.458 153.966 1.00 79.29 332 MET B CA 1
ATOM 5513 C C . MET B 1 332 ? 24.693 23.804 153.433 1.00 79.29 332 MET B C 1
ATOM 5514 O O . MET B 1 332 ? 24.936 24.831 154.083 1.00 79.29 332 MET B O 1
ATOM 5519 N N . PRO B 1 333 ? 24.099 23.856 152.253 1.00 77.91 333 PRO B N 1
ATOM 5520 C CA . PRO B 1 333 ? 23.427 25.074 151.792 1.00 77.91 333 PRO B CA 1
ATOM 5521 C C . PRO B 1 333 ? 22.006 25.173 152.316 1.00 77.91 333 PRO B C 1
ATOM 5522 O O . PRO B 1 333 ? 21.094 24.690 151.643 1.00 77.91 333 PRO B O 1
ATOM 5526 N N . VAL B 1 334 ? 21.791 25.744 153.506 1.00 78.70 334 VAL B N 1
ATOM 5527 C CA . VAL B 1 334 ? 20.455 25.706 154.091 1.00 78.70 334 VAL B CA 1
ATOM 5528 C C . VAL B 1 334 ? 19.466 26.396 153.161 1.00 78.70 334 VAL B C 1
ATOM 5529 O O . VAL B 1 334 ? 19.786 27.390 152.499 1.00 78.70 334 VAL B O 1
ATOM 5533 N N . LEU B 1 335 ? 18.261 25.841 153.079 1.00 83.46 335 LEU B N 1
ATOM 5534 C CA . LEU B 1 335 ? 17.272 26.255 152.098 1.00 83.46 335 LEU B CA 1
ATOM 5535 C C . LEU B 1 335 ? 16.012 26.761 152.782 1.00 83.46 335 LEU B C 1
ATOM 5536 O O . LEU B 1 335 ? 15.665 26.327 153.883 1.00 83.46 335 LEU B O 1
ATOM 5541 N N . SER B 1 336 ? 15.332 27.686 152.117 1.00 87.52 336 SER B N 1
ATOM 5542 C CA . SER B 1 336 ? 14.048 28.171 152.590 1.00 87.52 336 SER B CA 1
ATOM 5543 C C . SER B 1 336 ? 12.965 27.137 152.325 1.00 87.52 336 SER B C 1
ATOM 5544 O O . SER B 1 336 ? 13.076 26.308 151.421 1.00 87.52 336 SER B O 1
ATOM 5547 N N . SER B 1 337 ? 11.909 27.193 153.129 1.00 90.32 337 SER B N 1
ATOM 5548 C CA . SER B 1 337 ? 10.788 26.274 153.005 1.00 90.32 337 SER B CA 1
ATOM 5549 C C . SER B 1 337 ? 9.587 26.893 152.308 1.00 90.32 337 SER B C 1
ATOM 5550 O O . SER B 1 337 ? 8.555 26.228 152.178 1.00 90.32 337 SER B O 1
ATOM 5553 N N . SER B 1 338 ? 9.688 28.141 151.864 1.00 96.46 338 SER B N 1
ATOM 5554 C CA . SER B 1 338 ? 8.590 28.829 151.207 1.00 96.46 338 SER B CA 1
ATOM 5555 C C . SER B 1 338 ? 9.086 29.465 149.918 1.00 96.46 338 SER B C 1
ATOM 5556 O O . SER B 1 338 ? 10.289 29.557 149.663 1.00 96.46 338 SER B O 1
ATOM 5559 N N . ARG B 1 339 ? 8.136 29.911 149.098 1.00 102.70 339 ARG B N 1
ATOM 5560 C CA . ARG B 1 339 ? 8.459 30.569 147.841 1.00 102.70 339 ARG B CA 1
ATOM 5561 C C . ARG B 1 339 ? 8.478 32.086 147.943 1.00 102.70 339 ARG B C 1
ATOM 5562 O O . ARG B 1 339 ? 9.005 32.743 147.039 1.00 102.70 339 ARG B O 1
ATOM 5570 N N . ASP B 1 340 ? 7.927 32.656 149.009 1.00 98.98 340 ASP B N 1
ATOM 5571 C CA . ASP B 1 340 ? 7.921 34.096 149.215 1.00 98.98 340 ASP B CA 1
ATOM 5572 C C . ASP B 1 340 ? 8.849 34.450 150.367 1.00 98.98 340 ASP B C 1
ATOM 5573 O O . ASP B 1 340 ? 8.839 33.792 151.411 1.00 98.98 340 ASP B O 1
ATOM 5578 N N . ASN B 1 341 ? 9.649 35.493 150.171 1.00 89.62 341 ASN B N 1
ATOM 5579 C CA . ASN B 1 341 ? 10.649 35.930 151.142 1.00 89.62 341 ASN B CA 1
ATOM 5580 C C . ASN B 1 341 ? 10.479 37.425 151.355 1.00 89.62 341 ASN B C 1
ATOM 5581 O O . ASN B 1 341 ? 11.238 38.233 150.804 1.00 89.62 341 ASN B O 1
ATOM 5586 N N . PRO B 1 342 ? 9.486 37.833 152.136 1.00 85.20 342 PRO B N 1
ATOM 5587 C CA . PRO B 1 342 ? 9.235 39.261 152.334 1.00 85.20 342 PRO B CA 1
ATOM 5588 C C . PRO B 1 342 ? 10.184 39.873 153.354 1.00 85.20 342 PRO B C 1
ATOM 5589 O O . PRO B 1 342 ? 10.782 39.189 154.185 1.00 85.20 342 PRO B O 1
ATOM 5593 N N . PHE B 1 343 ? 10.309 41.193 153.271 1.00 81.66 343 PHE B N 1
ATOM 5594 C CA . PHE B 1 343 ? 11.104 41.931 154.237 1.00 81.66 343 PHE B CA 1
ATOM 5595 C C . PHE B 1 343 ? 10.428 41.923 155.601 1.00 81.66 343 PHE B C 1
ATOM 5596 O O . PHE B 1 343 ? 9.201 41.892 155.712 1.00 81.66 343 PHE B O 1
ATOM 5604 N N . HIS B 1 344 ? 11.245 41.950 156.651 1.00 83.86 344 HIS B N 1
ATOM 5605 C CA . HIS B 1 344 ? 10.746 41.996 158.009 1.00 83.86 344 HIS B CA 1
ATOM 5606 C C . HIS B 1 344 ? 11.554 43.015 158.795 1.00 83.86 344 HIS B C 1
ATOM 5607 O O . HIS B 1 344 ? 12.762 43.156 158.563 1.00 83.86 344 HIS B O 1
ATOM 5614 N N . PRO B 1 345 ? 10.928 43.733 159.718 1.00 82.13 345 PRO B N 1
ATOM 5615 C CA . PRO B 1 345 ? 11.675 44.655 160.567 1.00 82.13 345 PRO B CA 1
ATOM 5616 C C . PRO B 1 345 ? 12.477 43.892 161.603 1.00 82.13 345 PRO B C 1
ATOM 5617 O O . PRO B 1 345 ? 12.018 42.862 162.118 1.00 82.13 345 PRO B O 1
ATOM 5621 N N . PRO B 1 346 ? 13.681 44.354 161.927 1.00 83.54 346 PRO B N 1
ATOM 5622 C CA . PRO B 1 346 ? 14.479 43.677 162.959 1.00 83.54 346 PRO B CA 1
ATOM 5623 C C . PRO B 1 346 ? 13.793 43.752 164.313 1.00 83.54 346 PRO B C 1
ATOM 5624 O O . PRO B 1 346 ? 13.607 44.830 164.879 1.00 83.54 346 PRO B O 1
ATOM 5628 N N . GLN B 1 347 ? 13.413 42.589 164.830 1.00 88.83 347 GLN B N 1
ATOM 5629 C CA . GLN B 1 347 ? 12.684 42.468 166.091 1.00 88.83 347 GLN B CA 1
ATOM 5630 C C . GLN B 1 347 ? 13.327 41.377 166.933 1.00 88.83 347 GLN B C 1
ATOM 5631 O O . GLN B 1 347 ? 12.769 40.285 167.085 1.00 88.83 347 GLN B O 1
ATOM 5637 N N . PRO B 1 348 ? 14.512 41.632 167.484 1.00 86.06 348 PRO B N 1
ATOM 5638 C CA . PRO B 1 348 ? 15.174 40.604 168.294 1.00 86.06 348 PRO B CA 1
ATOM 5639 C C . PRO B 1 348 ? 14.339 40.226 169.507 1.00 86.06 348 PRO B C 1
ATOM 5640 O O . PRO B 1 348 ? 13.704 41.072 170.139 1.00 86.06 348 PRO B O 1
ATOM 5644 N N . ARG B 1 349 ? 14.344 38.934 169.826 1.00 87.87 349 ARG B N 1
ATOM 5645 C CA . ARG B 1 349 ? 13.591 38.390 170.945 1.00 87.87 349 ARG B CA 1
ATOM 5646 C C . ARG B 1 349 ? 14.383 37.248 171.556 1.00 87.87 349 ARG B C 1
ATOM 5647 O O . ARG B 1 349 ? 15.286 36.694 170.931 1.00 87.87 349 ARG B O 1
ATOM 5655 N N . ALA B 1 350 ? 14.040 36.903 172.791 1.00 85.01 350 ALA B N 1
ATOM 5656 C CA . ALA B 1 350 ? 14.665 35.760 173.438 1.00 85.01 350 ALA B CA 1
ATOM 5657 C C . ALA B 1 350 ? 14.240 34.477 172.741 1.00 85.01 350 ALA B C 1
ATOM 5658 O O . ALA B 1 350 ? 13.053 34.263 172.485 1.00 85.01 350 ALA B O 1
ATOM 5660 N N . ILE B 1 351 ? 15.207 33.619 172.444 1.00 81.79 351 ILE B N 1
ATOM 5661 C CA . ILE B 1 351 ? 14.962 32.376 171.728 1.00 81.79 351 ILE B CA 1
ATOM 5662 C C . ILE B 1 351 ? 14.742 31.259 172.733 1.00 81.79 351 ILE B C 1
ATOM 5663 O O . ILE B 1 351 ? 15.368 31.226 173.797 1.00 81.79 351 ILE B O 1
ATOM 5668 N N . ALA B 1 352 ? 13.845 30.339 172.396 1.00 82.34 352 ALA B N 1
ATOM 5669 C CA . ALA B 1 352 ? 13.547 29.190 173.232 1.00 82.34 352 ALA B CA 1
ATOM 5670 C C . ALA B 1 352 ? 13.212 28.012 172.334 1.00 82.34 352 ALA B C 1
ATOM 5671 O O . ALA B 1 352 ? 12.923 28.174 171.148 1.00 82.34 352 ALA B O 1
ATOM 5673 N N . VAL B 1 353 ? 13.260 26.814 172.906 1.00 83.51 353 VAL B N 1
ATOM 5674 C CA . VAL B 1 353 ? 13.027 25.586 172.159 1.00 83.51 353 VAL B CA 1
ATOM 5675 C C . VAL B 1 353 ? 11.919 24.803 172.844 1.00 83.51 353 VAL B C 1
ATOM 5676 O O . VAL B 1 353 ? 11.936 24.636 174.068 1.00 83.51 353 VAL B O 1
ATOM 5680 N N . TYR B 1 354 ? 10.956 24.330 172.060 1.00 86.30 354 TYR B N 1
ATOM 5681 C CA . TYR B 1 354 ? 9.863 23.542 172.611 1.00 86.30 354 TYR B CA 1
ATOM 5682 C C . TYR B 1 354 ? 10.364 22.181 173.066 1.00 86.30 354 TYR B C 1
ATOM 5683 O O . TYR B 1 354 ? 11.133 21.521 172.363 1.00 86.30 354 TYR B O 1
ATOM 5692 N N . GLY B 1 355 ? 9.927 21.764 174.243 1.00 91.07 355 GLY B N 1
ATOM 5693 C CA . GLY B 1 355 ? 10.174 20.438 174.755 1.00 91.07 355 GLY B CA 1
ATOM 5694 C C . GLY B 1 355 ? 8.975 19.535 174.567 1.00 91.07 355 GLY B C 1
ATOM 5695 O O . GLY B 1 355 ? 8.282 19.585 173.545 1.00 91.07 355 GLY B O 1
ATOM 5696 N N . SER B 1 356 ? 8.723 18.699 175.565 1.00 94.97 356 SER B N 1
ATOM 5697 C CA . SER B 1 356 ? 7.555 17.837 175.590 1.00 94.97 356 SER B CA 1
ATOM 5698 C C . SER B 1 356 ? 6.818 18.023 176.909 1.00 94.97 356 SER B C 1
ATOM 5699 O O . SER B 1 356 ? 7.389 18.456 177.911 1.00 94.97 356 SER B O 1
ATOM 5702 N N . PHE B 1 357 ? 5.534 17.689 176.902 1.00 94.58 357 PHE B N 1
ATOM 5703 C CA . PHE B 1 357 ? 4.694 17.820 178.081 1.00 94.58 357 PHE B CA 1
ATOM 5704 C C . PHE B 1 357 ? 4.772 16.555 178.925 1.00 94.58 357 PHE B C 1
ATOM 5705 O O . PHE B 1 357 ? 5.113 15.477 178.434 1.00 94.58 357 PHE B O 1
ATOM 5713 N N . LEU B 1 358 ? 4.451 16.698 180.210 1.00 98.78 358 LEU B N 1
ATOM 5714 C CA . LEU B 1 358 ? 4.481 15.582 181.144 1.00 98.78 358 LEU B CA 1
ATOM 5715 C C . LEU B 1 358 ? 3.090 15.230 181.654 1.00 98.78 358 LEU B C 1
ATOM 5716 O O . LEU B 1 358 ? 2.657 14.081 181.531 1.00 98.78 358 LEU B O 1
ATOM 5721 N N . ALA B 1 359 ? 2.371 16.192 182.223 1.00 98.45 359 ALA B N 1
ATOM 5722 C CA . ALA B 1 359 ? 1.028 15.955 182.732 1.00 98.45 359 ALA B CA 1
ATOM 5723 C C . ALA B 1 359 ? 0.030 16.027 181.586 1.00 98.45 359 ALA B C 1
ATOM 5724 O O . ALA B 1 359 ? 0.015 17.002 180.829 1.00 98.45 359 ALA B O 1
ATOM 5726 N N . ARG B 1 360 ? -0.802 14.992 181.461 1.00 94.63 360 ARG B N 1
ATOM 5727 C CA . ARG B 1 360 ? -1.767 14.957 180.370 1.00 94.63 360 ARG B CA 1
ATOM 5728 C C . ARG B 1 360 ? -2.823 16.042 180.530 1.00 94.63 360 ARG B C 1
ATOM 5729 O O . ARG B 1 360 ? -3.257 16.641 179.541 1.00 94.63 360 ARG B O 1
ATOM 5737 N N . GLY B 1 361 ? -3.236 16.316 181.763 1.00 96.71 361 GLY B N 1
ATOM 5738 C CA . GLY B 1 361 ? -4.192 17.385 181.993 1.00 96.71 361 GLY B CA 1
ATOM 5739 C C . GLY B 1 361 ? -5.518 17.105 181.319 1.00 96.71 361 GLY B C 1
ATOM 5740 O O . GLY B 1 361 ? -6.097 16.024 181.462 1.00 96.71 361 GLY B O 1
ATOM 5741 N N . CYS B 1 362 ? -6.008 18.084 180.564 1.00 95.28 362 CYS B N 1
ATOM 5742 C CA . CYS B 1 362 ? -7.296 17.970 179.897 1.00 95.28 362 CYS B CA 1
ATOM 5743 C C . CYS B 1 362 ? -7.261 17.056 178.679 1.00 95.28 362 CYS B C 1
ATOM 5744 O O . CYS B 1 362 ? -8.244 17.010 177.934 1.00 95.28 362 CYS B O 1
ATOM 5747 N N . LEU B 1 363 ? -6.164 16.332 178.454 1.00 92.94 363 LEU B N 1
ATOM 5748 C CA . LEU B 1 363 ? -6.173 15.268 177.460 1.00 92.94 363 LEU B CA 1
ATOM 5749 C C . LEU B 1 363 ? -7.044 14.097 177.885 1.00 92.94 363 LEU B C 1
ATOM 5750 O O . LEU B 1 363 ? -7.332 13.225 177.061 1.00 92.94 363 LEU B O 1
ATOM 5755 N N . ASP B 1 364 ? -7.458 14.061 179.142 1.00 96.02 364 ASP B N 1
ATOM 5756 C CA . ASP B 1 364 ? -8.393 13.098 179.696 1.00 96.02 364 ASP B CA 1
ATOM 5757 C C . ASP B 1 364 ? -9.504 13.871 180.385 1.00 96.02 364 ASP B C 1
ATOM 5758 O O . ASP B 1 364 ? -9.314 15.031 180.765 1.00 96.02 364 ASP B O 1
ATOM 5763 N N . PRO B 1 365 ? -10.683 13.269 180.546 1.00 94.07 365 PRO B N 1
ATOM 5764 C CA . PRO B 1 365 ? -11.767 13.970 181.247 1.00 94.07 365 PRO B CA 1
ATOM 5765 C C . PRO B 1 365 ? -11.390 14.321 182.678 1.00 94.07 365 PRO B C 1
ATOM 5766 O O . PRO B 1 365 ? -11.195 13.432 183.511 1.00 94.07 365 PRO B O 1
ATOM 5770 N N . VAL B 1 366 ? -11.281 15.616 182.968 1.00 94.25 366 VAL B N 1
ATOM 5771 C CA . VAL B 1 366 ? -10.866 16.111 184.268 1.00 94.25 366 VAL B CA 1
ATOM 5772 C C . VAL B 1 366 ? -11.803 17.239 184.686 1.00 94.25 366 VAL B C 1
ATOM 5773 O O . VAL B 1 366 ? -12.758 17.572 183.987 1.00 94.25 366 VAL B O 1
ATOM 5777 N N . SER B 1 367 ? -11.513 17.829 185.841 1.00 98.32 367 SER B N 1
ATOM 5778 C CA . SER B 1 367 ? -12.332 18.892 186.400 1.00 98.32 367 SER B CA 1
ATOM 5779 C C . SER B 1 367 ? -11.792 20.259 185.988 1.00 98.32 367 SER B C 1
ATOM 5780 O O . SER B 1 367 ? -10.823 20.375 185.236 1.00 98.32 367 SER B O 1
ATOM 5783 N N . GLU B 1 368 ? -12.436 21.318 186.488 1.00 100.32 368 GLU B N 1
ATOM 5784 C CA . GLU B 1 368 ? -11.968 22.671 186.206 1.00 100.32 368 GLU B CA 1
ATOM 5785 C C . GLU B 1 368 ? -10.566 22.898 186.748 1.00 100.32 368 GLU B C 1
ATOM 5786 O O . GLU B 1 368 ? -9.714 23.479 186.066 1.00 100.32 368 GLU B O 1
ATOM 5792 N N . ALA B 1 369 ? -10.312 22.459 187.982 1.00 103.32 369 ALA B N 1
ATOM 5793 C CA . ALA B 1 369 ? -9.030 22.723 188.618 1.00 103.32 369 ALA B CA 1
ATOM 5794 C C . ALA B 1 369 ? -7.870 22.102 187.857 1.00 103.32 369 ALA B C 1
ATOM 5795 O O . ALA B 1 369 ? -6.732 22.563 188.001 1.00 103.32 369 ALA B O 1
ATOM 5797 N N . HIS B 1 370 ? -8.127 21.077 187.052 1.00 104.99 370 HIS B N 1
ATOM 5798 C CA . HIS B 1 370 ? -7.090 20.425 186.272 1.00 104.99 370 HIS B CA 1
ATOM 5799 C C . HIS B 1 370 ? -7.041 20.916 184.832 1.00 104.99 370 HIS B C 1
ATOM 5800 O O . HIS B 1 370 ? -6.316 20.342 184.015 1.00 104.99 370 HIS B O 1
ATOM 5807 N N . GLU B 1 371 ? -7.807 21.955 184.501 1.00 103.43 371 GLU B N 1
ATOM 5808 C CA . GLU B 1 371 ? -7.634 22.618 183.214 1.00 103.43 371 GLU B CA 1
ATOM 5809 C C . GLU B 1 371 ? -6.261 23.268 183.112 1.00 103.43 371 GLU B C 1
ATOM 5810 O O . GLU B 1 371 ? -5.608 23.197 182.065 1.00 103.43 371 GLU B O 1
ATOM 5816 N N . ALA B 1 372 ? -5.809 23.906 184.194 1.00 104.66 372 ALA B N 1
ATOM 5817 C CA . ALA B 1 372 ? -4.573 24.680 184.145 1.00 104.66 372 ALA B CA 1
ATOM 5818 C C . ALA B 1 372 ? -3.372 23.794 183.844 1.00 104.66 372 ALA B C 1
ATOM 5819 O O . ALA B 1 372 ? -2.550 24.118 182.981 1.00 104.66 372 ALA B O 1
ATOM 5821 N N . ASP B 1 373 ? -3.249 22.669 184.546 1.00 105.25 373 ASP B N 1
ATOM 5822 C CA . ASP B 1 373 ? -2.109 21.790 184.322 1.00 105.25 373 ASP B CA 1
ATOM 5823 C C . ASP B 1 373 ? -2.389 20.832 183.174 1.00 105.25 373 ASP B C 1
ATOM 5824 O O . ASP B 1 373 ? -2.215 19.618 183.312 1.00 105.25 373 ASP B O 1
ATOM 5829 N N . GLY B 1 374 ? -2.809 21.372 182.035 1.00 100.62 374 GLY B N 1
ATOM 5830 C CA . GLY B 1 374 ? -3.071 20.575 180.864 1.00 100.62 374 GLY B CA 1
ATOM 5831 C C . GLY B 1 374 ? -1.785 20.176 180.177 1.00 100.62 374 GLY B C 1
ATOM 5832 O O . GLY B 1 374 ? -0.721 20.100 180.798 1.00 100.62 374 GLY B O 1
ATOM 5833 N N . PRO B 1 375 ? -1.856 19.912 178.882 1.00 94.72 375 PRO B N 1
ATOM 5834 C CA . PRO B 1 375 ? -0.632 19.601 178.138 1.00 94.72 375 PRO B CA 1
ATOM 5835 C C . PRO B 1 375 ? 0.206 20.845 177.915 1.00 94.72 375 PRO B C 1
ATOM 5836 O O . PRO B 1 375 ? 0.187 21.427 176.827 1.00 94.72 375 PRO B O 1
ATOM 5840 N N . THR B 1 376 ? 0.935 21.269 178.942 1.00 94.62 376 THR B N 1
ATOM 5841 C CA . THR B 1 376 ? 1.815 22.426 178.841 1.00 94.62 376 THR B CA 1
ATOM 5842 C C . THR B 1 376 ? 3.206 21.929 178.474 1.00 94.62 376 THR B C 1
ATOM 5843 O O . THR B 1 376 ? 3.858 21.246 179.268 1.00 94.62 376 THR B O 1
ATOM 5847 N N . HIS B 1 377 ? 3.658 22.270 177.273 1.00 92.45 377 HIS B N 1
ATOM 5848 C CA . HIS B 1 377 ? 4.950 21.810 176.798 1.00 92.45 377 HIS B CA 1
ATOM 5849 C C . HIS B 1 377 ? 6.070 22.592 177.464 1.00 92.45 377 HIS B C 1
ATOM 5850 O O . HIS B 1 377 ? 5.964 23.804 177.670 1.00 92.45 377 HIS B O 1
ATOM 5857 N N . ASP B 1 378 ? 7.142 21.889 177.809 1.00 94.07 378 ASP B N 1
ATOM 5858 C CA . ASP B 1 378 ? 8.301 22.546 178.389 1.00 94.07 378 ASP B CA 1
ATOM 5859 C C . ASP B 1 378 ? 8.946 23.469 177.367 1.00 94.07 378 ASP B C 1
ATOM 5860 O O . ASP B 1 378 ? 9.074 23.126 176.188 1.00 94.07 378 ASP B O 1
ATOM 5865 N N . ILE B 1 379 ? 9.348 24.648 177.822 1.00 88.96 379 ILE B N 1
ATOM 5866 C CA . ILE B 1 379 ? 10.032 25.624 176.988 1.00 88.96 379 ILE B CA 1
ATOM 5867 C C . ILE B 1 379 ? 11.422 25.821 177.569 1.00 88.96 379 ILE B C 1
ATOM 5868 O O . ILE B 1 379 ? 11.565 26.192 178.740 1.00 88.96 379 ILE B O 1
ATOM 5873 N N . TYR B 1 380 ? 12.442 25.553 176.763 1.00 88.23 380 TYR B N 1
ATOM 5874 C CA . TYR B 1 380 ? 13.831 25.636 177.194 1.00 88.23 380 TYR B CA 1
ATOM 5875 C C . TYR B 1 380 ? 14.395 26.976 176.747 1.00 88.23 380 TYR B C 1
ATOM 5876 O O . TYR B 1 380 ? 14.611 27.196 175.553 1.00 88.23 380 TYR B O 1
ATOM 5885 N N . ARG B 1 381 ? 14.633 27.868 177.701 1.00 89.95 381 ARG B N 1
ATOM 5886 C CA . ARG B 1 381 ? 15.226 29.156 177.376 1.00 89.95 381 ARG B CA 1
ATOM 5887 C C . ARG B 1 381 ? 16.690 28.977 177.007 1.00 89.95 381 ARG B C 1
ATOM 5888 O O . ARG B 1 381 ? 17.441 28.297 177.712 1.00 89.95 381 ARG B O 1
ATOM 5896 N N . LEU B 1 382 ? 17.094 29.580 175.895 1.00 85.57 382 LEU B N 1
ATOM 5897 C CA . LEU B 1 382 ? 18.483 29.540 175.468 1.00 85.57 382 LEU B CA 1
ATOM 5898 C C . LEU B 1 382 ? 19.311 30.676 176.043 1.00 85.57 382 LEU B C 1
ATOM 5899 O O . LEU B 1 382 ? 20.536 30.661 175.890 1.00 85.57 382 LEU B O 1
ATOM 5904 N N . ASN B 1 383 ? 18.676 31.649 176.696 1.00 91.35 383 ASN B N 1
ATOM 5905 C CA . ASN B 1 383 ? 19.354 32.836 177.213 1.00 91.35 383 ASN B CA 1
ATOM 5906 C C . ASN B 1 383 ? 20.099 33.577 176.110 1.00 91.35 383 ASN B C 1
ATOM 5907 O O . ASN B 1 383 ? 21.148 34.178 176.346 1.00 91.35 383 ASN B O 1
ATOM 5912 N N . VAL B 1 384 ? 19.566 33.529 174.894 1.00 87.47 384 VAL B N 1
ATOM 5913 C CA . VAL B 1 384 ? 20.156 34.190 173.739 1.00 87.47 384 VAL B CA 1
ATOM 5914 C C . VAL B 1 384 ? 19.054 34.938 173.011 1.00 87.47 384 VAL B C 1
ATOM 5915 O O . VAL B 1 384 ? 17.994 34.370 172.732 1.00 87.47 384 VAL B O 1
ATOM 5919 N N . ALA B 1 385 ? 19.300 36.205 172.702 1.00 87.90 385 ALA B N 1
ATOM 5920 C CA . ALA B 1 385 ? 18.342 37.036 171.992 1.00 87.90 385 ALA B CA 1
ATOM 5921 C C . ALA B 1 385 ? 18.779 37.201 170.547 1.00 87.90 385 ALA B C 1
ATOM 5922 O O . ALA B 1 385 ? 19.965 37.395 170.266 1.00 87.90 385 ALA B O 1
ATOM 5924 N N . ASP B 1 386 ? 17.814 37.133 169.640 1.00 86.34 386 ASP B N 1
ATOM 5925 C CA . ASP B 1 386 ? 18.102 37.221 168.219 1.00 86.34 386 ASP B CA 1
ATOM 5926 C C . ASP B 1 386 ? 16.800 37.386 167.458 1.00 86.34 386 ASP B C 1
ATOM 5927 O O . ASP B 1 386 ? 15.714 37.157 167.995 1.00 86.34 386 ASP B O 1
ATOM 5932 N N . ASP B 1 387 ? 16.926 37.784 166.199 1.00 85.56 387 ASP B N 1
ATOM 5933 C CA . ASP B 1 387 ? 15.823 37.753 165.252 1.00 85.56 387 ASP B CA 1
ATOM 5934 C C . ASP B 1 387 ? 16.125 36.700 164.200 1.00 85.56 387 ASP B C 1
ATOM 5935 O O . ASP B 1 387 ? 17.237 36.640 163.668 1.00 85.56 387 ASP B O 1
ATOM 5940 N N . VAL B 1 388 ? 15.137 35.869 163.910 1.00 83.23 388 VAL B N 1
ATOM 5941 C CA . VAL B 1 388 ? 15.339 34.688 163.101 1.00 83.23 388 VAL B CA 1
ATOM 5942 C C . VAL B 1 388 ? 14.903 34.970 161.674 1.00 83.23 388 VAL B C 1
ATOM 5943 O O . VAL B 1 388 ? 14.133 35.893 161.395 1.00 83.23 388 VAL B O 1
ATOM 5947 N N . ALA B 1 389 ? 15.414 34.169 160.752 1.00 83.87 389 ALA B N 1
ATOM 5948 C CA . ALA B 1 389 ? 14.939 34.211 159.382 1.00 83.87 389 ALA B CA 1
ATOM 5949 C C . ALA B 1 389 ? 13.802 33.210 159.247 1.00 83.87 389 ALA B C 1
ATOM 5950 O O . ALA B 1 389 ? 14.035 31.996 159.280 1.00 83.87 389 ALA B O 1
ATOM 5952 N N . PRO B 1 390 ? 12.567 33.674 159.104 1.00 88.63 390 PRO B N 1
ATOM 5953 C CA . PRO B 1 390 ? 11.437 32.743 159.051 1.00 88.63 390 PRO B CA 1
ATOM 5954 C C . PRO B 1 390 ? 11.459 31.917 157.779 1.00 88.63 390 PRO B C 1
ATOM 5955 O O . PRO B 1 390 ? 12.020 32.318 156.757 1.00 88.63 390 PRO B O 1
ATOM 5959 N N . LEU B 1 391 ? 10.850 30.736 157.861 1.00 87.13 391 LEU B N 1
ATOM 5960 C CA . LEU B 1 391 ? 10.658 29.816 156.747 1.00 87.13 391 LEU B CA 1
ATOM 5961 C C . LEU B 1 391 ? 11.959 29.218 156.236 1.00 87.13 391 LEU B C 1
ATOM 5962 O O . LEU B 1 391 ? 11.967 28.600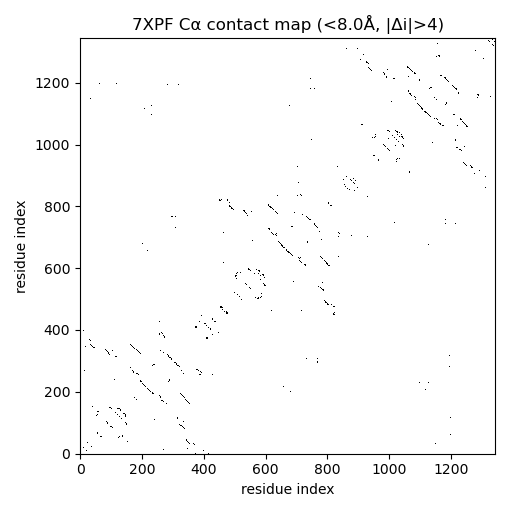 155.167 1.00 87.13 391 LEU B O 1
ATOM 5967 N N . PHE B 1 392 ? 13.058 29.377 156.962 1.00 82.53 392 PHE B N 1
ATOM 5968 C CA . PHE B 1 392 ? 14.327 28.770 156.594 1.00 82.53 392 PHE B CA 1
ATOM 5969 C C . PHE B 1 392 ? 14.544 27.498 157.398 1.00 82.53 392 PHE B C 1
ATOM 5970 O O . PHE B 1 392 ? 14.186 27.424 158.575 1.00 82.53 392 PHE B O 1
ATOM 5978 N N . ASN B 1 393 ? 15.126 26.497 156.750 1.00 81.47 393 ASN B N 1
ATOM 5979 C CA . ASN B 1 393 ? 15.316 25.206 157.386 1.00 81.47 393 ASN B CA 1
ATOM 5980 C C . ASN B 1 393 ? 16.321 25.298 158.526 1.00 81.47 393 ASN B C 1
ATOM 5981 O O . ASN B 1 393 ? 17.242 26.116 158.513 1.00 81.47 393 ASN B O 1
ATOM 5986 N N . THR B 1 394 ? 16.124 24.447 159.522 1.00 79.87 394 THR B N 1
ATOM 5987 C CA . THR B 1 394 ? 17.101 24.233 160.574 1.00 79.87 394 THR B CA 1
ATOM 5988 C C . THR B 1 394 ? 17.987 23.063 160.177 1.00 79.87 394 THR B C 1
ATOM 5989 O O . THR B 1 394 ? 17.487 21.994 159.816 1.00 79.87 394 THR B O 1
ATOM 5993 N N . GLY B 1 395 ? 19.296 23.274 160.223 1.00 75.84 395 GLY B N 1
ATOM 5994 C CA . GLY B 1 395 ? 20.253 22.244 159.882 1.00 75.84 395 GLY B CA 1
ATOM 5995 C C . GLY B 1 395 ? 20.875 21.636 161.124 1.00 75.84 395 GLY B C 1
ATOM 5996 O O . GLY B 1 395 ? 20.978 22.279 162.159 1.00 75.84 395 GLY B O 1
ATOM 5997 N N . VAL B 1 396 ? 21.294 20.383 161.009 1.00 74.81 396 VAL B N 1
ATOM 5998 C CA . VAL B 1 396 ? 21.951 19.703 162.118 1.00 74.81 396 VAL B CA 1
ATOM 5999 C C . VAL B 1 396 ? 22.927 18.689 161.546 1.00 74.81 396 VAL B C 1
ATOM 6000 O O . VAL B 1 396 ? 22.554 17.860 160.712 1.00 74.81 396 VAL B O 1
ATOM 6004 N N . VAL B 1 397 ? 24.181 18.766 161.983 1.00 75.80 397 VAL B N 1
ATOM 6005 C CA . VAL B 1 397 ? 25.198 17.816 161.560 1.00 75.80 397 VAL B CA 1
ATOM 6006 C C . VAL B 1 397 ? 25.835 17.201 162.796 1.00 75.80 397 VAL B C 1
ATOM 6007 O O . VAL B 1 397 ? 25.984 17.845 163.839 1.00 75.80 397 VAL B O 1
ATOM 6011 N N . TRP B 1 398 ? 26.182 15.926 162.671 1.00 78.59 398 TRP B N 1
ATOM 6012 C CA . TRP B 1 398 ? 26.797 15.143 163.729 1.00 78.59 398 TRP B CA 1
ATOM 6013 C C . TRP B 1 398 ? 28.087 14.537 163.210 1.00 78.59 398 TRP B C 1
ATOM 6014 O O . TRP B 1 398 ? 28.107 13.941 162.129 1.00 78.59 398 TRP B O 1
ATOM 6025 N N . PHE B 1 399 ? 29.156 14.690 163.979 1.00 78.79 399 PHE B N 1
ATOM 6026 C CA . PHE B 1 399 ? 30.421 14.006 163.758 1.00 78.79 399 PHE B CA 1
ATOM 6027 C C . PHE B 1 399 ? 30.552 12.981 164.874 1.00 78.79 399 PHE B C 1
ATOM 6028 O O . PHE B 1 399 ? 30.783 13.349 166.028 1.00 78.79 399 PHE B O 1
ATOM 6036 N N . GLU B 1 400 ? 30.399 11.709 164.537 1.00 85.57 400 GLU B N 1
ATOM 6037 C CA . GLU B 1 400 ? 30.397 10.642 165.526 1.00 85.57 400 GLU B CA 1
ATOM 6038 C C . GLU B 1 400 ? 31.690 9.846 165.450 1.00 85.57 400 GLU B C 1
ATOM 6039 O O . GLU B 1 400 ? 32.197 9.568 164.360 1.00 85.57 400 GLU B O 1
ATOM 6045 N N . GLY B 1 401 ? 32.210 9.474 166.615 1.00 83.54 401 GLY B N 1
ATOM 6046 C CA . GLY B 1 401 ? 33.439 8.711 166.685 1.00 83.54 401 GLY B CA 1
ATOM 6047 C C . GLY B 1 401 ? 34.631 9.476 166.158 1.00 83.54 401 GLY B C 1
ATOM 6048 O O . GLY B 1 401 ? 35.422 8.947 165.379 1.00 83.54 401 GLY B O 1
ATOM 6049 N N . ILE B 1 402 ? 34.760 10.721 166.568 1.00 84.33 402 ILE B N 1
ATOM 6050 C CA . ILE B 1 402 ? 35.817 11.605 166.095 1.00 84.33 402 ILE B CA 1
ATOM 6051 C C . ILE B 1 402 ? 36.999 11.523 167.045 1.00 84.33 402 ILE B C 1
ATOM 6052 O O . ILE B 1 402 ? 36.823 11.446 168.265 1.00 84.33 402 ILE B O 1
ATOM 6057 N N . SER B 1 403 ? 38.204 11.528 166.490 1.00 85.89 403 SER B N 1
ATOM 6058 C CA . SER B 1 403 ? 39.394 11.564 167.324 1.00 85.89 403 SER B CA 1
ATOM 6059 C C . SER B 1 403 ? 39.403 12.857 168.130 1.00 85.89 403 SER B C 1
ATOM 6060 O O . SER B 1 403 ? 39.115 13.926 167.578 1.00 85.89 403 SER B O 1
ATOM 6063 N N . PRO B 1 404 ? 39.717 12.806 169.424 1.00 86.23 404 PRO B N 1
ATOM 6064 C CA . PRO B 1 404 ? 39.623 14.019 170.250 1.00 86.23 404 PRO B CA 1
ATOM 6065 C C . PRO B 1 404 ? 40.521 15.148 169.786 1.00 86.23 404 PRO B C 1
ATOM 6066 O O . PRO B 1 404 ? 40.169 16.319 169.967 1.00 86.23 404 PRO B O 1
ATOM 6070 N N . LYS B 1 405 ? 41.671 14.842 169.196 1.00 86.92 405 LYS B N 1
ATOM 6071 C CA . LYS B 1 405 ? 42.566 15.880 168.688 1.00 86.92 405 LYS B CA 1
ATOM 6072 C C . LYS B 1 405 ? 42.258 16.213 167.233 1.00 86.92 405 LYS B C 1
ATOM 6073 O O . LYS B 1 405 ? 43.129 16.221 166.368 1.00 86.92 405 LYS B O 1
ATOM 6079 N N . PHE B 1 406 ? 40.991 16.505 166.965 1.00 82.61 406 PHE B N 1
ATOM 6080 C CA . PHE B 1 406 ? 40.529 16.837 165.630 1.00 82.61 406 PHE B CA 1
ATOM 6081 C C . PHE B 1 406 ? 40.755 18.317 165.347 1.00 82.61 406 PHE B C 1
ATOM 6082 O O . PHE B 1 406 ? 41.307 19.058 166.163 1.00 82.61 406 PHE B O 1
ATOM 6090 N N . SER B 1 407 ? 40.313 18.758 164.174 1.00 82.28 407 SER B N 1
ATOM 6091 C CA . SER B 1 407 ? 40.356 20.174 163.827 1.00 82.28 407 SER B CA 1
ATOM 6092 C C . SER B 1 407 ? 39.305 20.427 162.761 1.00 82.28 407 SER B C 1
ATOM 6093 O O . SER B 1 407 ? 39.398 19.877 161.660 1.00 82.28 407 SER B O 1
ATOM 6096 N N . LEU B 1 408 ? 38.314 21.251 163.077 1.00 77.65 408 LEU B N 1
ATOM 6097 C CA . LEU B 1 408 ? 37.242 21.566 162.148 1.00 77.65 408 LEU B CA 1
ATOM 6098 C C . LEU B 1 408 ? 37.353 23.029 161.753 1.00 77.65 408 LEU B C 1
ATOM 6099 O O . LEU B 1 408 ? 37.347 23.912 162.615 1.00 77.65 408 LEU B O 1
ATOM 6104 N N . LYS B 1 409 ? 37.466 23.281 160.459 1.00 77.56 409 LYS B N 1
ATOM 6105 C CA . LYS B 1 409 ? 37.404 24.625 159.911 1.00 77.56 409 LYS B CA 1
ATOM 6106 C C . LYS B 1 409 ? 35.967 24.865 159.472 1.00 77.56 409 LYS B C 1
ATOM 6107 O O . LYS B 1 409 ? 35.514 24.305 158.466 1.00 77.56 409 LYS B O 1
ATOM 6113 N N . LEU B 1 410 ? 35.246 25.657 160.257 1.00 77.22 410 LEU B N 1
ATOM 6114 C CA . LEU B 1 410 ? 33.888 26.062 159.941 1.00 77.22 410 LEU B CA 1
ATOM 6115 C C . LEU B 1 410 ? 33.936 27.327 159.101 1.00 77.22 410 LEU B C 1
ATOM 6116 O O . LEU B 1 410 ? 34.507 28.333 159.522 1.00 77.22 410 LEU B O 1
ATOM 6121 N N . LYS B 1 411 ? 33.335 27.276 157.920 1.00 80.18 411 LYS B N 1
ATOM 6122 C CA . LYS B 1 411 ? 33.290 28.422 157.021 1.00 80.18 411 LYS B CA 1
ATOM 6123 C C . LYS B 1 411 ? 31.832 28.718 156.715 1.00 80.18 411 LYS B C 1
ATOM 6124 O O . LYS B 1 411 ? 31.173 27.948 156.015 1.00 80.18 411 LYS B O 1
ATOM 6130 N N . THR B 1 412 ? 31.326 29.826 157.237 1.00 80.89 412 THR B N 1
ATOM 6131 C CA . THR B 1 412 ? 29.930 30.192 157.064 1.00 80.89 412 THR B CA 1
ATOM 6132 C C . THR B 1 412 ? 29.829 31.384 156.129 1.00 80.89 412 THR B C 1
ATOM 6133 O O . THR B 1 412 ? 30.560 32.367 156.288 1.00 80.89 412 THR B O 1
ATOM 6137 N N . ARG B 1 413 ? 28.927 31.298 155.159 1.00 81.84 413 ARG B N 1
ATOM 6138 C CA . ARG B 1 413 ? 28.613 32.418 154.285 1.00 81.84 413 ARG B CA 1
ATOM 6139 C C . ARG B 1 413 ? 27.134 32.732 154.424 1.00 81.84 413 ARG B C 1
ATOM 6140 O O . ARG B 1 413 ? 26.287 31.877 154.153 1.00 81.84 413 ARG B O 1
ATOM 6148 N N . THR B 1 414 ? 26.832 33.954 154.838 1.00 80.56 414 THR B N 1
ATOM 6149 C CA . THR B 1 414 ? 25.464 34.418 155.032 1.00 80.56 414 THR B CA 1
ATOM 6150 C C . THR B 1 414 ? 25.279 35.678 154.204 1.00 80.56 414 THR B C 1
ATOM 6151 O O . THR B 1 414 ? 25.910 36.701 154.480 1.00 80.56 414 THR B O 1
ATOM 6155 N N . VAL B 1 415 ? 24.429 35.614 153.187 1.00 79.78 415 VAL B N 1
ATOM 6156 C CA . VAL B 1 415 ? 24.127 36.773 152.358 1.00 79.78 415 VAL B CA 1
ATOM 6157 C C . VAL B 1 415 ? 22.678 37.159 152.597 1.00 79.78 415 VAL B C 1
ATOM 6158 O O . VAL B 1 415 ? 21.774 36.324 152.473 1.00 79.78 415 VAL B O 1
ATOM 6162 N N . LEU B 1 416 ? 22.463 38.420 152.962 1.00 79.16 416 LEU B N 1
ATOM 6163 C CA . LEU B 1 416 ? 21.122 38.884 153.275 1.00 79.16 416 LEU B CA 1
ATOM 6164 C C . LEU B 1 416 ? 20.947 40.335 152.848 1.00 79.16 416 LEU B C 1
ATOM 6165 O O . LEU B 1 416 ? 21.909 41.101 152.772 1.00 79.16 416 LEU B O 1
ATOM 6170 N N . GLN B 1 417 ? 19.702 40.694 152.571 1.00 81.54 417 GLN B N 1
ATOM 6171 C CA . GLN B 1 417 ? 19.343 41.994 152.032 1.00 81.54 417 GLN B CA 1
ATOM 6172 C C . GLN B 1 417 ? 18.839 42.908 153.139 1.00 81.54 417 GLN B C 1
ATOM 6173 O O . GLN B 1 417 ? 18.219 42.460 154.104 1.00 81.54 417 GLN B O 1
ATOM 6179 N N . TYR B 1 418 ? 19.101 44.201 152.984 1.00 79.38 418 TYR B N 1
ATOM 6180 C CA . TYR B 1 418 ? 18.674 45.209 153.935 1.00 79.38 418 TYR B CA 1
ATOM 6181 C C . TYR B 1 418 ? 17.933 46.318 153.215 1.00 79.38 418 TYR B C 1
ATOM 6182 O O . TYR B 1 418 ? 18.176 46.591 152.036 1.00 79.38 418 TYR B O 1
ATOM 6191 N N . ILE B 1 419 ? 17.038 46.969 153.948 1.00 80.85 419 ILE B N 1
ATOM 6192 C CA . ILE B 1 419 ? 16.530 48.288 153.588 1.00 80.85 419 ILE B CA 1
ATOM 6193 C C . ILE B 1 419 ? 17.238 49.295 154.488 1.00 80.85 419 ILE B C 1
ATOM 6194 O O . ILE B 1 419 ? 16.998 49.293 155.704 1.00 80.85 419 ILE B O 1
ATOM 6199 N N . PRO B 1 420 ? 18.142 50.112 153.966 1.00 82.87 420 PRO B N 1
ATOM 6200 C CA . PRO B 1 420 ? 18.923 50.990 154.838 1.00 82.87 420 PRO B CA 1
ATOM 6201 C C . PRO B 1 420 ? 18.066 52.056 155.497 1.00 82.87 420 PRO B C 1
ATOM 6202 O O . PRO B 1 420 ? 17.087 52.544 154.929 1.00 82.87 420 PRO B O 1
ATOM 6206 N N . THR B 1 421 ? 18.449 52.407 156.718 1.00 86.85 421 THR B N 1
ATOM 6207 C CA . THR B 1 421 ? 17.859 53.539 157.413 1.00 86.85 421 THR B CA 1
ATOM 6208 C C . THR B 1 421 ? 18.581 54.814 156.998 1.00 86.85 421 THR B C 1
ATOM 6209 O O . THR B 1 421 ? 19.793 54.805 156.770 1.00 86.85 421 THR B O 1
ATOM 6213 N N . SER B 1 422 ? 17.828 55.905 156.874 1.00 90.57 422 SER B N 1
ATOM 6214 C CA . SER B 1 422 ? 18.418 57.176 156.476 1.00 90.57 422 SER B CA 1
ATOM 6215 C C . SER B 1 422 ? 19.528 57.577 157.438 1.00 90.57 422 SER B C 1
ATOM 6216 O O . SER B 1 422 ? 19.356 57.534 158.658 1.00 90.57 422 SER B O 1
ATOM 6219 N N . GLY B 1 423 ? 20.671 57.967 156.881 1.00 91.23 423 GLY B N 1
ATOM 6220 C CA . GLY B 1 423 ? 21.813 58.357 157.675 1.00 91.23 423 GLY B CA 1
ATOM 6221 C C . GLY B 1 423 ? 22.630 57.216 158.234 1.00 91.23 423 GLY B C 1
ATOM 6222 O O . GLY B 1 423 ? 23.586 57.468 158.977 1.00 91.23 423 GLY B O 1
ATOM 6223 N N . SER B 1 424 ? 22.292 55.973 157.908 1.00 87.46 424 SER B N 1
ATOM 6224 C CA . SER B 1 424 ? 23.036 54.832 158.410 1.00 87.46 424 SER B CA 1
ATOM 6225 C C . SER B 1 424 ? 24.201 54.501 157.483 1.00 87.46 424 SER B C 1
ATOM 6226 O O . SER B 1 424 ? 24.359 55.074 156.402 1.00 87.46 424 SER B O 1
ATOM 6229 N N . VAL B 1 425 ? 25.029 53.556 157.928 1.00 86.68 425 VAL B N 1
ATOM 6230 C CA . VAL B 1 425 ? 26.175 53.132 157.130 1.00 86.68 425 VAL B CA 1
ATOM 6231 C C . VAL B 1 425 ? 25.715 52.459 155.844 1.00 86.68 425 VAL B C 1
ATOM 6232 O O . VAL B 1 425 ? 26.264 52.714 154.764 1.00 86.68 425 VAL B O 1
ATOM 6236 N N . LEU B 1 426 ? 24.695 51.603 155.933 1.00 83.17 426 LEU B N 1
ATOM 6237 C CA . LEU B 1 426 ? 24.235 50.860 154.765 1.00 83.17 426 LEU B CA 1
ATOM 6238 C C . LEU B 1 426 ? 23.822 51.784 153.630 1.00 83.17 426 LEU B C 1
ATOM 6239 O O . LEU B 1 426 ? 23.901 51.402 152.457 1.00 83.17 426 LEU B O 1
ATOM 6244 N N . ALA B 1 427 ? 23.397 53.007 153.954 1.00 85.28 427 ALA B N 1
ATOM 6245 C CA . ALA B 1 427 ? 22.969 53.943 152.925 1.00 85.28 427 ALA B CA 1
ATOM 6246 C C . ALA B 1 427 ? 24.087 54.287 151.952 1.00 85.28 427 ALA B C 1
ATOM 6247 O O . ALA B 1 427 ? 23.805 54.761 150.847 1.00 85.28 427 ALA B O 1
ATOM 6249 N N . ASN B 1 428 ? 25.343 54.059 152.326 1.00 86.26 428 ASN B N 1
ATOM 6250 C CA . ASN B 1 428 ? 26.461 54.339 151.440 1.00 86.26 428 ASN B CA 1
ATOM 6251 C C . ASN B 1 428 ? 26.788 53.181 150.509 1.00 86.26 428 ASN B C 1
ATOM 6252 O O . ASN B 1 428 ? 27.721 53.297 149.710 1.00 86.26 428 ASN B O 1
ATOM 6257 N N . PHE B 1 429 ? 26.052 52.072 150.586 1.00 86.48 429 PHE B N 1
ATOM 6258 C CA . PHE B 1 429 ? 26.337 50.907 149.756 1.00 86.48 429 PHE B CA 1
ATOM 6259 C C . PHE B 1 429 ? 25.093 50.388 149.048 1.00 86.48 429 PHE B C 1
ATOM 6260 O O . PHE B 1 429 ? 25.062 49.222 148.642 1.00 86.48 429 PHE B O 1
ATOM 6268 N N . THR B 1 430 ? 24.070 51.221 148.893 1.00 92.06 430 THR B N 1
ATOM 6269 C CA . THR B 1 430 ? 22.832 50.777 148.275 1.00 92.06 430 THR B CA 1
ATOM 6270 C C . THR B 1 430 ? 23.055 50.429 146.807 1.00 92.06 430 THR B C 1
ATOM 6271 O O . THR B 1 430 ? 24.037 50.834 146.182 1.00 92.06 430 THR B O 1
ATOM 6275 N N . ARG B 1 431 ? 22.120 49.660 146.260 1.00 96.66 431 ARG B N 1
ATOM 6276 C CA . ARG B 1 431 ? 22.227 49.184 144.886 1.00 96.66 431 ARG B CA 1
ATOM 6277 C C . ARG B 1 431 ? 20.825 48.946 144.354 1.00 96.66 431 ARG B C 1
ATOM 6278 O O . ARG B 1 431 ? 20.087 48.121 144.897 1.00 96.66 431 ARG B O 1
ATOM 6286 N N . HIS B 1 432 ? 20.466 49.662 143.292 1.00 101.69 432 HIS B N 1
ATOM 6287 C CA . HIS B 1 432 ? 19.104 49.672 142.759 1.00 101.69 432 HIS B CA 1
ATOM 6288 C C . HIS B 1 432 ? 19.004 48.628 141.652 1.00 101.69 432 HIS B C 1
ATOM 6289 O O . HIS B 1 432 ? 19.304 48.899 140.489 1.00 101.69 432 HIS B O 1
ATOM 6296 N N . GLU B 1 433 ? 18.571 47.424 142.017 1.00 107.51 433 GLU B N 1
ATOM 6297 C CA . GLU B 1 433 ? 18.334 46.348 141.053 1.00 107.51 433 GLU B CA 1
ATOM 6298 C C . GLU B 1 433 ? 16.969 45.712 141.288 1.00 107.51 433 GLU B C 1
ATOM 6299 O O . GLU B 1 433 ? 16.866 44.528 141.622 1.00 107.51 433 GLU B O 1
ATOM 6305 N N . PRO B 1 434 ? 15.886 46.465 141.102 1.00 108.25 434 PRO B N 1
ATOM 6306 C CA . PRO B 1 434 ? 14.557 45.871 141.285 1.00 108.25 434 PRO B CA 1
ATOM 6307 C C . PRO B 1 434 ? 14.189 44.943 140.141 1.00 108.25 434 PRO B C 1
ATOM 6308 O O . PRO B 1 434 ? 13.260 45.227 139.379 1.00 108.25 434 PRO B O 1
ATOM 6312 N N . THR B 1 435 ? 14.912 43.836 140.006 1.00 106.17 435 THR B N 1
ATOM 6313 C CA . THR B 1 435 ? 14.610 42.856 138.975 1.00 106.17 435 THR B CA 1
ATOM 6314 C C . THR B 1 435 ? 13.549 41.887 139.474 1.00 106.17 435 THR B C 1
ATOM 6315 O O . THR B 1 435 ? 13.446 41.611 140.671 1.00 106.17 435 THR B O 1
ATOM 6319 N N . TYR B 1 436 ? 12.751 41.371 138.545 1.00 102.95 436 TYR B N 1
ATOM 6320 C CA . TYR B 1 436 ? 11.686 40.436 138.871 1.00 102.95 436 TYR B CA 1
ATOM 6321 C C . TYR B 1 436 ? 11.788 39.204 137.985 1.00 102.95 436 TYR B C 1
ATOM 6322 O O . TYR B 1 436 ? 12.044 39.316 136.783 1.00 102.95 436 TYR B O 1
ATOM 6331 N N . ASP B 1 437 ? 11.585 38.026 138.582 1.00 105.49 437 ASP B N 1
ATOM 6332 C CA . ASP B 1 437 ? 11.675 36.778 137.827 1.00 105.49 437 ASP B CA 1
ATOM 6333 C C . ASP B 1 437 ? 10.811 35.732 138.533 1.00 105.49 437 ASP B C 1
ATOM 6334 O O . ASP B 1 437 ? 11.222 35.180 139.555 1.00 105.49 437 ASP B O 1
ATOM 6339 N N . GLN B 1 438 ? 9.627 35.471 137.977 1.00 106.55 438 GLN B N 1
ATOM 6340 C CA . GLN B 1 438 ? 8.765 34.430 138.526 1.00 106.55 438 GLN B CA 1
ATOM 6341 C C . GLN B 1 438 ? 9.320 33.040 138.261 1.00 106.55 438 GLN B C 1
ATOM 6342 O O . GLN B 1 438 ? 9.127 32.129 139.076 1.00 106.55 438 GLN B O 1
ATOM 6348 N N . ILE B 1 439 ? 9.994 32.857 137.126 1.00 106.36 439 ILE B N 1
ATOM 6349 C CA . ILE B 1 439 ? 10.496 31.537 136.762 1.00 106.36 439 ILE B CA 1
ATOM 6350 C C . ILE B 1 439 ? 11.533 31.063 137.768 1.00 106.36 439 ILE B C 1
ATOM 6351 O O . ILE B 1 439 ? 11.557 29.889 138.142 1.00 106.36 439 ILE B O 1
ATOM 6356 N N . ALA B 1 440 ? 12.410 31.963 138.216 1.00 104.06 440 ALA B N 1
ATOM 6357 C CA . ALA B 1 440 ? 13.432 31.571 139.183 1.00 104.06 440 ALA B CA 1
ATOM 6358 C C . ALA B 1 440 ? 12.813 31.133 140.504 1.00 104.06 440 ALA B C 1
ATOM 6359 O O . ALA B 1 440 ? 13.230 30.127 141.091 1.00 104.06 440 ALA B O 1
ATOM 6361 N N . LEU B 1 441 ? 11.815 31.873 140.988 1.00 102.72 441 LEU B N 1
ATOM 6362 C CA . LEU B 1 441 ? 11.160 31.502 142.237 1.00 102.72 441 LEU B CA 1
ATOM 6363 C C . LEU B 1 441 ? 10.433 30.171 142.102 1.00 102.72 441 LEU B C 1
ATOM 6364 O O . LEU B 1 441 ? 10.507 29.315 142.995 1.00 102.72 441 LEU B O 1
ATOM 6369 N N . ASP B 1 442 ? 9.727 29.977 140.987 1.00 108.19 442 ASP B N 1
ATOM 6370 C CA . ASP B 1 442 ? 9.045 28.708 140.768 1.00 108.19 442 ASP B CA 1
ATOM 6371 C C . ASP B 1 442 ? 10.040 27.561 140.657 1.00 108.19 442 ASP B C 1
ATOM 6372 O O . ASP B 1 442 ? 9.771 26.452 141.125 1.00 108.19 442 ASP B O 1
ATOM 6377 N N . ALA B 1 443 ? 11.199 27.812 140.048 1.00 107.13 443 ALA B N 1
ATOM 6378 C CA . ALA B 1 443 ? 12.233 26.789 139.955 1.00 107.13 443 ALA B CA 1
ATOM 6379 C C . ALA B 1 443 ? 12.790 26.440 141.327 1.00 107.13 443 ALA B C 1
ATOM 6380 O O . ALA B 1 443 ? 13.092 25.276 141.602 1.00 107.13 443 ALA B O 1
ATOM 6382 N N . ALA B 1 444 ? 12.964 27.439 142.192 1.00 104.54 444 ALA B N 1
ATOM 6383 C CA . ALA B 1 444 ? 13.410 27.155 143.553 1.00 104.54 444 ALA B CA 1
ATOM 6384 C C . ALA B 1 444 ? 12.382 26.313 144.300 1.00 104.54 444 ALA B C 1
ATOM 6385 O O . ALA B 1 444 ? 12.740 25.369 145.018 1.00 104.54 444 ALA B O 1
ATOM 6387 N N . ASP B 1 445 ? 11.099 26.650 144.147 1.00 106.50 445 ASP B N 1
ATOM 6388 C CA . ASP B 1 445 ? 10.041 25.860 144.772 1.00 106.50 445 ASP B CA 1
ATOM 6389 C C . ASP B 1 445 ? 10.030 24.438 144.220 1.00 106.50 445 ASP B C 1
ATOM 6390 O O . ASP B 1 445 ? 9.772 23.476 144.952 1.00 106.50 445 ASP B O 1
ATOM 6395 N N . ARG B 1 446 ? 10.292 24.297 142.921 1.00 109.50 446 ARG B N 1
ATOM 6396 C CA . ARG B 1 446 ? 10.505 22.995 142.295 1.00 109.50 446 ARG B CA 1
ATOM 6397 C C . ARG B 1 446 ? 11.640 22.224 142.958 1.00 109.50 446 ARG B C 1
ATOM 6398 O O . ARG B 1 446 ? 11.476 21.063 143.347 1.00 109.50 446 ARG B O 1
ATOM 6406 N N . LEU B 1 447 ? 12.799 22.860 143.099 1.00 105.45 447 LEU B N 1
ATOM 6407 C CA . LEU B 1 447 ? 14.022 22.167 143.473 1.00 105.45 447 LEU B CA 1
ATOM 6408 C C . LEU B 1 447 ? 14.132 21.885 144.964 1.00 105.45 447 LEU B C 1
ATOM 6409 O O . LEU B 1 447 ? 14.909 21.009 145.348 1.00 105.45 447 LEU B O 1
ATOM 6414 N N . ARG B 1 448 ? 13.377 22.597 145.807 1.00 101.52 448 ARG B N 1
ATOM 6415 C CA . ARG B 1 448 ? 13.568 22.470 147.252 1.00 101.52 448 ARG B CA 1
ATOM 6416 C C . ARG B 1 448 ? 13.494 21.023 147.722 1.00 101.52 448 ARG B C 1
ATOM 6417 O O . ARG B 1 448 ? 14.238 20.614 148.621 1.00 101.52 448 ARG B O 1
ATOM 6425 N N . ASN B 1 449 ? 12.624 20.225 147.116 1.00 100.51 449 ASN B N 1
ATOM 6426 C CA . ASN B 1 449 ? 12.322 18.900 147.633 1.00 100.51 449 ASN B CA 1
ATOM 6427 C C . ASN B 1 449 ? 13.218 17.801 147.079 1.00 100.51 449 ASN B C 1
ATOM 6428 O O . ASN B 1 449 ? 13.032 16.638 147.445 1.00 100.51 449 ASN B O 1
ATOM 6433 N N . LEU B 1 450 ? 14.184 18.119 146.217 1.00 99.53 450 LEU B N 1
ATOM 6434 C CA . LEU B 1 450 ? 15.035 17.082 145.656 1.00 99.53 450 LEU B CA 1
ATOM 6435 C C . LEU B 1 450 ? 16.526 17.387 145.724 1.00 99.53 450 LEU B C 1
ATOM 6436 O O . LEU B 1 450 ? 17.324 16.575 145.248 1.00 99.53 450 LEU B O 1
ATOM 6441 N N . MET B 1 451 ? 16.926 18.517 146.289 1.00 97.72 451 MET B N 1
ATOM 6442 C CA . MET B 1 451 ? 18.352 18.703 146.494 1.00 97.72 451 MET B CA 1
ATOM 6443 C C . MET B 1 451 ? 18.803 17.984 147.761 1.00 97.72 451 MET B C 1
ATOM 6444 O O . MET B 1 451 ? 18.045 17.884 148.729 1.00 97.72 451 MET B O 1
ATOM 6449 N N . PRO B 1 452 ? 20.028 17.470 147.778 1.00 89.22 452 PRO B N 1
ATOM 6450 C CA . PRO B 1 452 ? 20.544 16.846 148.998 1.00 89.22 452 PRO B CA 1
ATOM 6451 C C . PRO B 1 452 ? 20.680 17.868 150.113 1.00 89.22 452 PRO B C 1
ATOM 6452 O O . PRO B 1 452 ? 20.889 19.058 149.872 1.00 89.22 452 PRO B O 1
ATOM 6456 N N . HIS B 1 453 ? 20.549 17.390 151.348 1.00 81.39 453 HIS B N 1
ATOM 6457 C CA . HIS B 1 453 ? 20.649 18.290 152.489 1.00 81.39 453 HIS B CA 1
ATOM 6458 C C . HIS B 1 453 ? 22.073 18.789 152.687 1.00 81.39 453 HIS B C 1
ATOM 6459 O O . HIS B 1 453 ? 22.272 19.878 153.232 1.00 81.39 453 HIS B O 1
ATOM 6466 N N . ALA B 1 454 ? 23.066 18.019 152.254 1.00 82.63 454 ALA B N 1
ATOM 6467 C CA . ALA B 1 454 ? 24.454 18.431 152.381 1.00 82.63 454 ALA B CA 1
ATOM 6468 C C . ALA B 1 454 ? 25.289 17.659 151.373 1.00 82.63 454 ALA B C 1
ATOM 6469 O O . ALA B 1 454 ? 24.842 16.671 150.787 1.00 82.63 454 ALA B O 1
ATOM 6471 N N . TYR B 1 455 ? 26.512 18.126 151.182 1.00 86.99 455 TYR B N 1
ATOM 6472 C CA . TYR B 1 455 ? 27.488 17.549 150.275 1.00 86.99 455 TYR B CA 1
ATOM 6473 C C . TYR B 1 455 ? 28.820 17.461 150.997 1.00 86.99 455 TYR B C 1
ATOM 6474 O O . TYR B 1 455 ? 29.005 18.091 152.042 1.00 86.99 455 TYR B O 1
ATOM 6483 N N . PRO B 1 456 ? 29.763 16.676 150.480 1.00 87.34 456 PRO B N 1
ATOM 6484 C CA . PRO B 1 456 ? 31.110 16.697 151.051 1.00 87.34 456 PRO B CA 1
ATOM 6485 C C . PRO B 1 456 ? 31.702 18.093 150.969 1.00 87.34 456 PRO B C 1
ATOM 6486 O O . PRO B 1 456 ? 31.388 18.873 150.069 1.00 87.34 456 PRO B O 1
ATOM 6490 N N . ALA B 1 457 ? 32.559 18.407 151.942 1.00 84.96 457 ALA B N 1
ATOM 6491 C CA . ALA B 1 457 ? 33.057 19.771 152.090 1.00 84.96 457 ALA B CA 1
ATOM 6492 C C . ALA B 1 457 ? 33.741 20.271 150.827 1.00 84.96 457 ALA B C 1
ATOM 6493 O O . ALA B 1 457 ? 33.671 21.464 150.516 1.00 84.96 457 ALA B O 1
ATOM 6495 N N . ALA B 1 458 ? 34.399 19.386 150.087 1.00 92.60 458 ALA B N 1
ATOM 6496 C CA . ALA B 1 458 ? 35.112 19.770 148.879 1.00 92.60 458 ALA B CA 1
ATOM 6497 C C . ALA B 1 458 ? 34.241 19.744 147.631 1.00 92.60 458 ALA B C 1
ATOM 6498 O O . ALA B 1 458 ? 34.723 20.102 146.553 1.00 92.60 458 ALA B O 1
ATOM 6500 N N . TYR B 1 459 ? 32.979 19.336 147.741 1.00 99.20 459 TYR B N 1
ATOM 6501 C CA . TYR B 1 459 ? 32.116 19.196 146.569 1.00 99.20 459 TYR B CA 1
ATOM 6502 C C . TYR B 1 459 ? 31.417 20.519 146.294 1.00 99.20 459 TYR B C 1
ATOM 6503 O O . TYR B 1 459 ? 30.233 20.694 146.580 1.00 99.20 459 TYR B O 1
ATOM 6512 N N . ASN B 1 460 ? 32.158 21.457 145.722 1.00 101.93 460 ASN B N 1
ATOM 6513 C CA . ASN B 1 460 ? 31.611 22.689 145.183 1.00 101.93 460 ASN B CA 1
ATOM 6514 C C . ASN B 1 460 ? 31.537 22.571 143.664 1.00 101.93 460 ASN B C 1
ATOM 6515 O O . ASN B 1 460 ? 31.798 21.505 143.096 1.00 101.93 460 ASN B O 1
ATOM 6520 N N . ASP B 1 461 ? 31.189 23.679 143.013 1.00 108.23 461 ASP B N 1
ATOM 6521 C CA . ASP B 1 461 ? 31.148 23.809 141.553 1.00 108.23 461 ASP B CA 1
ATOM 6522 C C . ASP B 1 461 ? 30.563 22.564 140.890 1.00 108.23 461 ASP B C 1
ATOM 6523 O O . ASP B 1 461 ? 31.201 21.885 140.085 1.00 108.23 461 ASP B O 1
ATOM 6528 N N . TRP B 1 462 ? 29.317 22.271 141.245 1.00 103.17 462 TRP B N 1
ATOM 6529 C CA . TRP B 1 462 ? 28.627 21.130 140.663 1.00 103.17 462 TRP B CA 1
ATOM 6530 C C . TRP B 1 462 ? 28.396 21.375 139.180 1.00 103.17 462 TRP B C 1
ATOM 6531 O O . TRP B 1 462 ? 27.848 22.411 138.793 1.00 103.17 462 TRP B O 1
ATOM 6542 N N . GLY B 1 463 ? 28.819 20.422 138.349 1.00 111.33 463 GLY B N 1
ATOM 6543 C CA . GLY B 1 463 ? 28.623 20.570 136.917 1.00 111.33 463 GLY B CA 1
ATOM 6544 C C . GLY B 1 463 ? 27.160 20.551 136.523 1.00 111.33 463 GLY B C 1
ATOM 6545 O O . GLY B 1 463 ? 26.732 21.321 135.659 1.00 111.33 463 GLY B O 1
ATOM 6546 N N . TRP B 1 464 ? 26.371 19.684 137.159 1.00 114.38 464 TRP B N 1
ATOM 6547 C CA . TRP B 1 464 ? 24.967 19.532 136.801 1.00 114.38 464 TRP B CA 1
ATOM 6548 C C . TRP B 1 464 ? 24.139 20.771 137.112 1.00 114.38 464 TRP B C 1
ATOM 6549 O O . TRP B 1 464 ? 23.094 20.972 136.484 1.00 114.38 464 TRP B O 1
ATOM 6560 N N . LEU B 1 465 ? 24.574 21.598 138.053 1.00 114.42 465 LEU B N 1
ATOM 6561 C CA . LEU B 1 465 ? 23.795 22.763 138.441 1.00 114.42 465 LEU B CA 1
ATOM 6562 C C . LEU B 1 465 ? 23.774 23.803 137.327 1.00 114.42 465 LEU B C 1
ATOM 6563 O O . LEU B 1 465 ? 24.744 23.973 136.584 1.00 114.42 465 LEU B O 1
ATOM 6568 N N . GLY B 1 466 ? 22.644 24.496 137.210 1.00 122.69 466 GLY B N 1
ATOM 6569 C CA . GLY B 1 466 ? 22.553 25.643 136.331 1.00 122.69 466 GLY B CA 1
ATOM 6570 C C . GLY B 1 466 ? 22.135 25.325 134.913 1.00 122.69 466 GLY B C 1
ATOM 6571 O O . GLY B 1 466 ? 20.946 25.168 134.624 1.00 122.69 466 GLY B O 1
ATOM 6572 N N . ASP B 1 467 ? 23.116 25.234 134.015 1.00 127.65 467 ASP B N 1
ATOM 6573 C CA . ASP B 1 467 ? 22.817 25.032 132.604 1.00 127.65 467 ASP B CA 1
ATOM 6574 C C . ASP B 1 467 ? 22.128 23.701 132.330 1.00 127.65 467 ASP B C 1
ATOM 6575 O O . ASP B 1 467 ? 21.552 23.532 131.250 1.00 127.65 467 ASP B O 1
ATOM 6580 N N . LEU B 1 468 ? 22.165 22.755 133.269 1.00 124.94 468 LEU B N 1
ATOM 6581 C CA . LEU B 1 468 ? 21.401 21.522 133.124 1.00 124.94 468 LEU B CA 1
ATOM 6582 C C . LEU B 1 468 ? 20.298 21.393 134.168 1.00 124.94 468 LEU B C 1
ATOM 6583 O O . LEU B 1 468 ? 19.126 21.283 133.800 1.00 124.94 468 LEU B O 1
ATOM 6588 N N . LEU B 1 469 ? 20.627 21.423 135.461 1.00 122.98 469 LEU B N 1
ATOM 6589 C CA . LEU B 1 469 ? 19.604 21.156 136.469 1.00 122.98 469 LEU B CA 1
ATOM 6590 C C . LEU B 1 469 ? 18.564 22.267 136.521 1.00 122.98 469 LEU B C 1
ATOM 6591 O O . LEU B 1 469 ? 17.358 21.999 136.497 1.00 122.98 469 LEU B O 1
ATOM 6596 N N . ASP B 1 470 ? 19.012 23.521 136.596 1.00 123.23 470 ASP B N 1
ATOM 6597 C CA . ASP B 1 470 ? 18.066 24.630 136.583 1.00 123.23 470 ASP B CA 1
ATOM 6598 C C . ASP B 1 470 ? 17.304 24.675 135.267 1.00 123.23 470 ASP B C 1
ATOM 6599 O O . ASP B 1 470 ? 16.089 24.895 135.253 1.00 123.23 470 ASP B O 1
ATOM 6604 N N . SER B 1 471 ? 18.000 24.454 134.151 1.00 124.84 471 SER B N 1
ATOM 6605 C CA . SER B 1 471 ? 17.328 24.429 132.857 1.00 124.84 471 SER B CA 1
ATOM 6606 C C . SER B 1 471 ? 16.332 23.279 132.776 1.00 124.84 471 SER B C 1
ATOM 6607 O O . SER B 1 471 ? 15.215 23.452 132.274 1.00 124.84 471 SER B O 1
ATOM 6610 N N . ALA B 1 472 ? 16.717 22.098 133.266 1.00 127.63 472 ALA B N 1
ATOM 6611 C CA . ALA B 1 472 ? 15.810 20.956 133.226 1.00 127.63 472 ALA B CA 1
ATOM 6612 C C . ALA B 1 472 ? 14.577 21.199 134.082 1.00 127.63 472 ALA B C 1
ATOM 6613 O O . ALA B 1 472 ? 13.473 20.781 133.725 1.00 127.63 472 ALA B O 1
ATOM 6615 N N . ILE B 1 473 ? 14.745 21.864 135.228 1.00 125.51 473 ILE B N 1
ATOM 6616 C CA . ILE B 1 473 ? 13.613 22.097 136.119 1.00 125.51 473 ILE B CA 1
ATOM 6617 C C . ILE B 1 473 ? 12.792 23.317 135.741 1.00 125.51 473 ILE B C 1
ATOM 6618 O O . ILE B 1 473 ? 11.664 23.463 136.227 1.00 125.51 473 ILE B O 1
ATOM 6623 N N . SER B 1 474 ? 13.316 24.194 134.885 1.00 129.83 474 SER B N 1
ATOM 6624 C CA . SER B 1 474 ? 12.639 25.444 134.577 1.00 129.83 474 SER B CA 1
ATOM 6625 C C . SER B 1 474 ? 11.463 25.296 133.621 1.00 129.83 474 SER B C 1
ATOM 6626 O O . SER B 1 474 ? 10.738 26.276 133.419 1.00 129.83 474 SER B O 1
ATOM 6629 N N . MET B 1 475 ? 11.244 24.124 133.023 1.00 138.14 475 MET B N 1
ATOM 6630 C CA . MET B 1 475 ? 10.163 24.006 132.052 1.00 138.14 475 MET B CA 1
ATOM 6631 C C . MET B 1 475 ? 8.992 23.170 132.554 1.00 138.14 475 MET B C 1
ATOM 6632 O O . MET B 1 475 ? 7.934 23.168 131.916 1.00 138.14 475 MET B O 1
ATOM 6637 N N . LEU B 1 476 ? 9.155 22.459 133.671 1.00 135.94 476 LEU B N 1
ATOM 6638 C CA . LEU B 1 476 ? 7.995 21.936 134.390 1.00 135.94 476 LEU B CA 1
ATOM 6639 C C . LEU B 1 476 ? 7.018 23.004 134.872 1.00 135.94 476 LEU B C 1
ATOM 6640 O O . LEU B 1 476 ? 5.803 22.780 134.735 1.00 135.94 476 LEU B O 1
ATOM 6645 N N . PRO B 1 477 ? 7.439 24.133 135.457 1.00 139.97 477 PRO B N 1
ATOM 6646 C CA . PRO B 1 477 ? 6.460 25.063 136.049 1.00 139.97 477 PRO B CA 1
ATOM 6647 C C . PRO B 1 477 ? 5.405 25.503 135.047 1.00 139.97 477 PRO B C 1
ATOM 6648 O O . PRO B 1 477 ? 5.702 26.171 134.055 1.00 139.97 477 PRO B O 1
ATOM 6652 N N . GLY B 1 478 ? 4.160 25.126 135.328 1.00 145.30 478 GLY B N 1
ATOM 6653 C CA . GLY B 1 478 ? 3.078 25.393 134.396 1.00 145.30 478 GLY B CA 1
ATOM 6654 C C . GLY B 1 478 ? 3.379 24.763 133.054 1.00 145.30 478 GLY B C 1
ATOM 6655 O O . GLY B 1 478 ? 3.857 23.627 132.966 1.00 145.30 478 GLY B O 1
ATOM 6656 N N . VAL B 1 479 ? 3.090 25.500 131.985 1.00 155.64 479 VAL B N 1
ATOM 6657 C CA . VAL B 1 479 ? 3.523 25.104 130.652 1.00 155.64 479 VAL B CA 1
ATOM 6658 C C . VAL B 1 479 ? 4.194 26.304 129.990 1.00 155.64 479 VAL B C 1
ATOM 6659 O O . VAL B 1 479 ? 4.359 26.353 128.766 1.00 155.64 479 VAL B O 1
ATOM 6663 N N . GLY B 1 480 ? 4.647 27.251 130.810 1.00 154.27 480 GLY B N 1
ATOM 6664 C CA . GLY B 1 480 ? 5.348 28.416 130.307 1.00 154.27 480 GLY B CA 1
ATOM 6665 C C . GLY B 1 480 ? 6.728 28.041 129.814 1.00 154.27 480 GLY B C 1
ATOM 6666 O O . GLY B 1 480 ? 7.744 28.407 130.414 1.00 154.27 480 GLY B O 1
ATOM 6667 N N . THR B 1 481 ? 6.765 27.300 128.710 1.00 156.60 481 THR B N 1
ATOM 6668 C CA . THR B 1 481 ? 7.977 26.677 128.201 1.00 156.60 481 THR B CA 1
ATOM 6669 C C . THR B 1 481 ? 8.160 27.046 126.737 1.00 156.60 481 THR B C 1
ATOM 6670 O O . THR B 1 481 ? 7.198 27.025 125.964 1.00 156.60 481 THR B O 1
ATOM 6674 N N . VAL B 1 482 ? 9.392 27.385 126.362 1.00 161.68 482 VAL B N 1
ATOM 6675 C CA . VAL B 1 482 ? 9.743 27.707 124.981 1.00 161.68 482 VAL B CA 1
ATOM 6676 C C . VAL B 1 482 ? 10.542 26.574 124.339 1.00 161.68 482 VAL B C 1
ATOM 6677 O O . VAL B 1 482 ? 10.128 26.007 123.327 1.00 161.68 482 VAL B O 1
ATOM 6681 N N . TYR B 1 483 ? 11.694 26.236 124.915 1.00 164.93 483 TYR B N 1
ATOM 6682 C CA . TYR B 1 483 ? 12.484 25.117 124.417 1.00 164.93 483 TYR B CA 1
ATOM 6683 C C . TYR B 1 483 ? 11.731 23.809 124.627 1.00 164.93 483 TYR B C 1
ATOM 6684 O O . TYR B 1 483 ? 11.223 23.543 125.719 1.00 164.93 483 TYR B O 1
ATOM 6693 N N . ASN B 1 484 ? 11.668 22.989 123.576 1.00 165.47 484 ASN B N 1
ATOM 6694 C CA . ASN B 1 484 ? 10.863 21.771 123.625 1.00 165.47 484 ASN B CA 1
ATOM 6695 C C . ASN B 1 484 ? 11.317 20.851 124.752 1.00 165.47 484 ASN B C 1
ATOM 6696 O O . ASN B 1 484 ? 10.558 20.566 125.685 1.00 165.47 484 ASN B O 1
ATOM 6701 N N . ILE B 1 485 ? 12.557 20.374 124.683 1.00 160.55 485 ILE B N 1
ATOM 6702 C CA . ILE B 1 485 ? 13.122 19.514 125.716 1.00 160.55 485 ILE B CA 1
ATOM 6703 C C . ILE B 1 485 ? 14.539 19.984 126.013 1.00 160.55 485 ILE B C 1
ATOM 6704 O O . ILE B 1 485 ? 15.321 20.240 125.092 1.00 160.55 485 ILE B O 1
ATOM 6709 N N . ALA B 1 486 ? 14.864 20.116 127.298 1.00 153.01 486 ALA B N 1
ATOM 6710 C CA . ALA B 1 486 ? 16.203 20.528 127.707 1.00 153.01 486 ALA B CA 1
ATOM 6711 C C . ALA B 1 486 ? 17.089 19.321 128.000 1.00 153.01 486 ALA B C 1
ATOM 6712 O O . ALA B 1 486 ? 18.117 19.123 127.344 1.00 153.01 486 ALA B O 1
ATOM 6714 N N . LYS B 1 487 ? 16.696 18.504 128.978 1.00 145.22 487 LYS B N 1
ATOM 6715 C CA . LYS B 1 487 ? 17.433 17.299 129.341 1.00 145.22 487 LYS B CA 1
ATOM 6716 C C . LYS B 1 487 ? 16.582 16.435 130.266 1.00 145.22 487 LYS B C 1
ATOM 6717 O O . LYS B 1 487 ? 15.962 16.956 131.202 1.00 145.22 487 LYS B O 1
ATOM 6723 N N . PRO B 1 488 ? 16.515 15.125 130.035 1.00 143.23 488 PRO B N 1
ATOM 6724 C CA . PRO B 1 488 ? 15.767 14.256 130.951 1.00 143.23 488 PRO B CA 1
ATOM 6725 C C . PRO B 1 488 ? 16.383 14.262 132.342 1.00 143.23 488 PRO B C 1
ATOM 6726 O O . PRO B 1 488 ? 17.602 14.340 132.502 1.00 143.23 488 PRO B O 1
ATOM 6730 N N . LEU B 1 489 ? 15.523 14.175 133.351 1.00 136.78 489 LEU B N 1
ATOM 6731 C CA . LEU B 1 489 ? 15.933 14.221 134.748 1.00 136.78 489 LEU B CA 1
ATOM 6732 C C . LEU B 1 489 ? 15.662 12.874 135.402 1.00 136.78 489 LEU B C 1
ATOM 6733 O O . LEU B 1 489 ? 14.536 12.367 135.344 1.00 136.78 489 LEU B O 1
ATOM 6738 N N . ILE B 1 490 ? 16.690 12.299 136.021 1.00 131.99 490 ILE B N 1
ATOM 6739 C CA . ILE B 1 490 ? 16.582 11.005 136.678 1.00 131.99 490 ILE B CA 1
ATOM 6740 C C . ILE B 1 490 ? 16.885 11.179 138.163 1.00 131.99 490 ILE B C 1
ATOM 6741 O O . ILE B 1 490 ? 17.378 12.217 138.604 1.00 131.99 490 ILE B O 1
ATOM 6746 N N . LYS B 1 491 ? 16.582 10.140 138.931 1.00 130.84 491 LYS B N 1
ATOM 6747 C CA . LYS B 1 491 ? 16.751 10.195 140.377 1.00 130.84 491 LYS B CA 1
ATOM 6748 C C . LYS B 1 491 ? 18.210 9.950 140.743 1.00 130.84 491 LYS B C 1
ATOM 6749 O O . LYS B 1 491 ? 18.745 8.882 140.425 1.00 130.84 491 LYS B O 1
ATOM 6755 N N . PRO B 1 492 ? 18.880 10.891 141.400 1.00 125.67 492 PRO B N 1
ATOM 6756 C CA . PRO B 1 492 ? 20.281 10.680 141.770 1.00 125.67 492 PRO B CA 1
ATOM 6757 C C . PRO B 1 492 ? 20.415 9.739 142.955 1.00 125.67 492 PRO B C 1
ATOM 6758 O O . PRO B 1 492 ? 19.463 9.473 143.692 1.00 125.67 492 PRO B O 1
ATOM 6762 N N . ALA B 1 493 ? 21.632 9.230 143.130 1.00 119.99 493 ALA B N 1
ATOM 6763 C CA . ALA B 1 493 ? 21.973 8.341 144.241 1.00 119.99 493 ALA B CA 1
ATOM 6764 C C . ALA B 1 493 ? 23.226 8.893 144.911 1.00 119.99 493 ALA B C 1
ATOM 6765 O O . ALA B 1 493 ? 24.338 8.705 144.409 1.00 119.99 493 ALA B O 1
ATOM 6767 N N . TRP B 1 494 ? 23.046 9.570 146.043 1.00 114.45 494 TRP B N 1
ATOM 6768 C CA . TRP B 1 494 ? 24.157 10.205 146.753 1.00 114.45 494 TRP B CA 1
ATOM 6769 C C . TRP B 1 494 ? 24.682 9.262 147.835 1.00 114.45 494 TRP B C 1
ATOM 6770 O O . TRP B 1 494 ? 24.448 9.429 149.032 1.00 114.45 494 TRP B O 1
ATOM 6781 N N . ASN B 1 495 ? 25.415 8.246 147.382 1.00 112.87 495 ASN B N 1
ATOM 6782 C CA . ASN B 1 495 ? 26.018 7.263 148.279 1.00 112.87 495 ASN B CA 1
ATOM 6783 C C . ASN B 1 495 ? 27.500 7.598 148.425 1.00 112.87 495 ASN B C 1
ATOM 6784 O O . ASN B 1 495 ? 28.367 7.035 147.757 1.00 112.87 495 ASN B O 1
ATOM 6789 N N . TRP B 1 496 ? 27.786 8.537 149.327 1.00 105.06 496 TRP B N 1
ATOM 6790 C CA . TRP B 1 496 ? 29.165 8.964 149.536 1.00 105.06 496 TRP B CA 1
ATOM 6791 C C . TRP B 1 496 ? 29.964 7.929 150.315 1.00 105.06 496 TRP B C 1
ATOM 6792 O O . TRP B 1 496 ? 31.190 7.861 150.173 1.00 105.06 496 TRP B O 1
ATOM 6803 N N . LEU B 1 497 ? 29.297 7.127 151.146 1.00 106.15 497 LEU B N 1
ATOM 6804 C CA . LEU B 1 497 ? 30.008 6.128 151.937 1.00 106.15 497 LEU B CA 1
ATOM 6805 C C . LEU B 1 497 ? 30.611 5.042 151.055 1.00 106.15 497 LEU B C 1
ATOM 6806 O O . LEU B 1 497 ? 31.732 4.584 151.303 1.00 106.15 497 LEU B O 1
ATOM 6811 N N . GLY B 1 498 ? 29.886 4.615 150.025 1.00 113.63 498 GLY B N 1
ATOM 6812 C CA . GLY B 1 498 ? 30.325 3.549 149.149 1.00 113.63 498 GLY B CA 1
ATOM 6813 C C . GLY B 1 498 ? 30.947 3.980 147.839 1.00 113.63 498 GLY B C 1
ATOM 6814 O O . GLY B 1 498 ? 31.265 3.114 147.016 1.00 113.63 498 GLY B O 1
ATOM 6815 N N . ASN B 1 499 ? 31.137 5.282 147.619 1.00 116.57 499 ASN B N 1
ATOM 6816 C CA . ASN B 1 499 ? 31.744 5.803 146.391 1.00 116.57 499 ASN B CA 1
ATOM 6817 C C . ASN B 1 499 ? 30.978 5.350 145.149 1.00 116.57 499 ASN B C 1
ATOM 6818 O O . ASN B 1 499 ? 31.569 4.952 144.143 1.00 116.57 499 ASN B O 1
ATOM 6823 N N . LYS B 1 500 ? 29.651 5.410 145.219 1.00 118.77 500 LYS B N 1
ATOM 6824 C CA . LYS B 1 500 ? 28.770 5.087 144.100 1.00 118.77 500 LYS B CA 1
ATOM 6825 C C . LYS B 1 500 ? 27.823 6.247 143.834 1.00 118.77 500 LYS B C 1
ATOM 6826 O O . LYS B 1 500 ? 26.612 6.078 143.674 1.00 118.77 500 LYS B O 1
ATOM 6832 N N . VAL B 1 501 ? 28.378 7.453 143.783 1.00 118.35 501 VAL B N 1
ATOM 6833 C CA . VAL B 1 501 ? 27.576 8.666 143.671 1.00 118.35 501 VAL B CA 1
ATOM 6834 C C . VAL B 1 501 ? 27.257 8.930 142.205 1.00 118.35 501 VAL B C 1
ATOM 6835 O O . VAL B 1 501 ? 28.151 8.936 141.353 1.00 118.35 501 VAL B O 1
ATOM 6839 N N . SER B 1 502 ? 25.979 9.147 141.913 1.00 124.14 502 SER B N 1
ATOM 6840 C CA . SER B 1 502 ? 25.524 9.572 140.600 1.00 124.14 502 SER B CA 1
ATOM 6841 C C . SER B 1 502 ? 24.658 10.814 140.748 1.00 124.14 502 SER B C 1
ATOM 6842 O O . SER B 1 502 ? 23.822 10.901 141.652 1.00 124.14 502 SER B O 1
ATOM 6845 N N . ASP B 1 503 ? 24.858 11.775 139.854 1.00 126.89 503 ASP B N 1
ATOM 6846 C CA . ASP B 1 503 ? 24.171 13.052 139.939 1.00 126.89 503 ASP B CA 1
ATOM 6847 C C . ASP B 1 503 ? 22.770 12.941 139.340 1.00 126.89 503 ASP B C 1
ATOM 6848 O O . ASP B 1 503 ? 22.268 11.849 139.062 1.00 126.89 503 ASP B O 1
ATOM 6853 N N . PHE B 1 504 ? 22.130 14.093 139.137 1.00 125.05 504 PHE B N 1
ATOM 6854 C CA . PHE B 1 504 ? 20.740 14.121 138.699 1.00 125.05 504 PHE B CA 1
ATOM 6855 C C . PHE B 1 504 ? 20.558 13.593 137.283 1.00 125.05 504 PHE B C 1
ATOM 6856 O O . PHE B 1 504 ? 19.422 13.319 136.880 1.00 125.05 504 PHE B O 1
ATOM 6864 N N . PHE B 1 505 ? 21.639 13.448 136.517 1.00 129.78 505 PHE B N 1
ATOM 6865 C CA . PHE B 1 505 ? 21.552 13.006 135.131 1.00 129.78 505 PHE B CA 1
ATOM 6866 C C . PHE B 1 505 ? 22.295 11.696 134.901 1.00 129.78 505 PHE B C 1
ATOM 6867 O O . PHE B 1 505 ? 22.548 11.319 133.753 1.00 129.78 505 PHE B O 1
ATOM 6875 N N . GLY B 1 506 ? 22.654 10.993 135.973 1.00 128.68 506 GLY B N 1
ATOM 6876 C CA . GLY B 1 506 ? 23.296 9.702 135.868 1.00 128.68 506 GLY B CA 1
ATOM 6877 C C . GLY B 1 506 ? 24.796 9.734 135.703 1.00 128.68 506 GLY B C 1
ATOM 6878 O O . GLY B 1 506 ? 25.432 8.677 135.785 1.00 128.68 506 GLY B O 1
ATOM 6879 N N . ASN B 1 507 ? 25.384 10.898 135.471 1.00 129.79 507 ASN B N 1
ATOM 6880 C CA . ASN B 1 507 ? 26.830 10.981 135.327 1.00 129.79 507 ASN B CA 1
ATOM 6881 C C . ASN B 1 507 ? 27.495 10.659 136.660 1.00 129.79 507 ASN B C 1
ATOM 6882 O O . ASN B 1 507 ? 27.049 11.148 137.704 1.00 129.79 507 ASN B O 1
ATOM 6887 N N . PRO B 1 508 ? 28.548 9.848 136.673 1.00 128.00 508 PRO B N 1
ATOM 6888 C CA . PRO B 1 508 ? 29.201 9.513 137.940 1.00 128.00 508 PRO B CA 1
ATOM 6889 C C . PRO B 1 508 ? 30.001 10.688 138.478 1.00 128.00 508 PRO B C 1
ATOM 6890 O O . PRO B 1 508 ? 30.329 11.638 137.765 1.00 128.00 508 PRO B O 1
ATOM 6894 N N . VAL B 1 509 ? 30.307 10.611 139.769 1.00 124.55 509 VAL B N 1
ATOM 6895 C CA . VAL B 1 509 ? 31.044 11.656 140.472 1.00 124.55 509 VAL B CA 1
ATOM 6896 C C . VAL B 1 509 ? 32.297 11.010 141.049 1.00 124.55 509 VAL B C 1
ATOM 6897 O O . VAL B 1 509 ? 32.263 10.435 142.143 1.00 124.55 509 VAL B O 1
ATOM 6901 N N . ALA B 1 510 ? 33.403 11.095 140.316 1.00 127.42 510 ALA B N 1
ATOM 6902 C CA . ALA B 1 510 ? 34.679 10.636 140.840 1.00 127.42 510 ALA B CA 1
ATOM 6903 C C . ALA B 1 510 ? 35.136 11.550 141.971 1.00 127.42 510 ALA B C 1
ATOM 6904 O O . ALA B 1 510 ? 34.859 12.752 141.977 1.00 127.42 510 ALA B O 1
ATOM 6906 N N . ARG B 1 511 ? 35.842 10.968 142.936 1.00 125.83 511 ARG B N 1
ATOM 6907 C CA . ARG B 1 511 ? 36.228 11.714 144.126 1.00 125.83 511 ARG B CA 1
ATOM 6908 C C . ARG B 1 511 ? 37.289 12.752 143.777 1.00 125.83 511 ARG B C 1
ATOM 6909 O O . ARG B 1 511 ? 38.350 12.413 143.242 1.00 125.83 511 ARG B O 1
ATOM 6917 N N . ASP B 1 512 ? 36.998 14.016 144.081 1.00 130.37 512 ASP B N 1
ATOM 6918 C CA . ASP B 1 512 ? 37.896 15.127 143.802 1.00 130.37 512 ASP B CA 1
ATOM 6919 C C . ASP B 1 512 ? 38.779 15.492 144.989 1.00 130.37 512 ASP B C 1
ATOM 6920 O O . ASP B 1 512 ? 39.568 16.436 144.888 1.00 130.37 512 ASP B O 1
ATOM 6925 N N . GLY B 1 513 ? 38.664 14.778 146.103 1.00 131.62 513 GLY B N 1
ATOM 6926 C CA . GLY B 1 513 ? 39.464 15.067 147.278 1.00 131.62 513 GLY B CA 1
ATOM 6927 C C . GLY B 1 513 ? 39.930 13.824 148.009 1.00 131.62 513 GLY B C 1
ATOM 6928 O O . GLY B 1 513 ? 40.547 12.938 147.417 1.00 131.62 513 GLY B O 1
ATOM 6929 N N . ALA C 1 66 ? 2.467 18.183 133.033 1.00 121.18 66 ALA C N 1
ATOM 6930 C CA . ALA C 1 66 ? 1.525 18.704 132.050 1.00 121.18 66 ALA C CA 1
ATOM 6931 C C . ALA C 1 66 ? 0.218 17.922 132.079 1.00 121.18 66 ALA C C 1
ATOM 6932 O O . ALA C 1 66 ? -0.779 18.335 131.487 1.00 121.18 66 ALA C O 1
ATOM 6934 N N . VAL C 1 67 ? 0.229 16.785 132.768 1.00 116.63 67 VAL C N 1
ATOM 6935 C CA . VAL C 1 67 ? -0.945 15.933 132.903 1.00 116.63 67 VAL C CA 1
ATOM 6936 C C . VAL C 1 67 ? -0.985 15.394 134.327 1.00 116.63 67 VAL C C 1
ATOM 6937 O O . VAL C 1 67 ? 0.059 15.113 134.926 1.00 116.63 67 VAL C O 1
ATOM 6941 N N . VAL C 1 68 ? -2.193 15.275 134.878 1.00 112.37 68 VAL C N 1
ATOM 6942 C CA . VAL C 1 68 ? -2.351 14.793 136.244 1.00 112.37 68 VAL C CA 1
ATOM 6943 C C . VAL C 1 68 ? -1.938 13.330 136.321 1.00 112.37 68 VAL C C 1
ATOM 6944 O O . VAL C 1 68 ? -2.341 12.507 135.488 1.00 112.37 68 VAL C O 1
ATOM 6948 N N . THR C 1 69 ? -1.122 13.000 137.317 1.00 108.74 69 THR C N 1
ATOM 6949 C CA . THR C 1 69 ? -0.651 11.638 137.499 1.00 108.74 69 THR C CA 1
ATOM 6950 C C . THR C 1 69 ? -1.737 10.783 138.147 1.00 108.74 69 THR C C 1
ATOM 6951 O O . THR C 1 69 ? -2.811 11.265 138.518 1.00 108.74 69 THR C O 1
ATOM 6955 N N . ALA C 1 70 ? -1.455 9.488 138.282 1.00 104.66 70 ALA C N 1
ATOM 6956 C CA . ALA C 1 70 ? -2.405 8.591 138.930 1.00 104.66 70 ALA C CA 1
ATOM 6957 C C . ALA C 1 70 ? -2.479 8.855 140.428 1.00 104.66 70 ALA C C 1
ATOM 6958 O O . ALA C 1 70 ? -3.567 8.832 141.015 1.00 104.66 70 ALA C O 1
ATOM 6960 N N . ALA C 1 71 ? -1.331 9.097 141.064 1.00 102.02 71 ALA C N 1
ATOM 6961 C CA . ALA C 1 71 ? -1.323 9.367 142.498 1.00 102.02 71 ALA C CA 1
ATOM 6962 C C . ALA C 1 71 ? -2.068 10.654 142.822 1.00 102.02 71 ALA C C 1
ATOM 6963 O O . ALA C 1 71 ? -2.801 10.723 143.815 1.00 102.02 71 ALA C O 1
ATOM 6965 N N . GLY C 1 72 ? -1.885 11.689 142.000 1.00 101.17 72 GLY C N 1
ATOM 6966 C CA . GLY C 1 72 ? -2.623 12.920 142.212 1.00 101.17 72 GLY C CA 1
ATOM 6967 C C . GLY C 1 72 ? -4.121 12.725 142.092 1.00 101.17 72 GLY C C 1
ATOM 6968 O O . GLY C 1 72 ? -4.892 13.255 142.894 1.00 101.17 72 GLY C O 1
ATOM 6969 N N . LEU C 1 73 ? -4.552 11.954 141.092 1.00 101.17 73 LEU C N 1
ATOM 6970 C CA . LEU C 1 73 ? -5.975 11.673 140.942 1.00 101.17 73 LEU C CA 1
ATOM 6971 C C . LEU C 1 73 ? -6.510 10.889 142.130 1.00 101.17 73 LEU C C 1
ATOM 6972 O O . LEU C 1 73 ? -7.614 11.162 142.614 1.00 101.17 73 LEU C O 1
ATOM 6977 N N . ALA C 1 74 ? -5.748 9.906 142.610 1.00 97.09 74 ALA C N 1
ATOM 6978 C CA . ALA C 1 74 ? -6.192 9.133 143.764 1.00 97.09 74 ALA C CA 1
ATOM 6979 C C . ALA C 1 74 ? -6.320 10.014 144.997 1.00 97.09 74 ALA C C 1
ATOM 6980 O O . ALA C 1 74 ? -7.299 9.907 145.748 1.00 97.09 74 ALA C O 1
ATOM 6982 N N . TRP C 1 75 ? -5.343 10.895 145.221 1.00 94.58 75 TRP C N 1
ATOM 6983 C CA . TRP C 1 75 ? -5.429 11.801 146.358 1.00 94.58 75 TRP C CA 1
ATOM 6984 C C . TRP C 1 75 ? -6.625 12.726 146.228 1.00 94.58 75 TRP C C 1
ATOM 6985 O O . TRP C 1 75 ? -7.324 12.986 147.210 1.00 94.58 75 TRP C O 1
ATOM 6996 N N . LEU C 1 76 ? -6.869 13.244 145.025 1.00 97.37 76 LEU C N 1
ATOM 6997 C CA . LEU C 1 76 ? -8.002 14.138 144.826 1.00 97.37 76 LEU C CA 1
ATOM 6998 C C . LEU C 1 76 ? -9.317 13.420 145.094 1.00 97.37 76 LEU C C 1
ATOM 6999 O O . LEU C 1 76 ? -10.222 13.978 145.728 1.00 97.37 76 LEU C O 1
ATOM 7004 N N . ARG C 1 77 ? -9.439 12.179 144.624 1.00 99.95 77 ARG C N 1
ATOM 7005 C CA . ARG C 1 77 ? -10.664 11.421 144.850 1.00 99.95 77 ARG C CA 1
ATOM 7006 C C . ARG C 1 77 ? -10.871 11.130 146.330 1.00 99.95 77 ARG C C 1
ATOM 7007 O O . ARG C 1 77 ? -11.997 11.223 146.830 1.00 99.95 77 ARG C O 1
ATOM 7015 N N . GLN C 1 78 ? -9.806 10.771 147.048 1.00 93.83 78 GLN C N 1
ATOM 7016 C CA . GLN C 1 78 ? -9.969 10.499 148.471 1.00 93.83 78 GLN C CA 1
ATOM 7017 C C . GLN C 1 78 ? -10.167 11.773 149.280 1.00 93.83 78 GLN C C 1
ATOM 7018 O O . GLN C 1 78 ? -10.734 11.716 150.374 1.00 93.83 78 GLN C O 1
ATOM 7024 N N . TYR C 1 79 ? -9.711 12.915 148.770 1.00 90.07 79 TYR C N 1
ATOM 7025 C CA . TYR C 1 79 ? -9.902 14.183 149.459 1.00 90.07 79 TYR C CA 1
ATOM 7026 C C . TYR C 1 79 ? -11.315 14.713 149.270 1.00 90.07 79 TYR C C 1
ATOM 7027 O O . TYR C 1 79 ? -11.904 15.260 150.207 1.00 90.07 79 TYR C O 1
ATOM 7036 N N . LEU C 1 80 ? -11.875 14.558 148.073 1.00 91.54 80 LEU C N 1
ATOM 7037 C CA . LEU C 1 80 ? -13.218 15.052 147.806 1.00 91.54 80 LEU C CA 1
ATOM 7038 C C . LEU C 1 80 ? -14.301 14.053 148.176 1.00 91.54 80 LEU C C 1
ATOM 7039 O O . LEU C 1 80 ? -15.420 14.460 148.499 1.00 91.54 80 LEU C O 1
ATOM 7044 N N . ASN C 1 81 ? -14.001 12.758 148.137 1.00 92.09 81 ASN C N 1
ATOM 7045 C CA . ASN C 1 81 ? -14.967 11.708 148.456 1.00 92.09 81 ASN C CA 1
ATOM 7046 C C . ASN C 1 81 ? -14.326 10.709 149.409 1.00 92.09 81 ASN C C 1
ATOM 7047 O O . ASN C 1 81 ? -14.007 9.580 149.022 1.00 92.09 81 ASN C O 1
ATOM 7052 N N . PRO C 1 82 ? -14.116 11.100 150.669 1.00 87.37 82 PRO C N 1
ATOM 7053 C CA . PRO C 1 82 ? -13.433 10.194 151.605 1.00 87.37 82 PRO C CA 1
ATOM 7054 C C . PRO C 1 82 ? -14.145 8.871 151.809 1.00 87.37 82 PRO C C 1
ATOM 7055 O O . PRO C 1 82 ? -13.484 7.834 151.933 1.00 87.37 82 PRO C O 1
ATOM 7059 N N . MET C 1 83 ? -15.475 8.868 151.838 1.00 87.96 83 MET C N 1
ATOM 7060 C CA . MET C 1 83 ? -16.233 7.662 152.137 1.00 87.96 83 MET C CA 1
ATOM 7061 C C . MET C 1 83 ? -16.867 7.050 150.895 1.00 87.96 83 MET C C 1
ATOM 7062 O O . MET C 1 83 ? -17.843 6.303 151.006 1.00 87.96 83 MET C O 1
ATOM 7067 N N . GLY C 1 84 ? -16.333 7.351 149.715 1.00 98.86 84 GLY C N 1
ATOM 7068 C CA . GLY C 1 84 ? -16.770 6.707 148.504 1.00 98.86 84 GLY C CA 1
ATOM 7069 C C . GLY C 1 84 ? -16.395 5.240 148.503 1.00 98.86 84 GLY C C 1
ATOM 7070 O O . GLY C 1 84 ? -15.380 4.838 149.079 1.00 98.86 84 GLY C O 1
ATOM 7071 N N . PRO C 1 85 ? -17.217 4.406 147.864 1.00 105.98 85 PRO C N 1
ATOM 7072 C CA . PRO C 1 85 ? -16.933 2.962 147.863 1.00 105.98 85 PRO C CA 1
ATOM 7073 C C . PRO C 1 85 ? -15.630 2.600 147.176 1.00 105.98 85 PRO C C 1
ATOM 7074 O O . PRO C 1 85 ? -14.975 1.632 147.580 1.00 105.98 85 PRO C O 1
ATOM 7078 N N . ASP C 1 86 ? -15.232 3.347 146.148 1.00 110.22 86 ASP C N 1
ATOM 7079 C CA . ASP C 1 86 ? -14.015 3.039 145.409 1.00 110.22 86 ASP C CA 1
ATOM 7080 C C . ASP C 1 86 ? -12.747 3.398 146.169 1.00 110.22 86 ASP C C 1
ATOM 7081 O O . ASP C 1 86 ? -11.675 2.890 145.821 1.00 110.22 86 ASP C O 1
ATOM 7086 N N . THR C 1 87 ? -12.836 4.251 147.188 1.00 107.36 87 THR C N 1
ATOM 7087 C CA . THR C 1 87 ? -11.659 4.688 147.938 1.00 107.36 87 THR C CA 1
ATOM 7088 C C . THR C 1 87 ? -11.223 3.558 148.867 1.00 107.36 87 THR C C 1
ATOM 7089 O O . THR C 1 87 ? -11.539 3.520 150.058 1.00 107.36 87 THR C O 1
ATOM 7093 N N . THR C 1 88 ? -10.481 2.613 148.293 1.00 110.53 88 THR C N 1
ATOM 7094 C CA . THR C 1 88 ? -9.895 1.510 149.042 1.00 110.53 88 THR C CA 1
ATOM 7095 C C . THR C 1 88 ? -8.427 1.757 149.368 1.00 110.53 88 THR C C 1
ATOM 7096 O O . THR C 1 88 ? -8.029 1.694 150.535 1.00 110.53 88 THR C O 1
ATOM 7100 N N . SER C 1 89 ? -7.615 2.036 148.355 1.00 107.68 89 SER C N 1
ATOM 7101 C CA . SER C 1 89 ? -6.224 2.389 148.585 1.00 107.68 89 SER C CA 1
ATOM 7102 C C . SER C 1 89 ? -6.128 3.763 149.235 1.00 107.68 89 SER C C 1
ATOM 7103 O O . SER C 1 89 ? -7.017 4.607 149.093 1.00 107.68 89 SER C O 1
ATOM 7106 N N . VAL C 1 90 ? -5.034 3.983 149.954 1.00 99.65 90 VAL C N 1
ATOM 7107 C CA . VAL C 1 90 ? -4.795 5.224 150.677 1.00 99.65 90 VAL C CA 1
ATOM 7108 C C . VAL C 1 90 ? -3.526 5.856 150.129 1.00 99.65 90 VAL C C 1
ATOM 7109 O O . VAL C 1 90 ? -2.495 5.185 150.013 1.00 99.65 90 VAL C O 1
ATOM 7113 N N . THR C 1 91 ? -3.601 7.140 149.796 1.00 96.13 91 THR C N 1
ATOM 7114 C CA . THR C 1 91 ? -2.500 7.847 149.162 1.00 96.13 91 THR C CA 1
ATOM 7115 C C . THR C 1 91 ? -2.226 9.153 149.891 1.00 96.13 91 THR C C 1
ATOM 7116 O O . THR C 1 91 ? -3.126 9.757 150.478 1.00 96.13 91 THR C O 1
ATOM 7120 N N . GLY C 1 92 ? -0.966 9.586 149.839 1.00 91.92 92 GLY C N 1
ATOM 7121 C CA . GLY C 1 92 ? -0.527 10.752 150.573 1.00 91.92 92 GLY C CA 1
ATOM 7122 C C . GLY C 1 92 ? -0.697 12.047 149.802 1.00 91.92 92 GLY C C 1
ATOM 7123 O O . GLY C 1 92 ? -1.154 12.080 148.661 1.00 91.92 92 GLY C O 1
ATOM 7124 N N . TYR C 1 93 ? -0.318 13.131 150.458 1.00 92.94 93 TYR C N 1
ATOM 7125 C CA . TYR C 1 93 ? -0.411 14.450 149.853 1.00 92.94 93 TYR C CA 1
ATOM 7126 C C . TYR C 1 93 ? 0.601 14.572 148.720 1.00 92.94 93 TYR C C 1
ATOM 7127 O O . TYR C 1 93 ? 1.780 14.259 148.912 1.00 92.94 93 TYR C O 1
ATOM 7136 N N . PRO C 1 94 ? 0.190 15.017 147.539 1.00 97.53 94 PRO C N 1
ATOM 7137 C CA . PRO C 1 94 ? 1.116 15.085 146.391 1.00 97.53 94 PRO C CA 1
ATOM 7138 C C . PRO C 1 94 ? 1.988 16.333 146.418 1.00 97.53 94 PRO C C 1
ATOM 7139 O O . PRO C 1 94 ? 1.814 17.282 145.652 1.00 97.53 94 PRO C O 1
ATOM 7143 N N . ASP C 1 95 ? 2.964 16.346 147.325 1.00 98.25 95 ASP C N 1
ATOM 7144 C CA . ASP C 1 95 ? 3.918 17.440 147.389 1.00 98.25 95 ASP C CA 1
ATOM 7145 C C . ASP C 1 95 ? 5.365 16.982 147.317 1.00 98.25 95 ASP C C 1
ATOM 7146 O O . ASP C 1 95 ? 6.263 17.829 147.333 1.00 98.25 95 ASP C O 1
ATOM 7151 N N . GLY C 1 96 ? 5.619 15.679 147.227 1.00 100.61 96 GLY C N 1
ATOM 7152 C CA . GLY C 1 96 ? 6.973 15.176 147.115 1.00 100.61 96 GLY C CA 1
ATOM 7153 C C . GLY C 1 96 ? 7.841 15.540 148.298 1.00 100.61 96 GLY C C 1
ATOM 7154 O O . GLY C 1 96 ? 8.970 16.004 148.127 1.00 100.61 96 GLY C O 1
ATOM 7155 N N . SER C 1 97 ? 7.321 15.330 149.509 1.00 96.13 97 SER C N 1
ATOM 7156 C CA . SER C 1 97 ? 8.007 15.790 150.711 1.00 96.13 97 SER C CA 1
ATOM 7157 C C . SER C 1 97 ? 9.354 15.113 150.919 1.00 96.13 97 SER C C 1
ATOM 7158 O O . SER C 1 97 ? 10.202 15.664 151.628 1.00 96.13 97 SER C O 1
ATOM 7161 N N . ALA C 1 98 ? 9.573 13.946 150.315 1.00 92.75 98 ALA C N 1
ATOM 7162 C CA . ALA C 1 98 ? 10.827 13.205 150.456 1.00 92.75 98 ALA C CA 1
ATOM 7163 C C . ALA C 1 98 ? 11.117 12.880 151.917 1.00 92.75 98 ALA C C 1
ATOM 7164 O O . ALA C 1 98 ? 12.255 12.970 152.381 1.00 92.75 98 ALA C O 1
ATOM 7166 N N . VAL C 1 99 ? 10.075 12.502 152.652 1.00 89.47 99 VAL C N 1
ATOM 7167 C CA . VAL C 1 99 ? 10.193 12.088 154.041 1.00 89.47 99 VAL C CA 1
ATOM 7168 C C . VAL C 1 99 ? 9.550 10.718 154.181 1.00 89.47 99 VAL C C 1
ATOM 7169 O O . VAL C 1 99 ? 8.642 10.358 153.427 1.00 89.47 99 VAL C O 1
ATOM 7173 N N . THR C 1 100 ? 10.030 9.949 155.152 1.00 91.22 100 THR C N 1
ATOM 7174 C CA . THR C 1 100 ? 9.411 8.671 155.468 1.00 91.22 100 THR C CA 1
ATOM 7175 C C . THR C 1 100 ? 8.077 8.919 156.157 1.00 91.22 100 THR C C 1
ATOM 7176 O O . THR C 1 100 ? 8.030 9.536 157.226 1.00 91.22 100 THR C O 1
ATOM 7180 N N . THR C 1 101 ? 6.992 8.450 155.549 1.00 88.99 101 THR C N 1
ATOM 7181 C CA . THR C 1 101 ? 5.652 8.740 156.032 1.00 88.99 101 THR C CA 1
ATOM 7182 C C . THR C 1 101 ? 4.863 7.454 156.211 1.00 88.99 101 THR C C 1
ATOM 7183 O O . THR C 1 101 ? 5.128 6.443 155.557 1.00 88.99 101 THR C O 1
ATOM 7187 N N . CYS C 1 102 ? 3.887 7.508 157.112 1.00 88.32 102 CYS C N 1
ATOM 7188 C CA . CYS C 1 102 ? 2.956 6.412 157.345 1.00 88.32 102 CYS C CA 1
ATOM 7189 C C . CYS C 1 102 ? 1.554 6.994 157.373 1.00 88.32 102 CYS C C 1
ATOM 7190 O O . CYS C 1 102 ? 1.270 7.882 158.178 1.00 88.32 102 CYS C O 1
ATOM 7193 N N . ILE C 1 103 ? 0.684 6.513 156.495 1.00 83.52 103 ILE C N 1
ATOM 7194 C CA . ILE C 1 103 ? -0.660 7.056 156.362 1.00 83.52 103 ILE C CA 1
ATOM 7195 C C . ILE C 1 103 ? -1.626 6.161 157.119 1.00 83.52 103 ILE C C 1
ATOM 7196 O O . ILE C 1 103 ? -1.682 4.950 156.876 1.00 83.52 103 ILE C O 1
ATOM 7201 N N . ALA C 1 104 ? -2.385 6.752 158.034 1.00 81.31 104 ALA C N 1
ATOM 7202 C CA . ALA C 1 104 ? -3.315 6.018 158.876 1.00 81.31 104 ALA C CA 1
ATOM 7203 C C . ALA C 1 104 ? -4.739 6.407 158.517 1.00 81.31 104 ALA C C 1
ATOM 7204 O O . ALA C 1 104 ? -5.047 7.596 158.362 1.00 81.31 104 ALA C O 1
ATOM 7206 N N . ASP C 1 105 ? -5.599 5.403 158.391 1.00 83.96 105 ASP C N 1
ATOM 7207 C CA . ASP C 1 105 ? -7.009 5.582 158.081 1.00 83.96 105 ASP C CA 1
ATOM 7208 C C . ASP C 1 105 ? -7.823 5.064 159.255 1.00 83.96 105 ASP C C 1
ATOM 7209 O O . ASP C 1 105 ? -7.727 3.884 159.604 1.00 83.96 105 ASP C O 1
ATOM 7214 N N . TYR C 1 106 ? -8.616 5.940 159.860 1.00 80.02 106 TYR C N 1
ATOM 7215 C CA . TYR C 1 106 ? -9.453 5.599 161.001 1.00 80.02 106 TYR C CA 1
ATOM 7216 C C . TYR C 1 106 ? -10.905 5.650 160.555 1.00 80.02 106 TYR C C 1
ATOM 7217 O O . TYR C 1 106 ? -11.411 6.719 160.202 1.00 80.02 106 TYR C O 1
ATOM 7226 N N . SER C 1 107 ? -11.568 4.501 160.569 1.00 80.07 107 SER C N 1
ATOM 7227 C CA . SER C 1 107 ? -12.988 4.405 160.270 1.00 80.07 107 SER C CA 1
ATOM 7228 C C . SER C 1 107 ? -13.709 4.004 161.546 1.00 80.07 107 SER C C 1
ATOM 7229 O O . SER C 1 107 ? -13.388 2.975 162.147 1.00 80.07 107 SER C O 1
ATOM 7232 N N . ASN C 1 108 ? -14.679 4.813 161.958 1.00 80.25 108 ASN C N 1
ATOM 7233 C CA . ASN C 1 108 ? -15.378 4.593 163.211 1.00 80.25 108 ASN C CA 1
ATOM 7234 C C . ASN C 1 108 ? -16.876 4.712 162.994 1.00 80.25 108 ASN C C 1
ATOM 7235 O O . ASN C 1 108 ? -17.340 5.497 162.165 1.0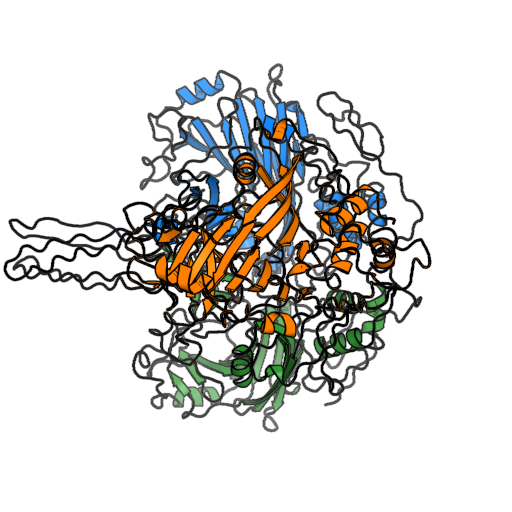0 80.25 108 ASN C O 1
ATOM 7240 N N . THR C 1 109 ? -17.629 3.927 163.759 1.00 77.91 109 THR C N 1
ATOM 7241 C CA . THR C 1 109 ? -19.080 3.897 163.679 1.00 77.91 109 THR C CA 1
ATOM 7242 C C . THR C 1 109 ? -19.665 4.014 165.076 1.00 77.91 109 THR C C 1
ATOM 7243 O O . THR C 1 109 ? -19.205 3.350 166.008 1.00 77.91 109 THR C O 1
ATOM 7247 N N . PHE C 1 110 ? -20.677 4.863 165.215 1.00 77.69 110 PHE C N 1
ATOM 7248 C CA . PHE C 1 110 ? -21.334 5.096 166.492 1.00 77.69 110 PHE C CA 1
ATOM 7249 C C . PHE C 1 110 ? -22.836 5.132 166.281 1.00 77.69 110 PHE C C 1
ATOM 7250 O O . PHE C 1 110 ? -23.318 5.695 165.298 1.00 77.69 110 PHE C O 1
ATOM 7258 N N . ASN C 1 111 ? -23.575 4.528 167.199 1.00 79.59 111 ASN C N 1
ATOM 7259 C CA . ASN C 1 111 ? -25.031 4.515 167.147 1.00 79.59 111 ASN C CA 1
ATOM 7260 C C . ASN C 1 111 ? -25.545 5.439 168.238 1.00 79.59 111 ASN C C 1
ATOM 7261 O O . ASN C 1 111 ? -25.562 5.068 169.416 1.00 79.59 111 ASN C O 1
ATOM 7266 N N . VAL C 1 112 ? -25.966 6.640 167.852 1.00 79.63 112 VAL C N 1
ATOM 7267 C CA . VAL C 1 112 ? -26.431 7.649 168.791 1.00 79.63 112 VAL C CA 1
ATOM 7268 C C . VAL C 1 112 ? -27.950 7.679 168.758 1.00 79.63 112 VAL C C 1
ATOM 7269 O O . VAL C 1 112 ? -28.560 7.780 167.686 1.00 79.63 112 VAL C O 1
ATOM 7273 N N . SER C 1 113 ? -28.557 7.573 169.935 1.00 84.16 113 SER C N 1
ATOM 7274 C CA . SER C 1 113 ? -29.992 7.706 170.103 1.00 84.16 113 SER C CA 1
ATOM 7275 C C . SER C 1 113 ? -30.221 8.518 171.368 1.00 84.16 113 SER C C 1
ATOM 7276 O O . SER C 1 113 ? -29.298 9.138 171.904 1.00 84.16 113 SER C O 1
ATOM 7279 N N . PHE C 1 114 ? -31.447 8.522 171.853 1.00 87.37 114 PHE C N 1
ATOM 7280 C CA . PHE C 1 114 ? -31.742 9.258 173.070 1.00 87.37 114 PHE C CA 1
ATOM 7281 C C . PHE C 1 114 ? -31.082 8.560 174.250 1.00 87.37 114 PHE C C 1
ATOM 7282 O O . PHE C 1 114 ? -31.385 7.390 174.514 1.00 87.37 114 PHE C O 1
ATOM 7290 N N . PRO C 1 115 ? -30.184 9.223 174.980 1.00 87.49 115 PRO C N 1
ATOM 7291 C CA . PRO C 1 115 ? -29.426 8.525 176.010 1.00 87.49 115 PRO C CA 1
ATOM 7292 C C . PRO C 1 115 ? -30.316 8.131 177.175 1.00 87.49 115 PRO C C 1
ATOM 7293 O O . PRO C 1 115 ? -31.307 8.815 177.477 1.00 87.49 115 PRO C O 1
ATOM 7297 N N . PRO C 1 116 ? -30.004 7.034 177.854 1.00 91.56 116 PRO C N 1
ATOM 7298 C CA . PRO C 1 116 ? -30.691 6.710 179.105 1.00 91.56 116 PRO C CA 1
ATOM 7299 C C . PRO C 1 116 ? -30.088 7.489 180.265 1.00 91.56 116 PRO C C 1
ATOM 7300 O O . PRO C 1 116 ? -29.080 8.181 180.131 1.00 91.56 116 PRO C O 1
ATOM 7304 N N . ARG C 1 117 ? -30.735 7.365 181.424 1.00 95.77 117 ARG C N 1
ATOM 7305 C CA . ARG C 1 117 ? -30.312 8.135 182.587 1.00 95.77 117 ARG C CA 1
ATOM 7306 C C . ARG C 1 117 ? -28.927 7.726 183.067 1.00 95.77 117 ARG C C 1
ATOM 7307 O O . ARG C 1 117 ? -28.213 8.542 183.660 1.00 95.77 117 ARG C O 1
ATOM 7315 N N . GLU C 1 118 ? -28.523 6.481 182.810 1.00 96.32 118 GLU C N 1
ATOM 7316 C CA . GLU C 1 118 ? -27.266 5.983 183.356 1.00 96.32 118 GLU C CA 1
ATOM 7317 C C . GLU C 1 118 ? -26.060 6.671 182.734 1.00 96.32 118 GLU C C 1
ATOM 7318 O O . GLU C 1 118 ? -24.995 6.728 183.356 1.00 96.32 118 GLU C O 1
ATOM 7324 N N . ALA C 1 119 ? -26.202 7.198 181.522 1.00 89.60 119 ALA C N 1
ATOM 7325 C CA . ALA C 1 119 ? -25.102 7.805 180.783 1.00 89.60 119 ALA C CA 1
ATOM 7326 C C . ALA C 1 119 ? -25.239 9.320 180.704 1.00 89.60 119 ALA C C 1
ATOM 7327 O O . ALA C 1 119 ? -24.906 9.936 179.692 1.00 89.60 119 ALA C O 1
ATOM 7329 N N . LEU C 1 120 ? -25.726 9.941 181.775 1.00 89.19 120 LEU C N 1
ATOM 7330 C CA . LEU C 1 120 ? -26.009 11.373 181.777 1.00 89.19 120 LEU C CA 1
ATOM 7331 C C . LEU C 1 120 ? -25.399 11.971 183.035 1.00 89.19 120 LEU C C 1
ATOM 7332 O O . LEU C 1 120 ? -25.766 11.581 184.146 1.00 89.19 120 LEU C O 1
ATOM 7337 N N . TYR C 1 121 ? -24.477 12.912 182.869 1.00 90.22 121 TYR C N 1
ATOM 7338 C CA . TYR C 1 121 ? -23.751 13.503 183.982 1.00 90.22 121 TYR C CA 1
ATOM 7339 C C . TYR C 1 121 ? -23.965 15.010 184.026 1.00 90.22 121 TYR C C 1
ATOM 7340 O O . TYR C 1 121 ? -24.431 15.626 183.067 1.00 90.22 121 TYR C O 1
ATOM 7349 N N . CYS C 1 122 ? -23.613 15.602 185.163 1.00 94.96 122 CYS C N 1
ATOM 7350 C CA . CYS C 1 122 ? -23.803 17.024 185.403 1.00 94.96 122 CYS C CA 1
ATOM 7351 C C . CYS C 1 122 ? -22.475 17.762 185.301 1.00 94.96 122 CYS C C 1
ATOM 7352 O O . CYS C 1 122 ? -21.447 17.282 185.788 1.00 94.96 122 CYS C O 1
ATOM 7355 N N . THR C 1 123 ? -22.506 18.929 184.663 1.00 94.09 123 THR C N 1
ATOM 7356 C CA . THR C 1 123 ? -21.323 19.754 184.463 1.00 94.09 123 THR C CA 1
ATOM 7357 C C . THR C 1 123 ? -21.177 20.859 185.496 1.00 94.09 123 THR C C 1
ATOM 7358 O O . THR C 1 123 ? -20.167 21.566 185.482 1.00 94.09 123 THR C O 1
ATOM 7362 N N . GLY C 1 124 ? -22.146 21.027 186.384 1.00 96.67 124 GLY C N 1
ATOM 7363 C CA . GLY C 1 124 ? -22.135 22.149 187.292 1.00 96.67 124 GLY C CA 1
ATOM 7364 C C . GLY C 1 124 ? -21.068 22.010 188.362 1.00 96.67 124 GLY C C 1
ATOM 7365 O O . GLY C 1 124 ? -20.232 21.108 188.359 1.00 96.67 124 GLY C O 1
ATOM 7366 N N . SER C 1 125 ? -21.113 22.948 189.309 1.00 100.91 125 SER C N 1
ATOM 7367 C CA . SER C 1 125 ? -20.176 22.934 190.424 1.00 100.91 125 SER C CA 1
ATOM 7368 C C . SER C 1 125 ? -20.395 21.752 191.354 1.00 100.91 125 SER C C 1
ATOM 7369 O O . SER C 1 125 ? -19.549 21.506 192.219 1.00 100.91 125 SER C O 1
ATOM 7372 N N . SER C 1 126 ? -21.507 21.029 191.208 1.00 103.60 126 SER C N 1
ATOM 7373 C CA . SER C 1 126 ? -21.716 19.831 192.011 1.00 103.60 126 SER C CA 1
ATOM 7374 C C . SER C 1 126 ? -20.626 18.802 191.746 1.00 103.60 126 SER C C 1
ATOM 7375 O O . SER C 1 126 ? -20.092 18.197 192.682 1.00 103.60 126 SER C O 1
ATOM 7378 N N . SER C 1 127 ? -20.285 18.588 190.479 1.00 103.74 127 SER C N 1
ATOM 7379 C CA . SER C 1 127 ? -19.198 17.683 190.113 1.00 103.74 127 SER C CA 1
ATOM 7380 C C . SER C 1 127 ? -17.876 18.426 189.966 1.00 103.74 127 SER C C 1
ATOM 7381 O O . SER C 1 127 ? -17.165 18.271 188.977 1.00 103.74 127 SER C O 1
ATOM 7384 N N . SER C 1 128 ? -17.524 19.234 190.966 1.00 106.46 128 SER C N 1
ATOM 7385 C CA . SER C 1 128 ? -16.304 20.028 190.878 1.00 106.46 128 SER C CA 1
ATOM 7386 C C . SER C 1 128 ? -15.081 19.228 191.308 1.00 106.46 128 SER C C 1
ATOM 7387 O O . SER C 1 128 ? -14.181 18.967 190.504 1.00 106.46 128 SER C O 1
ATOM 7390 N N . GLU C 1 129 ? -15.036 18.819 192.573 1.00 111.42 129 GLU C N 1
ATOM 7391 C CA . GLU C 1 129 ? -13.941 17.985 193.055 1.00 111.42 129 GLU C CA 1
ATOM 7392 C C . GLU C 1 129 ? -14.283 16.509 192.919 1.00 111.42 129 GLU C C 1
ATOM 7393 O O . GLU C 1 129 ? -13.499 15.732 192.367 1.00 111.42 129 GLU C O 1
ATOM 7399 N N . LYS C 1 130 ? -15.447 16.118 193.418 1.00 110.51 130 LYS C N 1
ATOM 7400 C CA . LYS C 1 130 ? -15.937 14.773 193.185 1.00 110.51 130 LYS C CA 1
ATOM 7401 C C . LYS C 1 130 ? -16.070 14.542 191.683 1.00 110.51 130 LYS C C 1
ATOM 7402 O O . LYS C 1 130 ? -16.435 15.464 190.943 1.00 110.51 130 LYS C O 1
ATOM 7408 N N . PRO C 1 131 ? -15.769 13.345 191.194 1.00 105.57 131 PRO C N 1
ATOM 7409 C CA . PRO C 1 131 ? -15.881 13.089 189.754 1.00 105.57 131 PRO C CA 1
ATOM 7410 C C . PRO C 1 131 ? -17.311 13.164 189.251 1.00 105.57 131 PRO C C 1
ATOM 7411 O O . PRO C 1 131 ? -18.231 13.512 189.997 1.00 105.57 131 PRO C O 1
ATOM 7415 N N . THR C 1 132 ? -17.480 12.865 187.967 1.00 99.72 132 THR C N 1
ATOM 7416 C CA . THR C 1 132 ? -18.764 12.928 187.283 1.00 99.72 132 THR C CA 1
ATOM 7417 C C . THR C 1 132 ? -19.894 12.360 188.132 1.00 99.72 132 THR C C 1
ATOM 7418 O O . THR C 1 132 ? -19.776 11.273 188.700 1.00 99.72 132 THR C O 1
ATOM 7422 N N . LEU C 1 133 ? -20.992 13.108 188.213 1.00 98.17 133 LEU C N 1
ATOM 7423 C CA . LEU C 1 133 ? -22.180 12.703 188.954 1.00 98.17 133 LEU C CA 1
ATOM 7424 C C . LEU C 1 133 ? -23.337 12.498 187.992 1.00 98.17 133 LEU C C 1
ATOM 7425 O O . LEU C 1 133 ? -23.652 13.389 187.200 1.00 98.17 133 LEU C O 1
ATOM 7430 N N . VAL C 1 134 ? -23.977 11.331 188.073 1.00 94.92 134 VAL C N 1
ATOM 7431 C CA . VAL C 1 134 ? -25.173 11.102 187.278 1.00 94.92 134 VAL C CA 1
ATOM 7432 C C . VAL C 1 134 ? -26.295 12.016 187.759 1.00 94.92 134 VAL C C 1
ATOM 7433 O O . VAL C 1 134 ? -26.243 12.602 188.846 1.00 94.92 134 VAL C O 1
ATOM 7437 N N . ASP C 1 135 ? -27.322 12.145 186.926 1.00 97.68 135 ASP C N 1
ATOM 7438 C CA . ASP C 1 135 ? -28.468 12.970 187.281 1.00 97.68 135 ASP C CA 1
ATOM 7439 C C . ASP C 1 135 ? -29.251 12.321 188.413 1.00 97.68 135 ASP C C 1
ATOM 7440 O O . ASP C 1 135 ? -29.586 11.135 188.348 1.00 97.68 135 ASP C O 1
ATOM 7445 N N . ALA C 1 136 ? -29.556 13.105 189.448 1.00 102.29 136 ALA C N 1
ATOM 7446 C CA . ALA C 1 136 ? -30.293 12.600 190.605 1.00 102.29 136 ALA C CA 1
ATOM 7447 C C . ALA C 1 136 ? -31.781 12.487 190.274 1.00 102.29 136 ALA C C 1
ATOM 7448 O O . ALA C 1 136 ? -32.646 13.091 190.907 1.00 102.29 136 ALA C O 1
ATOM 7450 N N . ASP C 1 137 ? -32.058 11.679 189.253 1.00 101.29 137 ASP C N 1
ATOM 7451 C CA . ASP C 1 137 ? -33.412 11.458 188.752 1.00 101.29 137 ASP C CA 1
ATOM 7452 C C . ASP C 1 137 ? -34.121 12.773 188.438 1.00 101.29 137 ASP C C 1
ATOM 7453 O O . ASP C 1 137 ? -35.311 12.949 188.713 1.00 101.29 137 ASP C O 1
ATOM 7458 N N . ASN C 1 138 ? -33.374 13.714 187.867 1.00 99.07 138 ASN C N 1
ATOM 7459 C CA . ASN C 1 138 ? -33.970 14.796 187.099 1.00 99.07 138 ASN C CA 1
ATOM 7460 C C . ASN C 1 138 ? -34.296 14.349 185.687 1.00 99.07 138 ASN C C 1
ATOM 7461 O O . ASN C 1 138 ? -34.667 15.173 184.846 1.00 99.07 138 ASN C O 1
ATOM 7466 N N . TYR C 1 139 ? -34.164 13.047 185.433 1.00 95.23 139 TYR C N 1
ATOM 7467 C CA . TYR C 1 139 ? -34.403 12.471 184.121 1.00 95.23 139 TYR C CA 1
ATOM 7468 C C . TYR C 1 139 ? -35.860 12.579 183.698 1.00 95.23 139 TYR C C 1
ATOM 7469 O O . TYR C 1 139 ? -36.171 12.338 182.527 1.00 95.23 139 TYR C O 1
ATOM 7478 N N . ALA C 1 140 ? -36.763 12.916 184.621 1.00 95.33 140 ALA C N 1
ATOM 7479 C CA . ALA C 1 140 ? -38.159 13.109 184.248 1.00 95.33 140 ALA C CA 1
ATOM 7480 C C . ALA C 1 140 ? -38.321 14.268 183.276 1.00 95.33 140 ALA C C 1
ATOM 7481 O O . ALA C 1 140 ? -39.129 14.191 182.344 1.00 95.33 140 ALA C O 1
ATOM 7483 N N . LYS C 1 141 ? -37.565 15.345 183.472 1.00 95.17 141 LYS C N 1
ATOM 7484 C CA . LYS C 1 141 ? -37.614 16.470 182.546 1.00 95.17 141 LYS C CA 1
ATOM 7485 C C . LYS C 1 141 ? -37.104 16.080 181.162 1.00 95.17 141 LYS C C 1
ATOM 7486 O O . LYS C 1 141 ? -37.660 16.508 180.144 1.00 95.17 141 LYS C O 1
ATOM 7492 N N . ILE C 1 142 ? -36.054 15.263 181.099 1.00 93.25 142 ILE C N 1
ATOM 7493 C CA . ILE C 1 142 ? -35.556 14.816 179.804 1.00 93.25 142 ILE C CA 1
ATOM 7494 C C . ILE C 1 142 ? -36.528 13.835 179.156 1.00 93.25 142 ILE C C 1
ATOM 7495 O O . ILE C 1 142 ? -36.657 13.788 177.926 1.00 93.25 142 ILE C O 1
ATOM 7500 N N . ASP C 1 143 ? -37.253 13.058 179.959 1.00 96.19 143 ASP C N 1
ATOM 7501 C CA . ASP C 1 143 ? -38.347 12.270 179.402 1.00 96.19 143 ASP C CA 1
ATOM 7502 C C . ASP C 1 143 ? -39.424 13.175 178.816 1.00 96.19 143 ASP C C 1
ATOM 7503 O O . ASP C 1 143 ? -39.986 12.887 177.750 1.00 96.19 143 ASP C O 1
ATOM 7508 N N . LYS C 1 144 ? -39.732 14.270 179.510 1.00 95.94 144 LYS C N 1
ATOM 7509 C CA . LYS C 1 144 ? -40.655 15.257 178.962 1.00 95.94 144 LYS C CA 1
ATOM 7510 C C . LYS C 1 144 ? -40.146 15.800 177.634 1.00 95.94 144 LYS C C 1
ATOM 7511 O O . LYS C 1 144 ? -40.935 16.065 176.721 1.00 95.94 144 LYS C O 1
ATOM 7517 N N . TRP C 1 145 ? -38.830 15.988 177.515 1.00 90.99 145 TRP C N 1
ATOM 7518 C CA . TRP C 1 145 ? -38.244 16.268 176.205 1.00 90.99 145 TRP C CA 1
ATOM 7519 C C . TRP C 1 145 ? -38.629 15.185 175.212 1.00 90.99 145 TRP C C 1
ATOM 7520 O O . TRP C 1 145 ? -39.057 15.469 174.089 1.00 90.99 145 TRP C O 1
ATOM 7531 N N . SER C 1 146 ? -38.476 13.928 175.621 1.00 94.26 146 SER C N 1
ATOM 7532 C CA . SER C 1 146 ? -38.774 12.797 174.753 1.00 94.26 146 SER C CA 1
ATOM 7533 C C . SER C 1 146 ? -40.250 12.704 174.398 1.00 94.26 146 SER C C 1
ATOM 7534 O O . SER C 1 146 ? -40.608 11.910 173.526 1.00 94.26 146 SER C O 1
ATOM 7537 N N . ASN C 1 147 ? -41.115 13.457 175.077 1.00 98.07 147 ASN C N 1
ATOM 7538 C CA . ASN C 1 147 ? -42.522 13.477 174.685 1.00 98.07 147 ASN C CA 1
ATOM 7539 C C . ASN C 1 147 ? -42.707 14.037 173.277 1.00 98.07 147 ASN C C 1
ATOM 7540 O O . ASN C 1 147 ? -43.479 13.489 172.483 1.00 98.07 147 ASN C O 1
ATOM 7545 N N . TYR C 1 148 ? -42.012 15.122 172.946 1.00 96.97 148 TYR C N 1
ATOM 7546 C CA . TYR C 1 148 ? -42.179 15.809 171.674 1.00 96.97 148 TYR C CA 1
ATOM 7547 C C . TYR C 1 148 ? -40.935 15.647 170.807 1.00 96.97 148 TYR C C 1
ATOM 7548 O O . TYR C 1 148 ? -39.985 14.944 171.158 1.00 96.97 148 TYR C O 1
ATOM 7557 N N . ASP C 1 149 ? -40.952 16.318 169.658 1.00 92.29 149 ASP C N 1
ATOM 7558 C CA . ASP C 1 149 ? -39.828 16.283 168.737 1.00 92.29 149 ASP C CA 1
ATOM 7559 C C . ASP C 1 149 ? -38.651 17.072 169.297 1.00 92.29 149 ASP C C 1
ATOM 7560 O O . ASP C 1 149 ? -38.810 18.004 170.088 1.00 92.29 149 ASP C O 1
ATOM 7565 N N . ILE C 1 150 ? -37.450 16.688 168.872 1.00 84.80 150 ILE C N 1
ATOM 7566 C CA . ILE C 1 150 ? -36.212 17.221 169.410 1.00 84.80 150 ILE C CA 1
ATOM 7567 C C . ILE C 1 150 ? -35.346 17.728 168.263 1.00 84.80 150 ILE C C 1
ATOM 7568 O O . ILE C 1 150 ? -35.717 17.649 167.094 1.00 84.80 150 ILE C O 1
ATOM 7573 N N . THR C 1 151 ? -34.179 18.257 168.618 1.00 82.01 151 THR C N 1
ATOM 7574 C CA . THR C 1 151 ? -33.205 18.748 167.656 1.00 82.01 151 THR C CA 1
ATOM 7575 C C . THR C 1 151 ? -31.846 18.157 167.995 1.00 82.01 151 THR C C 1
ATOM 7576 O O . THR C 1 151 ? -31.504 18.011 169.169 1.00 82.01 151 THR C O 1
ATOM 7580 N N . LEU C 1 152 ? -31.079 17.807 166.970 1.00 78.89 152 LEU C N 1
ATOM 7581 C CA . LEU C 1 152 ? -29.772 17.187 167.158 1.00 78.89 152 LEU C CA 1
ATOM 7582 C C . LEU C 1 152 ? -28.746 17.924 166.314 1.00 78.89 152 LEU C C 1
ATOM 7583 O O . LEU C 1 152 ? -28.817 17.898 165.085 1.00 78.89 152 LEU C O 1
ATOM 7588 N N . CYS C 1 153 ? -27.791 18.570 166.964 1.00 78.57 153 CYS C N 1
ATOM 7589 C CA . CYS C 1 153 ? -26.714 19.258 166.275 1.00 78.57 153 CYS C CA 1
ATOM 7590 C C . CYS C 1 153 ? -25.438 18.437 166.360 1.00 78.57 153 CYS C C 1
ATOM 7591 O O . CYS C 1 153 ? -25.130 17.857 167.403 1.00 78.57 153 CYS C O 1
ATOM 7594 N N . VAL C 1 154 ? -24.704 18.373 165.256 1.00 75.66 154 VAL C N 1
ATOM 7595 C CA . VAL C 1 154 ? -23.358 17.816 165.253 1.00 75.66 154 VAL C CA 1
ATOM 7596 C C . VAL C 1 154 ? -22.420 18.895 164.738 1.00 75.66 154 VAL C C 1
ATOM 7597 O O . VAL C 1 154 ? -22.734 19.595 163.767 1.00 75.66 154 VAL C O 1
ATOM 7601 N N . LEU C 1 155 ? -21.307 19.080 165.437 1.00 76.80 155 LEU C N 1
ATOM 7602 C CA . LEU C 1 155 ? -20.347 20.135 165.136 1.00 76.80 155 LEU C CA 1
ATOM 7603 C C . LEU C 1 155 ? -18.981 19.494 164.968 1.00 76.80 155 LEU C C 1
ATOM 7604 O O . LEU C 1 155 ? -18.423 18.959 165.929 1.00 76.80 155 LEU C O 1
ATOM 7609 N N . ALA C 1 156 ? -18.449 19.530 163.754 1.00 76.54 156 ALA C N 1
ATOM 7610 C CA . ALA C 1 156 ? -17.160 18.926 163.441 1.00 76.54 156 ALA C CA 1
ATOM 7611 C C . ALA C 1 156 ? -16.132 20.045 163.359 1.00 76.54 156 ALA C C 1
ATOM 7612 O O . ALA C 1 156 ? -15.975 20.696 162.327 1.00 76.54 156 ALA C O 1
ATOM 7614 N N . LEU C 1 157 ? -15.457 20.288 164.473 1.00 80.20 157 LEU C N 1
ATOM 7615 C CA . LEU C 1 157 ? -14.295 21.152 164.501 1.00 80.20 157 LEU C CA 1
ATOM 7616 C C . LEU C 1 157 ? -13.087 20.402 163.955 1.00 80.20 157 LEU C C 1
ATOM 7617 O O . LEU C 1 157 ? -13.080 19.170 163.909 1.00 80.20 157 LEU C O 1
ATOM 7622 N N . PRO C 1 158 ? -12.045 21.115 163.532 1.00 81.57 158 PRO C N 1
ATOM 7623 C CA . PRO C 1 158 ? -10.902 20.435 162.907 1.00 81.57 158 PRO C CA 1
ATOM 7624 C C . PRO C 1 158 ? -10.001 19.704 163.888 1.00 81.57 158 PRO C C 1
ATOM 7625 O O . PRO C 1 158 ? -8.875 19.341 163.537 1.00 81.57 158 PRO C O 1
ATOM 7629 N N . MET C 1 159 ? -10.464 19.492 165.118 1.00 81.60 159 MET C N 1
ATOM 7630 C CA . MET C 1 159 ? -9.695 18.711 166.077 1.00 81.60 159 MET C CA 1
ATOM 7631 C C . MET C 1 159 ? -9.522 17.281 165.582 1.00 81.60 159 MET C C 1
ATOM 7632 O O . MET C 1 159 ? -10.445 16.683 165.027 1.00 81.60 159 MET C O 1
ATOM 7637 N N . LEU C 1 160 ? -8.325 16.727 165.790 1.00 81.23 160 LEU C N 1
ATOM 7638 C CA . LEU C 1 160 ? -8.018 15.408 165.243 1.00 81.23 160 LEU C CA 1
ATOM 7639 C C . LEU C 1 160 ? -8.757 14.314 165.999 1.00 81.23 160 LEU C C 1
ATOM 7640 O O . LEU C 1 160 ? -9.599 13.611 165.432 1.00 81.23 160 LEU C O 1
ATOM 7645 N N . ARG C 1 161 ? -8.456 14.149 167.282 1.00 81.34 161 ARG C N 1
ATOM 7646 C CA . ARG C 1 161 ? -9.351 13.394 168.138 1.00 81.34 161 ARG C CA 1
ATOM 7647 C C . ARG C 1 161 ? -10.549 14.280 168.464 1.00 81.34 161 ARG C C 1
ATOM 7648 O O . ARG C 1 161 ? -10.606 15.446 168.067 1.00 81.34 161 ARG C O 1
ATOM 7656 N N . ASN C 1 162 ? -11.533 13.736 169.170 1.00 80.17 162 ASN C N 1
ATOM 7657 C CA . ASN C 1 162 ? -12.803 14.429 169.367 1.00 80.17 162 ASN C CA 1
ATOM 7658 C C . ASN C 1 162 ? -13.347 14.904 168.022 1.00 80.17 162 ASN C C 1
ATOM 7659 O O . ASN C 1 162 ? -13.499 16.099 167.765 1.00 80.17 162 ASN C O 1
ATOM 7664 N N . VAL C 1 163 ? -13.616 13.932 167.149 1.00 78.02 163 VAL C N 1
ATOM 7665 C CA . VAL C 1 163 ? -13.893 14.240 165.750 1.00 78.02 163 VAL C CA 1
ATOM 7666 C C . VAL C 1 163 ? -15.125 15.128 165.621 1.00 78.02 163 VAL C C 1
ATOM 7667 O O . VAL C 1 163 ? -15.122 16.105 164.865 1.00 78.02 163 VAL C O 1
ATOM 7671 N N . VAL C 1 164 ? -16.194 14.815 166.355 1.00 77.43 164 VAL C N 1
ATOM 7672 C CA . VAL C 1 164 ? -17.403 15.626 166.333 1.00 77.43 164 VAL C CA 1
ATOM 7673 C C . VAL C 1 164 ? -17.896 15.857 167.753 1.00 77.43 164 VAL C C 1
ATOM 7674 O O . VAL C 1 164 ? -17.521 15.157 168.696 1.00 77.43 164 VAL C O 1
ATOM 7678 N N . MET C 1 165 ? -18.740 16.874 167.888 1.00 79.77 165 MET C N 1
ATOM 7679 C CA . MET C 1 165 ? -19.453 17.179 169.119 1.00 79.77 165 MET C CA 1
ATOM 7680 C C . MET C 1 165 ? -20.938 17.006 168.852 1.00 79.77 165 MET C C 1
ATOM 7681 O O . MET C 1 165 ? -21.493 17.676 167.977 1.00 79.77 165 MET C O 1
ATOM 7686 N N . LEU C 1 166 ? -21.571 16.110 169.595 1.00 78.66 166 LEU C N 1
ATOM 7687 C CA . LEU C 1 166 ? -23.004 15.900 169.492 1.00 78.66 166 LEU C CA 1
ATOM 7688 C C . LEU C 1 166 ? -23.721 16.717 170.552 1.00 78.66 166 LEU C C 1
ATOM 7689 O O . LEU C 1 166 ? -23.224 16.899 171.666 1.00 78.66 166 LEU C O 1
ATOM 7694 N N . ARG C 1 167 ? -24.907 17.201 170.199 1.00 79.98 167 ARG C N 1
ATOM 7695 C CA . ARG C 1 167 ? -25.683 18.034 171.097 1.00 79.98 167 ARG C CA 1
ATOM 7696 C C . ARG C 1 167 ? -27.158 17.776 170.843 1.00 79.98 167 ARG C C 1
ATOM 7697 O O . ARG C 1 167 ? -27.587 17.681 169.694 1.00 79.98 167 ARG C O 1
ATOM 7705 N N . LEU C 1 168 ? -27.921 17.652 171.921 1.00 79.79 168 LEU C N 1
ATOM 7706 C CA . LEU C 1 168 ? -29.343 17.345 171.861 1.00 79.79 168 LEU C CA 1
ATOM 7707 C C . LEU C 1 168 ? -30.123 18.456 172.541 1.00 79.79 168 LEU C C 1
ATOM 7708 O O . LEU C 1 168 ? -29.836 18.800 173.691 1.00 79.79 168 LEU C O 1
ATOM 7713 N N . TYR C 1 169 ? -31.120 18.993 171.838 1.00 81.83 169 TYR C N 1
ATOM 7714 C CA . TYR C 1 169 ? -31.952 20.095 172.270 1.00 81.83 169 TYR C CA 1
ATOM 7715 C C . TYR C 1 169 ? -33.414 19.671 172.306 1.00 81.83 169 TYR C C 1
ATOM 7716 O O . TYR C 1 169 ? -33.848 18.884 171.458 1.00 81.83 169 TYR C O 1
ATOM 7725 N N . PRO C 1 170 ? -34.197 20.176 173.259 1.00 83.00 170 PRO C N 1
ATOM 7726 C CA . PRO C 1 170 ? -35.647 19.955 173.198 1.00 83.00 170 PRO C CA 1
ATOM 7727 C C . PRO C 1 170 ? -36.283 20.585 171.978 1.00 83.00 170 PRO C C 1
ATOM 7728 O O . PRO C 1 170 ? -37.267 20.054 171.451 1.00 83.00 170 PRO C O 1
ATOM 7732 N N . HIS C 1 171 ? -35.747 21.712 171.519 1.00 86.43 171 HIS C N 1
ATOM 7733 C CA . HIS C 1 171 ? -36.240 22.390 170.330 1.00 86.43 171 HIS C CA 1
ATOM 7734 C C . HIS C 1 171 ? -35.109 23.238 169.775 1.00 86.43 171 HIS C C 1
ATOM 7735 O O . HIS C 1 171 ? -34.119 23.504 170.459 1.00 86.43 171 HIS C O 1
ATOM 7742 N N . THR C 1 172 ? -35.269 23.656 168.527 1.00 86.41 172 THR C N 1
ATOM 7743 C CA . THR C 1 172 ? -34.184 24.320 167.822 1.00 86.41 172 THR C CA 1
ATOM 7744 C C . THR C 1 172 ? -33.797 25.610 168.536 1.00 86.41 172 THR C C 1
ATOM 7745 O O . THR C 1 172 ? -34.664 26.458 168.788 1.00 86.41 172 THR C O 1
ATOM 7749 N N . PRO C 1 173 ? -32.529 25.795 168.880 1.00 86.26 173 PRO C N 1
ATOM 7750 C CA . PRO C 1 173 ? -32.110 27.032 169.536 1.00 86.26 173 PRO C CA 1
ATOM 7751 C C . PRO C 1 173 ? -31.887 28.150 168.531 1.00 86.26 173 PRO C C 1
ATOM 7752 O O . PRO C 1 173 ? -31.743 27.930 167.327 1.00 86.26 173 PRO C O 1
ATOM 7756 N N . THR C 1 174 ? -31.861 29.374 169.054 1.00 89.88 174 THR C N 1
ATOM 7757 C CA . THR C 1 174 ? -31.595 30.536 168.218 1.00 89.88 174 THR C CA 1
ATOM 7758 C C . THR C 1 174 ? -30.118 30.696 167.897 1.00 89.88 174 THR C C 1
ATOM 7759 O O . THR C 1 174 ? -29.780 31.400 166.941 1.00 89.88 174 THR C O 1
ATOM 7763 N N . ALA C 1 175 ? -29.237 30.065 168.667 1.00 89.73 175 ALA C N 1
ATOM 7764 C CA . ALA C 1 175 ? -27.806 30.178 168.440 1.00 89.73 175 ALA C CA 1
ATOM 7765 C C . ALA C 1 175 ? -27.111 28.994 169.088 1.00 89.73 175 ALA C C 1
ATOM 7766 O O . ALA C 1 175 ? -27.678 28.309 169.942 1.00 89.73 175 ALA C O 1
ATOM 7768 N N . PHE C 1 176 ? -25.868 28.763 168.671 1.00 87.61 176 PHE C N 1
ATOM 7769 C CA . PHE C 1 176 ? -25.034 27.718 169.261 1.00 87.61 176 PHE C CA 1
ATOM 7770 C C . PHE C 1 176 ? -24.360 28.294 170.501 1.00 87.61 176 PHE C C 1
ATOM 7771 O O . PHE C 1 176 ? -23.207 28.729 170.485 1.00 87.61 176 PHE C O 1
ATOM 7779 N N . ALA C 1 177 ? -25.106 28.296 171.599 1.00 87.24 177 ALA C N 1
ATOM 7780 C CA . ALA C 1 177 ? -24.608 28.871 172.835 1.00 87.24 177 ALA C CA 1
ATOM 7781 C C . ALA C 1 177 ? -23.507 28.003 173.431 1.00 87.24 177 ALA C C 1
ATOM 7782 O O . ALA C 1 177 ? -23.358 26.823 173.106 1.00 87.24 177 ALA C O 1
ATOM 7784 N N . LEU C 1 178 ? -22.731 28.608 174.323 1.00 88.77 178 LEU C N 1
ATOM 7785 C CA . LEU C 1 178 ? -21.636 27.922 174.987 1.00 88.77 178 LEU C CA 1
ATOM 7786 C C . LEU C 1 178 ? -21.510 28.490 176.391 1.00 88.77 178 LEU C C 1
ATOM 7787 O O . LEU C 1 178 ? -21.617 29.703 176.585 1.00 88.77 178 LEU C O 1
ATOM 7792 N N . THR C 1 179 ? -21.293 27.611 177.364 1.00 92.55 179 THR C N 1
ATOM 7793 C CA . THR C 1 179 ? -21.286 28.032 178.757 1.00 92.55 179 THR C CA 1
ATOM 7794 C C . THR C 1 179 ? -20.088 28.927 179.047 1.00 92.55 179 THR C C 1
ATOM 7795 O O . THR C 1 179 ? -18.977 28.684 178.569 1.00 92.55 179 THR C O 1
ATOM 7799 N N . GLU C 1 180 ? -20.323 29.973 179.839 1.00 96.68 180 GLU C N 1
ATOM 7800 C CA . GLU C 1 180 ? -19.258 30.909 180.171 1.00 96.68 180 GLU C CA 1
ATOM 7801 C C . GLU C 1 180 ? -18.273 30.318 181.170 1.00 96.68 180 GLU C C 1
ATOM 7802 O O . GLU C 1 180 ? -17.076 30.615 181.102 1.00 96.68 180 GLU C O 1
ATOM 7808 N N . GLN C 1 181 ? -18.750 29.491 182.091 1.00 95.85 181 GLN C N 1
ATOM 7809 C CA . GLN C 1 181 ? -17.885 28.795 183.030 1.00 95.85 181 GLN C CA 1
ATOM 7810 C C . GLN C 1 181 ? -17.425 27.473 182.433 1.00 95.85 181 GLN C C 1
ATOM 7811 O O . GLN C 1 181 ? -18.156 26.821 181.683 1.00 95.85 181 GLN C O 1
ATOM 7817 N N . THR C 1 182 ? -16.206 27.084 182.770 1.00 92.83 182 THR C N 1
ATOM 7818 C CA . THR C 1 182 ? -15.645 25.853 182.232 1.00 92.83 182 THR C CA 1
ATOM 7819 C C . THR C 1 182 ? -16.438 24.654 182.738 1.00 92.83 182 THR C C 1
ATOM 7820 O O . THR C 1 182 ? -16.645 24.522 183.949 1.00 92.83 182 THR C O 1
ATOM 7824 N N . PRO C 1 183 ? -16.906 23.776 181.858 1.00 92.25 183 PRO C N 1
ATOM 7825 C CA . PRO C 1 183 ? -17.643 22.598 182.316 1.00 92.25 183 PRO C CA 1
ATOM 7826 C C . PRO C 1 183 ? -16.738 21.626 183.049 1.00 92.25 183 PRO C C 1
ATOM 7827 O O . PRO C 1 183 ? -15.521 21.596 182.863 1.00 92.25 183 PRO C O 1
ATOM 7831 N N . ASN C 1 184 ? -17.359 20.819 183.902 1.00 95.16 184 ASN C N 1
ATOM 7832 C CA . ASN C 1 184 ? -16.656 19.817 184.689 1.00 95.16 184 ASN C CA 1
ATOM 7833 C C . ASN C 1 184 ? -16.841 18.455 184.036 1.00 95.16 184 ASN C C 1
ATOM 7834 O O . ASN C 1 184 ? -17.975 18.005 183.844 1.00 95.16 184 ASN C O 1
ATOM 7839 N N . PHE C 1 185 ? -15.731 17.805 183.707 1.00 93.79 185 PHE C N 1
ATOM 7840 C CA . PHE C 1 185 ? -15.714 16.466 183.131 1.00 93.79 185 PHE C CA 1
ATOM 7841 C C . PHE C 1 185 ? -16.585 16.356 181.887 1.00 93.79 185 PHE C C 1
ATOM 7842 O O . PHE C 1 185 ? -17.653 15.735 181.937 1.00 93.79 185 PHE C O 1
ATOM 7850 N N . PRO C 1 186 ? -16.182 16.946 180.763 1.00 89.73 186 PRO C N 1
ATOM 7851 C CA . PRO C 1 186 ? -16.879 16.667 179.504 1.00 89.73 186 PRO C CA 1
ATOM 7852 C C . PRO C 1 186 ? -16.779 15.188 179.168 1.00 89.73 186 PRO C C 1
ATOM 7853 O O . PRO C 1 186 ? -15.754 14.548 179.405 1.00 89.73 186 PRO C O 1
ATOM 7857 N N . GLN C 1 187 ? -17.851 14.646 178.605 1.00 85.82 187 GLN C N 1
ATOM 7858 C CA . GLN C 1 187 ? -18.009 13.206 178.471 1.00 85.82 187 GLN C CA 1
ATOM 7859 C C . GLN C 1 187 ? -17.814 12.767 177.027 1.00 85.82 187 GLN C C 1
ATOM 7860 O O . GLN C 1 187 ? -18.264 13.441 176.097 1.00 85.82 187 GLN C O 1
ATOM 7866 N N . ARG C 1 188 ? -17.137 11.636 176.849 1.00 82.46 188 ARG C N 1
ATOM 7867 C CA . ARG C 1 188 ? -17.046 11.019 175.539 1.00 82.46 188 ARG C CA 1
ATOM 7868 C C . ARG C 1 188 ? -18.392 10.404 175.168 1.00 82.46 188 ARG C C 1
ATOM 7869 O O . ARG C 1 188 ? -19.262 10.208 176.016 1.00 82.46 188 ARG C O 1
ATOM 7877 N N . PHE C 1 189 ? -18.538 10.058 173.888 1.00 82.31 189 PHE C N 1
ATOM 7878 C CA . PHE C 1 189 ? -19.862 9.923 173.280 1.00 82.31 189 PHE C CA 1
ATOM 7879 C C . PHE C 1 189 ? -20.845 9.059 174.059 1.00 82.31 189 PHE C C 1
ATOM 7880 O O . PHE C 1 189 ? -21.980 9.515 174.272 1.00 82.31 189 PHE C O 1
ATOM 7888 N N . PRO C 1 190 ? -20.516 7.836 174.492 1.00 82.09 190 PRO C N 1
ATOM 7889 C CA . PRO C 1 190 ? -21.556 7.012 175.128 1.00 82.09 190 PRO C CA 1
ATOM 7890 C C . PRO C 1 190 ? -22.189 7.684 176.329 1.00 82.09 190 PRO C C 1
ATOM 7891 O O . PRO C 1 190 ? -23.374 7.461 176.600 1.00 82.09 190 PRO C O 1
ATOM 7895 N N . ASN C 1 191 ? -21.444 8.519 177.040 1.00 83.80 191 ASN C N 1
ATOM 7896 C CA . ASN C 1 191 ? -21.984 9.351 178.099 1.00 83.80 191 ASN C CA 1
ATOM 7897 C C . ASN C 1 191 ? -22.251 10.757 177.579 1.00 83.80 191 ASN C C 1
ATOM 7898 O O . ASN C 1 191 ? -21.657 11.206 176.599 1.00 83.80 191 ASN C O 1
ATOM 7903 N N . TRP C 1 192 ? -23.166 11.449 178.245 1.00 81.32 192 TRP C N 1
ATOM 7904 C CA . TRP C 1 192 ? -23.493 12.823 177.906 1.00 81.32 192 TRP C CA 1
ATOM 7905 C C . TRP C 1 192 ? -23.381 13.687 179.149 1.00 81.32 192 TRP C C 1
ATOM 7906 O O . TRP C 1 192 ? -23.362 13.192 180.276 1.00 81.32 192 TRP C O 1
ATOM 7917 N N . SER C 1 193 ? -23.311 14.991 178.929 1.00 83.63 193 SER C N 1
ATOM 7918 C CA . SER C 1 193 ? -23.259 15.965 180.005 1.00 83.63 193 SER C CA 1
ATOM 7919 C C . SER C 1 193 ? -24.364 16.984 179.791 1.00 83.63 193 SER C C 1
ATOM 7920 O O . SER C 1 193 ? -24.597 17.428 178.666 1.00 83.63 193 SER C O 1
ATOM 7923 N N . VAL C 1 194 ? -25.040 17.353 180.870 1.00 86.68 194 VAL C N 1
ATOM 7924 C CA . VAL C 1 194 ? -26.220 18.205 180.802 1.00 86.68 194 VAL C CA 1
ATOM 7925 C C . VAL C 1 194 ? -25.812 19.651 181.024 1.00 86.68 194 VAL C C 1
ATOM 7926 O O . VAL C 1 194 ? -24.918 19.943 181.826 1.00 86.68 194 VAL C O 1
ATOM 7930 N N . TYR C 1 195 ? -26.465 20.561 180.306 1.00 86.38 195 TYR C N 1
ATOM 7931 C CA . TYR C 1 195 ? -26.300 21.992 180.494 1.00 86.38 195 TYR C CA 1
ATOM 7932 C C . TYR C 1 195 ? -27.672 22.615 180.685 1.00 86.38 195 TYR C C 1
ATOM 7933 O O . TYR C 1 195 ? -28.645 22.195 180.050 1.00 86.38 195 TYR C O 1
ATOM 7942 N N . SER C 1 196 ? -27.736 23.631 181.542 1.00 94.14 196 SER C N 1
ATOM 7943 C CA . SER C 1 196 ? -29.001 24.212 181.958 1.00 94.14 196 SER C CA 1
ATOM 7944 C C . SER C 1 196 ? -29.639 25.010 180.824 1.00 94.14 196 SER C C 1
ATOM 7945 O O . SER C 1 196 ? -29.017 25.309 179.802 1.00 94.14 196 SER C O 1
ATOM 7948 N N . ALA C 1 197 ? -30.911 25.358 181.025 1.00 97.28 197 ALA C N 1
ATOM 7949 C CA . ALA C 1 197 ? -31.658 26.097 180.016 1.00 97.28 197 ALA C CA 1
ATOM 7950 C C . ALA C 1 197 ? -31.257 27.562 179.945 1.00 97.28 197 ALA C C 1
ATOM 7951 O O . ALA C 1 197 ? -31.492 28.203 178.916 1.00 97.28 197 ALA C O 1
ATOM 7953 N N . ASP C 1 198 ? -30.661 28.107 181.003 1.00 99.77 198 ASP C N 1
ATOM 7954 C CA . ASP C 1 198 ? -30.252 29.504 181.029 1.00 99.77 198 ASP C CA 1
ATOM 7955 C C . ASP C 1 198 ? -28.822 29.706 180.546 1.00 99.77 198 ASP C C 1
ATOM 7956 O O . ASP C 1 198 ? -28.202 30.720 180.883 1.00 99.77 198 ASP C O 1
ATOM 7961 N N . GLY C 1 199 ? -28.289 28.771 179.770 1.00 97.81 199 GLY C N 1
ATOM 7962 C CA . GLY C 1 199 ? -26.929 28.888 179.275 1.00 97.81 199 GLY C CA 1
ATOM 7963 C C . GLY C 1 199 ? -25.869 28.807 180.351 1.00 97.81 199 GLY C C 1
ATOM 7964 O O . GLY C 1 199 ? -24.853 29.508 180.267 1.00 97.81 199 GLY C O 1
ATOM 7965 N N . THR C 1 200 ? -26.080 27.972 181.362 1.00 96.52 200 THR C N 1
ATOM 7966 C CA . THR C 1 200 ? -25.113 27.755 182.424 1.00 96.52 200 THR C CA 1
ATOM 7967 C C . THR C 1 200 ? -24.937 26.260 182.638 1.00 96.52 200 THR C C 1
ATOM 7968 O O . THR C 1 200 ? -25.702 25.441 182.124 1.00 96.52 200 THR C O 1
ATOM 7972 N N . ARG C 1 201 ? -23.913 25.909 183.406 1.00 94.13 201 ARG C N 1
ATOM 7973 C CA . ARG C 1 201 ? -23.685 24.515 183.736 1.00 94.13 201 ARG C CA 1
ATOM 7974 C C . ARG C 1 201 ? -24.809 23.991 184.621 1.00 94.13 201 ARG C C 1
ATOM 7975 O O . ARG C 1 201 ? -25.472 24.740 185.342 1.00 94.13 201 ARG C O 1
ATOM 7983 N N . PHE C 1 202 ? -25.020 22.683 184.557 1.00 95.35 202 PHE C N 1
ATOM 7984 C CA . PHE C 1 202 ? -26.170 22.049 185.182 1.00 95.35 202 PHE C CA 1
ATOM 7985 C C . PHE C 1 202 ? -25.740 21.306 186.439 1.00 95.35 202 PHE C C 1
ATOM 7986 O O . PHE C 1 202 ? -24.858 20.444 186.386 1.00 95.35 202 PHE C O 1
ATOM 7994 N N . ASN C 1 203 ? -26.362 21.647 187.560 1.00 98.74 203 ASN C N 1
ATOM 7995 C CA . ASN C 1 203 ? -26.331 20.837 188.765 1.00 98.74 203 ASN C CA 1
ATOM 7996 C C . ASN C 1 203 ? -27.691 20.182 188.945 1.00 98.74 203 ASN C C 1
ATOM 7997 O O . ASN C 1 203 ? -28.676 20.569 188.311 1.00 98.74 203 ASN C O 1
ATOM 8002 N N . ASN C 1 204 ? -27.740 19.175 189.809 1.00 99.55 204 ASN C N 1
ATOM 8003 C CA . ASN C 1 204 ? -29.000 18.496 190.068 1.00 99.55 204 ASN C CA 1
ATOM 8004 C C . ASN C 1 204 ? -29.997 19.462 190.694 1.00 99.55 204 ASN C C 1
ATOM 8005 O O . ASN C 1 204 ? -29.659 20.218 191.607 1.00 99.55 204 ASN C O 1
ATOM 8010 N N . GLY C 1 205 ? -31.229 19.436 190.195 1.00 101.45 205 GLY C N 1
ATOM 8011 C CA . GLY C 1 205 ? -32.255 20.356 190.631 1.00 101.45 205 GLY C CA 1
ATOM 8012 C C . GLY C 1 205 ? -32.432 21.582 189.763 1.00 101.45 205 GLY C C 1
ATOM 8013 O O . GLY C 1 205 ? -33.319 22.395 190.046 1.00 101.45 205 GLY C O 1
ATOM 8014 N N . ASP C 1 206 ? -31.624 21.743 188.719 1.00 101.53 206 ASP C N 1
ATOM 8015 C CA . ASP C 1 206 ? -31.766 22.859 187.799 1.00 101.53 206 ASP C CA 1
ATOM 8016 C C . ASP C 1 206 ? -32.740 22.478 186.686 1.00 101.53 206 ASP C C 1
ATOM 8017 O O . ASP C 1 206 ? -33.399 21.437 186.734 1.00 101.53 206 ASP C O 1
ATOM 8022 N N . GLU C 1 207 ? -32.840 23.326 185.666 1.00 99.61 207 GLU C N 1
ATOM 8023 C CA . GLU C 1 207 ? -33.652 23.021 184.501 1.00 99.61 207 GLU C CA 1
ATOM 8024 C C . GLU C 1 207 ? -32.737 22.633 183.354 1.00 99.61 207 GLU C C 1
ATOM 8025 O O . GLU C 1 207 ? -31.989 23.489 182.858 1.00 99.61 207 GLU C O 1
ATOM 8031 N N . PRO C 1 208 ? -32.746 21.380 182.904 1.00 94.40 208 PRO C N 1
ATOM 8032 C CA . PRO C 1 208 ? -31.845 20.984 181.819 1.00 94.40 208 PRO C CA 1
ATOM 8033 C C . PRO C 1 208 ? -32.167 21.726 180.533 1.00 94.40 208 PRO C C 1
ATOM 8034 O O . PRO C 1 208 ? -33.329 21.879 180.155 1.00 94.40 208 PRO C O 1
ATOM 8038 N N . GLY C 1 209 ? -31.120 22.200 179.867 1.00 89.09 209 GLY C N 1
ATOM 8039 C CA . GLY C 1 209 ? -31.289 22.911 178.617 1.00 89.09 209 GLY C CA 1
ATOM 8040 C C . GLY C 1 209 ? -30.928 22.084 177.406 1.00 89.09 209 GLY C C 1
ATOM 8041 O O . GLY C 1 209 ? -31.648 22.093 176.406 1.00 89.09 209 GLY C O 1
ATOM 8042 N N . TYR C 1 210 ? -29.813 21.367 177.483 1.00 83.36 210 TYR C N 1
ATOM 8043 C CA . TYR C 1 210 ? -29.407 20.504 176.382 1.00 83.36 210 TYR C CA 1
ATOM 8044 C C . TYR C 1 210 ? -28.391 19.490 176.882 1.00 83.36 210 TYR C C 1
ATOM 8045 O O . TYR C 1 210 ? -27.910 19.562 178.013 1.00 83.36 210 TYR C O 1
ATOM 8054 N N . LEU C 1 211 ? -28.092 18.521 176.023 1.00 80.67 211 LEU C N 1
ATOM 8055 C CA . LEU C 1 211 ? -27.101 17.495 176.301 1.00 80.67 211 LEU C CA 1
ATOM 8056 C C . LEU C 1 211 ? -25.952 17.626 175.316 1.00 80.67 211 LEU C C 1
ATOM 8057 O O . LEU C 1 211 ? -26.156 17.988 174.158 1.00 80.67 211 LEU C O 1
ATOM 8062 N N . GLN C 1 212 ? -24.745 17.320 175.774 1.00 79.94 212 GLN C N 1
ATOM 8063 C CA . GLN C 1 212 ? -23.564 17.469 174.938 1.00 79.94 212 GLN C CA 1
ATOM 8064 C C . GLN C 1 212 ? -22.622 16.298 175.157 1.00 79.94 212 GLN C C 1
ATOM 8065 O O . GLN C 1 212 ? -22.497 15.790 176.272 1.00 79.94 212 GLN C O 1
ATOM 8071 N N . SER C 1 213 ? -21.959 15.874 174.086 1.00 79.32 213 SER C N 1
ATOM 8072 C CA . SER C 1 213 ? -20.975 14.808 174.185 1.00 79.32 213 SER C CA 1
ATOM 8073 C C . SER C 1 213 ? -19.948 14.974 173.078 1.00 79.32 213 SER C C 1
ATOM 8074 O O . SER C 1 213 ? -20.196 15.636 172.071 1.00 79.32 213 SER C O 1
ATOM 8077 N N . TYR C 1 214 ? -18.786 14.368 173.280 1.00 78.95 214 TYR C N 1
ATOM 8078 C CA . TYR C 1 214 ? -17.705 14.388 172.307 1.00 78.95 214 TYR C CA 1
ATOM 8079 C C . TYR C 1 214 ? -17.480 12.978 171.789 1.00 78.95 214 TYR C C 1
ATOM 8080 O O . TYR C 1 214 ? -17.446 12.029 172.574 1.00 78.95 214 TYR C O 1
ATOM 8089 N N . VAL C 1 215 ? -17.329 12.839 170.478 1.00 78.99 215 VAL C N 1
ATOM 8090 C CA . VAL C 1 215 ? -17.037 11.544 169.879 1.00 78.99 215 VAL C CA 1
ATOM 8091 C C . VAL C 1 215 ? -15.523 11.432 169.758 1.00 78.99 215 VAL C C 1
ATOM 8092 O O . VAL C 1 215 ? -14.897 12.169 168.997 1.00 78.99 215 VAL C O 1
ATOM 8096 N N . TYR C 1 216 ? -14.938 10.496 170.497 1.00 81.52 216 TYR C N 1
ATOM 8097 C CA . TYR C 1 216 ? -13.501 10.439 170.717 1.00 81.52 216 TYR C CA 1
ATOM 8098 C C . TYR C 1 216 ? -12.886 9.250 169.992 1.00 81.52 216 TYR C C 1
ATOM 8099 O O . TYR C 1 216 ? -13.451 8.153 169.987 1.00 81.52 216 TYR C O 1
ATOM 8108 N N . LEU C 1 217 ? -11.728 9.478 169.378 1.00 81.30 217 LEU C N 1
ATOM 8109 C CA . LEU C 1 217 ? -10.974 8.427 168.705 1.00 81.30 217 LEU C CA 1
ATOM 8110 C C . LEU C 1 217 ? -9.698 8.139 169.482 1.00 81.30 217 LEU C C 1
ATOM 8111 O O . LEU C 1 217 ? -8.777 8.970 169.471 1.00 81.30 217 LEU C O 1
ATOM 8116 N N . PRO C 1 218 ? -9.585 6.998 170.156 1.00 81.12 218 PRO C N 1
ATOM 8117 C CA . PRO C 1 218 ? -8.402 6.748 170.993 1.00 81.12 218 PRO C CA 1
ATOM 8118 C C . PRO C 1 218 ? -7.159 6.379 170.197 1.00 81.12 218 PRO C C 1
ATOM 8119 O O . PRO C 1 218 ? -6.039 6.759 170.562 1.00 81.12 218 PRO C O 1
ATOM 8123 N N . ASN C 1 219 ? -7.345 5.631 169.108 1.00 80.72 219 ASN C N 1
ATOM 8124 C CA . ASN C 1 219 ? -6.206 5.244 168.286 1.00 80.72 219 ASN C CA 1
ATOM 8125 C C . ASN C 1 219 ? -5.516 6.458 167.689 1.00 80.72 219 ASN C C 1
ATOM 8126 O O . ASN C 1 219 ? -4.292 6.453 167.514 1.00 80.72 219 ASN C O 1
ATOM 8131 N N . VAL C 1 220 ? -6.278 7.505 167.378 1.00 80.82 220 VAL C N 1
ATOM 8132 C CA . VAL C 1 220 ? -5.671 8.741 166.896 1.00 80.82 220 VAL C CA 1
ATOM 8133 C C . VAL C 1 220 ? -4.743 9.318 167.951 1.00 80.82 220 VAL C C 1
ATOM 8134 O O . VAL C 1 220 ? -3.641 9.776 167.641 1.00 80.82 220 VAL C O 1
ATOM 8138 N N . ASP C 1 221 ? -5.167 9.296 169.215 1.00 84.31 221 ASP C N 1
ATOM 8139 C CA . ASP C 1 221 ? -4.305 9.773 170.292 1.00 84.31 221 ASP C CA 1
ATOM 8140 C C . ASP C 1 221 ? -3.043 8.927 170.399 1.00 84.31 221 ASP C C 1
ATOM 8141 O O . ASP C 1 221 ? -1.927 9.458 170.490 1.00 84.31 221 ASP C O 1
ATOM 8146 N N . LYS C 1 222 ? -3.202 7.600 170.375 1.00 82.86 222 LYS C N 1
ATOM 8147 C CA . LYS C 1 222 ? -2.044 6.721 170.505 1.00 82.86 222 LYS C CA 1
ATOM 8148 C C . LYS C 1 222 ? -1.037 6.967 169.391 1.00 82.86 222 LYS C C 1
ATOM 8149 O O . LYS C 1 222 ? 0.171 7.029 169.639 1.00 82.86 222 LYS C O 1
ATOM 8155 N N . HIS C 1 223 ? -1.516 7.114 168.159 1.00 79.73 223 HIS C N 1
ATOM 8156 C CA . HIS C 1 223 ? -0.611 7.319 167.037 1.00 79.73 223 HIS C CA 1
ATOM 8157 C C . HIS C 1 223 ? -0.040 8.727 167.006 1.00 79.73 223 HIS C C 1
ATOM 8158 O O . HIS C 1 223 ? 1.085 8.922 166.538 1.00 79.73 223 HIS C O 1
ATOM 8165 N N . LEU C 1 224 ? -0.787 9.719 167.493 1.00 79.66 224 LEU C N 1
ATOM 8166 C CA . LEU C 1 224 ? -0.263 11.076 167.536 1.00 79.66 224 LEU C CA 1
ATOM 8167 C C . LEU C 1 224 ? 0.820 11.218 168.588 1.00 79.66 224 LEU C C 1
ATOM 8168 O O . LEU C 1 224 ? 1.698 12.076 168.458 1.00 79.66 224 LEU C O 1
ATOM 8173 N N . SER C 1 225 ? 0.773 10.399 169.640 1.00 82.29 225 SER C N 1
ATOM 8174 C CA . SER C 1 225 ? 1.845 10.436 170.629 1.00 82.29 225 SER C CA 1
ATOM 8175 C C . SER C 1 225 ? 3.185 10.071 170.001 1.00 82.29 225 SER C C 1
ATOM 8176 O O . SER C 1 225 ? 4.205 10.710 170.282 1.00 82.29 225 SER C O 1
ATOM 8179 N N . ALA C 1 226 ? 3.205 9.048 169.156 1.00 81.57 226 ALA C N 1
ATOM 8180 C CA . ALA C 1 226 ? 4.439 8.554 168.547 1.00 81.57 226 ALA C CA 1
ATOM 8181 C C . ALA C 1 226 ? 4.597 9.062 167.114 1.00 81.57 226 ALA C C 1
ATOM 8182 O O . ALA C 1 226 ? 4.581 8.293 166.158 1.00 81.57 226 ALA C O 1
ATOM 8184 N N . ALA C 1 227 ? 4.764 10.373 166.961 1.00 82.50 227 ALA C N 1
ATOM 8185 C CA . ALA C 1 227 ? 4.943 10.945 165.633 1.00 82.50 227 ALA C CA 1
ATOM 8186 C C . ALA C 1 227 ? 5.714 12.252 165.722 1.00 82.50 227 ALA C C 1
ATOM 8187 O O . ALA C 1 227 ? 5.432 13.087 166.584 1.00 82.50 227 ALA C O 1
ATOM 8189 N N . ARG C 1 228 ? 6.693 12.419 164.829 1.00 88.19 228 ARG C N 1
ATOM 8190 C CA . ARG C 1 228 ? 7.382 13.698 164.714 1.00 88.19 228 ARG C CA 1
ATOM 8191 C C . ARG C 1 228 ? 6.456 14.771 164.165 1.00 88.19 228 ARG C C 1
ATOM 8192 O O . ARG C 1 228 ? 6.456 15.908 164.649 1.00 88.19 228 ARG C O 1
ATOM 8200 N N . GLY C 1 229 ? 5.667 14.431 163.148 1.00 83.77 229 GLY C N 1
ATOM 8201 C CA . GLY C 1 229 ? 4.785 15.389 162.517 1.00 83.77 229 GLY C CA 1
ATOM 8202 C C . GLY C 1 229 ? 3.566 14.696 161.955 1.00 83.77 229 GLY C C 1
ATOM 8203 O O . GLY C 1 229 ? 3.511 13.469 161.852 1.00 83.77 229 GLY C O 1
ATOM 8204 N N . TYR C 1 230 ? 2.580 15.505 161.585 1.00 82.38 230 TYR C N 1
ATOM 8205 C CA . TYR C 1 230 ? 1.322 14.990 161.073 1.00 82.38 230 TYR C CA 1
ATOM 8206 C C . TYR C 1 230 ? 0.720 16.000 160.114 1.00 82.38 230 TYR C C 1
ATOM 8207 O O . TYR C 1 230 ? 1.107 17.169 160.087 1.00 82.38 230 TYR C O 1
ATOM 8216 N N . ARG C 1 231 ? -0.240 15.528 159.325 1.00 82.58 231 ARG C N 1
ATOM 8217 C CA . ARG C 1 231 ? -1.107 16.411 158.565 1.00 82.58 231 ARG C CA 1
ATOM 8218 C C . ARG C 1 231 ? -2.362 15.641 158.192 1.00 82.58 231 ARG C C 1
ATOM 8219 O O . ARG C 1 231 ? -2.294 14.456 157.862 1.00 82.58 231 ARG C O 1
ATOM 8227 N N . LEU C 1 232 ? -3.502 16.317 158.257 1.00 80.02 232 LEU C N 1
ATOM 8228 C CA . LEU C 1 232 ? -4.773 15.694 157.929 1.00 80.02 232 LEU C CA 1
ATOM 8229 C C . LEU C 1 232 ? -4.920 15.620 156.417 1.00 80.02 232 LEU C C 1
ATOM 8230 O O . LEU C 1 232 ? -4.816 16.640 155.729 1.00 80.02 232 LEU C O 1
ATOM 8235 N N . LEU C 1 233 ? -5.154 14.420 155.897 1.00 81.01 233 LEU C N 1
ATOM 8236 C CA . LEU C 1 233 ? -5.308 14.255 154.459 1.00 81.01 233 LEU C CA 1
ATOM 8237 C C . LEU C 1 233 ? -6.758 14.432 154.027 1.00 81.01 233 LEU C C 1
ATOM 8238 O O . LEU C 1 233 ? -7.036 15.194 153.097 1.00 81.01 233 LEU C O 1
ATOM 8243 N N . SER C 1 234 ? -7.688 13.743 154.683 1.00 81.46 234 SER C N 1
ATOM 8244 C CA . SER C 1 234 ? -9.096 13.981 154.407 1.00 81.46 234 SER C CA 1
ATOM 8245 C C . SER C 1 234 ? -9.926 13.495 155.583 1.00 81.46 234 SER C C 1
ATOM 8246 O O . SER C 1 234 ? -9.474 12.688 156.399 1.00 81.46 234 SER C O 1
ATOM 8249 N N . ARG C 1 235 ? -11.155 14.000 155.653 1.00 78.84 235 ARG C N 1
ATOM 8250 C CA . ARG C 1 235 ? -12.072 13.637 156.722 1.00 78.84 235 ARG C CA 1
ATOM 8251 C C . ARG C 1 235 ? -13.498 13.730 156.205 1.00 78.84 235 ARG C C 1
ATOM 8252 O O . ARG C 1 235 ? -13.880 14.736 155.600 1.00 78.84 235 ARG C O 1
ATOM 8260 N N . GLY C 1 236 ? -14.268 12.679 156.439 1.00 78.69 236 GLY C N 1
ATOM 8261 C CA . GLY C 1 236 ? -15.661 12.655 156.038 1.00 78.69 236 GLY C CA 1
ATOM 8262 C C . GLY C 1 236 ? -16.519 12.100 157.151 1.00 78.69 236 GLY C C 1
ATOM 8263 O O . GLY C 1 236 ? -16.096 11.229 157.914 1.00 78.69 236 GLY C O 1
ATOM 8264 N N . ILE C 1 237 ? -17.739 12.622 157.242 1.00 77.37 237 ILE C N 1
ATOM 8265 C CA . ILE C 1 237 ? -18.680 12.234 158.286 1.00 77.37 237 ILE C CA 1
ATOM 8266 C C . ILE C 1 237 ? -20.010 11.886 157.636 1.00 77.37 237 ILE C C 1
ATOM 8267 O O . ILE C 1 237 ? -20.580 12.707 156.913 1.00 77.37 237 ILE C O 1
ATOM 8272 N N . THR C 1 238 ? -20.519 10.692 157.914 1.00 78.03 238 THR C N 1
ATOM 8273 C CA . THR C 1 238 ? -21.768 10.212 157.349 1.00 78.03 238 THR C CA 1
ATOM 8274 C C . THR C 1 238 ? -22.789 10.029 158.460 1.00 78.03 238 THR C C 1
ATOM 8275 O O . THR C 1 238 ? -22.449 9.591 159.562 1.00 78.03 238 THR C O 1
ATOM 8279 N N . GLY C 1 239 ? -24.042 10.343 158.154 1.00 77.46 239 GLY C N 1
ATOM 8280 C CA . GLY C 1 239 ? -25.077 10.503 159.153 1.00 77.46 239 GLY C CA 1
ATOM 8281 C C . GLY C 1 239 ? -26.312 9.647 158.981 1.00 77.46 239 GLY C C 1
ATOM 8282 O O . GLY C 1 239 ? -27.422 10.179 159.056 1.00 77.46 239 GLY C O 1
ATOM 8283 N N . ILE C 1 240 ? -26.152 8.351 158.709 1.00 79.23 240 ILE C N 1
ATOM 8284 C CA . ILE C 1 240 ? -27.285 7.500 158.345 1.00 79.23 240 ILE C CA 1
ATOM 8285 C C . ILE C 1 240 ? -28.401 7.640 159.371 1.00 79.23 240 ILE C C 1
ATOM 8286 O O . ILE C 1 240 ? -28.225 7.298 160.541 1.00 79.23 240 ILE C O 1
ATOM 8291 N N . PHE C 1 241 ? -29.558 8.128 158.946 1.00 81.75 241 PHE C N 1
ATOM 8292 C CA . PHE C 1 241 ? -30.649 8.435 159.858 1.00 81.75 241 PHE C CA 1
ATOM 8293 C C . PHE C 1 241 ? -31.750 7.396 159.728 1.00 81.75 241 PHE C C 1
ATOM 8294 O O . PHE C 1 241 ? -32.071 6.955 158.622 1.00 81.75 241 PHE C O 1
ATOM 8302 N N . SER C 1 242 ? -32.332 7.009 160.860 1.00 85.58 242 SER C N 1
ATOM 8303 C CA . SER C 1 242 ? -33.456 6.090 160.846 1.00 85.58 242 SER C CA 1
ATOM 8304 C C . SER C 1 242 ? -34.393 6.440 161.988 1.00 85.58 242 SER C C 1
ATOM 8305 O O . SER C 1 242 ? -33.991 7.033 162.993 1.00 85.58 242 SER C O 1
ATOM 8308 N N . ALA C 1 243 ? -35.652 6.057 161.825 1.00 91.30 243 ALA C N 1
ATOM 8309 C CA . ALA C 1 243 ? -36.686 6.342 162.805 1.00 91.30 243 ALA C CA 1
ATOM 8310 C C . ALA C 1 243 ? -37.800 5.327 162.626 1.00 91.30 243 ALA C C 1
ATOM 8311 O O . ALA C 1 243 ? -37.902 4.700 161.566 1.00 91.30 243 ALA C O 1
ATOM 8313 N N . PRO C 1 244 ? -38.640 5.129 163.640 1.00 96.44 244 PRO C N 1
ATOM 8314 C CA . PRO C 1 244 ? -39.766 4.206 163.481 1.00 96.44 244 PRO C CA 1
ATOM 8315 C C . PRO C 1 244 ? -40.694 4.670 162.371 1.00 96.44 244 PRO C C 1
ATOM 8316 O O . PRO C 1 244 ? -40.750 5.853 162.033 1.00 96.44 244 PRO C O 1
ATOM 8320 N N . ALA C 1 245 ? -41.409 3.711 161.788 1.00 100.93 245 ALA C N 1
ATOM 8321 C CA . ALA C 1 245 ? -42.365 4.036 160.741 1.00 100.93 245 ALA C CA 1
ATOM 8322 C C . ALA C 1 245 ? -43.413 5.004 161.272 1.00 100.93 245 ALA C C 1
ATOM 8323 O O . ALA C 1 245 ? -43.789 4.953 162.447 1.00 100.93 245 ALA C O 1
ATOM 8325 N N . LEU C 1 246 ? -43.873 5.899 160.399 1.00 102.71 246 LEU C N 1
ATOM 8326 C CA . LEU C 1 246 ? -44.769 7.006 160.720 1.00 102.71 246 LEU C CA 1
ATOM 8327 C C . LEU C 1 246 ? -44.140 8.010 161.678 1.00 102.71 246 LEU C C 1
ATOM 8328 O O . LEU C 1 246 ? -44.863 8.784 162.313 1.00 102.71 246 LEU C O 1
ATOM 8333 N N . GLU C 1 247 ? -42.815 8.015 161.805 1.00 96.71 247 GLU C N 1
ATOM 8334 C CA . GLU C 1 247 ? -42.109 8.989 162.629 1.00 96.71 247 GLU C CA 1
ATOM 8335 C C . GLU C 1 247 ? -40.861 9.479 161.912 1.00 96.71 247 GLU C C 1
ATOM 8336 O O . GLU C 1 247 ? -39.833 9.756 162.535 1.00 96.71 247 GLU C O 1
ATOM 8342 N N . THR C 1 248 ? -40.938 9.597 160.591 1.00 93.89 248 THR C N 1
ATOM 8343 C CA . THR C 1 248 ? -39.797 9.971 159.770 1.00 93.89 248 THR C CA 1
ATOM 8344 C C . THR C 1 248 ? -39.719 11.467 159.504 1.00 93.89 248 THR C C 1
ATOM 8345 O O . THR C 1 248 ? -38.861 11.902 158.729 1.00 93.89 248 THR C O 1
ATOM 8349 N N . GLN C 1 249 ? -40.587 12.260 160.121 1.00 89.26 249 GLN C N 1
ATOM 8350 C CA . GLN C 1 249 ? -40.599 13.694 159.878 1.00 89.26 249 GLN C CA 1
ATOM 8351 C C . GLN C 1 249 ? -39.364 14.368 160.466 1.00 89.26 249 GLN C C 1
ATOM 8352 O O . GLN C 1 249 ? -38.758 13.886 161.426 1.00 89.26 249 GLN C O 1
ATOM 8358 N N . GLY C 1 250 ? -38.972 15.481 159.849 1.00 82.33 250 GLY C N 1
ATOM 8359 C CA . GLY C 1 250 ? -37.786 16.209 160.251 1.00 82.33 250 GLY C CA 1
ATOM 8360 C C . GLY C 1 250 ? -37.005 16.743 159.069 1.00 82.33 250 GLY C C 1
ATOM 8361 O O . GLY C 1 250 ? -37.262 16.352 157.928 1.00 82.33 250 GLY C O 1
ATOM 8362 N N . PHE C 1 251 ? -36.048 17.632 159.322 1.00 81.76 251 PHE C N 1
ATOM 8363 C CA . PHE C 1 251 ? -35.225 18.210 158.269 1.00 81.76 251 PHE C CA 1
ATOM 8364 C C . PHE C 1 251 ? -33.763 18.156 158.675 1.00 81.76 251 PHE C C 1
ATOM 8365 O O . PHE C 1 251 ? -33.435 18.154 159.863 1.00 81.76 251 PHE C O 1
ATOM 8373 N N . VAL C 1 252 ? -32.882 18.118 157.680 1.00 80.68 252 VAL C N 1
ATOM 8374 C CA . VAL C 1 252 ? -31.447 18.081 157.912 1.00 80.68 252 VAL C CA 1
ATOM 8375 C C . VAL C 1 252 ? -30.799 19.212 157.129 1.00 80.68 252 VAL C C 1
ATOM 8376 O O . VAL C 1 252 ? -31.140 19.450 155.963 1.00 80.68 252 VAL C O 1
ATOM 8380 N N . THR C 1 253 ? -29.889 19.923 157.785 1.00 80.64 253 THR C N 1
ATOM 8381 C CA . THR C 1 253 ? -29.125 21.014 157.200 1.00 80.64 253 THR C CA 1
ATOM 8382 C C . THR C 1 253 ? -27.657 20.787 157.514 1.00 80.64 253 THR C C 1
ATOM 8383 O O . THR C 1 253 ? -27.322 20.287 158.585 1.00 80.64 253 THR C O 1
ATOM 8387 N N . ALA C 1 254 ? -26.782 21.132 156.578 1.00 79.14 254 ALA C N 1
ATOM 8388 C CA . ALA C 1 254 ? -25.352 20.963 156.783 1.00 79.14 254 ALA C CA 1
ATOM 8389 C C . ALA C 1 254 ? -24.604 22.096 156.104 1.00 79.14 254 ALA C C 1
ATOM 8390 O O . ALA C 1 254 ? -24.996 22.550 155.027 1.00 79.14 254 ALA C O 1
ATOM 8392 N N . CYS C 1 255 ? -23.527 22.548 156.739 1.00 81.34 255 CYS C N 1
ATOM 8393 C CA . CYS C 1 255 ? -22.754 23.654 156.197 1.00 81.34 255 CYS C CA 1
ATOM 8394 C C . CYS C 1 255 ? -21.314 23.569 156.671 1.00 81.34 255 CYS C C 1
ATOM 8395 O O . CYS C 1 255 ? -21.052 23.241 157.830 1.00 81.34 255 CYS C O 1
ATOM 8398 N N . GLN C 1 256 ? -20.386 23.881 155.773 1.00 79.22 256 GLN C N 1
ATOM 8399 C CA . GLN C 1 256 ? -18.972 23.987 156.094 1.00 79.22 256 GLN C CA 1
ATOM 8400 C C . GLN C 1 256 ? -18.536 25.438 155.972 1.00 79.22 256 GLN C C 1
ATOM 8401 O O . GLN C 1 256 ? -18.971 26.147 155.062 1.00 79.22 256 GLN C O 1
ATOM 8407 N N . TYR C 1 257 ? -17.670 25.874 156.878 1.00 82.10 257 TYR C N 1
ATOM 8408 C CA . TYR C 1 257 ? -17.062 27.186 156.721 1.00 82.10 257 TYR C CA 1
ATOM 8409 C C . TYR C 1 257 ? -15.770 27.230 157.514 1.00 82.10 257 TYR C C 1
ATOM 8410 O O . TYR C 1 257 ? -15.634 26.562 158.538 1.00 82.10 257 TYR C O 1
ATOM 8419 N N . LEU C 1 258 ? -14.833 28.039 157.037 1.00 83.93 258 LEU C N 1
ATOM 8420 C CA . LEU C 1 258 ? -13.519 28.123 157.657 1.00 83.93 258 LEU C CA 1
ATOM 8421 C C . LEU C 1 258 ? -13.600 28.953 158.930 1.00 83.93 258 LEU C C 1
ATOM 8422 O O . LEU C 1 258 ? -13.995 30.123 158.892 1.00 83.93 258 LEU C O 1
ATOM 8427 N N . ALA C 1 259 ? -13.227 28.348 160.051 1.00 88.00 259 ALA C N 1
ATOM 8428 C CA . ALA C 1 259 ? -13.089 29.034 161.331 1.00 88.00 259 ALA C CA 1
ATOM 8429 C C . ALA C 1 259 ? -11.614 28.934 161.700 1.00 88.00 259 ALA C C 1
ATOM 8430 O O . ALA C 1 259 ? -11.196 28.003 162.392 1.00 88.00 259 ALA C O 1
ATOM 8432 N N . GLU C 1 260 ? -10.826 29.893 161.228 1.00 92.27 260 GLU C N 1
ATOM 8433 C CA . GLU C 1 260 ? -9.372 29.831 161.345 1.00 92.27 260 GLU C CA 1
ATOM 8434 C C . GLU C 1 260 ? -8.986 30.152 162.782 1.00 92.27 260 GLU C C 1
ATOM 8435 O O . GLU C 1 260 ? -8.920 31.316 163.179 1.00 92.27 260 GLU C O 1
ATOM 8441 N N . GLY C 1 261 ? -8.736 29.112 163.570 1.00 85.49 261 GLY C N 1
ATOM 8442 C CA . GLY C 1 261 ? -8.329 29.303 164.944 1.00 85.49 261 GLY C CA 1
ATOM 8443 C C . GLY C 1 261 ? -6.874 29.692 165.065 1.00 85.49 261 GLY C C 1
ATOM 8444 O O . GLY C 1 261 ? -6.096 29.620 164.116 1.00 85.49 261 GLY C O 1
ATOM 8445 N N . SER C 1 262 ? -6.502 30.117 166.268 1.00 84.61 262 SER C N 1
ATOM 8446 C CA . SER C 1 262 ? -5.127 30.523 166.519 1.00 84.61 262 SER C CA 1
ATOM 8447 C C . SER C 1 262 ? -4.855 30.439 168.011 1.00 84.61 262 SER C C 1
ATOM 8448 O O . SER C 1 262 ? -5.778 30.374 168.822 1.00 84.61 262 SER C O 1
ATOM 8451 N N . ILE C 1 263 ? -3.575 30.445 168.363 1.00 85.11 263 ILE C N 1
ATOM 8452 C CA . ILE C 1 263 ? -3.174 30.391 169.763 1.00 85.11 263 ILE C CA 1
ATOM 8453 C C . ILE C 1 263 ? -3.300 31.795 170.343 1.00 85.11 263 ILE C C 1
ATOM 8454 O O . ILE C 1 263 ? -2.527 32.691 169.999 1.00 85.11 263 ILE C O 1
ATOM 8459 N N . GLN C 1 264 ? -4.277 31.987 171.223 1.00 89.14 264 GLN C N 1
ATOM 8460 C CA . GLN C 1 264 ? -4.552 33.278 171.829 1.00 89.14 264 GLN C CA 1
ATOM 8461 C C . GLN C 1 264 ? -4.731 33.102 173.328 1.00 89.14 264 GLN C C 1
ATOM 8462 O O . GLN C 1 264 ? -5.060 32.018 173.812 1.00 89.14 264 GLN C O 1
ATOM 8468 N N . SER C 1 265 ? -4.508 34.187 174.061 1.00 94.12 265 SER C N 1
ATOM 8469 C CA . SER C 1 265 ? -4.711 34.219 175.501 1.00 94.12 265 SER C CA 1
ATOM 8470 C C . SER C 1 265 ? -5.657 35.360 175.836 1.00 94.12 265 SER C C 1
ATOM 8471 O O . SER C 1 265 ? -5.469 36.484 175.363 1.00 94.12 265 SER C O 1
ATOM 8474 N N . GLN C 1 266 ? -6.674 35.071 176.642 1.00 98.95 266 GLN C N 1
ATOM 8475 C CA . GLN C 1 266 ? -7.631 36.101 177.002 1.00 98.95 266 GLN C CA 1
ATOM 8476 C C . GLN C 1 266 ? -7.051 37.026 178.065 1.00 98.95 266 GLN C C 1
ATOM 8477 O O . GLN C 1 266 ? -6.090 36.697 178.762 1.00 98.95 266 GLN C O 1
ATOM 8483 N N . SER C 1 267 ? -7.659 38.201 178.181 1.00 103.93 267 SER C N 1
ATOM 8484 C CA . SER C 1 267 ? -7.230 39.215 179.131 1.00 103.93 267 SER C CA 1
ATOM 8485 C C . SER C 1 267 ? -7.945 39.001 180.459 1.00 103.93 267 SER C C 1
ATOM 8486 O O . SER C 1 267 ? -9.176 39.065 180.523 1.00 103.93 267 SER C O 1
ATOM 8489 N N . ILE C 1 268 ? -7.174 38.749 181.515 1.00 107.37 268 ILE C N 1
ATOM 8490 C CA . ILE C 1 268 ? -7.737 38.557 182.845 1.00 107.37 268 ILE C CA 1
ATOM 8491 C C . ILE C 1 268 ? -7.129 39.583 183.788 1.00 107.37 268 ILE C C 1
ATOM 8492 O O . ILE C 1 268 ? -6.279 40.384 183.385 1.00 107.37 268 ILE C O 1
ATOM 8497 N N . LYS C 1 269 ? -7.552 39.565 185.047 1.00 116.99 269 LYS C N 1
ATOM 8498 C CA . LYS C 1 269 ? -7.104 40.536 186.032 1.00 116.99 269 LYS C CA 1
ATOM 8499 C C . LYS C 1 269 ? -6.509 39.824 187.237 1.00 116.99 269 LYS C C 1
ATOM 8500 O O . LYS C 1 269 ? -6.948 38.735 187.616 1.00 116.99 269 LYS C O 1
ATOM 8506 N N . SER C 1 270 ? -5.502 40.451 187.836 1.00 134.43 270 SER C N 1
ATOM 8507 C CA . SER C 1 270 ? -4.910 39.946 189.060 1.00 134.43 270 SER C CA 1
ATOM 8508 C C . SER C 1 270 ? -5.631 40.543 190.267 1.00 134.43 270 SER C C 1
ATOM 8509 O O . SER C 1 270 ? -6.543 41.362 190.137 1.00 134.43 270 SER C O 1
ATOM 8512 N N . ASP C 1 271 ? -5.219 40.129 191.460 1.00 150.78 271 ASP C N 1
ATOM 8513 C CA . ASP C 1 271 ? -5.856 40.554 192.698 1.00 150.78 271 ASP C CA 1
ATOM 8514 C C . ASP C 1 271 ? -4.901 41.437 193.486 1.00 150.78 271 ASP C C 1
ATOM 8515 O O . ASP C 1 271 ? -3.773 41.031 193.784 1.00 150.78 271 ASP C O 1
ATOM 8520 N N . ALA C 1 272 ? -5.362 42.636 193.826 1.00 161.36 272 ALA C N 1
ATOM 8521 C CA . ALA C 1 272 ? -4.562 43.582 194.587 1.00 161.36 272 ALA C CA 1
ATOM 8522 C C . ALA C 1 272 ? -4.565 43.205 196.062 1.00 161.36 272 ALA C C 1
ATOM 8523 O O . ALA C 1 272 ? -5.619 42.911 196.635 1.00 161.36 272 ALA C O 1
ATOM 8525 N N . VAL C 1 273 ? -3.387 43.216 196.675 1.00 168.49 273 VAL C N 1
ATOM 8526 C CA . VAL C 1 273 ? -3.267 42.894 198.092 1.00 168.49 273 VAL C CA 1
ATOM 8527 C C . VAL C 1 273 ? -3.614 44.123 198.920 1.00 168.49 273 VAL C C 1
ATOM 8528 O O . VAL C 1 273 ? -3.288 45.259 198.554 1.00 168.49 273 VAL C O 1
ATOM 8532 N N . ARG C 1 274 ? -4.308 43.898 200.039 1.00 174.40 274 ARG C N 1
ATOM 8533 C CA . ARG C 1 274 ? -4.765 44.971 200.930 1.00 174.40 274 ARG C CA 1
ATOM 8534 C C . ARG C 1 274 ? -4.456 44.545 202.365 1.00 174.40 274 ARG C C 1
ATOM 8535 O O . ARG C 1 274 ? -5.234 43.821 202.990 1.00 174.40 274 ARG C O 1
ATOM 8543 N N . SER C 1 275 ? -3.318 44.999 202.880 1.00 184.01 275 SER C N 1
ATOM 8544 C CA . SER C 1 275 ? -2.883 44.679 204.233 1.00 184.01 275 SER C CA 1
ATOM 8545 C C . SER C 1 275 ? -2.891 45.949 205.069 1.00 184.01 275 SER C C 1
ATOM 8546 O O . SER C 1 275 ? -2.319 46.967 204.663 1.00 184.01 275 SER C O 1
ATOM 8549 N N . VAL C 1 276 ? -3.538 45.888 206.228 1.00 193.69 276 VAL C N 1
ATOM 8550 C CA . VAL C 1 276 ? -3.609 47.005 207.162 1.00 193.69 276 VAL C CA 1
ATOM 8551 C C . VAL C 1 276 ? -2.931 46.552 208.447 1.00 193.69 276 VAL C C 1
ATOM 8552 O O . VAL C 1 276 ? -3.528 45.838 209.260 1.00 193.69 276 VAL C O 1
ATOM 8556 N N . THR C 1 277 ? -1.682 46.964 208.639 1.00 198.61 277 THR C N 1
ATOM 8557 C CA . THR C 1 277 ? -0.940 46.648 209.852 1.00 198.61 277 THR C CA 1
ATOM 8558 C C . THR C 1 277 ? -1.202 47.735 210.885 1.00 198.61 277 THR C C 1
ATOM 8559 O O . THR C 1 277 ? -0.813 48.893 210.691 1.00 198.61 277 THR C O 1
ATOM 8563 N N . VAL C 1 278 ? -1.863 47.360 211.977 1.00 205.62 278 VAL C N 1
ATOM 8564 C CA . VAL C 1 278 ? -2.284 48.295 213.012 1.00 205.62 278 VAL C CA 1
ATOM 8565 C C . VAL C 1 278 ? -1.424 48.173 214.265 1.00 205.62 278 VAL C C 1
ATOM 8566 O O . VAL C 1 278 ? -1.693 48.843 215.269 1.00 205.62 278 VAL C O 1
ATOM 8570 N N . ASN C 1 279 ? -0.382 47.347 214.228 1.00 209.15 279 ASN C N 1
ATOM 8571 C CA . ASN C 1 279 ? 0.477 47.178 215.389 1.00 209.15 279 ASN C CA 1
ATOM 8572 C C . ASN C 1 279 ? 1.233 48.471 215.688 1.00 209.15 279 ASN C C 1
ATOM 8573 O O . ASN C 1 279 ? 1.428 49.325 214.818 1.00 209.15 279 ASN C O 1
ATOM 8578 N N . SER C 1 280 ? 1.647 48.612 216.950 1.00 209.97 280 SER C N 1
ATOM 8579 C CA . SER C 1 280 ? 2.328 49.830 217.381 1.00 209.97 280 SER C CA 1
ATOM 8580 C C . SER C 1 280 ? 3.613 50.051 216.592 1.00 209.97 280 SER C C 1
ATOM 8581 O O . SER C 1 280 ? 3.872 51.156 216.100 1.00 209.97 280 SER C O 1
ATOM 8584 N N . ASP C 1 281 ? 4.431 49.008 216.460 1.00 207.74 281 ASP C N 1
ATOM 8585 C CA . ASP C 1 281 ? 5.604 49.063 215.599 1.00 207.74 281 ASP C CA 1
ATOM 8586 C C . ASP C 1 281 ? 5.334 48.534 214.199 1.00 207.74 281 ASP C C 1
ATOM 8587 O O . ASP C 1 281 ? 6.041 48.920 213.261 1.00 207.74 281 ASP C O 1
ATOM 8592 N N . GLY C 1 282 ? 4.339 47.666 214.036 1.00 204.78 282 GLY C N 1
ATOM 8593 C CA . GLY C 1 282 ? 3.949 47.209 212.718 1.00 204.78 282 GLY C CA 1
ATOM 8594 C C . GLY C 1 282 ? 2.850 48.059 212.119 1.00 204.78 282 GLY C C 1
ATOM 8595 O O . GLY C 1 282 ? 1.668 47.862 212.414 1.00 204.78 282 GLY C O 1
ATOM 8596 N N . THR C 1 283 ? 3.233 49.008 211.269 1.00 200.11 283 THR C N 1
ATOM 8597 C CA . THR C 1 283 ? 2.295 49.907 210.605 1.00 200.11 283 THR C CA 1
ATOM 8598 C C . THR C 1 283 ? 2.656 50.045 209.134 1.00 200.11 283 THR C C 1
ATOM 8599 O O . THR C 1 283 ? 2.671 51.147 208.577 1.00 200.11 283 THR C O 1
ATOM 8603 N N . VAL C 1 284 ? 2.953 48.916 208.487 1.00 192.82 284 VAL C N 1
ATOM 8604 C CA . VAL C 1 284 ? 3.414 48.940 207.101 1.00 192.82 284 VAL C CA 1
ATOM 8605 C C . VAL C 1 284 ? 2.321 49.471 206.181 1.00 192.82 284 VAL C C 1
ATOM 8606 O O . VAL C 1 284 ? 2.555 50.379 205.374 1.00 192.82 284 VAL C O 1
ATOM 8610 N N . LYS C 1 285 ? 1.113 48.921 206.298 1.00 187.35 285 LYS C N 1
ATOM 8611 C CA . LYS C 1 285 ? -0.023 49.304 205.459 1.00 187.35 285 LYS C CA 1
ATOM 8612 C C . LYS C 1 285 ? 0.339 49.198 203.976 1.00 187.35 285 LYS C C 1
ATOM 8613 O O . LYS C 1 285 ? 0.423 50.188 203.245 1.00 187.35 285 LYS C O 1
ATOM 8619 N N . ASN C 1 286 ? 0.598 47.966 203.545 1.00 179.56 286 ASN C N 1
ATOM 8620 C CA . ASN C 1 286 ? 0.883 47.698 202.137 1.00 179.56 286 ASN C CA 1
ATOM 8621 C C . ASN C 1 286 ? -0.439 47.663 201.384 1.00 179.56 286 ASN C C 1
ATOM 8622 O O . ASN C 1 286 ? -1.131 46.643 201.357 1.00 179.56 286 ASN C O 1
ATOM 8627 N N . VAL C 1 287 ? -0.790 48.788 200.771 1.00 175.06 287 VAL C N 1
ATOM 8628 C CA . VAL C 1 287 ? -2.034 48.924 200.031 1.00 175.06 287 VAL C CA 1
ATOM 8629 C C . VAL C 1 287 ? -1.802 48.790 198.523 1.00 175.06 287 VAL C C 1
ATOM 8630 O O . VAL C 1 287 ? -2.647 49.191 197.723 1.00 175.06 287 VAL C O 1
ATOM 8634 N N . GLU C 1 288 ? -0.679 48.191 198.126 1.00 168.05 288 GLU C N 1
ATOM 8635 C CA . GLU C 1 288 ? -0.290 48.152 196.722 1.00 168.05 288 GLU C CA 1
ATOM 8636 C C . GLU C 1 288 ? -1.359 47.469 195.877 1.00 168.05 288 GLU C C 1
ATOM 8637 O O . GLU C 1 288 ? -2.017 46.521 196.316 1.00 168.05 288 GLU C O 1
ATOM 8643 N N . SER C 1 289 ? -1.552 47.985 194.667 1.00 160.75 289 SER C N 1
ATOM 8644 C CA . SER C 1 289 ? -2.604 47.517 193.768 1.00 160.75 289 SER C CA 1
ATOM 8645 C C . SER C 1 289 ? -1.992 46.545 192.767 1.00 160.75 289 SER C C 1
ATOM 8646 O O . SER C 1 289 ? -1.418 46.955 191.755 1.00 160.75 289 SER C O 1
ATOM 8649 N N . SER C 1 290 ? -2.119 45.253 193.053 1.00 152.68 290 SER C N 1
ATOM 8650 C CA . SER C 1 290 ? -1.738 44.217 192.104 1.00 152.68 290 SER C CA 1
ATOM 8651 C C . SER C 1 290 ? -2.836 43.928 191.094 1.00 152.68 290 SER C C 1
ATOM 8652 O O . SER C 1 290 ? -2.632 43.100 190.201 1.00 152.68 290 SER C O 1
ATOM 8655 N N . SER C 1 291 ? -3.986 44.593 191.207 1.00 142.74 291 SER C N 1
ATOM 8656 C CA . SER C 1 291 ? -5.109 44.339 190.314 1.00 142.74 291 SER C CA 1
ATOM 8657 C C . SER C 1 291 ? -4.866 44.945 188.940 1.00 142.74 291 SER C C 1
ATOM 8658 O O . SER C 1 291 ? -5.560 45.883 188.535 1.00 142.74 291 SER C O 1
ATOM 8661 N N . GLN C 1 292 ? -3.885 44.418 188.221 1.00 124.10 292 GLN C N 1
ATOM 8662 C CA . GLN C 1 292 ? -3.597 44.838 186.860 1.00 124.10 292 GLN C CA 1
ATOM 8663 C C . GLN C 1 292 ? -4.136 43.813 185.872 1.00 124.10 292 GLN C C 1
ATOM 8664 O O . GLN C 1 292 ? -4.580 42.724 186.242 1.00 124.10 292 GLN C O 1
ATOM 8670 N N . THR C 1 293 ? -4.091 44.176 184.598 1.00 110.80 293 THR C N 1
ATOM 8671 C CA . THR C 1 293 ? -4.589 43.330 183.525 1.00 110.80 293 THR C CA 1
ATOM 8672 C C . THR C 1 293 ? -3.429 42.552 182.918 1.00 110.80 293 THR C C 1
ATOM 8673 O O . THR C 1 293 ? -2.438 43.147 182.481 1.00 110.80 293 THR C O 1
ATOM 8677 N N . VAL C 1 294 ? -3.554 41.228 182.899 1.00 103.75 294 VAL C N 1
ATOM 8678 C CA . VAL C 1 294 ? -2.528 40.339 182.385 1.00 103.75 294 VAL C CA 1
ATOM 8679 C C . VAL C 1 294 ? -3.166 39.378 181.388 1.00 103.75 294 VAL C C 1
ATOM 8680 O O . VAL C 1 294 ? -4.370 39.418 181.139 1.00 103.75 294 VAL C O 1
ATOM 8684 N N . SER C 1 295 ? -2.340 38.509 180.820 1.00 101.13 295 SER C N 1
ATOM 8685 C CA . SER C 1 295 ? -2.785 37.517 179.854 1.00 101.13 295 SER C CA 1
ATOM 8686 C C . SER C 1 295 ? -2.925 36.161 180.529 1.00 101.13 295 SER C C 1
ATOM 8687 O O . SER C 1 295 ? -2.103 35.784 181.367 1.00 101.13 295 SER C O 1
ATOM 8690 N N . SER C 1 296 ? -3.970 35.434 180.158 1.00 99.92 296 SER C N 1
ATOM 8691 C CA . SER C 1 296 ? -4.248 34.132 180.746 1.00 99.92 296 SER C CA 1
ATOM 8692 C C . SER C 1 296 ? -3.408 33.063 180.055 1.00 99.92 296 SER C C 1
ATOM 8693 O O . SER C 1 296 ? -2.501 33.356 179.272 1.00 99.92 296 SER C O 1
ATOM 8696 N N . MET C 1 297 ? -3.704 31.804 180.346 1.00 98.66 297 MET C N 1
ATOM 8697 C CA . MET C 1 297 ? -2.997 30.707 179.707 1.00 98.66 297 MET C CA 1
ATOM 8698 C C . MET C 1 297 ? -3.308 30.685 178.212 1.00 98.66 297 MET C C 1
ATOM 8699 O O . MET C 1 297 ? -4.461 30.879 177.816 1.00 98.66 297 MET C O 1
ATOM 8704 N N . PRO C 1 298 ? -2.308 30.468 177.363 1.00 93.92 298 PRO C N 1
ATOM 8705 C CA . PRO C 1 298 ? -2.577 30.372 175.925 1.00 93.92 298 PRO C CA 1
ATOM 8706 C C . PRO C 1 298 ? -3.422 29.154 175.598 1.00 93.92 298 PRO C C 1
ATOM 8707 O O . PRO C 1 298 ? -3.202 28.059 176.122 1.00 93.92 298 PRO C O 1
ATOM 8711 N N . ARG C 1 299 ? -4.395 29.354 174.717 1.00 87.86 299 ARG C N 1
ATOM 8712 C CA . ARG C 1 299 ? -5.299 28.302 174.287 1.00 87.86 299 ARG C CA 1
ATOM 8713 C C . ARG C 1 299 ? -5.523 28.437 172.792 1.00 87.86 299 ARG C C 1
ATOM 8714 O O . ARG C 1 299 ? -5.408 29.529 172.234 1.00 87.86 299 ARG C O 1
ATOM 8722 N N . TYR C 1 300 ? -5.863 27.329 172.143 1.00 83.14 300 TYR C N 1
ATOM 8723 C CA . TYR C 1 300 ? -6.223 27.388 170.732 1.00 83.14 300 TYR C CA 1
ATOM 8724 C C . TYR C 1 300 ? -7.683 27.799 170.630 1.00 83.14 300 TYR C C 1
ATOM 8725 O O . TYR C 1 300 ? -8.575 27.035 171.005 1.00 83.14 300 TYR C O 1
ATOM 8734 N N . VAL C 1 301 ? -7.932 29.002 170.127 1.00 82.46 301 VAL C N 1
ATOM 8735 C CA . VAL C 1 301 ? -9.266 29.581 170.081 1.00 82.46 301 VAL C CA 1
ATOM 8736 C C . VAL C 1 301 ? -9.774 29.541 168.650 1.00 82.46 301 VAL C C 1
ATOM 8737 O O . VAL C 1 301 ? -9.059 29.913 167.711 1.00 82.46 301 VAL C O 1
ATOM 8741 N N . PHE C 1 302 ? -11.004 29.076 168.491 1.00 82.78 302 PHE C N 1
ATOM 8742 C CA . PHE C 1 302 ? -11.734 28.959 167.238 1.00 82.78 302 PHE C CA 1
ATOM 8743 C C . PHE C 1 302 ? -12.711 30.109 167.102 1.00 82.78 302 PHE C C 1
ATOM 8744 O O . PHE C 1 302 ? -13.515 30.339 168.016 1.00 82.78 302 PHE C O 1
ATOM 8752 N N . PRO C 1 303 ? -12.679 30.855 166.006 1.00 85.11 303 PRO C N 1
ATOM 8753 C CA . PRO C 1 303 ? -13.635 31.946 165.789 1.00 85.11 303 PRO C CA 1
ATOM 8754 C C . PRO C 1 303 ? -14.932 31.478 165.139 1.00 85.11 303 PRO C C 1
ATOM 8755 O O . PRO C 1 303 ? -15.396 32.052 164.149 1.00 85.11 303 PRO C O 1
ATOM 8759 N N . LEU C 1 304 ? -15.527 30.423 165.684 1.00 86.98 304 LEU C N 1
ATOM 8760 C CA . LEU C 1 304 ? -16.807 29.955 165.176 1.00 86.98 304 LEU C CA 1
ATOM 8761 C C . LEU C 1 304 ? -17.908 30.873 165.685 1.00 86.98 304 LEU C C 1
ATOM 8762 O O . LEU C 1 304 ? -17.959 31.201 166.874 1.00 86.98 304 LEU C O 1
ATOM 8767 N N . ASP C 1 305 ? -18.766 31.321 164.775 1.00 93.40 305 ASP C N 1
ATOM 8768 C CA . ASP C 1 305 ? -19.823 32.268 165.119 1.00 93.40 305 ASP C CA 1
ATOM 8769 C C . ASP C 1 305 ? -20.983 31.487 165.714 1.00 93.40 305 ASP C C 1
ATOM 8770 O O . ASP C 1 305 ? -21.891 31.044 165.010 1.00 93.40 305 ASP C O 1
ATOM 8775 N N . GLY C 1 306 ? -20.948 31.310 167.034 1.00 90.18 306 GLY C N 1
ATOM 8776 C CA . GLY C 1 306 ? -22.027 30.603 167.698 1.00 90.18 306 GLY C CA 1
ATOM 8777 C C . GLY C 1 306 ? -23.360 31.307 167.550 1.00 90.18 306 GLY C C 1
ATOM 8778 O O . GLY C 1 306 ? -24.402 30.663 167.414 1.00 90.18 306 GLY C O 1
ATOM 8779 N N . ASP C 1 307 ? -23.345 32.640 167.572 1.00 91.76 307 ASP C N 1
ATOM 8780 C CA . ASP C 1 307 ? -24.578 33.400 167.437 1.00 91.76 307 ASP C CA 1
ATOM 8781 C C . ASP C 1 307 ? -25.181 33.285 166.046 1.00 91.76 307 ASP C C 1
ATOM 8782 O O . ASP C 1 307 ? -26.380 33.531 165.883 1.00 91.76 307 ASP C O 1
ATOM 8787 N N . ASN C 1 308 ? -24.383 32.920 165.045 1.00 90.37 308 ASN C N 1
ATOM 8788 C CA . ASN C 1 308 ? -24.852 32.800 163.673 1.00 90.37 308 ASN C CA 1
ATOM 8789 C C . ASN C 1 308 ? -24.829 31.359 163.178 1.00 90.37 308 ASN C C 1
ATOM 8790 O O . ASN C 1 308 ? -24.781 31.123 161.968 1.00 90.37 308 ASN C O 1
ATOM 8795 N N . CYS C 1 309 ? -24.860 30.392 164.089 1.00 90.36 309 CYS C N 1
ATOM 8796 C CA . CYS C 1 309 ? -24.831 28.984 163.730 1.00 90.36 309 CYS C CA 1
ATOM 8797 C C . CYS C 1 309 ? -26.217 28.362 163.675 1.00 90.36 309 CYS C C 1
ATOM 8798 O O . CYS C 1 309 ? -26.328 27.142 163.527 1.00 90.36 309 CYS C O 1
ATOM 8801 N N . ALA C 1 310 ? -27.270 29.164 163.797 1.00 87.60 310 ALA C N 1
ATOM 8802 C CA . ALA C 1 310 ? -28.617 28.640 163.668 1.00 87.60 310 ALA C CA 1
ATOM 8803 C C . ALA C 1 310 ? -28.826 28.101 162.254 1.00 87.60 310 ALA C C 1
ATOM 8804 O O . ALA C 1 310 ? -28.207 28.583 161.302 1.00 87.60 310 ALA C O 1
ATOM 8806 N N . PRO C 1 311 ? -29.679 27.086 162.090 1.00 85.44 311 PRO C N 1
ATOM 8807 C CA . PRO C 1 311 ? -29.822 26.472 160.757 1.00 85.44 311 PRO C CA 1
ATOM 8808 C C . PRO C 1 311 ? -30.262 27.442 159.675 1.00 85.44 311 PRO C C 1
ATOM 8809 O O . PRO C 1 311 ? -29.700 27.430 158.573 1.00 85.44 311 PRO C O 1
ATOM 8813 N N . SER C 1 312 ? -31.248 28.295 159.961 1.00 87.62 312 SER C N 1
ATOM 8814 C CA . SER C 1 312 ? -31.779 29.186 158.934 1.00 87.62 312 SER C CA 1
ATOM 8815 C C . SER C 1 312 ? -30.722 30.171 158.451 1.00 87.62 312 SER C C 1
ATOM 8816 O O . SER C 1 312 ? -30.615 30.439 157.247 1.00 87.62 312 SER C O 1
ATOM 8819 N N . SER C 1 313 ? -29.940 30.727 159.377 1.00 87.87 313 SER C N 1
ATOM 8820 C CA . SER C 1 313 ? -28.887 31.657 158.988 1.00 87.87 313 SER C CA 1
ATOM 8821 C C . SER C 1 313 ? -27.849 30.974 158.112 1.00 87.87 313 SER C C 1
ATOM 8822 O O . SER C 1 313 ? -27.385 31.549 157.120 1.00 87.87 313 SER C O 1
ATOM 8825 N N . LEU C 1 314 ? -27.475 29.742 158.458 1.00 86.36 314 LEU C N 1
ATOM 8826 C CA . LEU C 1 314 ? -26.516 29.010 157.642 1.00 86.36 314 LEU C CA 1
ATOM 8827 C C . LEU C 1 314 ? -27.071 28.734 156.251 1.00 86.36 314 LEU C C 1
ATOM 8828 O O . LEU C 1 314 ? -26.347 28.842 155.256 1.00 86.36 314 LEU C O 1
ATOM 8833 N N . THR C 1 315 ? -28.353 28.371 156.161 1.00 87.71 315 THR C N 1
ATOM 8834 C CA . THR C 1 315 ? -28.951 28.129 154.851 1.00 87.71 315 THR C CA 1
ATOM 8835 C C . THR C 1 315 ? -28.962 29.392 154.004 1.00 87.71 315 THR C C 1
ATOM 8836 O O . THR C 1 315 ? -28.641 29.349 152.812 1.00 87.71 315 THR C O 1
ATOM 8840 N N . GLU C 1 316 ? -29.330 30.525 154.598 1.00 90.91 316 GLU C N 1
ATOM 8841 C CA . GLU C 1 316 ? -29.436 31.747 153.815 1.00 90.91 316 GLU C CA 1
ATOM 8842 C C . GLU C 1 316 ? -28.097 32.436 153.597 1.00 90.91 316 GLU C C 1
ATOM 8843 O O . GLU C 1 316 ? -28.034 33.387 152.813 1.00 90.91 316 GLU C O 1
ATOM 8849 N N . THR C 1 317 ? -27.035 31.987 154.259 1.00 87.15 317 THR C N 1
ATOM 8850 C CA . THR C 1 317 ? -25.733 32.621 154.102 1.00 87.15 317 THR C CA 1
ATOM 8851 C C . THR C 1 317 ? -24.871 31.927 153.053 1.00 87.15 317 THR C C 1
ATOM 8852 O O . THR C 1 317 ? -24.269 32.589 152.205 1.00 87.15 317 THR C O 1
ATOM 8856 N N . TYR C 1 318 ? -24.808 30.600 153.089 1.00 85.15 318 TYR C N 1
ATOM 8857 C CA . TYR C 1 318 ? -23.923 29.832 152.227 1.00 85.15 318 TYR C CA 1
ATOM 8858 C C . TYR C 1 318 ? -24.727 29.169 151.120 1.00 85.15 318 TYR C C 1
ATOM 8859 O O . TYR C 1 318 ? -25.734 28.506 151.388 1.00 85.15 318 TYR C O 1
ATOM 8868 N N . HIS C 1 319 ? -24.279 29.350 149.876 1.00 89.63 319 HIS C N 1
ATOM 8869 C CA . HIS C 1 319 ? -25.007 28.800 148.740 1.00 89.63 319 HIS C CA 1
ATOM 8870 C C . HIS C 1 319 ? -24.830 27.293 148.628 1.00 89.63 319 HIS C C 1
ATOM 8871 O O . HIS C 1 319 ? -25.740 26.598 148.164 1.00 89.63 319 HIS C O 1
ATOM 8878 N N . GLN C 1 320 ? -23.684 26.771 149.045 1.00 88.12 320 GLN C N 1
ATOM 8879 C CA . GLN C 1 320 ? -23.409 25.346 148.949 1.00 88.12 320 GLN C CA 1
ATOM 8880 C C . GLN C 1 320 ? -23.931 24.560 150.141 1.00 88.12 320 GLN C C 1
ATOM 8881 O O . GLN C 1 320 ? -23.694 23.351 150.216 1.00 88.12 320 GLN C O 1
ATOM 8887 N N . ALA C 1 321 ? -24.621 25.213 151.071 1.00 84.30 321 ALA C N 1
ATOM 8888 C CA . ALA C 1 321 ? -25.196 24.505 152.203 1.00 84.30 321 ALA C CA 1
ATOM 8889 C C . ALA C 1 321 ? -26.202 23.471 151.720 1.00 84.30 321 ALA C C 1
ATOM 8890 O O . ALA C 1 321 ? -26.916 23.686 150.738 1.00 84.30 321 ALA C O 1
ATOM 8892 N N . TYR C 1 322 ? -26.252 22.343 152.413 1.00 84.01 322 TYR C N 1
ATOM 8893 C CA . TYR C 1 322 ? -27.073 21.210 152.015 1.00 84.01 322 TYR C CA 1
ATOM 8894 C C . TYR C 1 322 ? -28.320 21.152 152.884 1.00 84.01 322 TYR C C 1
ATOM 8895 O O . TYR C 1 322 ? -28.232 21.263 154.107 1.00 84.01 322 TYR C O 1
ATOM 8904 N N . GLN C 1 323 ? -29.476 20.993 152.249 1.00 89.01 323 GLN C N 1
ATOM 8905 C CA . GLN C 1 323 ? -30.747 20.867 152.946 1.00 89.01 323 GLN C CA 1
ATOM 8906 C C . GLN C 1 323 ? -31.506 19.685 152.375 1.00 89.01 323 GLN C C 1
ATOM 8907 O O . GLN C 1 323 ? -31.496 19.468 151.162 1.00 89.01 323 GLN C O 1
ATOM 8913 N N . SER C 1 324 ? -32.175 18.935 153.241 1.00 87.38 324 SER C N 1
ATOM 8914 C CA . SER C 1 324 ? -32.975 17.807 152.771 1.00 87.38 324 SER C CA 1
ATOM 8915 C C . SER C 1 324 ? -33.880 17.344 153.901 1.00 87.38 324 SER C C 1
ATOM 8916 O O . SER C 1 324 ? -33.907 17.928 154.986 1.00 87.38 324 SER C O 1
ATOM 8919 N N . LYS C 1 325 ? -34.634 16.283 153.629 1.00 86.87 325 LYS C N 1
ATOM 8920 C CA . LYS C 1 325 ? -35.421 15.645 154.667 1.00 86.87 325 LYS C CA 1
ATOM 8921 C C . LYS C 1 325 ? -34.511 14.861 155.603 1.00 86.87 325 LYS C C 1
ATOM 8922 O O . LYS C 1 325 ? -33.404 14.458 155.241 1.00 86.87 325 LYS C O 1
ATOM 8928 N N . ALA C 1 326 ? -35.002 14.632 156.820 1.00 84.70 326 ALA C N 1
ATOM 8929 C CA . ALA C 1 326 ? -34.190 13.964 157.830 1.00 84.70 326 ALA C CA 1
ATOM 8930 C C . ALA C 1 326 ? -33.787 12.567 157.388 1.00 84.70 326 ALA C C 1
ATOM 8931 O O . ALA C 1 326 ? -32.650 12.140 157.614 1.00 84.70 326 ALA C O 1
ATOM 8933 N N . THR C 1 327 ? -34.704 11.839 156.749 1.00 85.39 327 THR C N 1
ATOM 8934 C CA . THR C 1 327 ? -34.427 10.462 156.360 1.00 85.39 327 THR C CA 1
ATOM 8935 C C . THR C 1 327 ? -33.289 10.356 155.356 1.00 85.39 327 THR C C 1
ATOM 8936 O O . THR C 1 327 ? -32.733 9.268 155.183 1.00 85.39 327 THR C O 1
ATOM 8940 N N . ASP C 1 328 ? -32.930 11.451 154.688 1.00 87.02 328 ASP C N 1
ATOM 8941 C CA . ASP C 1 328 ? -31.828 11.404 153.739 1.00 87.02 328 ASP C CA 1
ATOM 8942 C C . ASP C 1 328 ? -30.474 11.338 154.425 1.00 87.02 328 ASP C C 1
ATOM 8943 O O . ASP C 1 328 ? -29.486 10.972 153.780 1.00 87.02 328 ASP C O 1
ATOM 8948 N N . GLY C 1 329 ? -30.401 11.680 155.707 1.00 82.44 329 GLY C N 1
ATOM 8949 C CA . GLY C 1 329 ? -29.117 11.698 156.368 1.00 82.44 329 GLY C CA 1
ATOM 8950 C C . GLY C 1 329 ? -28.239 12.797 155.798 1.00 82.44 329 GLY C C 1
ATOM 8951 O O . GLY C 1 329 ? -28.707 13.768 155.203 1.00 82.44 329 GLY C O 1
ATOM 8952 N N . PHE C 1 330 ? -26.934 12.627 155.983 1.00 77.48 330 PHE C N 1
ATOM 8953 C CA . PHE C 1 330 ? -25.979 13.565 155.420 1.00 77.48 330 PHE C CA 1
ATOM 8954 C C . PHE C 1 330 ? -24.653 12.860 155.200 1.00 77.48 330 PHE C C 1
ATOM 8955 O O . PHE C 1 330 ? -24.392 11.792 155.755 1.00 77.48 330 PHE C O 1
ATOM 8963 N N . TYR C 1 331 ? -23.817 13.481 154.374 1.00 81.79 331 TYR C N 1
ATOM 8964 C CA . TYR C 1 331 ? -22.474 12.976 154.114 1.00 81.79 331 TYR C CA 1
ATOM 8965 C C . TYR C 1 331 ? -21.609 14.197 153.822 1.00 81.79 331 TYR C C 1
ATOM 8966 O O . TYR C 1 331 ? -21.667 14.753 152.723 1.00 81.79 331 TYR C O 1
ATOM 8975 N N . MET C 1 332 ? -20.825 14.611 154.813 1.00 79.24 332 MET C N 1
ATOM 8976 C CA . MET C 1 332 ? -20.029 15.821 154.721 1.00 79.24 332 MET C CA 1
ATOM 8977 C C . MET C 1 332 ? -18.572 15.453 154.512 1.00 79.24 332 MET C C 1
ATOM 8978 O O . MET C 1 332 ? -17.934 14.934 155.441 1.00 79.24 332 MET C O 1
ATOM 8983 N N . PRO C 1 333 ? -18.030 15.638 153.320 1.00 78.94 333 PRO C N 1
ATOM 8984 C CA . PRO C 1 333 ? -16.583 15.530 153.117 1.00 78.94 333 PRO C CA 1
ATOM 8985 C C . PRO C 1 333 ? -15.863 16.824 153.451 1.00 78.94 333 PRO C C 1
ATOM 8986 O O . PRO C 1 333 ? -15.695 17.655 152.554 1.00 78.94 333 PRO C O 1
ATOM 8990 N N . VAL C 1 334 ? -15.468 17.041 154.709 1.00 77.77 334 VAL C N 1
ATOM 8991 C CA . VAL C 1 334 ? -14.917 18.341 155.075 1.00 77.77 334 VAL C CA 1
ATOM 8992 C C . VAL C 1 334 ? -13.678 18.631 154.241 1.00 77.77 334 VAL C C 1
ATOM 8993 O O . VAL C 1 334 ? -12.892 17.732 153.918 1.00 77.77 334 VAL C O 1
ATOM 8997 N N . LEU C 1 335 ? -13.521 19.891 153.849 1.00 82.71 335 LEU C N 1
ATOM 8998 C CA . LEU C 1 335 ? -12.506 20.294 152.891 1.00 82.71 335 LEU C CA 1
ATOM 8999 C C . LEU C 1 335 ? -11.551 21.304 153.510 1.00 82.71 335 LEU C C 1
ATOM 9000 O O . LEU C 1 335 ? -11.923 22.076 154.396 1.00 82.71 335 LEU C O 1
ATOM 9005 N N . SER C 1 336 ? -10.313 21.286 153.030 1.00 88.07 336 SER C N 1
ATOM 9006 C CA . SER C 1 336 ? -9.329 22.274 153.439 1.00 88.07 336 SER C CA 1
ATOM 9007 C C . SER C 1 336 ? -9.608 23.606 152.762 1.00 88.07 336 SER C C 1
ATOM 9008 O O . SER C 1 336 ? -10.214 23.669 151.692 1.00 88.07 336 SER C O 1
ATOM 9011 N N . SER C 1 337 ? -9.156 24.680 153.401 1.00 91.23 337 SER C N 1
ATOM 9012 C CA . SER C 1 337 ? -9.343 26.027 152.884 1.00 91.23 337 SER C CA 1
ATOM 9013 C C . SER C 1 337 ? -8.093 26.588 152.223 1.00 91.23 337 SER C C 1
ATOM 9014 O O . SER C 1 337 ? -8.110 27.739 151.782 1.00 91.23 337 SER C O 1
ATOM 9017 N N . SER C 1 338 ? -7.017 25.814 152.148 1.00 98.16 338 SER C N 1
ATOM 9018 C CA . SER C 1 338 ? -5.768 26.263 151.558 1.00 98.16 338 SER C CA 1
ATOM 9019 C C . SER C 1 338 ? -5.269 25.225 150.566 1.00 98.16 338 SER C C 1
ATOM 9020 O O . SER C 1 338 ? -5.763 24.095 150.509 1.00 98.16 338 SER C O 1
ATOM 9023 N N . ARG C 1 339 ? -4.273 25.620 149.774 1.00 105.03 339 ARG C N 1
ATOM 9024 C CA . ARG C 1 339 ? -3.674 24.725 148.796 1.00 105.03 339 ARG C CA 1
ATOM 9025 C C . ARG C 1 339 ? -2.419 24.033 149.303 1.00 105.03 339 ARG C C 1
ATOM 9026 O O . ARG C 1 339 ? -1.982 23.055 148.688 1.00 105.03 339 ARG C O 1
ATOM 9034 N N . ASP C 1 340 ? -1.834 24.506 150.399 1.00 100.91 340 ASP C N 1
ATOM 9035 C CA . ASP C 1 340 ? -0.648 23.897 150.980 1.00 100.91 340 ASP C CA 1
ATOM 9036 C C . ASP C 1 340 ? -1.011 23.232 152.299 1.00 100.91 340 ASP C C 1
ATOM 9037 O O . ASP C 1 340 ? -1.735 23.807 153.116 1.00 100.91 340 ASP C O 1
ATOM 9042 N N . ASN C 1 341 ? -0.504 22.020 152.499 1.00 91.05 341 ASN C N 1
ATOM 9043 C CA . ASN C 1 341 ? -0.804 21.213 153.679 1.00 91.05 341 ASN C CA 1
ATOM 9044 C C . ASN C 1 341 ? 0.511 20.717 154.260 1.00 91.05 341 ASN C C 1
ATOM 9045 O O . ASN C 1 341 ? 0.898 19.561 154.053 1.00 91.05 341 ASN C O 1
ATOM 9050 N N . PRO C 1 342 ? 1.231 21.570 154.980 1.00 86.59 342 PRO C N 1
ATOM 9051 C CA . PRO C 1 342 ? 2.531 21.172 155.518 1.00 86.59 342 PRO C CA 1
ATOM 9052 C C . PRO C 1 342 ? 2.398 20.339 156.783 1.00 86.59 342 PRO C C 1
ATOM 9053 O O . PRO C 1 342 ? 1.379 20.355 157.473 1.00 86.59 342 PRO C O 1
ATOM 9057 N N . PHE C 1 343 ? 3.463 19.600 157.075 1.00 82.53 343 PHE C N 1
ATOM 9058 C CA . PHE C 1 343 ? 3.524 18.825 158.303 1.00 82.53 343 PHE C CA 1
ATOM 9059 C C . PHE C 1 343 ? 3.635 19.746 159.510 1.00 82.53 343 PHE C C 1
ATOM 9060 O O . PHE C 1 343 ? 4.214 20.831 159.440 1.00 82.53 343 PHE C O 1
ATOM 9068 N N . HIS C 1 344 ? 3.068 19.301 160.629 1.00 84.35 344 HIS C N 1
ATOM 9069 C CA . HIS C 1 344 ? 3.136 20.045 161.869 1.00 84.35 344 HIS C CA 1
ATOM 9070 C C . HIS C 1 344 ? 3.455 19.084 163.001 1.00 84.35 344 HIS C C 1
ATOM 9071 O O . HIS C 1 344 ? 2.999 17.933 162.981 1.00 84.35 344 HIS C O 1
ATOM 9078 N N . PRO C 1 345 ? 4.229 19.514 163.989 1.00 82.82 345 PRO C N 1
ATOM 9079 C CA . PRO C 1 345 ? 4.486 18.667 165.148 1.00 82.82 345 PRO C CA 1
ATOM 9080 C C . PRO C 1 345 ? 3.263 18.597 166.040 1.00 82.82 345 PRO C C 1
ATOM 9081 O O . PRO C 1 345 ? 2.541 19.593 166.193 1.00 82.82 345 PRO C O 1
ATOM 9085 N N . PRO C 1 346 ? 2.988 17.439 166.636 1.00 82.73 346 PRO C N 1
ATOM 9086 C CA . PRO C 1 346 ? 1.839 17.334 167.547 1.00 82.73 346 PRO C CA 1
ATOM 9087 C C . PRO C 1 346 ? 2.027 18.222 168.765 1.00 82.73 346 PRO C C 1
ATOM 9088 O O . PRO C 1 346 ? 2.939 18.024 169.569 1.00 82.73 346 PRO C O 1
ATOM 9092 N N . GLN C 1 347 ? 1.151 19.214 168.895 1.00 85.91 347 GLN C N 1
ATOM 9093 C CA . GLN C 1 347 ? 1.212 20.205 169.967 1.00 85.91 347 GLN C CA 1
ATOM 9094 C C . GLN C 1 347 ? -0.177 20.373 170.564 1.00 85.91 347 GLN C C 1
ATOM 9095 O O . GLN C 1 347 ? -0.841 21.392 170.340 1.00 85.91 347 GLN C O 1
ATOM 9101 N N . PRO C 1 348 ? -0.656 19.386 171.318 1.00 83.60 348 PRO C N 1
ATOM 9102 C CA . PRO C 1 348 ? -1.994 19.502 171.905 1.00 83.60 348 PRO C CA 1
ATOM 9103 C C . PRO C 1 348 ? -2.091 20.692 172.848 1.00 83.60 348 PRO C C 1
ATOM 9104 O O . PRO C 1 348 ? -1.158 20.998 173.591 1.00 83.60 348 PRO C O 1
ATOM 9108 N N . ARG C 1 349 ? -3.237 21.364 172.805 1.00 84.99 349 ARG C N 1
ATOM 9109 C CA . ARG C 1 349 ? -3.499 22.536 173.625 1.00 84.99 349 ARG C CA 1
ATOM 9110 C C . ARG C 1 349 ? -4.968 22.545 174.009 1.00 84.99 349 ARG C C 1
ATOM 9111 O O . ARG C 1 349 ? -5.792 21.877 173.385 1.00 84.99 349 ARG C O 1
ATOM 9119 N N . ALA C 1 350 ? -5.290 23.307 175.049 1.00 83.78 350 ALA C N 1
ATOM 9120 C CA . ALA C 1 350 ? -6.680 23.465 175.444 1.00 83.78 350 ALA C CA 1
ATOM 9121 C C . ALA C 1 350 ? -7.434 24.245 174.376 1.00 83.78 350 ALA C C 1
ATOM 9122 O O . ALA C 1 350 ? -6.968 25.291 173.913 1.00 83.78 350 ALA C O 1
ATOM 9124 N N . ILE C 1 351 ? -8.601 23.746 173.994 1.00 80.83 351 ILE C N 1
ATOM 9125 C CA . ILE C 1 351 ? -9.408 24.349 172.944 1.00 80.83 351 ILE C CA 1
ATOM 9126 C C . ILE C 1 351 ? -10.407 25.306 173.573 1.00 80.83 351 ILE C C 1
ATOM 9127 O O . ILE C 1 351 ? -10.929 25.054 174.664 1.00 80.83 351 ILE C O 1
ATOM 9132 N N . ALA C 1 352 ? -10.671 26.409 172.884 1.00 81.82 352 ALA C N 1
ATOM 9133 C CA . ALA C 1 352 ? -11.629 27.403 173.333 1.00 81.82 352 ALA C CA 1
ATOM 9134 C C . ALA C 1 352 ? -12.306 28.008 172.114 1.00 81.82 352 ALA C C 1
ATOM 9135 O O . ALA C 1 352 ? -11.826 27.881 170.989 1.00 81.82 352 ALA C O 1
ATOM 9137 N N . VAL C 1 353 ? -13.437 28.665 172.345 1.00 82.48 353 VAL C N 1
ATOM 9138 C CA . VAL C 1 353 ? -14.233 29.244 171.272 1.00 82.48 353 VAL C CA 1
ATOM 9139 C C . VAL C 1 353 ? -14.445 30.720 171.566 1.00 82.48 353 VAL C C 1
ATOM 9140 O O . VAL C 1 353 ? -14.798 31.090 172.691 1.00 82.48 353 VAL C O 1
ATOM 9144 N N . TYR C 1 354 ? -14.225 31.562 170.560 1.00 85.62 354 TYR C N 1
ATOM 9145 C CA . TYR C 1 354 ? -14.425 32.993 170.727 1.00 85.62 354 TYR C CA 1
ATOM 9146 C C . TYR C 1 354 ? -15.906 33.312 170.864 1.00 85.62 354 TYR C C 1
ATOM 9147 O O . TYR C 1 354 ? -16.739 32.786 170.120 1.00 85.62 354 TYR C O 1
ATOM 9156 N N . GLY C 1 355 ? -16.232 34.171 171.815 1.00 89.65 355 GLY C N 1
ATOM 9157 C CA . GLY C 1 355 ? -17.562 34.702 171.981 1.00 89.65 355 GLY C CA 1
ATOM 9158 C C . GLY C 1 355 ? -17.684 36.092 171.398 1.00 89.65 355 GLY C C 1
ATOM 9159 O O . GLY C 1 355 ? -17.121 36.401 170.342 1.00 89.65 355 GLY C O 1
ATOM 9160 N N . SER C 1 356 ? -18.428 36.943 172.091 1.00 92.83 356 SER C N 1
ATOM 9161 C CA . SER C 1 356 ? -18.566 38.342 171.726 1.00 92.83 356 SER C CA 1
ATOM 9162 C C . SER C 1 356 ? -18.254 39.214 172.933 1.00 92.83 356 SER C C 1
ATOM 9163 O O . SER C 1 356 ? -18.343 38.779 174.082 1.00 92.83 356 SER C O 1
ATOM 9166 N N . PHE C 1 357 ? -17.882 40.458 172.664 1.00 92.07 357 PHE C N 1
ATOM 9167 C CA . PHE C 1 357 ? -17.539 41.408 173.710 1.00 92.07 357 PHE C CA 1
ATOM 9168 C C . PHE C 1 357 ? -18.787 42.138 174.186 1.00 92.07 357 PHE C C 1
ATOM 9169 O O . PHE C 1 357 ? -19.790 42.223 173.474 1.00 92.07 357 PHE C O 1
ATOM 9177 N N . LEU C 1 358 ? -18.715 42.667 175.406 1.00 96.23 358 LEU C N 1
ATOM 9178 C CA . LEU C 1 358 ? -19.828 43.392 176.003 1.00 96.23 358 LEU C CA 1
ATOM 9179 C C . LEU C 1 358 ? -19.503 44.866 176.206 1.00 96.23 358 LEU C C 1
ATOM 9180 O O . LEU C 1 358 ? -20.234 45.734 175.722 1.00 96.23 358 LEU C O 1
ATOM 9185 N N . ALA C 1 359 ? -18.418 45.175 176.909 1.00 95.46 359 ALA C N 1
ATOM 9186 C CA . ALA C 1 359 ? -18.021 46.553 177.150 1.00 95.46 359 ALA C CA 1
ATOM 9187 C C . ALA C 1 359 ? -17.263 47.082 175.941 1.00 95.46 359 ALA C C 1
ATOM 9188 O O . ALA C 1 359 ? -16.305 46.454 175.478 1.00 95.46 359 ALA C O 1
ATOM 9190 N N . ARG C 1 360 ? -17.695 48.236 175.431 1.00 92.08 360 ARG C N 1
ATOM 9191 C CA . ARG C 1 360 ? -17.051 48.800 174.251 1.00 92.08 360 ARG C CA 1
ATOM 9192 C C . ARG C 1 360 ? -15.624 49.236 174.551 1.00 92.08 360 ARG C C 1
ATOM 9193 O O . ARG C 1 360 ? -14.733 49.081 173.710 1.00 92.08 360 ARG C O 1
ATOM 9201 N N . GLY C 1 361 ? -15.387 49.770 175.744 1.00 92.75 361 GLY C N 1
ATOM 9202 C CA . GLY C 1 361 ? -14.035 50.146 176.122 1.00 92.75 361 GLY C CA 1
ATOM 9203 C C . GLY C 1 361 ? -13.487 51.234 175.225 1.00 92.75 361 GLY C C 1
ATOM 9204 O O . GLY C 1 361 ? -14.129 52.263 174.993 1.00 92.75 361 GLY C O 1
ATOM 9205 N N . CYS C 1 362 ? -12.285 51.008 174.702 1.00 92.58 362 CYS C N 1
ATOM 9206 C CA . CYS C 1 362 ? -11.615 51.990 173.860 1.00 92.58 362 CYS C CA 1
ATOM 9207 C C . CYS C 1 362 ? -12.204 52.077 172.458 1.00 92.58 362 CYS C C 1
ATOM 9208 O O . CYS C 1 362 ? -11.620 52.747 171.603 1.00 92.58 362 CYS C O 1
ATOM 9211 N N . LEU C 1 363 ? -13.337 51.424 172.197 1.00 89.89 363 LEU C N 1
ATOM 9212 C CA . LEU C 1 363 ? -14.067 51.674 170.962 1.00 89.89 363 LEU C CA 1
ATOM 9213 C C . LEU C 1 363 ? -14.684 53.063 170.936 1.00 89.89 363 LEU C C 1
ATOM 9214 O O . LEU C 1 363 ? -15.138 53.504 169.876 1.00 89.89 363 LEU C O 1
ATOM 9219 N N . ASP C 1 364 ? -14.712 53.746 172.070 1.00 94.48 364 ASP C N 1
ATOM 9220 C CA . ASP C 1 364 ? -15.142 55.126 172.213 1.00 94.48 364 ASP C CA 1
ATOM 9221 C C . ASP C 1 364 ? -14.038 55.885 172.927 1.00 94.48 364 ASP C C 1
ATOM 9222 O O . ASP C 1 364 ? -13.217 55.283 173.626 1.00 94.48 364 ASP C O 1
ATOM 9227 N N . PRO C 1 365 ? -13.974 57.207 172.760 1.00 92.67 365 PRO C N 1
ATOM 9228 C CA . PRO C 1 365 ? -12.947 57.980 173.470 1.00 92.67 365 PRO C CA 1
ATOM 9229 C C . PRO C 1 365 ? -13.079 57.856 174.979 1.00 92.67 365 PRO C C 1
ATOM 9230 O O . PRO C 1 365 ? -14.067 58.309 175.562 1.00 92.67 365 PRO C O 1
ATOM 9234 N N . VAL C 1 366 ? -12.088 57.237 175.618 1.00 93.47 366 VAL C N 1
ATOM 9235 C CA . VAL C 1 366 ? -12.095 56.981 177.048 1.00 93.47 366 VAL C CA 1
ATOM 9236 C C . VAL C 1 366 ? -10.734 57.360 177.622 1.00 93.47 366 VAL C C 1
ATOM 9237 O O . VAL C 1 366 ? -9.852 57.844 176.915 1.00 93.47 366 VAL C O 1
ATOM 9241 N N . SER C 1 367 ? -10.574 57.131 178.921 1.00 96.63 367 SER C N 1
ATOM 9242 C CA . SER C 1 367 ? -9.353 57.476 179.628 1.00 96.63 367 SER C CA 1
ATOM 9243 C C . SER C 1 367 ? -8.404 56.281 179.675 1.00 96.63 367 SER C C 1
ATOM 9244 O O . SER C 1 367 ? -8.674 55.215 179.119 1.00 96.63 367 SER C O 1
ATOM 9247 N N . GLU C 1 368 ? -7.265 56.464 180.349 1.00 97.96 368 GLU C N 1
ATOM 9248 C CA . GLU C 1 368 ? -6.312 55.369 180.505 1.00 97.96 368 GLU C CA 1
ATOM 9249 C C . GLU C 1 368 ? -6.923 54.208 181.274 1.00 97.96 368 GLU C C 1
ATOM 9250 O O . GLU C 1 368 ? -6.753 53.045 180.895 1.00 97.96 368 GLU C O 1
ATOM 9256 N N . ALA C 1 369 ? -7.627 54.505 182.367 1.00 99.39 369 ALA C N 1
ATOM 9257 C CA . ALA C 1 369 ? -8.162 53.451 183.219 1.00 99.39 369 ALA C CA 1
ATOM 9258 C C . ALA C 1 369 ? -9.149 52.561 182.483 1.00 99.39 369 ALA C C 1
ATOM 9259 O O . ALA C 1 369 ? -9.362 51.417 182.897 1.00 99.39 369 ALA C O 1
ATOM 9261 N N . HIS C 1 370 ? -9.751 53.052 181.405 1.00 101.42 370 HIS C N 1
ATOM 9262 C CA . HIS C 1 370 ? -10.702 52.276 180.627 1.00 101.42 370 HIS C CA 1
ATOM 9263 C C . HIS C 1 370 ? -10.073 51.648 179.392 1.00 101.42 370 HIS C C 1
ATOM 9264 O O . HIS C 1 370 ? -10.791 51.092 178.557 1.00 101.42 370 HIS C O 1
ATOM 9271 N N . GLU C 1 371 ? -8.750 51.735 179.252 1.00 100.77 371 GLU C N 1
ATOM 9272 C CA . GLU C 1 371 ? -8.065 50.959 178.224 1.00 100.77 371 GLU C CA 1
ATOM 9273 C C . GLU C 1 371 ? -8.197 49.466 178.488 1.00 100.77 371 GLU C C 1
ATOM 9274 O O . GLU C 1 371 ? -8.416 48.680 177.558 1.00 100.77 371 GLU C O 1
ATOM 9280 N N . ALA C 1 372 ? -8.067 49.056 179.751 1.00 101.76 372 ALA C N 1
ATOM 9281 C CA . ALA C 1 372 ? -8.034 47.635 180.080 1.00 101.76 372 ALA C CA 1
ATOM 9282 C C . ALA C 1 372 ? -9.344 46.948 179.718 1.00 101.76 372 ALA C C 1
ATOM 9283 O O . ALA C 1 372 ? -9.345 45.883 179.092 1.00 101.76 372 ALA C O 1
ATOM 9285 N N . ASP C 1 373 ? -10.473 47.540 180.102 1.00 101.80 373 ASP C N 1
ATOM 9286 C CA . ASP C 1 373 ? -11.758 46.920 179.807 1.00 101.80 373 ASP C CA 1
ATOM 9287 C C . ASP C 1 373 ? -12.235 47.314 178.417 1.00 101.80 373 ASP C C 1
ATOM 9288 O O . ASP C 1 373 ? -13.372 47.763 178.246 1.00 101.80 373 ASP C O 1
ATOM 9293 N N . GLY C 1 374 ? -11.376 47.136 177.418 1.00 97.65 374 GLY C N 1
ATOM 9294 C CA . GLY C 1 374 ? -11.724 47.434 176.053 1.00 97.65 374 GLY C CA 1
ATOM 9295 C C . GLY C 1 374 ? -12.600 46.353 175.464 1.00 97.65 374 GLY C C 1
ATOM 9296 O O . GLY C 1 374 ? -13.308 45.638 176.180 1.00 97.65 374 GLY C O 1
ATOM 9297 N N . PRO C 1 375 ? -12.573 46.210 174.149 1.00 92.12 375 PRO C N 1
ATOM 9298 C CA . PRO C 1 375 ? -13.335 45.127 173.522 1.00 92.12 375 PRO C CA 1
ATOM 9299 C C . PRO C 1 375 ? -12.673 43.783 173.757 1.00 92.12 375 PRO C C 1
ATOM 9300 O O . PRO C 1 375 ? -11.992 43.257 172.873 1.00 92.12 375 PRO C O 1
ATOM 9304 N N . THR C 1 376 ? -12.855 43.224 174.948 1.00 92.75 376 THR C N 1
ATOM 9305 C CA . THR C 1 376 ? -12.309 41.916 175.281 1.00 92.75 376 THR C CA 1
ATOM 9306 C C . THR C 1 376 ? -13.375 40.870 174.986 1.00 92.75 376 THR C C 1
ATOM 9307 O O . THR C 1 376 ? -14.415 40.831 175.648 1.00 92.75 376 THR C O 1
ATOM 9311 N N . HIS C 1 377 ? -13.117 40.028 173.993 1.00 91.72 377 HIS C N 1
ATOM 9312 C CA . HIS C 1 377 ? -14.085 39.022 173.591 1.00 91.72 377 HIS C CA 1
ATOM 9313 C C . HIS C 1 377 ? -14.103 37.875 174.587 1.00 91.72 377 HIS C C 1
ATOM 9314 O O . HIS C 1 377 ? -13.060 37.456 175.095 1.00 91.72 377 HIS C O 1
ATOM 9321 N N . ASP C 1 378 ? -15.300 37.374 174.873 1.00 92.94 378 ASP C N 1
ATOM 9322 C CA . ASP C 1 378 ? -15.430 36.230 175.759 1.00 92.94 378 ASP C CA 1
ATOM 9323 C C . ASP C 1 378 ? -14.809 34.999 175.118 1.00 92.94 378 ASP C C 1
ATOM 9324 O O . ASP C 1 378 ? -14.969 34.753 173.921 1.00 92.94 378 ASP C O 1
ATOM 9329 N N . ILE C 1 379 ? -14.092 34.226 175.924 1.00 87.86 379 ILE C N 1
ATOM 9330 C CA . ILE C 1 379 ? -13.477 32.984 175.483 1.00 87.86 379 ILE C CA 1
ATOM 9331 C C . ILE C 1 379 ? -14.114 31.857 176.278 1.00 87.86 379 ILE C C 1
ATOM 9332 O O . ILE C 1 379 ? -14.067 31.857 177.513 1.00 87.86 379 ILE C O 1
ATOM 9337 N N . TYR C 1 380 ? -14.726 30.912 175.574 1.00 87.82 380 TYR C N 1
ATOM 9338 C CA . TYR C 1 380 ? -15.432 29.800 176.195 1.00 87.82 380 TYR C CA 1
ATOM 9339 C C . TYR C 1 380 ? -14.513 28.588 176.206 1.00 87.82 380 TYR C C 1
ATOM 9340 O O . TYR C 1 380 ? -14.240 28.002 175.155 1.00 87.82 380 TYR C O 1
ATOM 9349 N N . ARG C 1 381 ? -14.039 28.211 177.387 1.00 89.19 381 ARG C N 1
ATOM 9350 C CA . ARG C 1 381 ? -13.198 27.030 177.503 1.00 89.19 381 ARG C CA 1
ATOM 9351 C C . ARG C 1 381 ? -14.033 25.776 177.301 1.00 89.19 381 ARG C C 1
ATOM 9352 O O . ARG C 1 381 ? -15.105 25.628 177.892 1.00 89.19 381 ARG C O 1
ATOM 9360 N N . LEU C 1 382 ? -13.545 24.875 176.457 1.00 86.06 382 LEU C N 1
ATOM 9361 C CA . LEU C 1 382 ? -14.214 23.605 176.227 1.00 86.06 382 LEU C CA 1
ATOM 9362 C C . LEU C 1 382 ? -13.771 22.518 177.192 1.00 86.06 382 LEU C C 1
ATOM 9363 O O . LEU C 1 382 ? -14.380 21.445 177.209 1.00 86.06 382 LEU C O 1
ATOM 9368 N N . ASN C 1 383 ? -12.734 22.773 177.991 1.00 89.99 383 ASN C N 1
ATOM 9369 C CA . ASN C 1 383 ? -12.160 21.778 178.894 1.00 89.99 383 ASN C CA 1
ATOM 9370 C C . ASN C 1 383 ? -11.731 20.525 178.140 1.00 89.99 383 ASN C C 1
ATOM 9371 O O . ASN C 1 383 ? -11.795 19.413 178.669 1.00 89.99 383 ASN C O 1
ATOM 9376 N N . VAL C 1 384 ? -11.297 20.694 176.896 1.00 85.71 384 VAL C N 1
ATOM 9377 C CA . VAL C 1 384 ? -10.849 19.597 176.052 1.00 85.71 384 VAL C CA 1
ATOM 9378 C C . VAL C 1 384 ? -9.535 20.006 175.409 1.00 85.71 384 VAL C C 1
ATOM 9379 O O . VAL C 1 384 ? -9.430 21.100 174.847 1.00 85.71 384 VAL C O 1
ATOM 9383 N N . ALA C 1 385 ? -8.539 19.134 175.487 1.00 85.78 385 ALA C N 1
ATOM 9384 C CA . ALA C 1 385 ? -7.233 19.386 174.903 1.00 85.78 385 ALA C CA 1
ATOM 9385 C C . ALA C 1 385 ? -7.076 18.575 173.630 1.00 85.78 385 ALA C C 1
ATOM 9386 O O . ALA C 1 385 ? -7.469 17.406 173.572 1.00 85.78 385 ALA C O 1
ATOM 9388 N N . ASP C 1 386 ? -6.492 19.200 172.615 1.00 84.15 386 ASP C N 1
ATOM 9389 C CA . ASP C 1 386 ? -6.330 18.558 171.323 1.00 84.15 386 ASP C CA 1
ATOM 9390 C C . ASP C 1 386 ? -5.402 19.399 170.464 1.00 84.15 386 ASP C C 1
ATOM 9391 O O . ASP C 1 386 ? -5.132 20.562 170.768 1.00 84.15 386 ASP C O 1
ATOM 9396 N N . ASP C 1 387 ? -4.921 18.791 169.387 1.00 84.23 387 ASP C N 1
ATOM 9397 C CA . ASP C 1 387 ? -4.230 19.506 168.327 1.00 84.23 387 ASP C CA 1
ATOM 9398 C C . ASP C 1 387 ? -5.100 19.473 167.081 1.00 84.23 387 ASP C C 1
ATOM 9399 O O . ASP C 1 387 ? -5.627 18.421 166.708 1.00 84.23 387 ASP C O 1
ATOM 9404 N N . VAL C 1 388 ? -5.252 20.625 166.447 1.00 83.36 388 VAL C N 1
ATOM 9405 C CA . VAL C 1 388 ? -6.219 20.796 165.387 1.00 83.36 388 VAL C CA 1
ATOM 9406 C C . VAL C 1 388 ? -5.522 20.679 164.043 1.00 83.36 388 VAL C C 1
ATOM 9407 O O . VAL C 1 388 ? -4.305 20.836 163.920 1.00 83.36 388 VAL C O 1
ATOM 9411 N N . ALA C 1 389 ? -6.306 20.383 163.018 1.00 84.41 389 ALA C N 1
ATOM 9412 C CA . ALA C 1 389 ? -5.802 20.425 161.657 1.00 84.41 389 ALA C CA 1
ATOM 9413 C C . ALA C 1 389 ? -6.047 21.821 161.107 1.00 84.41 389 ALA C C 1
ATOM 9414 O O . ALA C 1 389 ? -7.197 22.192 160.844 1.00 84.41 389 ALA C O 1
ATOM 9416 N N . PRO C 1 390 ? -5.004 22.622 160.927 1.00 89.08 390 PRO C N 1
ATOM 9417 C CA . PRO C 1 390 ? -5.207 23.998 160.475 1.00 89.08 390 PRO C CA 1
ATOM 9418 C C . PRO C 1 390 ? -5.706 24.043 159.041 1.00 89.08 390 PRO C C 1
ATOM 9419 O O . PRO C 1 390 ? -5.482 23.125 158.251 1.00 89.08 390 PRO C O 1
ATOM 9423 N N . LEU C 1 391 ? -6.407 25.128 158.721 1.00 88.35 391 LEU C N 1
ATOM 9424 C CA . LEU C 1 391 ? -6.903 25.438 157.385 1.00 88.35 391 LEU C CA 1
ATOM 9425 C C . LEU C 1 391 ? -7.985 24.480 156.914 1.00 88.35 391 LEU C C 1
ATOM 9426 O O . LEU C 1 391 ? -8.335 24.490 155.729 1.00 88.35 391 LEU C O 1
ATOM 9431 N N . PHE C 1 392 ? -8.530 23.654 157.798 1.00 82.74 392 PHE C N 1
ATOM 9432 C CA . PHE C 1 392 ? -9.627 22.764 157.456 1.00 82.74 392 PHE C CA 1
ATOM 9433 C C . PHE C 1 392 ? -10.946 23.369 157.910 1.00 82.74 392 PHE C C 1
ATOM 9434 O O . PHE C 1 392 ? -11.020 24.002 158.966 1.00 82.74 392 PHE C O 1
ATOM 9442 N N . ASN C 1 393 ? -11.980 23.174 157.103 1.00 81.08 393 ASN C N 1
ATOM 9443 C CA . ASN C 1 393 ? -13.273 23.769 157.390 1.00 81.08 393 ASN C CA 1
ATOM 9444 C C . ASN C 1 393 ? -13.894 23.158 158.636 1.00 81.08 393 ASN C C 1
ATOM 9445 O O . ASN C 1 393 ? -13.670 21.992 158.969 1.00 81.08 393 ASN C O 1
ATOM 9450 N N . THR C 1 394 ? -14.678 23.970 159.332 1.00 79.47 394 THR C N 1
ATOM 9451 C CA . THR C 1 394 ? -15.531 23.500 160.410 1.00 79.47 394 THR C CA 1
ATOM 9452 C C . THR C 1 394 ? -16.903 23.188 159.838 1.00 79.47 394 THR C C 1
ATOM 9453 O O . THR C 1 394 ? -17.493 24.018 159.139 1.00 79.47 394 THR C O 1
ATOM 9457 N N . GLY C 1 395 ? -17.398 21.991 160.116 1.00 76.60 395 GLY C N 1
ATOM 9458 C CA . GLY C 1 395 ? -18.699 21.567 159.643 1.00 76.60 395 GLY C CA 1
ATOM 9459 C C . GLY C 1 395 ? -19.735 21.630 160.749 1.00 76.60 395 GLY C C 1
ATOM 9460 O O . GLY C 1 395 ? -19.415 21.504 161.922 1.00 76.60 395 GLY C O 1
ATOM 9461 N N . VAL C 1 396 ? -20.987 21.825 160.360 1.00 75.58 396 VAL C N 1
ATOM 9462 C CA . VAL C 1 396 ? -22.080 21.859 161.323 1.00 75.58 396 VAL C CA 1
ATOM 9463 C C . VAL C 1 396 ? -23.338 21.355 160.639 1.00 75.58 396 VAL C C 1
ATOM 9464 O O . VAL C 1 396 ? -23.711 21.845 159.570 1.00 75.58 396 VAL C O 1
ATOM 9468 N N . VAL C 1 397 ? -23.983 20.363 161.245 1.00 75.18 397 VAL C N 1
ATOM 9469 C CA . VAL C 1 397 ? -25.233 19.831 160.725 1.00 75.18 397 VAL C CA 1
ATOM 9470 C C . VAL C 1 397 ? -26.281 19.882 161.825 1.00 75.18 397 VAL C C 1
ATOM 9471 O O . VAL C 1 397 ? -25.985 19.720 163.013 1.00 75.18 397 VAL C O 1
ATOM 9475 N N . TRP C 1 398 ? -27.514 20.147 161.411 1.00 77.44 398 TRP C N 1
ATOM 9476 C CA . TRP C 1 398 ? -28.663 20.252 162.294 1.00 77.44 398 TRP C CA 1
ATOM 9477 C C . TRP C 1 398 ? -29.747 19.304 161.810 1.00 77.44 398 TRP C C 1
ATOM 9478 O O . TRP C 1 398 ? -30.080 19.292 160.623 1.00 77.44 398 TRP C O 1
ATOM 9489 N N . PHE C 1 399 ? -30.288 18.517 162.729 1.00 79.55 399 PHE C N 1
ATOM 9490 C CA . PHE C 1 399 ? -31.472 17.703 162.506 1.00 79.55 399 PHE C CA 1
ATOM 9491 C C . PHE C 1 399 ? -32.590 18.345 163.313 1.00 79.55 399 PHE C C 1
ATOM 9492 O O . PHE C 1 399 ? -32.587 18.268 164.545 1.00 79.55 399 PHE C O 1
ATOM 9500 N N . GLU C 1 400 ? -33.531 18.979 162.630 1.00 84.48 400 GLU C N 1
ATOM 9501 C CA . GLU C 1 400 ? -34.595 19.723 163.287 1.00 84.48 400 GLU C CA 1
ATOM 9502 C C . GLU C 1 400 ? -35.913 18.972 163.176 1.00 84.48 400 GLU C C 1
ATOM 9503 O O . GLU C 1 400 ? -36.225 18.396 162.131 1.00 84.48 400 GLU C O 1
ATOM 9509 N N . GLY C 1 401 ? -36.684 18.994 164.258 1.00 84.96 401 GLY C N 1
ATOM 9510 C CA . GLY C 1 401 ? -37.965 18.320 164.286 1.00 84.96 401 GLY C CA 1
ATOM 9511 C C . GLY C 1 401 ? -37.837 16.820 164.150 1.00 84.96 401 GLY C C 1
ATOM 9512 O O . GLY C 1 401 ? -38.559 16.196 163.371 1.00 84.96 401 GLY C O 1
ATOM 9513 N N . ILE C 1 402 ? -36.919 16.238 164.893 1.00 84.91 402 ILE C N 1
ATOM 9514 C CA . ILE C 1 402 ? -36.632 14.811 164.821 1.00 84.91 402 ILE C CA 1
ATOM 9515 C C . ILE C 1 402 ? -37.458 14.082 165.864 1.00 84.91 402 ILE C C 1
ATOM 9516 O O . ILE C 1 402 ? -37.637 14.572 166.985 1.00 84.91 402 ILE C O 1
ATOM 9521 N N . SER C 1 403 ? -37.976 12.915 165.501 1.00 88.07 403 SER C N 1
ATOM 9522 C CA . SER C 1 403 ? -38.689 12.096 166.467 1.00 88.07 403 SER C CA 1
ATOM 9523 C C . SER C 1 403 ? -37.733 11.692 167.584 1.00 88.07 403 SER C C 1
ATOM 9524 O O . SER C 1 403 ? -36.593 11.304 167.305 1.00 88.07 403 SER C O 1
ATOM 9527 N N . PRO C 1 404 ? -38.150 11.774 168.846 1.00 87.84 404 PRO C N 1
ATOM 9528 C CA . PRO C 1 404 ? -37.214 11.499 169.947 1.00 87.84 404 PRO C CA 1
ATOM 9529 C C . PRO C 1 404 ? -36.641 10.096 169.929 1.00 87.84 404 PRO C C 1
ATOM 9530 O O . PRO C 1 404 ? -35.502 9.901 170.367 1.00 87.84 404 PRO C O 1
ATOM 9534 N N . LYS C 1 405 ? -37.387 9.112 169.440 1.00 89.65 405 LYS C N 1
ATOM 9535 C CA . LYS C 1 405 ? -36.879 7.744 169.355 1.00 89.65 405 LYS C CA 1
ATOM 9536 C C . LYS C 1 405 ? -36.201 7.487 168.014 1.00 89.65 405 LYS C C 1
ATOM 9537 O O . LYS C 1 405 ? -36.494 6.526 167.309 1.00 89.65 405 LYS C O 1
ATOM 9543 N N . PHE C 1 406 ? -35.265 8.362 167.665 1.00 85.21 406 PHE C N 1
ATOM 9544 C CA . PHE C 1 406 ? -34.529 8.266 166.418 1.00 85.21 406 PHE C CA 1
ATOM 9545 C C . PHE C 1 406 ? -33.347 7.318 166.577 1.00 85.21 406 PHE C C 1
ATOM 9546 O O . PHE C 1 406 ? -33.136 6.712 167.628 1.00 85.21 406 PHE C O 1
ATOM 9554 N N . SER C 1 407 ? -32.555 7.197 165.515 1.00 84.24 407 SER C N 1
ATOM 9555 C CA . SER C 1 407 ? -31.323 6.418 165.571 1.00 84.24 407 SER C CA 1
ATOM 9556 C C . SER C 1 407 ? -30.398 6.927 164.480 1.00 84.24 407 SER C C 1
ATOM 9557 O O . SER C 1 407 ? -30.728 6.827 163.295 1.00 84.24 407 SER C O 1
ATOM 9560 N N . LEU C 1 408 ? -29.250 7.469 164.869 1.00 78.81 408 LEU C N 1
ATOM 9561 C CA . LEU C 1 408 ? -28.285 8.002 163.921 1.00 78.81 408 LEU C CA 1
ATOM 9562 C C . LEU C 1 408 ? -27.040 7.132 163.952 1.00 78.81 408 LEU C C 1
ATOM 9563 O O . LEU C 1 408 ? -26.434 6.943 165.009 1.00 78.81 408 LEU C O 1
ATOM 9568 N N . LYS C 1 409 ? -26.670 6.594 162.801 1.00 77.91 409 LYS C N 1
ATOM 9569 C CA . LYS C 1 409 ? -25.413 5.888 162.630 1.00 77.91 409 LYS C CA 1
ATOM 9570 C C . LYS C 1 409 ? -24.406 6.889 162.081 1.00 77.91 409 LYS C C 1
ATOM 9571 O O . LYS C 1 409 ? -24.483 7.281 160.910 1.00 77.91 409 LYS C O 1
ATOM 9577 N N . LEU C 1 410 ? -23.501 7.332 162.945 1.00 77.11 410 LEU C N 1
ATOM 9578 C CA . LEU C 1 410 ? -22.415 8.219 162.569 1.00 77.11 410 LEU C CA 1
ATOM 9579 C C . LEU C 1 410 ? -21.232 7.383 162.113 1.00 77.11 410 LEU C C 1
ATOM 9580 O O . LEU C 1 410 ? -20.741 6.537 162.862 1.00 77.11 410 LEU C O 1
ATOM 9585 N N . LYS C 1 411 ? -20.774 7.622 160.891 1.00 78.41 411 LYS C N 1
ATOM 9586 C CA . LYS C 1 411 ? -19.633 6.905 160.336 1.00 78.41 411 LYS C CA 1
ATOM 9587 C C . LYS C 1 411 ? -18.591 7.931 159.927 1.00 78.41 411 LYS C C 1
ATOM 9588 O O . LYS C 1 411 ? -18.793 8.672 158.963 1.00 78.41 411 LYS C O 1
ATOM 9594 N N . THR C 1 412 ? -17.486 7.979 160.652 1.00 79.43 412 THR C N 1
ATOM 9595 C CA . THR C 1 412 ? -16.437 8.954 160.397 1.00 79.43 412 THR C CA 1
ATOM 9596 C C . THR C 1 412 ? -15.223 8.254 159.812 1.00 79.43 412 THR C C 1
ATOM 9597 O O . THR C 1 412 ? -14.791 7.218 160.326 1.00 79.43 412 THR C O 1
ATOM 9601 N N . ARG C 1 413 ? -14.677 8.818 158.741 1.00 81.73 413 ARG C N 1
ATOM 9602 C CA . ARG C 1 413 ? -13.426 8.348 158.166 1.00 81.73 413 ARG C CA 1
ATOM 9603 C C . ARG C 1 413 ? -12.432 9.494 158.182 1.00 81.73 413 ARG C C 1
ATOM 9604 O O . ARG C 1 413 ? -12.680 10.542 157.579 1.00 81.73 413 ARG C O 1
ATOM 9612 N N . THR C 1 414 ? -11.314 9.291 158.864 1.00 80.21 414 THR C N 1
ATOM 9613 C CA . THR C 1 414 ? -10.259 10.288 158.989 1.00 80.21 414 THR C CA 1
ATOM 9614 C C . THR C 1 414 ? -8.963 9.655 158.511 1.00 80.21 414 THR C C 1
ATOM 9615 O O . THR C 1 414 ? -8.465 8.715 159.134 1.00 80.21 414 THR C O 1
ATOM 9619 N N . VAL C 1 415 ? -8.416 10.153 157.409 1.00 79.88 415 VAL C N 1
ATOM 9620 C CA . VAL C 1 415 ? -7.147 9.665 156.889 1.00 79.88 415 VAL C CA 1
ATOM 9621 C C . VAL C 1 415 ? -6.122 10.778 157.024 1.00 79.88 415 VAL C C 1
ATOM 9622 O O . VAL C 1 415 ? -6.348 11.903 156.559 1.00 79.88 415 VAL C O 1
ATOM 9626 N N . LEU C 1 416 ? -5.009 10.470 157.681 1.00 80.40 416 LEU C N 1
ATOM 9627 C CA . LEU C 1 416 ? -3.986 11.473 157.923 1.00 80.40 416 LEU C CA 1
ATOM 9628 C C . LEU C 1 416 ? -2.601 10.844 157.881 1.00 80.40 416 LEU C C 1
ATOM 9629 O O . LEU C 1 416 ? -2.430 9.652 158.144 1.00 80.40 416 LEU C O 1
ATOM 9634 N N . GLN C 1 417 ? -1.618 11.668 157.545 1.00 81.84 417 GLN C N 1
ATOM 9635 C CA . GLN C 1 417 ? -0.247 11.236 157.331 1.00 81.84 417 GLN C CA 1
ATOM 9636 C C . GLN C 1 417 ? 0.598 11.520 158.564 1.00 81.84 417 GLN C C 1
ATOM 9637 O O . GLN C 1 417 ? 0.374 12.496 159.280 1.00 81.84 417 GLN C O 1
ATOM 9643 N N . TYR C 1 418 ? 1.583 10.660 158.798 1.00 81.38 418 TYR C N 1
ATOM 9644 C CA . TYR C 1 418 ? 2.493 10.796 159.918 1.00 81.38 418 TYR C CA 1
ATOM 9645 C C . TYR C 1 418 ? 3.927 10.731 159.428 1.00 81.38 418 TYR C C 1
ATOM 9646 O O . TYR C 1 418 ? 4.229 10.104 158.409 1.00 81.38 418 TYR C O 1
ATOM 9655 N N . ILE C 1 419 ? 4.811 11.376 160.182 1.00 82.34 419 ILE C N 1
ATOM 9656 C CA . ILE C 1 419 ? 6.243 11.107 160.122 1.00 82.34 419 ILE C CA 1
ATOM 9657 C C . ILE C 1 419 ? 6.586 10.265 161.347 1.00 82.34 419 ILE C C 1
ATOM 9658 O O . ILE C 1 419 ? 6.505 10.775 162.474 1.00 82.34 419 ILE C O 1
ATOM 9663 N N . PRO C 1 420 ? 6.903 8.987 161.190 1.00 84.65 420 PRO C N 1
ATOM 9664 C CA . PRO C 1 420 ? 7.103 8.136 162.364 1.00 84.65 420 PRO C CA 1
ATOM 9665 C C . PRO C 1 420 ? 8.330 8.537 163.161 1.00 84.65 420 PRO C C 1
ATOM 9666 O O . PRO C 1 420 ? 9.335 9.001 162.620 1.00 84.65 420 PRO C O 1
ATOM 9670 N N . THR C 1 421 ? 8.230 8.355 164.473 1.00 88.61 421 THR C N 1
ATOM 9671 C CA . THR C 1 421 ? 9.371 8.507 165.360 1.00 88.61 421 THR C CA 1
ATOM 9672 C C . THR C 1 421 ? 10.150 7.200 165.403 1.00 88.61 421 THR C C 1
ATOM 9673 O O . THR C 1 421 ? 9.565 6.116 165.347 1.00 88.61 421 THR C O 1
ATOM 9677 N N . SER C 1 422 ? 11.475 7.304 165.475 1.00 93.11 422 SER C N 1
ATOM 9678 C CA . SER C 1 422 ? 12.316 6.115 165.517 1.00 93.11 422 SER C CA 1
ATOM 9679 C C . SER C 1 422 ? 11.931 5.227 166.691 1.00 93.11 422 SER C C 1
ATOM 9680 O O . SER C 1 422 ? 11.780 5.698 167.822 1.00 93.11 422 SER C O 1
ATOM 9683 N N . GLY C 1 423 ? 11.772 3.934 166.420 1.00 94.23 423 GLY C N 1
ATOM 9684 C CA . GLY C 1 423 ? 11.390 2.981 167.436 1.00 94.23 423 GLY C CA 1
ATOM 9685 C C . GLY C 1 423 ? 9.917 2.954 167.774 1.00 94.23 423 GLY C C 1
ATOM 9686 O O . GLY C 1 423 ? 9.521 2.211 168.680 1.00 94.23 423 GLY C O 1
ATOM 9687 N N . SER C 1 424 ? 9.093 3.736 167.084 1.00 90.50 424 SER C N 1
ATOM 9688 C CA . SER C 1 424 ? 7.668 3.756 167.358 1.00 90.50 424 SER C CA 1
ATOM 9689 C C . SER C 1 424 ? 6.949 2.686 166.543 1.00 90.50 424 SER C C 1
ATOM 9690 O O . SER C 1 424 ? 7.531 2.016 165.687 1.00 90.50 424 SER C O 1
ATOM 9693 N N . VAL C 1 425 ? 5.656 2.530 166.825 1.00 89.90 425 VAL C N 1
ATOM 9694 C CA . VAL C 1 425 ? 4.847 1.553 166.106 1.00 89.90 425 VAL C CA 1
ATOM 9695 C C . VAL C 1 425 ? 4.724 1.932 164.636 1.00 89.90 425 VAL C C 1
ATOM 9696 O O . VAL C 1 425 ? 4.839 1.077 163.749 1.00 89.90 425 VAL C O 1
ATOM 9700 N N . LEU C 1 426 ? 4.505 3.219 164.353 1.00 86.54 426 LEU C N 1
ATOM 9701 C CA . LEU C 1 426 ? 4.304 3.659 162.978 1.00 86.54 426 LEU C CA 1
ATOM 9702 C C . LEU C 1 426 ? 5.484 3.300 162.088 1.00 86.54 426 LEU C C 1
ATOM 9703 O O . LEU C 1 426 ? 5.315 3.115 160.877 1.00 86.54 426 LEU C O 1
ATOM 9708 N N . ALA C 1 427 ? 6.678 3.177 162.667 1.00 88.31 427 ALA C N 1
ATOM 9709 C CA . ALA C 1 427 ? 7.858 2.849 161.878 1.00 88.31 427 ALA C CA 1
ATOM 9710 C C . ALA C 1 427 ? 7.740 1.496 161.194 1.00 88.31 427 ALA C C 1
ATOM 9711 O O . ALA C 1 427 ? 8.467 1.239 160.229 1.00 88.31 427 ALA C O 1
ATOM 9713 N N . ASN C 1 428 ? 6.847 0.627 161.660 1.00 86.57 428 ASN C N 1
ATOM 9714 C CA . ASN C 1 428 ? 6.662 -0.676 161.040 1.00 86.57 428 ASN C CA 1
ATOM 9715 C C . ASN C 1 428 ? 5.671 -0.652 159.886 1.00 86.57 428 ASN C C 1
ATOM 9716 O O . ASN C 1 428 ? 5.428 -1.700 159.281 1.00 86.57 428 ASN C O 1
ATOM 9721 N N . PHE C 1 429 ? 5.096 0.507 159.562 1.00 87.25 429 PHE C N 1
ATOM 9722 C CA . PHE C 1 429 ? 4.105 0.595 158.497 1.00 87.25 429 PHE C CA 1
ATOM 9723 C C . PHE C 1 429 ? 4.415 1.716 157.514 1.00 87.25 429 PHE C C 1
ATOM 9724 O O . PHE C 1 429 ? 3.514 2.179 156.811 1.00 87.25 429 PHE C O 1
ATOM 9732 N N . THR C 1 430 ? 5.665 2.162 157.451 1.00 95.01 430 THR C N 1
ATOM 9733 C CA . THR C 1 430 ? 6.021 3.264 156.575 1.00 95.01 430 THR C CA 1
ATOM 9734 C C . THR C 1 430 ? 5.856 2.868 155.112 1.00 95.01 430 THR C C 1
ATOM 9735 O O . THR C 1 430 ? 5.805 1.689 154.757 1.00 95.01 430 THR C O 1
ATOM 9739 N N . ARG C 1 431 ? 5.774 3.882 154.256 1.00 100.30 431 ARG C N 1
ATOM 9740 C CA . ARG C 1 431 ? 5.544 3.666 152.834 1.00 100.30 431 ARG C CA 1
ATOM 9741 C C . ARG C 1 431 ? 6.144 4.835 152.073 1.00 100.30 431 ARG C C 1
ATOM 9742 O O . ARG C 1 431 ? 5.732 5.982 152.271 1.00 100.30 431 ARG C O 1
ATOM 9750 N N . HIS C 1 432 ? 7.108 4.543 151.203 1.00 109.37 432 HIS C N 1
ATOM 9751 C CA . HIS C 1 432 ? 7.896 5.563 150.513 1.00 109.37 432 HIS C CA 1
ATOM 9752 C C . HIS C 1 432 ? 7.249 5.853 149.163 1.00 109.37 432 HIS C C 1
ATOM 9753 O O . HIS C 1 432 ? 7.518 5.181 148.168 1.00 109.37 432 HIS C O 1
ATOM 9760 N N . GLU C 1 433 ? 6.391 6.869 149.130 1.00 110.58 433 GLU C N 1
ATOM 9761 C CA . GLU C 1 433 ? 5.762 7.328 147.891 1.00 110.58 433 GLU C CA 1
ATOM 9762 C C . GLU C 1 433 ? 5.879 8.843 147.759 1.00 110.58 433 GLU C C 1
ATOM 9763 O O . GLU C 1 433 ? 4.876 9.560 147.746 1.00 110.58 433 GLU C O 1
ATOM 9769 N N . PRO C 1 434 ? 7.097 9.368 147.637 1.00 110.88 434 PRO C N 1
ATOM 9770 C CA . PRO C 1 434 ? 7.241 10.818 147.473 1.00 110.88 434 PRO C CA 1
ATOM 9771 C C . PRO C 1 434 ? 6.833 11.274 146.083 1.00 110.88 434 PRO C C 1
ATOM 9772 O O . PRO C 1 434 ? 7.672 11.741 145.307 1.00 110.88 434 PRO C O 1
ATOM 9776 N N . THR C 1 435 ? 5.553 11.137 145.754 1.00 108.30 435 THR C N 1
ATOM 9777 C CA . THR C 1 435 ? 5.049 11.588 144.468 1.00 108.30 435 THR C CA 1
ATOM 9778 C C . THR C 1 435 ? 4.686 13.065 144.540 1.00 108.30 435 THR C C 1
ATOM 9779 O O . THR C 1 435 ? 4.307 13.580 145.593 1.00 108.30 435 THR C O 1
ATOM 9783 N N . TYR C 1 436 ? 4.810 13.749 143.408 1.00 105.34 436 TYR C N 1
ATOM 9784 C CA . TYR C 1 436 ? 4.508 15.169 143.324 1.00 105.34 436 TYR C CA 1
ATOM 9785 C C . TYR C 1 436 ? 3.562 15.430 142.162 1.00 105.34 436 TYR C C 1
ATOM 9786 O O . TYR C 1 436 ? 3.725 14.858 141.080 1.00 105.34 436 TYR C O 1
ATOM 9795 N N . ASP C 1 437 ? 2.570 16.296 142.388 1.00 107.50 437 ASP C N 1
ATOM 9796 C CA . ASP C 1 437 ? 1.595 16.608 141.345 1.00 107.50 437 ASP C CA 1
ATOM 9797 C C . ASP C 1 437 ? 1.034 18.004 141.622 1.00 107.50 437 ASP C C 1
ATOM 9798 O O . ASP C 1 437 ? 0.189 18.166 142.504 1.00 107.50 437 ASP C O 1
ATOM 9803 N N . GLN C 1 438 ? 1.507 18.992 140.861 1.00 108.37 438 GLN C N 1
ATOM 9804 C CA . GLN C 1 438 ? 0.974 20.344 140.989 1.00 108.37 438 GLN C CA 1
ATOM 9805 C C . GLN C 1 438 ? -0.438 20.448 140.438 1.00 108.37 438 GLN C C 1
ATOM 9806 O O . GLN C 1 438 ? -1.245 21.240 140.944 1.00 108.37 438 GLN C O 1
ATOM 9812 N N . ILE C 1 439 ? -0.748 19.676 139.398 1.00 108.43 439 ILE C N 1
ATOM 9813 C CA . ILE C 1 439 ? -2.058 19.769 138.764 1.00 108.43 439 ILE C CA 1
ATOM 9814 C C . ILE C 1 439 ? -3.152 19.357 139.737 1.00 108.43 439 ILE C C 1
ATOM 9815 O O . ILE C 1 439 ? -4.219 19.975 139.783 1.00 108.43 439 ILE C O 1
ATOM 9820 N N . ALA C 1 440 ? -2.913 18.308 140.525 1.00 105.54 440 ALA C N 1
ATOM 9821 C CA . ALA C 1 440 ? -3.923 17.862 141.479 1.00 105.54 440 ALA C CA 1
ATOM 9822 C C . ALA C 1 440 ? -4.197 18.923 142.538 1.00 105.54 440 ALA C C 1
ATOM 9823 O O . ALA C 1 440 ? -5.356 19.181 142.885 1.00 105.54 440 ALA C O 1
ATOM 9825 N N . LEU C 1 441 ? -3.144 19.550 143.064 1.00 104.56 441 LEU C N 1
ATOM 9826 C CA . LEU C 1 441 ? -3.332 20.592 144.067 1.00 104.56 441 LEU C CA 1
ATOM 9827 C C . LEU C 1 441 ? -4.064 21.792 143.483 1.00 104.56 441 LEU C C 1
ATOM 9828 O O . LEU C 1 441 ? -4.973 22.350 144.115 1.00 104.56 441 LEU C O 1
ATOM 9833 N N . ASP C 1 442 ? -3.685 22.204 142.272 1.00 109.63 442 ASP C N 1
ATOM 9834 C CA . ASP C 1 442 ? -4.374 23.316 141.630 1.00 109.63 442 ASP C CA 1
ATOM 9835 C C . ASP C 1 442 ? -5.831 22.972 141.351 1.00 109.63 442 ASP C C 1
ATOM 9836 O O . ASP C 1 442 ? -6.709 23.830 141.463 1.00 109.63 442 ASP C O 1
ATOM 9841 N N . ALA C 1 443 ? -6.107 21.717 140.994 1.00 108.65 443 ALA C N 1
ATOM 9842 C CA . ALA C 1 443 ? -7.482 21.289 140.772 1.00 108.65 443 ALA C CA 1
ATOM 9843 C C . ALA C 1 443 ? -8.288 21.320 142.061 1.00 108.65 443 ALA C C 1
ATOM 9844 O O . ALA C 1 443 ? -9.470 21.671 142.052 1.00 108.65 443 ALA C O 1
ATOM 9846 N N . ALA C 1 444 ? -7.675 20.927 143.178 1.00 105.21 444 ALA C N 1
ATOM 9847 C CA . ALA C 1 444 ? -8.367 21.021 144.460 1.00 105.21 444 ALA C CA 1
ATOM 9848 C C . ALA C 1 444 ? -8.679 22.470 144.808 1.00 105.21 444 ALA C C 1
ATOM 9849 O O . ALA C 1 444 ? -9.778 22.784 145.288 1.00 105.21 444 ALA C O 1
ATOM 9851 N N . ASP C 1 445 ? -7.717 23.367 144.579 1.00 108.37 445 ASP C N 1
ATOM 9852 C CA . ASP C 1 445 ? -7.950 24.790 144.820 1.00 108.37 445 ASP C CA 1
ATOM 9853 C C . ASP C 1 445 ? -9.055 25.319 143.910 1.00 108.37 445 ASP C C 1
ATOM 9854 O O . ASP C 1 445 ? -9.857 26.166 144.316 1.00 108.37 445 ASP C O 1
ATOM 9859 N N . ARG C 1 446 ? -9.092 24.835 142.668 1.00 111.21 446 ARG C N 1
ATOM 9860 C CA . ARG C 1 446 ? -10.197 25.100 141.751 1.00 111.21 446 ARG C CA 1
ATOM 9861 C C . ARG C 1 446 ? -11.535 24.657 142.331 1.00 111.21 446 ARG C C 1
ATOM 9862 O O . ARG C 1 446 ? -12.497 25.431 142.368 1.00 111.21 446 ARG C O 1
ATOM 9870 N N . LEU C 1 447 ? -11.610 23.413 142.792 1.00 106.45 447 LEU C N 1
ATOM 9871 C CA . LEU C 1 447 ? -12.881 22.787 143.129 1.00 106.45 447 LEU C CA 1
ATOM 9872 C C . LEU C 1 447 ? -13.420 23.197 144.490 1.00 106.45 447 LEU C C 1
ATOM 9873 O O . LEU C 1 447 ? -14.619 23.038 144.726 1.00 106.45 447 LEU C O 1
ATOM 9878 N N . ARG C 1 448 ? -12.575 23.721 145.382 1.00 102.77 448 ARG C N 1
ATOM 9879 C CA . ARG C 1 448 ? -13.017 23.979 146.752 1.00 102.77 448 ARG C CA 1
ATOM 9880 C C . ARG C 1 448 ? -14.282 24.831 146.803 1.00 102.77 448 ARG C C 1
ATOM 9881 O O . ARG C 1 448 ? -15.155 24.612 147.651 1.00 102.77 448 ARG C O 1
ATOM 9889 N N . ASN C 1 449 ? -14.412 25.788 145.893 1.00 101.03 449 ASN C N 1
ATOM 9890 C CA . ASN C 1 449 ? -15.465 26.787 145.990 1.00 101.03 449 ASN C CA 1
ATOM 9891 C C . ASN C 1 449 ? -16.757 26.394 145.289 1.00 101.03 449 ASN C C 1
ATOM 9892 O O . ASN C 1 449 ? -17.706 27.183 145.299 1.00 101.03 449 ASN C O 1
ATOM 9897 N N . LEU C 1 450 ? -16.836 25.209 144.683 1.00 100.47 450 LEU C N 1
ATOM 9898 C CA . LEU C 1 450 ? -18.054 24.825 143.984 1.00 100.47 450 LEU C CA 1
ATOM 9899 C C . LEU C 1 450 ? -18.564 23.433 144.332 1.00 100.47 450 LEU C C 1
ATOM 9900 O O . LEU C 1 450 ? -19.578 23.010 143.768 1.00 100.47 450 LEU C O 1
ATOM 9905 N N . MET C 1 451 ? -17.907 22.712 145.228 1.00 98.92 451 MET C N 1
ATOM 9906 C CA . MET C 1 451 ? -18.509 21.465 145.667 1.00 98.92 451 MET C CA 1
ATOM 9907 C C . MET C 1 451 ? -19.556 21.732 146.744 1.00 98.92 451 MET C C 1
ATOM 9908 O O . MET C 1 451 ? -19.415 22.664 147.537 1.00 98.92 451 MET C O 1
ATOM 9913 N N . PRO C 1 452 ? -20.616 20.931 146.787 1.00 89.88 452 PRO C N 1
ATOM 9914 C CA . PRO C 1 452 ? -21.607 21.088 147.854 1.00 89.88 452 PRO C CA 1
ATOM 9915 C C . PRO C 1 452 ? -20.996 20.778 149.209 1.00 89.88 452 PRO C C 1
ATOM 9916 O O . PRO C 1 452 ? -20.058 19.990 149.328 1.00 89.88 452 PRO C O 1
ATOM 9920 N N . HIS C 1 453 ? -21.539 21.421 150.242 1.00 80.77 453 HIS C N 1
ATOM 9921 C CA . HIS C 1 453 ? -21.019 21.206 151.585 1.00 80.77 453 HIS C CA 1
ATOM 9922 C C . HIS C 1 453 ? -21.354 19.814 152.099 1.00 80.77 453 HIS C C 1
ATOM 9923 O O . HIS C 1 453 ? -20.624 19.276 152.939 1.00 80.77 453 HIS C O 1
ATOM 9930 N N . ALA C 1 454 ? -22.437 19.218 151.615 1.00 83.98 454 ALA C N 1
ATOM 9931 C CA . ALA C 1 454 ? -22.815 17.878 152.035 1.00 83.98 454 ALA C CA 1
ATOM 9932 C C . ALA C 1 454 ? -23.727 17.271 150.979 1.00 83.98 454 ALA C C 1
ATOM 9933 O O . ALA C 1 454 ? -24.236 17.962 150.095 1.00 83.98 454 ALA C O 1
ATOM 9935 N N . TYR C 1 455 ? -23.922 15.967 151.087 1.00 87.84 455 TYR C N 1
ATOM 9936 C CA . TYR C 1 455 ? -24.755 15.177 150.200 1.00 87.84 455 TYR C CA 1
ATOM 9937 C C . TYR C 1 455 ? -25.625 14.267 151.045 1.00 87.84 455 TYR C C 1
ATOM 9938 O O . TYR C 1 455 ? -25.361 14.080 152.236 1.00 87.84 455 TYR C O 1
ATOM 9947 N N . PRO C 1 456 ? -26.683 13.698 150.469 1.00 88.13 456 PRO C N 1
ATOM 9948 C CA . PRO C 1 456 ? -27.445 12.686 151.201 1.00 88.13 456 PRO C CA 1
ATOM 9949 C C . PRO C 1 456 ? -26.553 11.516 151.578 1.00 88.13 456 PRO C C 1
ATOM 9950 O O . PRO C 1 456 ? -25.586 11.197 150.886 1.00 88.13 456 PRO C O 1
ATOM 9954 N N . ALA C 1 457 ? -26.884 10.886 152.706 1.00 85.65 457 ALA C N 1
ATOM 9955 C CA . ALA C 1 457 ? -26.010 9.869 153.280 1.00 85.65 457 ALA C CA 1
ATOM 9956 C C . ALA C 1 457 ? -25.726 8.738 152.301 1.00 85.65 457 ALA C C 1
ATOM 9957 O O . ALA C 1 457 ? -24.631 8.168 152.317 1.00 85.65 457 ALA C O 1
ATOM 9959 N N . ALA C 1 458 ? -26.685 8.403 151.448 1.00 91.55 458 ALA C N 1
ATOM 9960 C CA . ALA C 1 458 ? -26.523 7.316 150.495 1.00 91.55 458 ALA C CA 1
ATOM 9961 C C . ALA C 1 458 ? -25.896 7.756 149.181 1.00 91.55 458 ALA C C 1
ATOM 9962 O O . ALA C 1 458 ? -25.660 6.910 148.313 1.00 91.55 458 ALA C O 1
ATOM 9964 N N . TYR C 1 459 ? -25.616 9.046 149.005 1.00 98.85 459 TYR C N 1
ATOM 9965 C CA . TYR C 1 459 ? -25.103 9.550 147.733 1.00 98.85 459 TYR C CA 1
ATOM 9966 C C . TYR C 1 459 ? -23.584 9.464 147.730 1.00 98.85 459 TYR C C 1
ATOM 9967 O O . TYR C 1 459 ? -22.882 10.461 147.890 1.00 98.85 459 TYR C O 1
ATOM 9976 N N . ASN C 1 460 ? -23.073 8.256 147.537 1.00 101.77 460 ASN C N 1
ATOM 9977 C CA . ASN C 1 460 ? -21.665 8.016 147.280 1.00 101.77 460 ASN C CA 1
ATOM 9978 C C . ASN C 1 460 ? -21.476 7.753 145.789 1.00 101.77 460 ASN C C 1
ATOM 9979 O O . ASN C 1 460 ? -22.415 7.882 144.995 1.00 101.77 460 ASN C O 1
ATOM 9984 N N . ASP C 1 461 ? -20.255 7.374 145.418 1.00 107.99 461 ASP C N 1
ATOM 9985 C CA . ASP C 1 461 ? -19.883 6.983 144.055 1.00 107.99 461 ASP C CA 1
ATOM 9986 C C . ASP C 1 461 ? -20.528 7.890 143.009 1.00 107.99 461 ASP C C 1
ATOM 9987 O O . ASP C 1 461 ? -21.293 7.459 142.147 1.00 107.99 461 ASP C O 1
ATOM 9992 N N . TRP C 1 462 ? -20.200 9.173 143.101 1.00 104.43 462 TRP C N 1
ATOM 9993 C CA . TRP C 1 462 ? -20.717 10.142 142.147 1.00 104.43 462 TRP C CA 1
ATOM 9994 C C . TRP C 1 462 ? -20.147 9.853 140.766 1.00 104.43 462 TRP C C 1
ATOM 9995 O O . TRP C 1 462 ? -18.928 9.743 140.600 1.00 104.43 462 TRP C O 1
ATOM 10006 N N . GLY C 1 463 ? -21.029 9.726 139.775 1.00 113.11 463 GLY C N 1
ATOM 10007 C CA . GLY C 1 463 ? -20.568 9.465 138.423 1.00 113.11 463 GLY C CA 1
ATOM 10008 C C . GLY C 1 463 ? -19.775 10.620 137.844 1.00 113.11 463 GLY C C 1
ATOM 10009 O O . GLY C 1 463 ? -18.765 10.411 137.168 1.00 113.11 463 GLY C O 1
ATOM 10010 N N . TRP C 1 464 ? -20.212 11.851 138.112 1.00 116.18 464 TRP C N 1
ATOM 10011 C CA . TRP C 1 464 ? -19.568 13.026 137.540 1.00 116.18 464 TRP C CA 1
ATOM 10012 C C . TRP C 1 464 ? -18.150 13.234 138.056 1.00 116.18 464 TRP C C 1
ATOM 10013 O O . TRP C 1 464 ? -17.346 13.872 137.371 1.00 116.18 464 TRP C O 1
ATOM 10024 N N . LEU C 1 465 ? -17.828 12.717 139.234 1.00 117.34 465 LEU C N 1
ATOM 10025 C CA . LEU C 1 465 ? -16.512 12.939 139.811 1.00 117.34 465 LEU C CA 1
ATOM 10026 C C . LEU C 1 465 ? -15.439 12.196 139.025 1.00 117.34 465 LEU C C 1
ATOM 10027 O O . LEU C 1 465 ? -15.665 11.106 138.493 1.00 117.34 465 LEU C O 1
ATOM 10032 N N . GLY C 1 466 ? -14.259 12.806 138.947 1.00 126.22 466 GLY C N 1
ATOM 10033 C CA . GLY C 1 466 ? -13.098 12.133 138.403 1.00 126.22 466 GLY C CA 1
ATOM 10034 C C . GLY C 1 466 ? -12.920 12.281 136.910 1.00 126.22 466 GLY C C 1
ATOM 10035 O O . GLY C 1 466 ? -12.400 13.292 136.430 1.00 126.22 466 GLY C O 1
ATOM 10036 N N . ASP C 1 467 ? -13.346 11.263 136.160 1.00 131.42 467 ASP C N 1
ATOM 10037 C CA . ASP C 1 467 ? -13.131 11.257 134.720 1.00 131.42 467 ASP C CA 1
ATOM 10038 C C . ASP C 1 467 ? -13.860 12.390 134.009 1.00 131.42 467 ASP C C 1
ATOM 10039 O O . ASP C 1 467 ? -13.531 12.688 132.856 1.00 131.42 467 ASP C O 1
ATOM 10044 N N . LEU C 1 468 ? -14.835 13.032 134.656 1.00 128.05 468 LEU C N 1
ATOM 10045 C CA . LEU C 1 468 ? -15.464 14.216 134.084 1.00 128.05 468 LEU C CA 1
ATOM 10046 C C . LEU C 1 468 ? -15.185 15.475 134.895 1.00 128.05 468 LEU C C 1
ATOM 10047 O O . LEU C 1 468 ? -14.621 16.430 134.357 1.00 128.05 468 LEU C O 1
ATOM 10052 N N . LEU C 1 469 ? -15.540 15.506 136.181 1.00 125.80 469 LEU C N 1
ATOM 10053 C CA . LEU C 1 469 ? -15.413 16.752 136.931 1.00 125.80 469 LEU C CA 1
ATOM 10054 C C . LEU C 1 469 ? -13.954 17.135 137.139 1.00 125.80 469 LEU C C 1
ATOM 10055 O O . LEU C 1 469 ? -13.564 18.279 136.880 1.00 125.80 469 LEU C O 1
ATOM 10060 N N . ASP C 1 470 ? -13.135 16.193 137.608 1.00 125.91 470 ASP C N 1
ATOM 10061 C CA . ASP C 1 470 ? -11.714 16.481 137.765 1.00 125.91 470 ASP C CA 1
ATOM 10062 C C . ASP C 1 470 ? -11.071 16.779 136.420 1.00 125.91 470 ASP C C 1
ATOM 10063 O O . ASP C 1 470 ? -10.265 17.707 136.300 1.00 125.91 470 ASP C O 1
ATOM 10068 N N . SER C 1 471 ? -11.427 16.009 135.389 1.00 129.00 471 SER C N 1
ATOM 10069 C CA . SER C 1 471 ? -10.893 16.267 134.057 1.00 129.00 471 SER C CA 1
ATOM 10070 C C . SER C 1 471 ? -11.344 17.626 133.536 1.00 129.00 471 SER C C 1
ATOM 10071 O O . SER C 1 471 ? -10.547 18.370 132.954 1.00 129.00 471 SER C O 1
ATOM 10074 N N . ALA C 1 472 ? -12.619 17.968 133.739 1.00 130.65 472 ALA C N 1
ATOM 10075 C CA . ALA C 1 472 ? -13.116 19.258 133.272 1.00 130.65 472 ALA C CA 1
ATOM 10076 C C . ALA C 1 472 ? -12.425 20.408 133.987 1.00 130.65 472 ALA C C 1
ATOM 10077 O O . ALA C 1 472 ? -12.159 21.450 133.385 1.00 130.65 472 ALA C O 1
ATOM 10079 N N . ILE C 1 473 ? -12.140 20.245 135.280 1.00 128.43 473 ILE C N 1
ATOM 10080 C CA . ILE C 1 473 ? -11.514 21.324 136.040 1.00 128.43 473 ILE C CA 1
ATOM 10081 C C . ILE C 1 473 ? -10.002 21.362 135.895 1.00 128.43 473 ILE C C 1
ATOM 10082 O O . ILE C 1 473 ? -9.386 22.375 136.246 1.00 128.43 473 ILE C O 1
ATOM 10087 N N . SER C 1 474 ? -9.387 20.296 135.385 1.00 132.72 474 SER C N 1
ATOM 10088 C CA . SER C 1 474 ? -7.934 20.216 135.336 1.00 132.72 474 SER C CA 1
ATOM 10089 C C . SER C 1 474 ? -7.304 21.046 134.225 1.00 132.72 474 SER C C 1
ATOM 10090 O O . SER C 1 474 ? -6.075 21.157 134.197 1.00 132.72 474 SER C O 1
ATOM 10093 N N . MET C 1 475 ? -8.084 21.624 133.311 1.00 140.95 475 MET C N 1
ATOM 10094 C CA . MET C 1 475 ? -7.473 22.354 132.207 1.00 140.95 475 MET C CA 1
ATOM 10095 C C . MET C 1 475 ? -7.668 23.863 132.303 1.00 140.95 475 MET C C 1
ATOM 10096 O O . MET C 1 475 ? -7.025 24.603 131.551 1.00 140.95 475 MET C O 1
ATOM 10101 N N . LEU C 1 476 ? -8.535 24.333 133.200 1.00 138.90 476 LEU C N 1
ATOM 10102 C CA . LEU C 1 476 ? -8.508 25.742 133.588 1.00 138.90 476 LEU C CA 1
ATOM 10103 C C . LEU C 1 476 ? -7.187 26.199 134.202 1.00 138.90 476 LEU C C 1
ATOM 10104 O O . LEU C 1 476 ? -6.736 27.302 133.847 1.00 138.90 476 LEU C O 1
ATOM 10109 N N . PRO C 1 477 ? -6.545 25.466 135.120 1.00 143.43 477 PRO C N 1
ATOM 10110 C CA . PRO C 1 477 ? -5.359 26.015 135.802 1.00 143.43 477 PRO C CA 1
ATOM 10111 C C . PRO C 1 477 ? -4.286 26.460 134.821 1.00 143.43 477 PRO C C 1
ATOM 10112 O O . PRO C 1 477 ? -3.707 25.649 134.094 1.00 143.43 477 PRO C O 1
ATOM 10116 N N . GLY C 1 478 ? -4.016 27.763 134.819 1.00 149.48 478 GLY C N 1
ATOM 10117 C CA . GLY C 1 478 ? -3.087 28.326 133.856 1.00 149.48 478 GLY C CA 1
ATOM 10118 C C . GLY C 1 478 ? -3.550 28.024 132.448 1.00 149.48 478 GLY C C 1
ATOM 10119 O O . GLY C 1 478 ? -4.739 28.122 132.123 1.00 149.48 478 GLY C O 1
ATOM 10120 N N . VAL C 1 479 ? -2.604 27.660 131.587 1.00 158.85 479 VAL C N 1
ATOM 10121 C CA . VAL C 1 479 ? -2.937 27.142 130.268 1.00 158.85 479 VAL C CA 1
ATOM 10122 C C . VAL C 1 479 ? -2.155 25.850 130.049 1.00 158.85 479 VAL C C 1
ATOM 10123 O O . VAL C 1 479 ? -1.994 25.381 128.916 1.00 158.85 479 VAL C O 1
ATOM 10127 N N . GLY C 1 480 ? -1.722 25.233 131.147 1.00 156.31 480 GLY C N 1
ATOM 10128 C CA . GLY C 1 480 ? -1.010 23.972 131.074 1.00 156.31 480 GLY C CA 1
ATOM 10129 C C . GLY C 1 480 ? -1.946 22.847 130.690 1.00 156.31 480 GLY C C 1
ATOM 10130 O O . GLY C 1 480 ? -2.253 21.965 131.497 1.00 156.31 480 GLY C O 1
ATOM 10131 N N . THR C 1 481 ? -2.408 22.883 129.443 1.00 158.35 481 THR C N 1
ATOM 10132 C CA . THR C 1 481 ? -3.467 22.012 128.955 1.00 158.35 481 THR C CA 1
ATOM 10133 C C . THR C 1 481 ? -3.006 21.318 127.682 1.00 158.35 481 THR C C 1
ATOM 10134 O O . THR C 1 481 ? -2.406 21.953 126.808 1.00 158.35 481 THR C O 1
ATOM 10138 N N . VAL C 1 482 ? -3.284 20.020 127.581 1.00 162.58 482 VAL C N 1
ATOM 10139 C CA . VAL C 1 482 ? -2.962 19.226 126.398 1.00 162.58 482 VAL C CA 1
ATOM 10140 C C . VAL C 1 482 ? -4.218 18.910 125.591 1.00 162.58 482 VAL C C 1
ATOM 10141 O O . VAL C 1 482 ? -4.320 19.271 124.417 1.00 162.58 482 VAL C O 1
ATOM 10145 N N . TYR C 1 483 ? -5.186 18.232 126.204 1.00 165.25 483 TYR C N 1
ATOM 10146 C CA . TYR C 1 483 ? -6.450 17.953 125.537 1.00 165.25 483 TYR C CA 1
ATOM 10147 C C . TYR C 1 483 ? -7.208 19.251 125.284 1.00 165.25 483 TYR C C 1
ATOM 10148 O O . TYR C 1 483 ? -7.356 20.079 126.186 1.00 165.25 483 TYR C O 1
ATOM 10157 N N . ASN C 1 484 ? -7.695 19.420 124.053 1.00 166.68 484 ASN C N 1
ATOM 10158 C CA . ASN C 1 484 ? -8.323 20.679 123.663 1.00 166.68 484 ASN C CA 1
ATOM 10159 C C . ASN C 1 484 ? -9.519 21.002 124.554 1.00 166.68 484 ASN C C 1
ATOM 10160 O O . ASN C 1 484 ? -9.527 22.013 125.265 1.00 166.68 484 ASN C O 1
ATOM 10165 N N . ILE C 1 485 ? -10.540 20.151 124.527 1.00 163.57 485 ILE C N 1
ATOM 10166 C CA . ILE C 1 485 ? -11.725 20.326 125.359 1.00 163.57 485 ILE C CA 1
ATOM 10167 C C . ILE C 1 485 ? -12.098 18.979 125.959 1.00 163.57 485 ILE C C 1
ATOM 10168 O O . ILE C 1 485 ? -12.125 17.964 125.255 1.00 163.57 485 ILE C O 1
ATOM 10173 N N . ALA C 1 486 ? -12.363 18.964 127.266 1.00 156.24 486 ALA C N 1
ATOM 10174 C CA . ALA C 1 486 ? -12.764 17.737 127.946 1.00 156.24 486 ALA C CA 1
ATOM 10175 C C . ALA C 1 486 ? -14.283 17.615 128.022 1.00 156.24 486 ALA C C 1
ATOM 10176 O O . ALA C 1 486 ? -14.864 16.668 127.482 1.00 156.24 486 ALA C O 1
ATOM 10178 N N . LYS C 1 487 ? -14.936 18.573 128.681 1.00 148.26 487 LYS C N 1
ATOM 10179 C CA . LYS C 1 487 ? -16.388 18.596 128.806 1.00 148.26 487 LYS C CA 1
ATOM 10180 C C . LYS C 1 487 ? -16.839 19.950 129.340 1.00 148.26 487 LYS C C 1
ATOM 10181 O O . LYS C 1 487 ? -16.238 20.471 130.290 1.00 148.26 487 LYS C O 1
ATOM 10187 N N . PRO C 1 488 ? -17.874 20.555 128.759 1.00 146.48 488 PRO C N 1
ATOM 10188 C CA . PRO C 1 488 ? -18.379 21.823 129.299 1.00 146.48 488 PRO C CA 1
ATOM 10189 C C . PRO C 1 488 ? -18.918 21.645 130.711 1.00 146.48 488 PRO C C 1
ATOM 10190 O O . PRO C 1 488 ? -19.498 20.612 131.049 1.00 146.48 488 PRO C O 1
ATOM 10194 N N . LEU C 1 489 ? -18.721 22.670 131.534 1.00 140.97 489 LEU C N 1
ATOM 10195 C CA . LEU C 1 489 ? -19.121 22.650 132.934 1.00 140.97 489 LEU C CA 1
ATOM 10196 C C . LEU C 1 489 ? -20.230 23.668 133.159 1.00 140.97 489 LEU C C 1
ATOM 10197 O O . LEU C 1 489 ? -20.077 24.844 132.816 1.00 140.97 489 LEU C O 1
ATOM 10202 N N . ILE C 1 490 ? -21.341 23.215 133.735 1.00 134.97 490 ILE C N 1
ATOM 10203 C CA . ILE C 1 490 ? -22.489 24.069 134.000 1.00 134.97 490 ILE C CA 1
ATOM 10204 C C . ILE C 1 490 ? -22.741 24.103 135.504 1.00 134.97 490 ILE C C 1
ATOM 10205 O O . ILE C 1 490 ? -22.189 23.315 136.270 1.00 134.97 490 ILE C O 1
ATOM 10210 N N . LYS C 1 491 ? -23.593 25.034 135.916 1.00 133.85 491 LYS C N 1
ATOM 10211 C CA . LYS C 1 491 ? -23.871 25.227 137.333 1.00 133.85 491 LYS C CA 1
ATOM 10212 C C . LYS C 1 491 ? -24.881 24.193 137.814 1.00 133.85 491 LYS C C 1
ATOM 10213 O O . LYS C 1 491 ? -26.002 24.151 137.296 1.00 133.85 491 LYS C O 1
ATOM 10219 N N . PRO C 1 492 ? -24.534 23.353 138.783 1.00 127.75 492 PRO C N 1
ATOM 10220 C CA . PRO C 1 492 ? -25.487 22.350 139.269 1.00 127.75 492 PRO C CA 1
ATOM 10221 C C . PRO C 1 492 ? -26.547 22.970 140.166 1.00 127.75 492 PRO C C 1
ATOM 10222 O O . PRO C 1 492 ? -26.409 24.087 140.668 1.00 127.75 492 PRO C O 1
ATOM 10226 N N . ALA C 1 493 ? -27.625 22.214 140.362 1.00 122.32 493 ALA C N 1
ATOM 10227 C CA . ALA C 1 493 ? -28.733 22.614 141.227 1.00 122.32 493 ALA C CA 1
ATOM 10228 C C . ALA C 1 493 ? -29.014 21.461 142.185 1.00 122.32 493 ALA C C 1
ATOM 10229 O O . ALA C 1 493 ? -29.656 20.477 141.806 1.00 122.32 493 ALA C O 1
ATOM 10231 N N . TRP C 1 494 ? -28.538 21.585 143.422 1.00 116.37 494 TRP C N 1
ATOM 10232 C CA . TRP C 1 494 ? -28.684 20.525 144.419 1.00 116.37 494 TRP C CA 1
ATOM 10233 C C . TRP C 1 494 ? -29.928 20.785 145.270 1.00 116.37 494 TRP C C 1
ATOM 10234 O O . TRP C 1 494 ? -29.865 21.208 146.425 1.00 116.37 494 TRP C O 1
ATOM 10245 N N . ASN C 1 495 ? -31.084 20.517 144.665 1.00 115.08 495 ASN C N 1
ATOM 10246 C CA . ASN C 1 495 ? -32.369 20.684 145.337 1.00 115.08 495 ASN C CA 1
ATOM 10247 C C . ASN C 1 495 ? -32.864 19.306 145.767 1.00 115.08 495 ASN C C 1
ATOM 10248 O O . ASN C 1 495 ? -33.670 18.662 145.097 1.00 115.08 495 ASN C O 1
ATOM 10253 N N . TRP C 1 496 ? -32.364 18.855 146.919 1.00 106.77 496 TRP C N 1
ATOM 10254 C CA . TRP C 1 496 ? -32.741 17.538 147.419 1.00 106.77 496 TRP C CA 1
ATOM 10255 C C . TRP C 1 496 ? -34.150 17.531 147.993 1.00 106.77 496 TRP C C 1
ATOM 10256 O O . TRP C 1 496 ? -34.807 16.485 148.004 1.00 106.77 496 TRP C O 1
ATOM 10267 N N . LEU C 1 497 ? -34.627 18.678 148.479 1.00 108.85 497 LEU C N 1
ATOM 10268 C CA . LEU C 1 497 ? -35.962 18.735 149.062 1.00 108.85 497 LEU C CA 1
ATOM 10269 C C . LEU C 1 497 ? -37.041 18.504 148.010 1.00 108.85 497 LEU C C 1
ATOM 10270 O O . LEU C 1 497 ? -38.039 17.823 148.277 1.00 108.85 497 LEU C O 1
ATOM 10275 N N . GLY C 1 498 ? -36.864 19.058 146.815 1.00 116.77 498 GLY C N 1
ATOM 10276 C CA . GLY C 1 498 ? -37.841 18.959 145.753 1.00 116.77 498 GLY C CA 1
ATOM 10277 C C . GLY C 1 498 ? -37.577 17.901 144.705 1.00 116.77 498 GLY C C 1
ATOM 10278 O O . GLY C 1 498 ? -38.334 17.825 143.729 1.00 116.77 498 GLY C O 1
ATOM 10279 N N . ASN C 1 499 ? -36.537 17.083 144.869 1.00 121.33 499 ASN C N 1
ATOM 10280 C CA . ASN C 1 499 ? -36.202 16.019 143.920 1.00 121.33 499 ASN C CA 1
ATOM 10281 C C . ASN C 1 499 ? -35.989 16.567 142.510 1.00 121.33 499 ASN C C 1
ATOM 10282 O O . ASN C 1 499 ? -36.458 15.997 141.524 1.00 121.33 499 ASN C O 1
ATOM 10287 N N . LYS C 1 500 ? -35.276 17.685 142.413 1.00 121.51 500 LYS C N 1
ATOM 10288 C CA . LYS C 1 500 ? -34.916 18.303 141.141 1.00 121.51 500 LYS C CA 1
ATOM 10289 C C . LYS C 1 500 ? -33.410 18.506 141.070 1.00 121.51 500 LYS C C 1
ATOM 10290 O O . LYS C 1 500 ? -32.911 19.573 140.708 1.00 121.51 500 LYS C O 1
ATOM 10296 N N . VAL C 1 501 ? -32.665 17.464 141.420 1.00 120.69 501 VAL C N 1
ATOM 10297 C CA . VAL C 1 501 ? -31.213 17.556 141.528 1.00 120.69 501 VAL C CA 1
ATOM 10298 C C . VAL C 1 501 ? -30.585 17.338 140.159 1.00 120.69 501 VAL C C 1
ATOM 10299 O O . VAL C 1 501 ? -30.893 16.361 139.469 1.00 120.69 501 VAL C O 1
ATOM 10303 N N . SER C 1 502 ? -29.704 18.251 139.766 1.00 125.68 502 SER C N 1
ATOM 10304 C CA . SER C 1 502 ? -28.896 18.113 138.566 1.00 125.68 502 SER C CA 1
ATOM 10305 C C . SER C 1 502 ? -27.430 18.311 138.924 1.00 125.68 502 SER C C 1
ATOM 10306 O O . SER C 1 502 ? -27.081 19.208 139.695 1.00 125.68 502 SER C O 1
ATOM 10309 N N . ASP C 1 503 ? -26.572 17.471 138.356 1.00 128.24 503 ASP C N 1
ATOM 10310 C CA . ASP C 1 503 ? -25.158 17.487 138.686 1.00 128.24 503 ASP C CA 1
ATOM 10311 C C . ASP C 1 503 ? -24.441 18.579 137.896 1.00 128.24 503 ASP C C 1
ATOM 10312 O O . ASP C 1 503 ? -25.061 19.442 137.270 1.00 128.24 503 ASP C O 1
ATOM 10317 N N . PHE C 1 504 ? -23.108 18.539 137.925 1.00 127.03 504 PHE C N 1
ATOM 10318 C CA . PHE C 1 504 ? -22.306 19.598 137.325 1.00 127.03 504 PHE C CA 1
ATOM 10319 C C . PHE C 1 504 ? -22.424 19.644 135.810 1.00 127.03 504 PHE C C 1
ATOM 10320 O O . PHE C 1 504 ? -22.011 20.634 135.198 1.00 127.03 504 PHE C O 1
ATOM 10328 N N . PHE C 1 505 ? -22.968 18.599 135.186 1.00 131.98 505 PHE C N 1
ATOM 10329 C CA . PHE C 1 505 ? -23.069 18.529 133.733 1.00 131.98 505 PHE C CA 1
ATOM 10330 C C . PHE C 1 505 ? -24.516 18.445 133.263 1.00 131.98 505 PHE C C 1
ATOM 10331 O O . PHE C 1 505 ? -24.773 18.118 132.102 1.00 131.98 505 PHE C O 1
ATOM 10339 N N . GLY C 1 506 ? -25.470 18.735 134.145 1.00 130.33 506 GLY C N 1
ATOM 10340 C CA . GLY C 1 506 ? -26.869 18.760 133.786 1.00 130.33 506 GLY C CA 1
ATOM 10341 C C . GLY C 1 506 ? -27.578 17.427 133.840 1.00 130.33 506 GLY C C 1
ATOM 10342 O O . GLY C 1 506 ? -28.809 17.397 133.721 1.00 130.33 506 GLY C O 1
ATOM 10343 N N . ASN C 1 507 ? -26.855 16.331 134.011 1.00 130.35 507 ASN C N 1
ATOM 10344 C CA . ASN C 1 507 ? -27.496 15.027 134.092 1.00 130.35 507 ASN C CA 1
ATOM 10345 C C . ASN C 1 507 ? -28.327 14.945 135.366 1.00 130.35 507 ASN C C 1
ATOM 10346 O O . ASN C 1 507 ? -27.859 15.359 136.432 1.00 130.35 507 ASN C O 1
ATOM 10351 N N . PRO C 1 508 ? -29.550 14.428 135.304 1.00 128.64 508 PRO C N 1
ATOM 10352 C CA . PRO C 1 508 ? -30.375 14.345 136.511 1.00 128.64 508 PRO C CA 1
ATOM 10353 C C . PRO C 1 508 ? -29.878 13.257 137.448 1.00 128.64 508 PRO C C 1
ATOM 10354 O O . PRO C 1 508 ? -29.125 12.359 137.067 1.00 128.64 508 PRO C O 1
ATOM 10358 N N . VAL C 1 509 ? -30.312 13.355 138.700 1.00 125.33 509 VAL C N 1
ATOM 10359 C CA . VAL C 1 509 ? -29.921 12.421 139.749 1.00 125.33 509 VAL C CA 1
ATOM 10360 C C . VAL C 1 509 ? -31.198 11.800 140.296 1.00 125.33 509 VAL C C 1
ATOM 10361 O O . VAL C 1 509 ? -31.848 12.369 141.182 1.00 125.33 509 VAL C O 1
ATOM 10365 N N . ALA C 1 510 ? -31.568 10.636 139.769 1.00 129.49 510 ALA C N 1
ATOM 10366 C CA . ALA C 1 510 ? -32.691 9.895 140.320 1.00 129.49 510 ALA C CA 1
ATOM 10367 C C . ALA C 1 510 ? -32.339 9.367 141.704 1.00 129.49 510 ALA C C 1
ATOM 10368 O O . ALA C 1 510 ? -31.183 9.047 141.996 1.00 129.49 510 ALA C O 1
ATOM 10370 N N . ARG C 1 511 ? -33.349 9.277 142.564 1.00 128.08 511 ARG C N 1
ATOM 10371 C CA . ARG C 1 511 ? -33.112 8.902 143.952 1.00 128.08 511 ARG C CA 1
ATOM 10372 C C . ARG C 1 511 ? -32.717 7.432 144.041 1.00 128.08 511 ARG C C 1
ATOM 10373 O O . ARG C 1 511 ? -33.454 6.553 143.584 1.00 128.08 511 ARG C O 1
ATOM 10381 N N . ASP C 1 512 ? -31.551 7.171 144.631 1.00 132.87 512 ASP C N 1
ATOM 10382 C CA . ASP C 1 512 ? -31.022 5.823 144.785 1.00 132.87 512 ASP C CA 1
ATOM 10383 C C . ASP C 1 512 ? -31.359 5.202 146.133 1.00 132.87 512 ASP C C 1
ATOM 10384 O O . ASP C 1 512 ? -30.946 4.069 146.398 1.00 132.87 512 ASP C O 1
ATOM 10389 N N . GLY C 1 513 ? -32.089 5.909 146.989 1.00 133.65 513 GLY C N 1
ATOM 10390 C CA . GLY C 1 513 ? -32.445 5.390 148.295 1.00 133.65 513 GLY C CA 1
ATOM 10391 C C . GLY C 1 513 ? -33.854 5.752 148.722 1.00 133.65 513 GLY C C 1
ATOM 10392 O O . GLY C 1 513 ? -34.818 5.488 148.004 1.00 133.65 513 GLY C O 1
#

Secondary structure (DSSP, 8-state):
----HHHHHHHHHHH-TT-TT--S----TB---B-BEEEEEEEEEEE-PPPGGGEEE-SGGGSSS---B-SS-HHHHHHHHHS-EEEEEEE-SBSSS-EEEEEESS--SS----SSPPSS--BTTSEEEEETTSSB--TTS-EEEEEEEE--HHHHHHHHTEEEEEEEEEEEEEEEE--TT----EEEEEEE----EEE--EEE---------SSS-----------EEE---EEEE---GGG-SHHHHHHHBTT-EEEEGGG--EEEE-BSSS----B----EEEEEE------GGGSS--GGGTTTSS---EEEEEEEE-B-TTBPEEEEEEEEE-TT-EEEEEEEEEEEEEEPTTSSGGGG-B----B-HHHHHHHHHHTTTS-S-B-TT--S-SSTTTTHHHHHTTSSTT---SS--------B--TTTT--B-TTS-B-----/----HHHHHHHHHHH-TT-TT--S----TB---B-BEEEEEEEEEEE-PPPGGGEEE-SGGGSSS---B-SS-HHHHHHHHHS-EEEEEEE-SBSSS-EEEEEESS--SS----SSPPSS--BTTSEEEEETTSSB--TTS-EEEEEEEE--HHHHHHHHTEEEEEEEEEEEEEEEE--TT----EEEEEEE----EEE--EEE---------SSS-----------EEE---EEEE---GGG-SHHHHHHHBTT-EEEEGGG--EEEE-BSSS----B----EEEEEE------GGGSS--GGGTTTSS---EEEEEEEE-B-TTBPEEEEEEEEE-TT-EEEEEEEEEEEEEEPTTSSGGGG-B----B-HHHHHHHHHHTTTS-S-B-TT--S-SSTTTTHHHHHTSSSTT---SS--------B--TTTT--B-TTS-B-----/----HHHHHHHHHHH-TT-TT--S----TB---B-BEEEEEEEEEEE-PPPGGGEEE-SGGGSSS---B-SS-HHHHHHHHHS-EEEEEEE-SBSSS-EEEEEESS--SS----SSPPSS--BTTSEEEEETTSSB--TTS-EEEEEEEE--HHHHHHHHTEEEEEEEEEEEEEEEE--TT----EEEEEEE----EEE--EEE---------SSS-----------EEE---EEEE---GGG-SHHHHHHHBTT-EEEEGGG--EEEE-BSSS----B----EEEEEE------GGGSS--GGGTTTSS---EEEEEEEE-B-TTBPEEEEEEEEE-TT-EEEEEEEEEEEEEEPTTSSGGGG-B----B-HHHHHHHHHHTTTS-S-B-TT--S-SSTTTTHHHHHTSSSTT---SS--------B--TTTT--B-TTS-B-----

Nearest PDB structures (foldseek):
  7xgz-assembly1_A  TM=1.002E+00  e=1.930E-98  Lake Sinai virus 2
  7xpg-assembly1_A  TM=9.703E-01  e=2.712E-73  Lake Sinai virus 1
  8aay-assembly1_C  TM=6.159E-01  e=4.835E-18  Nudaurelia capensis omega virus
  7anm-assembly1_C-24  TM=6.261E-01  e=1.162E-16  Nudaurelia capensis omega virus
  8aay-assembly1_A  TM=5.927E-01  e=1.199E-17  Nudaurelia capensis omega virus

Sequence (1344 aa):
AVVTAAGLAWLRQYLNPMGPDTTSVTGYPDGSAVTTCIADYSNTFNVSFPPREALYCTGSSSSEKPTLVDADNYAKIDKWSNYDITLCVLALPMLRNVVMLRLYPHTPTAFALTEQTPNFPQRFPNWSVYSADGTRFNNGDEPGYLQSYVYLPNVDKHLSAARGYRLLSRGITGIFSAPALETQGFVTACQYLAEGSIQSQSIKSDAVRSVTVNSDGTVKNVESSSQTVSSMPRYVFPLDGDNCAPSSLTETYHQAYQSKATDGFYMPVLSSSRDNPFHPPQPRAIAVYGSFLARGCLDPVSEAHEADGPTHDIYRLNVADDVAPLFNTGVVWFEGISPKFSLKLKTRTVLQYIPTSGSVLANFTRHEPTYDQIALDAADRLRNLMPHAYPAAYNDWGWLGDLLDSAISMLPGVGTVYNIAKPLIKPAWNWLGNKVSDFFGNPVARDGAVVTAAGLAWLRQYLNPMGPDTTSVTGYPDGSAVTTCIADYSNTFNVSFPPREALYCTGSSSSEKPTLVDADNYAKIDKWSNYDITLCVLALPMLRNVVMLRLYPHTPTAFALTEQTPNFPQRFPNWSVYSADGTRFNNGDEPGYLQSYVYLPNVDKHLSAARGYRLLSRGITGIFSAPALETQGFVTACQYLAEGSIQSQSIKSDAVRSVTVNSDGTVKNVESSSQTVSSMPRYVFPLDGDNCAPSSLTETYHQAYQSKATDGFYMPVLSSSRDNPFHPPQPRAIAVYGSFLARGCLDPVSEAHEADGPTHDIYRLNVADDVAPLFNTGVVWFEGISPKFSLKLKTRTVLQYIPTSGSVLANFTRHEPTYDQIALDAADRLRNLMPHAYPAAYNDWGWLGDLLDSAISMLPGVGTVYNIAKPLIKPAWNWLGNKVSDFFGNPVARDGAVVTAAGLAWLRQYLNPMGPDTTSVTGYPDGSAVTTCIADYSNTFNVSFPPREALYCTGSSSSEKPTLVDADNYAKIDKWSNYDITLCVLALPMLRNVVMLRLYPHTPTAFALTEQTPNFPQRFPNWSVYSADGTRFNNGDEPGYLQSYVYLPNVDKHLSAARGYRLLSRGITGIFSAPALETQGFVTACQYLAEGSIQSQSIKSDAVRSVTVNSDGTVKNVESSSQTVSSMPRYVFPLDGDNCAPSSLTETYHQAYQSKATDGFYMPVLSSSRDNPFHPPQPRAIAVYGSFLARGCLDPVSEAHEADGPTHDIYRLNVADDVAPLFNTGVVWFEGISPKFSLKLKTRTVLQYIPTSGSVLANFTRHEPTYDQIALDAADRLRNLMPHAYPAAYNDWGWLGDLLDSAISMLPGVGTVYNIAKPLIKPAWNWLGNKVSDFFGNPVARDG

Solvent-accessible surface area: 49426 Å² total; per-residue (Å²): 94,113,38,57,88,29,0,55,35,10,1,69,3,11,3,2,0,36,5,82,69,24,112,81,55,21,8,22,1,28,10,27,11,15,10,7,6,34,14,58,16,80,43,75,33,102,1,55,35,5,77,67,113,15,0,38,1,0,0,66,54,0,28,155,124,68,42,41,60,0,69,102,22,38,60,55,0,68,118,21,32,103,147,63,3,2,0,0,0,3,2,2,7,2,0,6,1,0,0,4,0,1,1,12,28,133,58,26,127,22,8,51,22,6,100,86,9,3,1,30,5,11,58,24,91,48,6,1,0,3,4,68,111,33,66,37,0,38,52,60,53,99,4,9,12,0,4,0,4,0,37,2,61,75,0,16,132,49,2,86,25,8,14,4,8,6,3,4,0,4,0,0,3,0,63,15,56,26,54,86,177,46,66,83,11,111,1,6,0,0,2,14,71,5,97,10,46,54,27,19,36,32,39,119,26,39,19,8,96,20,62,26,72,34,114,95,5,94,70,97,22,83,44,75,13,58,54,21,2,1,4,10,14,18,32,0,2,24,4,36,13,101,16,0,14,7,75,1,0,33,92,3,24,78,36,18,5,76,1,87,0,60,29,0,0,0,0,4,4,8,12,27,31,84,80,23,56,41,52,41,29,38,6,32,6,0,0,6,23,22,59,60,165,54,85,13,4,6,52,45,24,6,59,86,90,12,28,59,3,9,55,19,59,7,42,47,5,2,6,2,1,5,11,2,43,58,6,18,0,0,1,0,0,0,39,29,0,0,9,118,6,48,0,80,0,62,1,18,0,0,0,8,0,11,9,29,53,85,17,90,4,38,119,126,34,138,112,60,67,54,78,7,71,35,0,9,40,1,10,47,51,0,59,51,23,4,6,23,0,2,2,6,62,13,39,92,8,57,11,5,0,110,49,0,0,48,3,1,19,51,79,25,69,62,12,48,122,156,135,107,40,79,94,59,80,153,24,52,50,74,8,83,38,97,155,9,26,10,2,20,34,80,116,26,83,82,106,89,92,111,38,57,88,29,0,54,35,8,1,69,3,10,3,2,0,36,6,81,70,26,111,83,56,22,7,22,0,31,9,26,11,18,8,7,6,34,13,58,17,79,42,75,33,105,2,54,36,4,77,69,113,15,0,38,1,0,0,68,55,0,27,155,125,67,43,39,61,0,68,103,23,38,62,55,0,69,117,23,32,104,146,65,2,1,0,0,0,3,2,2,7,2,0,7,1,0,1,4,0,1,1,12,29,135,56,26,126,21,9,49,22,6,98,86,9,3,1,29,5,11,58,24,90,47,5,1,0,4,4,69,111,36,64,36,0,38,51,59,53,98,3,10,12,0,4,0,4,0,38,2,60,75,0,18,130,48,2,87,26,7,14,4,8,7,3,3,0,4,0,0,4,0,64,15,55,28,54,86,176,46,66,83,10,111,0,5,0,0,2,14,66,5,94,10,45,57,28,19,37,33,38,118,27,42,20,8,95,20,60,26,70,33,114,95,6,93,73,98,24,85,46,78,12,59,55,20,2,0,4,12,16,18,33,0,2,23,4,36,14,101,17,1,14,7,74,4,0,34,99,6,24,82,37,18,6,75,0,85,0,60,28,0,0,0,0,4,4,9,13,27,31,87,82,23,57,42,51,43,30,38,6,33,6,0,0,6,24,22,57,62,167,55,88,13,5,5,54,55,26,6,60,86,91,13,28,62,3,9,56,19,59,7,43,45,4,1,6,2,1,6,12,2,44,58,7,18,0,0,1,0,0,0,39,30,0,0,10,118,6,48,0,80,0,64,1,19,0,0,0,8,0,11,9,26,46,82,18,91,5,38,118,126,32,135,111,59,69,53,81,6,72,34,0,10,39,1,11,44,51,0,62,51,24,4,6,24,0,2,3,7,63,14,39,92,9,57,11,4,0,112,49,0,0,44,3,0,19,50,80,24,61,59,16,49,123,159,135,105,40,78,92,58,80,152,24,54,49,73,8,82,38,97,153,10,27,9,2,20,34,78,116,26,84,81,106,88,86,112,38,58,89,28,0,55,35,9,2,72,2,10,2,2,0,35,5,80,71,24,113,82,55,21,7,22,0,30,9,26,14,16,9,6,6,33,13,59,16,81,43,77,33,104,1,54,36,5,78,68,116,15,0,38,1,0,0,67,54,0,27,153,126,68,42,40,61,0,69,103,23,38,61,54,0,68,118,21,32,103,144,64,2,2,0,0,0,3,3,2,6,2,0,7,1,0,0,4,0,1,2,13,29,134,59,26,127,22,9,48,22,6,100,88,10,4,0,26,5,10,56,23,90,49,5,1,0,4,4,68,110,35,65,38,0,38,50,59,53,99,3,9,12,0,4,0,4,0,37,2,62,75,0,16,131,48,2,84,26,8,15,3,8,7,4,3,0,4,0,0,4,0,65,16,54,26,54,85,180,47,66,84,11,110,1,6,0,0,3,15,69,5,98,10,45,54,29,19,38,32,40,121,26,42,19,10,98,20,62,27,74,34,113,95,5,92,71,98,24,84,45,76,12,60,53,21,2,0,4,13,12,19,31,0,2,25,4,35,14,100,16,0,14,8,72,3,0,34,95,5,25,77,38,18,6,77,0,86,0,60,31,0,0,0,0,3,5,8,13,27,31,83,80,23,55,40,50,43,29,38,6,34,6,0,0,6,24,22,61,58,165,54,84,15,3,4,53,48,25,6,59,85,90,12,27,59,2,7,56,17,60,7,43,45,5,3,7,2,1,6,11,2,44,58,6,19,0,0,0,0,1,0,39,30,0,0,10,120,6,49,0,80,0,63,1,19,0,0,0,8,0,11,10,28,48,84,19,90,5,39,118,128,32,135,111,58,68,52,76,7,72,33,0,10,41,1,11,44,50,0,63,56,23,5,6,23,0,1,2,6,62,13,40,94,9,58,11,5,1,111,49,0,1,45,4,0,19,51,79,24,67,60,11,45,121,158,136,106,40,79,94,58,81,154,22,54,49,75,8,82,38,96,155,10,26,9,2,21,34,79,117,27,82,82,106,88